Protein AF-A0A7X6CCL5-F1 (afdb_monomer)

Radius of gyration: 38.08 Å; Cα contacts (8 Å, |Δi|>4): 1420; chains: 1; bounding box: 106×60×114 Å

Nearest PDB structures (foldseek):
  5dzb-assembly3_E  TM=5.286E-01  e=4.198E-05  synthetic construct
  4yc5-assembly1_A  TM=4.290E-01  e=5.399E-06  synthetic construct
  4yei-assembly3_C  TM=4.146E-01  e=1.756E-05  synthetic construct
  4ycq-assembly1_A-2  TM=3.905E-01  e=1.946E-05  synthetic construct
  3sqv-assembly1_A  TM=4.781E-01  e=3.116E-03  Escherichia coli O157:H7

Solvent-accessible surface area (backbone atoms only — not comparable to full-atom values): 39524 Å² total; per-residue (Å²): 128,83,81,66,70,76,69,78,80,77,82,84,84,88,82,91,76,68,83,68,54,56,54,53,52,49,51,52,49,52,50,51,51,50,40,40,72,67,66,40,75,94,36,45,70,60,41,51,50,52,40,55,56,52,34,68,88,42,56,74,41,57,63,33,81,36,61,63,36,78,39,54,63,34,78,35,59,21,23,33,33,38,71,31,44,56,38,38,28,36,34,42,58,37,38,50,60,91,42,30,45,36,46,96,39,59,58,60,40,64,71,50,37,49,28,35,26,68,33,59,35,54,67,36,82,42,59,62,32,70,39,61,14,37,34,37,57,61,15,36,27,35,44,14,34,31,36,49,15,34,30,34,49,12,33,31,34,49,12,33,31,33,44,15,34,36,31,51,18,36,29,39,47,14,31,32,32,50,14,38,36,38,48,23,22,6,56,74,48,43,42,67,50,95,60,32,38,46,59,70,25,42,36,46,32,35,21,34,32,76,60,47,45,95,97,52,88,54,26,55,50,38,48,77,52,86,93,50,59,46,56,95,61,45,51,40,47,68,62,52,78,70,56,59,45,42,76,44,77,27,68,84,42,72,60,65,67,29,43,52,55,14,50,54,50,47,51,64,75,38,76,89,58,73,75,42,85,71,47,78,46,77,75,55,93,48,28,28,38,36,30,29,36,45,57,91,88,53,66,55,67,60,51,47,50,50,40,51,51,37,24,53,54,37,40,51,53,48,50,52,49,51,47,55,50,47,52,51,49,48,52,51,48,53,53,50,47,54,50,49,51,50,51,47,53,50,49,47,51,49,46,62,75,32,40,71,57,48,53,48,46,47,57,55,54,76,63,57,64,76,32,34,37,38,41,37,38,83,54,65,34,59,86,38,63,15,56,28,44,35,37,38,38,53,82,87,54,84,97,57,60,54,72,51,74,39,34,42,65,53,37,50,64,43,53,50,32,46,53,52,30,51,53,49,54,58,67,72,48,76,86,65,92,80,79,95,65,96,84,58,94,59,73,91,23,56,40,38,54,79,64,96,81,68,87,59,99,64,59,70,65,56,45,53,50,35,46,52,51,26,51,52,44,45,41,56,56,57,60,31,79,54,29,34,60,49,54,53,50,51,62,73,70,51,60,51,86,42,64,33,40,36,33,46,28,36,86,50,71,67,70,72,60,52,54,69,69,68,36,64,67,42,69,67,20,72,38,34,30,62,31,37,25,65,87,80,35,78,66,71,74,68,72,75,87,49,86,62,52,30,36,42,34,39,34,22,31,48,81,60,43,72,58,62,62,49,49,53,55,60,72,68,56,83,84,57,49,77,47,79,39,75,45,43,52,72,68,55,48,49,57,58,50,50,37,86,76,33,32,38,33,43,38,39,41,30,34,20,33,48,43,92,80,54,58,50,27,35,40,30,25,29,99,88,44,71,46,41,60,75,78,41,43,69,38,51,44,50,16,32,64,39,34,30,43,36,38,36,42,64,26,8,38,17,56,38,36,48,55,56,46,41,78,62,50,43,34,29,36,38,24,15,63,44,59,46,45,42,72,59,50,48,50,36,49,50,43,23,51,54,36,26,73,72,44,38,43,61,51,46,12,50,45,53,16,31,61,57,34,52,76,45,27,91,84,38,71,66,56,43,55,25,68,40,40,39,45,24,76,49,45,82,91,68,35,58,50,73,49,52,62,65,68,78,69,66,77,69,73,83,75,121

pLDDT: mean 78.18, std 17.49, range [27.89, 98.38]

Secondary structure (DSSP, 8-state):
-TTSTTSSSSSS--SS--TTHHHHHHHHHHHHHHHHHTT-GGGHHHHHHHHHHHHTTS-B-TT-B-TT-B-TT-B-TT-B-TT-B-TT-B-TT-BSGGGSB--SSGGGSHHHHHHHHH-B-TT-B-TT-B-TT-B-TT-B-TT-B-TT-B-TT-B-TT-B-TT-B-TT-B-TT-B-TT-B-TT-B-GGG-B--TTSB-TT-B-S-EES-SSPPTTS----EESSSTT--PPTTHHHHHHHTT-SEEEEEEBTB--HHHHHHHHHHHHHHTTTS--EEEEEEE-STT-EEEEEE--TTS-HHHHHHHHHHHHHHHHHHHHHHHHHHHHHHHHHHHHHHHHHHHHHHHHHHHHHHTHHHHHHHHHHHTTS---EEEEEE-S-SSSS-EEEEEEEE-TTSSSS-EEEEEEE---HHHHHHHHHHHHHHHHHS--PSPPS-TT--S-----B---TT---SS-HHHHHHHHHHHHHHHHHHHTSHHHHHHHHHHHHHS-TTS--EEEEEES-HHHHHS-GGGSTHHHH-TT-EEEEE-S---PPPP----SSEEEEEEE---TTS-HHHHHHHHHT-TTEEEEEEES--HHHHHHHHT-SS--SEEEEES-EEE-TTSS-EEEE-SSS-EEETTTTHHHHHHHHHTT--EEEEESS-HHHHHHHHHTTT-SEEEEESS--BHHHHHHHHHHHHHHHHTT--HHHHHHHHHHHHGGGTTTSTTGGGSEEEEE-TTSPPPPHHHHHTTGGGTSSSS--

Mean predicted aligned error: 20.83 Å

Sequence (752 aa):
MCRTFCRSAFSYFHHRCECHFSFSLGWIGNYVANRVSAEDDKYALIRQLAVAIAAIGGTSFRRANLTNANFSYATLKNTDFTQSNITRTLWHKSSMLDWAIPGATILNNPKIRDLLVSRNGKDKSYEQANLRGANLSDADLCGANLRNADLTDATLEAANLDRANLTQVQAIGANFSNAQMTGVCGLGSWNIDSTTNLEWADSRWIYLLEDPKPGTDDRERRPHNVEFEFAPGEFTKFFQEVTNTVDLIFRQGLDATAFNQSFVQVQVQNEGTELELQAIENKGDGVVVVKVNVPVDADKAKIHQELMQAYDEKLAALDAKYQAQFDRYQAQFDSQTAQIETQTSIIERIKQQNADKLALIQKLTAQKPDKLAILTIENSTETQSATIRVEIWSDDDHFLPKKFTGELPPAAEVVALYRQWQSQYNAQLPSGPKRSNPADNCSNSYRIKYNENQTTNFSIDSLRTSAQQFETSLNAWLKSDSFRIIEDKLRQNFDPNDEVRVVIQTQNDLLWRIPWHCWEFFQDYPKAEVALSGPNNDRKVKVAARNRLRILVILGDSQGIDVNADRQIIASLPAAEIVILEQPTKEECDRTLGDEKGWDILFFSGHSYSKADCSTGVIQLNEKEQLTIEELRDVLSSAIARNLHLAIFNSCDGLGLARQLADLHLPQTIVMREPMPDRAAQKFLKDFLSYYSSGKSLYVSVREARKKLQKLEPDFPNASWLPVIWQNQAERPRNLVSAIDSESRSFYTNLM

Structure (mmCIF, N/CA/C/O backbone):
data_AF-A0A7X6CCL5-F1
#
_entry.id   AF-A0A7X6CCL5-F1
#
loop_
_atom_site.group_PDB
_atom_site.id
_atom_site.type_symbol
_atom_site.label_atom_id
_atom_site.label_alt_id
_atom_site.label_comp_id
_atom_site.label_asym_id
_atom_site.label_entity_id
_atom_site.label_seq_id
_atom_site.pdbx_PDB_ins_code
_atom_site.Cartn_x
_atom_site.Cartn_y
_atom_site.Cartn_z
_atom_site.occupancy
_atom_site.B_iso_or_equiv
_atom_site.auth_seq_id
_atom_site.auth_comp_id
_atom_site.auth_asym_id
_atom_site.auth_atom_id
_atom_site.pdbx_PDB_model_num
ATOM 1 N N . MET A 1 1 ? -5.270 -16.083 -63.155 1.00 40.53 1 MET A N 1
ATOM 2 C CA . MET A 1 1 ? -6.685 -15.941 -62.734 1.00 40.53 1 MET A CA 1
ATOM 3 C C . MET A 1 1 ? -7.112 -14.521 -62.327 1.00 40.53 1 MET A C 1
ATOM 5 O O . MET A 1 1 ? -8.304 -14.313 -62.192 1.00 40.53 1 MET A O 1
ATOM 9 N N . CYS A 1 2 ? -6.234 -13.505 -62.258 1.00 27.89 2 CYS A N 1
ATOM 10 C CA . CYS A 1 2 ? -6.639 -12.115 -61.937 1.00 27.89 2 CYS A CA 1
ATOM 11 C C . CYS A 1 2 ? -6.968 -11.193 -63.133 1.00 27.89 2 CYS A C 1
ATOM 13 O O . CYS A 1 2 ? -7.197 -10.007 -62.932 1.00 27.89 2 CYS A O 1
ATOM 15 N N . ARG A 1 3 ? -7.020 -11.688 -64.380 1.00 28.52 3 ARG A N 1
ATOM 16 C CA . ARG A 1 3 ? -7.487 -10.872 -65.528 1.00 28.52 3 ARG A CA 1
ATOM 17 C C . ARG A 1 3 ? -8.991 -10.978 -65.796 1.00 28.52 3 ARG A C 1
ATOM 19 O O . ARG A 1 3 ? -9.514 -10.198 -66.583 1.00 28.52 3 ARG A O 1
ATOM 26 N N . THR A 1 4 ? -9.689 -11.897 -65.129 1.00 33.66 4 THR A N 1
ATOM 27 C CA . THR A 1 4 ? -11.098 -12.200 -65.431 1.00 33.66 4 THR A CA 1
ATOM 28 C C . THR A 1 4 ? -12.081 -11.577 -64.435 1.00 33.66 4 THR A C 1
ATOM 30 O O . THR A 1 4 ? -13.240 -11.393 -64.781 1.00 33.66 4 THR A O 1
ATOM 33 N N . PHE A 1 5 ? -11.632 -11.167 -63.243 1.00 29.78 5 PHE A N 1
ATOM 34 C CA . PHE A 1 5 ? -12.521 -10.601 -62.216 1.00 29.78 5 PHE A CA 1
ATOM 35 C C . PHE A 1 5 ? -12.749 -9.081 -62.345 1.00 29.78 5 PHE A C 1
ATOM 37 O O . PHE A 1 5 ? -13.735 -8.563 -61.839 1.00 29.78 5 PHE A O 1
ATOM 44 N N . CYS A 1 6 ? -11.904 -8.360 -63.096 1.00 28.48 6 CYS A N 1
ATOM 45 C CA . CYS A 1 6 ? -12.084 -6.917 -63.335 1.00 28.48 6 CYS A CA 1
ATOM 46 C C . CYS A 1 6 ? -13.020 -6.568 -64.507 1.00 28.48 6 CYS A C 1
ATOM 48 O O . CYS A 1 6 ? -13.252 -5.388 -64.752 1.00 28.48 6 CYS A O 1
ATOM 50 N N . ARG A 1 7 ? -13.561 -7.546 -65.251 1.00 30.48 7 ARG A N 1
ATOM 51 C CA . ARG A 1 7 ? -14.442 -7.272 -66.407 1.00 30.48 7 ARG A CA 1
ATOM 52 C C . ARG A 1 7 ? -15.943 -7.385 -66.128 1.00 30.48 7 ARG A C 1
ATOM 54 O O . ARG A 1 7 ? -16.715 -6.972 -66.983 1.00 30.48 7 ARG A O 1
ATOM 61 N N . SER A 1 8 ? -16.377 -7.875 -64.965 1.00 31.16 8 SER A N 1
ATOM 62 C CA . SER A 1 8 ? -17.812 -8.057 -64.678 1.00 31.16 8 SER A CA 1
ATOM 63 C C . SER A 1 8 ? -18.459 -6.945 -63.844 1.00 31.16 8 SER A C 1
ATOM 65 O O . SER A 1 8 ? -19.680 -6.909 -63.759 1.00 31.16 8 SER A O 1
ATOM 67 N N . ALA A 1 9 ? -17.690 -6.010 -63.273 1.00 32.69 9 ALA A N 1
ATOM 68 C CA . ALA A 1 9 ? -18.240 -4.933 -62.436 1.00 32.69 9 ALA A CA 1
ATOM 69 C C . ALA A 1 9 ? -18.346 -3.560 -63.138 1.00 32.69 9 ALA A C 1
ATOM 71 O O . ALA A 1 9 ? -18.879 -2.619 -62.561 1.00 32.69 9 ALA A O 1
ATOM 72 N N . PHE A 1 10 ? -17.877 -3.433 -64.385 1.00 34.12 10 PHE A N 1
ATOM 73 C CA . PHE A 1 10 ? -17.737 -2.145 -65.090 1.00 34.12 10 PHE A CA 1
ATOM 74 C C . PHE A 1 10 ? -18.608 -2.035 -66.357 1.00 34.12 10 PHE A C 1
ATOM 76 O O . PHE A 1 10 ? -18.182 -1.492 -67.370 1.00 34.12 10 PHE A O 1
ATOM 83 N N . SER A 1 11 ? -19.835 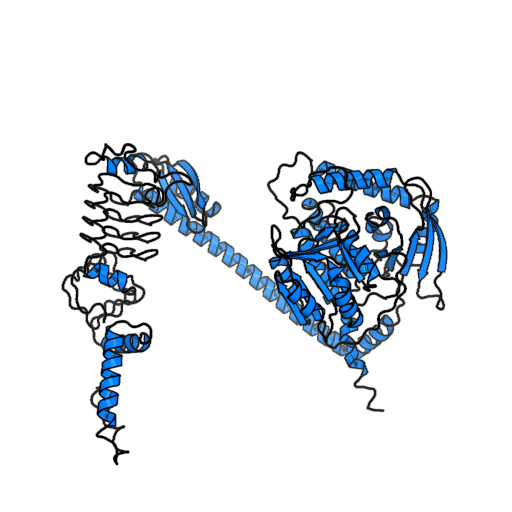-2.571 -66.329 1.00 32.16 11 SER A N 1
ATOM 84 C CA . SER A 1 11 ? -20.763 -2.516 -67.476 1.00 32.16 11 SER A CA 1
ATOM 85 C C . SER A 1 11 ? -22.167 -1.994 -67.132 1.00 32.16 11 SER A C 1
ATOM 87 O O . SER A 1 11 ? -23.123 -2.344 -67.822 1.00 32.16 11 SER A O 1
ATOM 89 N N . TYR A 1 12 ? -22.333 -1.163 -66.094 1.00 34.84 12 TYR A N 1
ATOM 90 C CA . TYR A 1 12 ? -23.664 -0.598 -65.813 1.00 34.84 12 TYR A CA 1
ATOM 91 C C . TYR A 1 12 ? -23.752 0.908 -65.562 1.00 34.84 12 TYR A C 1
ATOM 93 O O . TYR A 1 12 ? -24.845 1.409 -65.348 1.00 34.84 12 TYR A O 1
ATOM 101 N N . PHE A 1 13 ? -22.669 1.676 -65.658 1.00 30.47 13 PHE A N 1
ATOM 102 C CA . PHE A 1 13 ? -22.792 3.133 -65.581 1.00 30.47 13 PHE A CA 1
ATOM 103 C C . PHE A 1 13 ? -21.802 3.804 -66.516 1.00 30.47 13 PHE A C 1
ATOM 105 O O . PHE A 1 13 ? -20.672 4.105 -66.152 1.00 30.47 13 PHE A O 1
ATOM 112 N N . HIS A 1 14 ? -22.251 4.053 -67.740 1.00 36.53 14 HIS A N 1
ATOM 113 C CA . HIS A 1 14 ? -21.591 4.996 -68.619 1.00 36.53 14 HIS A CA 1
ATOM 114 C C . HIS A 1 14 ? -22.635 6.000 -69.097 1.00 36.53 14 HIS A C 1
ATOM 116 O O . HIS A 1 14 ? -23.387 5.735 -70.029 1.00 36.53 14 HIS A O 1
ATOM 122 N N . HIS A 1 15 ? -22.695 7.154 -68.428 1.00 37.47 15 HIS A N 1
ATOM 123 C CA . HIS A 1 15 ? -22.840 8.416 -69.141 1.00 37.47 15 HIS A CA 1
ATOM 124 C C . HIS A 1 15 ? -22.463 9.628 -68.276 1.00 37.47 15 HIS A C 1
ATOM 126 O O . HIS A 1 15 ? -23.097 9.914 -67.268 1.00 37.47 15 HIS A O 1
ATOM 132 N N . ARG A 1 16 ? -21.474 10.374 -68.796 1.00 38.66 16 ARG A N 1
ATOM 133 C CA . ARG A 1 16 ? -21.099 11.771 -68.501 1.00 38.66 16 ARG A CA 1
ATOM 134 C C . ARG A 1 16 ? -20.431 12.056 -67.147 1.00 38.66 16 ARG A C 1
ATOM 136 O O . ARG A 1 16 ? -21.107 12.461 -66.214 1.00 38.66 16 ARG A O 1
ATOM 143 N N . CYS A 1 17 ? -19.093 11.946 -67.114 1.00 34.16 17 CYS A N 1
ATOM 144 C CA . CYS A 1 17 ? -18.141 12.914 -66.510 1.00 34.16 17 CYS A CA 1
ATOM 145 C C . CYS A 1 17 ? -16.704 12.334 -66.438 1.00 34.16 17 CYS A C 1
ATOM 147 O O . CYS A 1 17 ? -16.137 12.215 -65.358 1.00 34.16 17 CYS A O 1
ATOM 149 N N . GLU A 1 18 ? -16.084 11.935 -67.558 1.00 37.88 18 GLU A N 1
ATOM 150 C CA . GLU A 1 18 ? -14.834 11.140 -67.485 1.00 37.88 18 GLU A CA 1
ATOM 151 C C . GLU A 1 18 ? -13.502 11.873 -67.705 1.00 37.88 18 GLU A C 1
ATOM 153 O O . GLU A 1 18 ? -12.468 11.353 -67.296 1.00 37.88 18 GLU A O 1
ATOM 158 N N . CYS A 1 19 ? -13.460 13.100 -68.229 1.00 34.91 19 CYS A N 1
ATOM 159 C CA . CYS A 1 19 ? -12.150 13.681 -68.569 1.00 34.91 19 CYS A CA 1
ATOM 160 C C . CYS A 1 19 ? -11.470 14.499 -67.454 1.00 34.91 19 CYS A C 1
ATOM 162 O O . CYS A 1 19 ? -10.265 14.696 -67.534 1.00 34.91 19 CYS A O 1
ATOM 164 N N . HIS A 1 20 ? -12.169 14.933 -66.396 1.00 37.50 20 HIS A N 1
ATOM 165 C CA . HIS A 1 20 ? -11.542 15.697 -65.295 1.00 37.50 20 HIS A CA 1
ATOM 166 C C . HIS A 1 20 ? -11.345 14.895 -63.995 1.00 37.50 20 HIS A C 1
ATOM 168 O O . HIS A 1 20 ? -10.404 15.168 -63.255 1.00 37.50 20 HIS A O 1
ATOM 174 N N . PHE A 1 21 ? -12.157 13.860 -63.740 1.00 37.19 21 PHE A N 1
ATOM 175 C CA . PHE A 1 21 ? -12.021 13.004 -62.550 1.00 37.19 21 PHE A CA 1
ATOM 176 C C . PHE A 1 21 ? -10.907 11.950 -62.678 1.00 37.19 21 PHE A C 1
ATOM 178 O O . PHE A 1 21 ? -10.283 11.586 -61.684 1.00 37.19 21 PHE A O 1
ATOM 185 N N . SER A 1 22 ? -10.598 11.489 -63.896 1.00 41.41 22 SER A N 1
ATOM 186 C CA . SER A 1 22 ? -9.532 10.499 -64.116 1.00 41.41 22 SER A CA 1
ATOM 187 C C . SER A 1 22 ? -8.126 11.070 -63.886 1.00 41.41 22 SER A C 1
ATOM 189 O O . SER A 1 22 ? -7.229 10.336 -63.476 1.00 41.41 22 SER A O 1
ATOM 191 N N . PHE A 1 23 ? -7.919 12.372 -64.118 1.00 42.81 23 PHE A N 1
ATOM 192 C CA . PHE A 1 23 ? -6.627 13.020 -63.871 1.00 42.81 23 PHE A CA 1
ATOM 193 C C . PHE A 1 23 ? -6.397 13.287 -62.378 1.00 42.81 23 PHE A C 1
ATOM 195 O O . PHE A 1 23 ? -5.300 13.036 -61.886 1.00 42.81 23 PHE A O 1
ATOM 202 N N . SER A 1 24 ? -7.416 13.716 -61.625 1.00 46.38 24 SER A N 1
ATOM 203 C CA . SER A 1 24 ? -7.290 13.955 -60.179 1.00 46.38 24 SER A CA 1
ATOM 204 C C . SER A 1 24 ? -7.092 12.661 -59.379 1.00 46.38 24 SER A C 1
ATOM 206 O O . SER A 1 24 ? -6.253 12.630 -58.480 1.00 46.38 24 SER A O 1
ATOM 208 N N . LEU A 1 25 ? -7.764 11.565 -59.751 1.00 44.91 25 LEU A N 1
ATOM 209 C CA . LEU A 1 25 ? -7.536 10.231 -59.172 1.00 44.91 25 LEU A CA 1
ATOM 210 C C . LEU A 1 25 ? -6.131 9.688 -59.472 1.00 44.91 25 LEU A C 1
ATOM 212 O O . LEU A 1 25 ? -5.526 9.068 -58.601 1.00 44.91 25 LEU A O 1
ATOM 216 N N . GLY A 1 26 ? -5.581 9.959 -60.660 1.00 52.31 26 GLY A N 1
ATOM 217 C CA . GLY A 1 26 ? -4.202 9.598 -61.006 1.00 52.31 26 GLY A CA 1
ATOM 218 C C . GLY A 1 26 ? -3.157 10.369 -60.192 1.00 52.31 26 GLY A C 1
ATOM 219 O O . GLY A 1 26 ? -2.168 9.788 -59.752 1.00 52.31 26 GLY A O 1
ATOM 220 N N . TRP A 1 27 ? -3.400 11.656 -59.926 1.00 55.97 27 TRP A N 1
ATOM 221 C CA . TRP A 1 27 ? -2.539 12.482 -59.071 1.00 55.97 27 TRP A CA 1
ATOM 222 C C . TRP A 1 27 ? -2.614 12.080 -57.599 1.00 55.97 27 TRP A C 1
ATOM 224 O O . TRP A 1 27 ? -1.575 11.960 -56.956 1.00 55.97 27 TRP A O 1
ATOM 234 N N . ILE A 1 28 ? -3.814 11.813 -57.076 1.00 58.53 28 ILE A N 1
ATOM 235 C CA . ILE A 1 28 ? -3.995 11.301 -55.710 1.00 58.53 28 ILE A CA 1
ATOM 236 C C . ILE A 1 28 ? -3.373 9.906 -55.588 1.00 58.53 28 ILE A C 1
ATOM 238 O O . ILE A 1 28 ? -2.679 9.638 -54.614 1.00 58.53 28 ILE A O 1
ATOM 242 N N . GLY A 1 29 ? -3.543 9.044 -56.593 1.00 62.72 29 GLY A N 1
ATOM 243 C CA . GLY A 1 29 ? -2.916 7.725 -56.653 1.00 62.72 29 GLY A CA 1
ATOM 244 C C . GLY A 1 29 ? -1.388 7.798 -56.654 1.00 62.72 29 GLY A C 1
ATOM 245 O O . GLY A 1 29 ? -0.757 7.118 -55.852 1.00 62.72 29 GLY A O 1
ATOM 246 N N . ASN A 1 30 ? -0.790 8.668 -57.476 1.00 68.44 30 ASN A N 1
ATOM 247 C CA . ASN A 1 30 ? 0.659 8.902 -57.479 1.00 68.44 30 ASN A CA 1
ATOM 248 C C . ASN A 1 30 ? 1.152 9.533 -56.174 1.00 68.44 30 ASN A C 1
ATOM 250 O O . ASN A 1 30 ? 2.212 9.165 -55.678 1.00 68.44 30 ASN A O 1
ATOM 254 N N . TYR A 1 31 ? 0.388 10.457 -55.593 1.00 72.62 31 TYR A N 1
ATOM 255 C CA . TYR A 1 31 ? 0.714 11.055 -54.304 1.00 72.62 31 TYR A CA 1
ATOM 256 C C . TYR A 1 31 ? 0.714 9.995 -53.198 1.00 72.62 31 TYR A C 1
ATOM 258 O O . TYR A 1 31 ? 1.707 9.854 -52.493 1.00 72.62 31 TYR A O 1
ATOM 266 N N . VAL A 1 32 ? -0.346 9.188 -53.093 1.00 69.62 32 VAL A N 1
ATOM 267 C CA . VAL A 1 32 ? -0.438 8.091 -52.120 1.00 69.62 32 VAL A CA 1
ATOM 268 C C . VAL A 1 32 ? 0.653 7.048 -52.372 1.00 69.62 32 VAL A C 1
ATOM 270 O O . VAL A 1 32 ? 1.306 6.637 -51.421 1.00 69.62 32 VAL A O 1
ATOM 273 N N . ALA A 1 33 ? 0.931 6.672 -53.623 1.00 65.81 33 ALA A N 1
ATOM 274 C CA . ALA A 1 33 ? 2.005 5.734 -53.963 1.00 65.81 33 ALA A CA 1
ATOM 275 C C . ALA A 1 33 ? 3.396 6.265 -53.574 1.00 65.81 33 ALA A C 1
ATOM 277 O O . ALA A 1 33 ? 4.211 5.516 -53.031 1.00 65.81 33 ALA A O 1
ATOM 278 N N . ASN A 1 34 ? 3.651 7.562 -53.776 1.00 70.75 34 ASN A N 1
ATOM 279 C CA . ASN A 1 34 ? 4.889 8.212 -53.348 1.00 70.75 34 ASN A CA 1
ATOM 280 C C . ASN A 1 34 ? 4.998 8.272 -51.817 1.00 70.75 34 ASN A C 1
ATOM 282 O O . ASN A 1 34 ? 6.072 8.017 -51.284 1.00 70.75 34 ASN A O 1
ATOM 286 N N . ARG A 1 35 ? 3.903 8.549 -51.092 1.00 76.38 35 ARG A N 1
ATOM 287 C CA . ARG A 1 35 ? 3.892 8.556 -49.614 1.00 76.38 35 ARG A CA 1
ATOM 288 C C . ARG A 1 35 ? 4.044 7.150 -49.022 1.00 76.38 35 ARG A C 1
ATOM 290 O O . ARG A 1 35 ? 4.760 6.990 -48.042 1.00 76.38 35 ARG A O 1
ATOM 297 N N . VAL A 1 36 ? 3.449 6.136 -49.654 1.00 74.94 36 VAL A N 1
ATOM 298 C CA . VAL A 1 36 ? 3.633 4.713 -49.314 1.00 74.94 36 VAL A CA 1
ATOM 299 C C . VAL A 1 36 ? 5.085 4.279 -49.533 1.00 74.94 36 VAL A C 1
ATOM 301 O O . VAL A 1 36 ? 5.648 3.603 -48.675 1.00 74.94 36 VAL A O 1
ATOM 304 N N . SER A 1 37 ? 5.703 4.698 -50.643 1.00 68.50 37 SER A N 1
ATOM 305 C CA . SER A 1 37 ? 7.115 4.407 -50.945 1.00 68.50 37 SER A CA 1
ATOM 306 C C . SER A 1 37 ? 8.085 5.158 -50.028 1.00 68.50 37 SER A C 1
ATOM 308 O O . SER A 1 37 ? 9.178 4.669 -49.779 1.00 68.50 37 SER A O 1
ATOM 310 N N . ALA A 1 38 ? 7.681 6.320 -49.507 1.00 73.12 38 ALA A N 1
ATOM 311 C CA . ALA A 1 38 ? 8.439 7.108 -48.534 1.00 73.12 38 ALA A CA 1
ATOM 312 C C . ALA A 1 38 ? 8.219 6.666 -47.073 1.00 73.12 38 ALA A C 1
ATOM 314 O O . ALA A 1 38 ? 8.648 7.366 -46.162 1.00 73.12 38 ALA A O 1
ATOM 315 N N . GLU A 1 39 ? 7.539 5.535 -46.851 1.00 69.44 39 GLU A N 1
ATOM 316 C CA . GLU A 1 39 ? 7.304 4.945 -45.528 1.00 69.44 39 GLU A CA 1
ATOM 317 C C . GLU A 1 39 ? 6.580 5.850 -44.514 1.00 69.44 39 GLU A C 1
ATOM 319 O O . GLU A 1 39 ? 6.800 5.748 -43.313 1.00 69.44 39 GLU A O 1
ATOM 324 N N . ASP A 1 40 ? 5.666 6.700 -44.989 1.00 74.56 40 ASP A N 1
ATOM 325 C CA . ASP A 1 40 ? 4.829 7.552 -44.135 1.00 74.56 40 ASP A CA 1
ATOM 326 C C . ASP A 1 40 ? 3.836 6.705 -43.307 1.00 74.56 40 ASP A C 1
ATOM 328 O O . ASP A 1 40 ? 2.990 5.993 -43.868 1.00 74.56 40 ASP A O 1
ATOM 332 N N . ASP A 1 41 ? 3.917 6.813 -41.974 1.00 75.44 41 ASP A N 1
ATOM 333 C CA . ASP A 1 41 ? 3.106 6.068 -40.996 1.00 75.44 41 ASP A CA 1
ATOM 334 C C . ASP A 1 41 ? 1.599 6.141 -41.281 1.00 75.44 41 ASP A C 1
ATOM 336 O O . ASP A 1 41 ? 0.866 5.167 -41.086 1.00 75.44 41 ASP A O 1
ATOM 340 N N . LYS A 1 42 ? 1.122 7.267 -41.829 1.00 78.12 42 LYS A N 1
ATOM 341 C CA . LYS A 1 42 ? -0.294 7.476 -42.168 1.00 78.12 42 LYS A CA 1
ATOM 342 C C . LYS A 1 42 ? -0.817 6.477 -43.208 1.00 78.12 42 LYS A C 1
ATOM 344 O O . LYS A 1 42 ? -2.023 6.239 -43.279 1.00 78.12 42 LYS A O 1
ATOM 349 N N . TYR A 1 43 ? 0.067 5.887 -44.011 1.00 77.50 43 TYR A N 1
ATOM 350 C CA . TYR A 1 43 ? -0.276 4.949 -45.082 1.00 77.50 43 TYR A CA 1
ATOM 351 C C . TYR A 1 43 ? 0.246 3.527 -44.825 1.00 77.50 43 TYR A C 1
ATOM 353 O O . TYR A 1 43 ? 0.223 2.691 -45.735 1.00 77.50 43 TYR A O 1
ATOM 361 N N . ALA A 1 44 ? 0.660 3.217 -43.590 1.00 72.00 44 ALA A N 1
ATOM 362 C CA . ALA A 1 44 ? 1.215 1.919 -43.207 1.00 72.00 44 ALA A CA 1
ATOM 363 C C . ALA A 1 44 ? 0.297 0.736 -43.567 1.00 72.00 44 ALA A C 1
ATOM 365 O O . ALA A 1 44 ? 0.775 -0.273 -44.082 1.00 72.00 44 ALA A O 1
ATOM 366 N N . LEU A 1 45 ? -1.024 0.872 -43.389 1.00 71.44 45 LEU A N 1
ATOM 367 C CA . LEU A 1 45 ? -1.997 -0.185 -43.704 1.00 71.44 45 LEU A CA 1
ATOM 368 C C . LEU A 1 45 ? -2.104 -0.458 -45.216 1.00 71.44 45 LEU A C 1
ATOM 370 O O . LEU A 1 45 ? -2.199 -1.609 -45.638 1.00 71.44 45 LEU A O 1
ATOM 374 N N . ILE A 1 46 ? -2.017 0.589 -46.045 1.00 75.00 46 ILE A N 1
ATOM 375 C CA . ILE A 1 46 ? -2.001 0.456 -47.511 1.00 75.00 46 ILE A CA 1
ATOM 376 C C . ILE A 1 46 ? -0.696 -0.210 -47.961 1.00 75.00 46 ILE A C 1
ATOM 378 O O . ILE A 1 46 ? -0.727 -1.108 -48.803 1.00 75.00 46 ILE A O 1
ATOM 382 N N . ARG A 1 47 ? 0.441 0.173 -47.361 1.00 72.94 47 ARG A N 1
ATOM 383 C CA . ARG A 1 47 ? 1.745 -0.459 -47.611 1.00 72.94 47 ARG A CA 1
ATOM 384 C C . ARG A 1 47 ? 1.724 -1.941 -47.246 1.00 72.94 47 ARG A C 1
ATOM 386 O O . ARG A 1 47 ? 2.129 -2.767 -48.055 1.00 72.94 47 ARG A O 1
ATOM 393 N N . GLN A 1 48 ? 1.220 -2.282 -46.060 1.00 69.88 48 GLN A N 1
ATOM 394 C CA . GLN A 1 48 ? 1.120 -3.663 -45.583 1.00 69.88 48 GLN A CA 1
ATOM 395 C C . GLN A 1 48 ? 0.248 -4.521 -46.502 1.00 69.88 48 GLN A C 1
ATOM 397 O O . GLN A 1 48 ? 0.654 -5.624 -46.854 1.00 69.88 48 GLN A O 1
ATOM 402 N N . LEU A 1 49 ? -0.902 -4.009 -46.954 1.00 70.56 49 LEU A N 1
ATOM 403 C CA . LEU A 1 49 ? -1.752 -4.705 -47.925 1.00 70.56 49 LEU A CA 1
ATOM 404 C C . LEU A 1 49 ? -1.053 -4.880 -49.281 1.00 70.56 49 LEU A C 1
ATOM 406 O O . LEU A 1 49 ? -1.100 -5.968 -49.851 1.00 70.56 49 LEU A O 1
ATOM 410 N N . ALA A 1 50 ? -0.372 -3.847 -49.787 1.00 69.25 50 ALA A N 1
ATOM 411 C CA . ALA A 1 50 ? 0.357 -3.917 -51.053 1.00 69.25 50 ALA A CA 1
ATOM 412 C C . ALA A 1 50 ? 1.512 -4.932 -51.002 1.00 69.25 50 ALA A C 1
ATOM 414 O O . ALA A 1 50 ? 1.649 -5.751 -51.910 1.00 69.25 50 ALA A O 1
ATOM 415 N N . VAL A 1 51 ? 2.299 -4.918 -49.924 1.00 70.06 51 VAL A N 1
ATOM 416 C CA . VAL A 1 51 ? 3.408 -5.853 -49.689 1.00 70.06 51 VAL A CA 1
ATOM 417 C C . VAL A 1 51 ? 2.885 -7.280 -49.482 1.00 70.06 51 VAL A C 1
ATOM 419 O O . VAL A 1 51 ? 3.411 -8.213 -50.086 1.00 70.06 51 VAL A O 1
ATOM 422 N N . ALA A 1 52 ? 1.804 -7.462 -48.714 1.00 65.88 52 ALA A N 1
ATOM 423 C CA . ALA A 1 52 ? 1.177 -8.767 -48.502 1.00 65.88 52 ALA A CA 1
ATOM 424 C C . ALA A 1 52 ? 0.644 -9.372 -49.806 1.00 65.88 52 ALA A C 1
ATOM 426 O O . ALA A 1 52 ? 0.889 -10.544 -50.072 1.00 65.88 52 ALA A O 1
ATOM 427 N N . ILE A 1 53 ? -0.032 -8.581 -50.646 1.00 66.75 53 ILE A N 1
ATOM 428 C CA . ILE A 1 53 ? -0.528 -9.032 -51.954 1.00 66.75 53 ILE A CA 1
ATOM 429 C C . ILE A 1 53 ? 0.636 -9.341 -52.902 1.00 66.75 53 ILE A C 1
ATOM 431 O O . ILE A 1 53 ? 0.586 -10.336 -53.620 1.00 66.75 53 ILE A O 1
ATOM 435 N N . ALA A 1 54 ? 1.691 -8.520 -52.907 1.00 61.25 54 ALA A N 1
ATOM 436 C CA . ALA A 1 54 ? 2.838 -8.709 -53.791 1.00 61.25 54 ALA A CA 1
ATOM 437 C C . ALA A 1 54 ? 3.694 -9.931 -53.414 1.00 61.25 54 ALA A C 1
ATOM 439 O O . ALA A 1 54 ? 4.289 -10.547 -54.298 1.00 61.25 54 ALA A O 1
ATOM 440 N N . ALA A 1 55 ? 3.721 -10.312 -52.133 1.00 65.69 55 ALA A N 1
ATOM 441 C CA . ALA A 1 55 ? 4.369 -11.532 -51.658 1.00 65.69 55 ALA A CA 1
ATOM 442 C C . ALA A 1 55 ? 3.591 -12.820 -51.997 1.00 65.69 55 ALA A C 1
ATOM 444 O O . ALA A 1 55 ? 4.178 -13.903 -51.965 1.00 65.69 55 ALA A O 1
ATOM 445 N N . ILE A 1 56 ? 2.300 -12.739 -52.366 1.00 63.22 56 ILE A N 1
ATOM 446 C CA . ILE A 1 56 ? 1.529 -13.897 -52.855 1.00 63.22 56 ILE A CA 1
ATOM 447 C C . ILE A 1 56 ? 2.130 -14.345 -54.197 1.00 63.22 56 ILE A C 1
ATOM 449 O O . ILE A 1 56 ? 1.863 -13.764 -55.248 1.00 63.22 56 ILE A O 1
ATOM 453 N N . GLY A 1 57 ? 2.958 -15.392 -54.147 1.00 63.28 57 GLY A N 1
ATOM 454 C CA . GLY A 1 57 ? 3.704 -15.926 -55.294 1.00 63.28 57 GLY A CA 1
ATOM 455 C C . GLY A 1 57 ? 5.161 -15.453 -55.408 1.00 63.28 57 GLY A C 1
ATOM 456 O O . GLY A 1 57 ? 5.796 -15.752 -56.417 1.00 63.28 57 GLY A O 1
ATOM 457 N N . GLY A 1 58 ? 5.685 -14.724 -54.413 1.00 79.06 58 GLY A N 1
ATOM 458 C CA . GLY A 1 58 ? 7.103 -14.360 -54.294 1.00 79.06 58 GLY A CA 1
ATOM 459 C C . GLY A 1 58 ? 7.948 -15.400 -53.540 1.00 79.06 58 GLY A C 1
ATOM 460 O O . GLY A 1 58 ? 7.485 -16.500 -53.235 1.00 79.06 58 GLY A O 1
ATOM 461 N N . THR A 1 59 ? 9.205 -15.061 -53.238 1.00 87.38 59 THR A N 1
ATOM 462 C CA . THR A 1 59 ? 10.130 -15.947 -52.506 1.00 87.38 59 THR A CA 1
ATOM 463 C C . THR A 1 59 ? 9.771 -15.987 -51.020 1.00 87.38 59 THR A C 1
ATOM 465 O O . THR A 1 59 ? 9.707 -14.952 -50.364 1.00 87.38 59 THR A O 1
ATOM 468 N N . SER A 1 60 ? 9.572 -17.179 -50.456 1.00 90.62 60 SER A N 1
ATOM 469 C CA . SER A 1 60 ? 9.239 -17.345 -49.036 1.00 90.62 60 SER A CA 1
ATOM 470 C C . SER A 1 60 ? 10.391 -17.982 -48.267 1.00 90.62 60 SER A C 1
ATOM 472 O O . SER A 1 60 ? 10.719 -19.144 -48.494 1.00 90.62 60 SER A O 1
ATOM 474 N N . PHE A 1 61 ? 10.917 -17.252 -47.286 1.00 93.75 61 PHE A N 1
ATOM 475 C CA . PHE A 1 61 ? 11.809 -17.749 -46.238 1.00 93.75 61 PHE A CA 1
ATOM 476 C C . PHE A 1 61 ? 11.081 -17.926 -44.901 1.00 93.75 61 PHE A C 1
ATOM 478 O O . PHE A 1 61 ? 11.709 -17.948 -43.842 1.00 93.75 61 PHE A O 1
ATOM 485 N N . ARG A 1 62 ? 9.750 -18.066 -44.917 1.00 89.88 62 ARG A N 1
ATOM 486 C CA . ARG A 1 62 ? 8.981 -18.283 -43.689 1.00 89.88 62 ARG A CA 1
ATOM 487 C C . ARG A 1 62 ? 9.539 -19.453 -42.886 1.00 89.88 62 ARG A C 1
ATOM 489 O O . ARG A 1 62 ? 9.685 -20.547 -43.426 1.00 89.88 62 ARG A O 1
ATOM 496 N N . ARG A 1 63 ? 9.808 -19.224 -41.596 1.00 91.81 63 ARG A N 1
ATOM 497 C CA . ARG A 1 63 ? 10.377 -20.224 -40.665 1.00 91.81 63 ARG A CA 1
ATOM 498 C C . ARG A 1 63 ? 11.738 -20.793 -41.081 1.00 91.81 63 ARG A C 1
ATOM 500 O O . ARG A 1 63 ? 12.185 -21.779 -40.501 1.00 91.81 63 ARG A O 1
ATOM 507 N N . ALA A 1 64 ? 12.399 -20.197 -42.072 1.00 94.38 64 ALA A N 1
ATOM 508 C CA . ALA A 1 64 ? 13.725 -20.624 -42.481 1.00 94.38 64 ALA A CA 1
ATOM 509 C C . ALA A 1 64 ? 14.763 -20.205 -41.437 1.00 94.38 64 ALA A C 1
ATOM 511 O O . ALA A 1 64 ? 14.661 -19.138 -40.827 1.00 94.38 64 ALA A O 1
ATOM 512 N N . ASN A 1 65 ? 15.791 -21.033 -41.271 1.00 96.25 65 ASN A N 1
ATOM 513 C CA . ASN A 1 65 ? 17.003 -20.632 -40.578 1.00 96.25 65 ASN A CA 1
ATOM 514 C C . ASN A 1 65 ? 17.990 -20.047 -41.597 1.00 96.25 65 ASN A C 1
ATOM 516 O O . ASN A 1 65 ? 18.570 -20.782 -42.391 1.00 96.25 65 ASN A O 1
ATOM 520 N N . LEU A 1 66 ? 18.155 -18.729 -41.573 1.00 96.50 66 LEU A N 1
ATOM 521 C CA . LEU A 1 66 ? 19.060 -17.956 -42.424 1.00 96.50 66 LEU A CA 1
ATOM 522 C C . LEU A 1 66 ? 20.320 -17.526 -41.664 1.00 96.50 66 LEU A C 1
ATOM 524 O O . LEU A 1 66 ? 20.971 -16.555 -42.042 1.00 96.50 66 LEU A O 1
ATOM 528 N N . THR A 1 67 ? 20.677 -18.231 -40.588 1.00 95.88 67 THR A N 1
ATOM 529 C CA . THR A 1 67 ? 21.851 -17.866 -39.794 1.00 95.88 67 THR A CA 1
ATOM 530 C C . THR A 1 67 ? 23.104 -17.830 -40.676 1.00 95.88 67 THR A C 1
ATOM 532 O O . THR A 1 67 ? 23.373 -18.787 -41.400 1.00 95.88 67 THR A O 1
ATOM 535 N N . ASN A 1 68 ? 23.854 -16.724 -40.636 1.00 95.00 68 ASN A N 1
ATOM 536 C CA . ASN A 1 68 ? 25.034 -16.463 -41.483 1.00 95.00 68 ASN A CA 1
ATOM 537 C C . ASN A 1 68 ? 24.777 -16.458 -43.009 1.00 95.00 68 ASN A C 1
ATOM 539 O O . ASN A 1 68 ? 25.726 -16.501 -43.794 1.00 95.00 68 ASN A O 1
ATOM 543 N N . ALA A 1 69 ? 23.520 -16.411 -43.464 1.00 97.06 69 ALA A N 1
ATOM 544 C CA . ALA A 1 69 ? 23.222 -16.316 -44.890 1.00 97.06 69 ALA A CA 1
ATOM 545 C C . ALA A 1 69 ? 23.725 -14.984 -45.468 1.00 97.06 69 ALA A C 1
ATOM 547 O O . ALA A 1 69 ? 23.753 -13.959 -44.786 1.00 97.06 69 ALA A O 1
ATOM 548 N N . ASN A 1 70 ? 24.100 -14.985 -46.747 1.00 97.06 70 ASN A N 1
ATOM 549 C CA . ASN A 1 70 ? 24.587 -13.790 -47.425 1.00 97.06 70 ASN A CA 1
ATOM 550 C C . ASN A 1 70 ? 23.631 -13.355 -48.540 1.00 97.06 70 ASN A C 1
ATOM 552 O O . ASN A 1 70 ? 23.560 -13.992 -49.588 1.00 97.06 70 ASN A O 1
ATOM 556 N N . PHE A 1 71 ? 22.928 -12.245 -48.312 1.00 96.88 71 PHE A N 1
ATOM 557 C CA . PHE A 1 71 ? 22.062 -11.574 -49.283 1.00 96.88 71 PHE A CA 1
ATOM 558 C C . PHE A 1 71 ? 22.682 -10.285 -49.824 1.00 96.88 71 PHE A C 1
ATOM 560 O O . PHE A 1 71 ? 21.973 -9.429 -50.360 1.00 96.88 71 PHE A O 1
ATOM 567 N N . SER A 1 72 ? 23.997 -10.118 -49.700 1.00 93.62 72 SER A N 1
ATOM 568 C CA . SER A 1 72 ? 24.657 -8.931 -50.228 1.00 93.62 72 SER A CA 1
ATOM 569 C C . SER A 1 72 ? 24.384 -8.803 -51.726 1.00 93.62 72 SER A C 1
ATOM 571 O O . SER A 1 72 ? 24.465 -9.786 -52.461 1.00 93.62 72 SER A O 1
ATOM 573 N N . TYR A 1 73 ? 24.040 -7.598 -52.181 1.00 94.31 73 TYR A N 1
ATOM 574 C CA . TYR A 1 73 ? 23.653 -7.304 -53.572 1.00 94.31 73 TYR A CA 1
ATOM 575 C C . TYR A 1 73 ? 22.394 -8.033 -54.089 1.00 94.31 73 TYR A C 1
ATOM 577 O O . TYR A 1 73 ? 22.032 -7.879 -55.258 1.00 94.31 73 TYR A O 1
ATOM 585 N N . ALA A 1 74 ? 21.685 -8.799 -53.254 1.00 94.62 74 ALA A N 1
ATOM 586 C CA . ALA A 1 74 ? 20.474 -9.499 -53.668 1.00 94.62 74 ALA A CA 1
ATOM 587 C C . ALA A 1 74 ? 19.315 -8.521 -53.917 1.00 94.62 74 ALA A C 1
ATOM 589 O O . ALA A 1 74 ? 19.178 -7.499 -53.247 1.00 94.62 74 ALA A O 1
ATOM 590 N N . THR A 1 75 ? 18.438 -8.855 -54.865 1.00 92.38 75 THR A N 1
ATOM 591 C CA . THR A 1 75 ? 17.156 -8.157 -55.046 1.00 92.38 75 THR A CA 1
ATOM 592 C C . THR A 1 75 ? 16.067 -8.928 -54.306 1.00 92.38 75 THR A C 1
ATOM 594 O O . THR A 1 75 ? 15.723 -10.036 -54.706 1.00 92.38 75 THR A O 1
ATOM 597 N N . LEU A 1 76 ? 15.513 -8.347 -53.240 1.00 89.31 76 LEU A N 1
ATOM 598 C CA . LEU A 1 76 ? 14.608 -9.016 -52.291 1.00 89.31 76 LEU A CA 1
ATOM 599 C C . LEU A 1 76 ? 13.161 -8.520 -52.383 1.00 89.31 76 LEU A C 1
ATOM 601 O O . LEU A 1 76 ? 12.412 -8.493 -51.407 1.00 89.31 76 LEU A O 1
ATOM 605 N N . LYS A 1 77 ? 12.741 -8.152 -53.594 1.00 81.75 77 LYS A N 1
ATOM 606 C CA . LYS A 1 77 ? 11.362 -7.750 -53.869 1.00 81.75 77 LYS A CA 1
ATOM 607 C C . LYS A 1 77 ? 10.407 -8.910 -53.572 1.00 81.75 77 LYS A C 1
ATOM 609 O O . LYS A 1 77 ? 10.678 -10.040 -53.972 1.00 81.75 77 LYS A O 1
ATOM 614 N N . ASN A 1 78 ? 9.270 -8.624 -52.933 1.00 83.94 78 ASN A N 1
ATOM 615 C CA . ASN A 1 78 ? 8.207 -9.605 -52.678 1.00 83.94 78 ASN A CA 1
ATOM 616 C C . ASN A 1 78 ? 8.692 -10.838 -51.888 1.00 83.94 78 ASN A C 1
ATOM 618 O O . ASN A 1 78 ? 8.208 -11.947 -52.115 1.00 83.94 78 ASN A O 1
ATOM 622 N N . THR A 1 79 ? 9.682 -10.658 -51.009 1.00 89.19 79 THR A N 1
ATOM 623 C CA . THR A 1 79 ? 10.254 -11.744 -50.203 1.00 89.19 79 THR A CA 1
ATOM 624 C C . THR A 1 79 ? 9.643 -11.760 -48.806 1.00 89.19 79 THR A C 1
ATOM 626 O O . THR A 1 79 ? 9.429 -10.702 -48.222 1.00 89.19 79 THR A O 1
ATOM 629 N N . ASP A 1 80 ? 9.360 -12.941 -48.263 1.00 90.19 80 ASP A N 1
ATOM 630 C CA . ASP A 1 80 ? 8.731 -13.100 -46.948 1.00 90.19 80 ASP A CA 1
ATOM 631 C C . ASP A 1 80 ? 9.669 -13.742 -45.914 1.00 90.19 80 ASP A C 1
ATOM 633 O O . ASP A 1 80 ? 10.063 -14.897 -46.069 1.00 90.19 80 ASP A O 1
ATOM 637 N N . PHE A 1 81 ? 9.983 -13.001 -44.847 1.00 93.44 81 PHE A N 1
ATOM 638 C CA . PHE A 1 81 ? 10.844 -13.395 -43.722 1.00 93.44 81 PHE A CA 1
ATOM 639 C C . PHE A 1 81 ? 10.057 -13.689 -42.432 1.00 93.44 81 PHE A C 1
ATOM 641 O O . PHE A 1 81 ? 10.604 -13.735 -41.330 1.00 93.44 81 PHE A O 1
ATOM 648 N N . THR A 1 82 ? 8.742 -13.892 -42.521 1.00 89.81 82 THR A N 1
ATOM 649 C CA . THR A 1 82 ? 7.907 -14.126 -41.338 1.00 89.81 82 THR A CA 1
ATOM 650 C C . THR A 1 82 ? 8.376 -15.364 -40.568 1.00 89.81 82 THR A C 1
ATOM 652 O O . THR A 1 82 ? 8.423 -16.468 -41.108 1.00 89.81 82 THR A O 1
ATOM 655 N N . GLN A 1 83 ? 8.687 -15.191 -39.279 1.00 89.69 83 GLN A N 1
ATOM 656 C CA . GLN A 1 83 ? 9.198 -16.247 -38.388 1.00 89.69 83 GLN A CA 1
ATOM 657 C C . GLN A 1 83 ? 10.556 -16.847 -38.808 1.00 89.69 83 GLN A C 1
ATOM 659 O O . GLN A 1 83 ? 10.906 -17.917 -38.320 1.00 89.69 83 GLN A O 1
ATOM 664 N N . SER A 1 84 ? 11.323 -16.216 -39.705 1.00 95.00 84 SER A N 1
ATOM 665 C CA . SER A 1 84 ? 12.676 -16.686 -40.035 1.00 95.00 84 SER A CA 1
ATOM 666 C C . SER A 1 84 ? 13.693 -16.288 -38.963 1.00 95.00 84 SER A C 1
ATOM 668 O O . SER A 1 84 ? 13.610 -15.186 -38.420 1.00 95.00 84 SER A O 1
ATOM 670 N N . ASN A 1 85 ? 14.697 -17.131 -38.725 1.00 95.31 85 ASN A N 1
ATOM 671 C CA . ASN A 1 85 ? 15.888 -16.749 -37.966 1.00 95.31 85 ASN A CA 1
ATOM 672 C C . ASN A 1 85 ? 16.885 -16.076 -38.920 1.00 95.31 85 ASN A C 1
ATOM 674 O O . ASN A 1 85 ? 17.378 -16.736 -39.828 1.00 95.31 85 ASN A O 1
ATOM 678 N N . ILE A 1 86 ? 17.169 -14.787 -38.717 1.00 96.19 86 ILE A N 1
ATOM 679 C CA . ILE A 1 86 ? 18.088 -13.995 -39.557 1.00 96.19 86 ILE A CA 1
ATOM 680 C C . ILE A 1 86 ? 19.365 -13.565 -38.818 1.00 96.19 86 ILE A C 1
ATOM 682 O O . ILE A 1 86 ? 20.020 -12.589 -39.191 1.00 96.19 86 ILE A O 1
ATOM 686 N N . THR A 1 87 ? 19.723 -14.280 -37.753 1.00 96.69 87 THR A N 1
ATOM 687 C CA . THR A 1 87 ? 20.932 -14.008 -36.974 1.00 96.69 87 THR A CA 1
ATOM 688 C C . THR A 1 87 ? 22.172 -14.035 -37.871 1.00 96.69 87 THR A C 1
ATOM 690 O O . THR A 1 87 ? 22.407 -14.962 -38.639 1.00 96.69 87 THR A O 1
ATOM 693 N N . ARG A 1 88 ? 22.978 -12.983 -37.801 1.00 97.06 88 ARG A N 1
ATOM 694 C CA . ARG A 1 88 ? 24.225 -12.760 -38.543 1.00 97.06 88 ARG A CA 1
ATOM 695 C C . ARG A 1 88 ? 24.072 -12.805 -40.070 1.00 97.06 88 ARG A C 1
ATOM 697 O O . ARG A 1 88 ? 25.059 -12.962 -40.785 1.00 97.06 88 ARG A O 1
ATOM 704 N N . THR A 1 89 ? 22.852 -12.633 -40.588 1.00 97.69 89 THR A N 1
ATOM 705 C CA . THR A 1 89 ? 22.596 -12.531 -42.033 1.00 97.69 89 THR A CA 1
ATOM 706 C C . THR A 1 89 ? 23.174 -11.228 -42.601 1.00 97.69 89 THR A C 1
ATOM 708 O O . THR A 1 89 ? 22.939 -10.152 -42.052 1.00 97.69 89 THR A O 1
ATOM 711 N N . LEU A 1 90 ? 23.901 -11.308 -43.720 1.00 96.81 90 LEU A N 1
ATOM 712 C CA . LEU A 1 90 ? 24.483 -10.156 -44.419 1.00 96.81 90 LEU A CA 1
ATOM 713 C C . LEU A 1 90 ? 23.486 -9.546 -45.413 1.00 96.81 90 LEU A C 1
ATOM 715 O O . LEU A 1 90 ? 23.058 -10.217 -46.351 1.00 96.81 90 LEU A O 1
ATOM 719 N N . TRP A 1 91 ? 23.186 -8.255 -45.255 1.00 96.94 91 TRP A N 1
ATOM 720 C CA . TRP A 1 91 ? 22.236 -7.511 -46.102 1.00 96.94 91 TRP A CA 1
ATOM 721 C C . TRP A 1 91 ? 22.892 -6.441 -46.983 1.00 96.94 91 TRP A C 1
ATOM 723 O O . TRP A 1 91 ? 22.192 -5.682 -47.661 1.00 96.94 91 TRP A O 1
ATOM 733 N N . HIS A 1 92 ? 24.224 -6.363 -46.974 1.00 96.12 92 HIS A N 1
ATOM 734 C CA . HIS A 1 92 ? 24.975 -5.247 -47.541 1.00 96.12 92 HIS A CA 1
ATOM 735 C C . HIS A 1 92 ? 24.642 -5.007 -49.021 1.00 96.12 92 HIS A C 1
ATOM 737 O O . HIS A 1 92 ? 24.782 -5.895 -49.863 1.00 96.12 92 HIS A O 1
ATOM 743 N N . LYS A 1 93 ? 24.200 -3.791 -49.360 1.00 95.19 93 LYS A N 1
ATOM 744 C CA . LYS A 1 93 ? 23.767 -3.401 -50.716 1.00 95.19 93 LYS A CA 1
ATOM 745 C C . LYS A 1 93 ? 22.663 -4.276 -51.327 1.00 95.19 93 LYS A C 1
ATOM 747 O O . LYS A 1 93 ? 22.493 -4.279 -52.547 1.00 95.19 93 LYS A O 1
ATOM 752 N N . SER A 1 94 ? 21.900 -5.011 -50.520 1.00 95.31 94 SER A N 1
ATOM 753 C CA . SER A 1 94 ? 20.660 -5.620 -51.004 1.00 95.31 94 SER A CA 1
ATOM 754 C C . SER A 1 94 ? 19.659 -4.533 -51.412 1.00 95.31 94 SER A C 1
ATOM 756 O O . SER A 1 94 ? 19.653 -3.426 -50.876 1.00 95.31 94 SER A O 1
ATOM 758 N N . SER A 1 95 ? 18.831 -4.824 -52.411 1.00 92.06 95 SER A N 1
ATOM 759 C CA . SER A 1 95 ? 17.854 -3.885 -52.963 1.00 92.06 95 SER A CA 1
ATOM 760 C C . SER A 1 95 ? 16.434 -4.410 -52.788 1.00 92.06 95 SER A C 1
ATOM 762 O O . SER A 1 95 ? 16.204 -5.618 -52.718 1.00 92.06 95 SER A O 1
ATOM 764 N N . MET A 1 96 ? 15.465 -3.492 -52.736 1.00 88.25 96 MET A N 1
ATOM 765 C CA . MET A 1 96 ? 14.035 -3.795 -52.562 1.00 88.25 96 MET A CA 1
ATOM 766 C C . MET A 1 96 ? 13.680 -4.468 -51.222 1.00 88.25 96 MET A C 1
ATOM 768 O O . MET A 1 96 ? 12.587 -5.017 -51.096 1.00 88.25 96 MET A O 1
ATOM 772 N N . LEU A 1 97 ? 14.557 -4.393 -50.214 1.00 88.75 97 LEU A N 1
ATOM 773 C CA . LEU A 1 97 ? 14.298 -4.933 -48.873 1.00 88.75 97 LEU A CA 1
ATOM 774 C C . LEU A 1 97 ? 13.162 -4.187 -48.148 1.00 88.75 97 LEU A C 1
ATOM 776 O O . LEU A 1 97 ? 12.462 -4.777 -47.329 1.00 88.75 97 LEU A O 1
ATOM 780 N N . ASP A 1 98 ? 12.911 -2.924 -48.509 1.00 84.94 98 ASP A N 1
ATOM 781 C CA . ASP A 1 98 ? 11.764 -2.140 -48.020 1.00 84.94 98 ASP A CA 1
ATOM 782 C C . ASP A 1 98 ? 10.406 -2.703 -48.478 1.00 84.94 98 ASP A C 1
ATOM 784 O O . ASP A 1 98 ? 9.368 -2.431 -47.877 1.00 84.94 98 ASP A O 1
ATOM 788 N N . TRP A 1 99 ? 10.419 -3.539 -49.522 1.00 83.19 99 TRP A N 1
ATOM 789 C CA . TRP A 1 99 ? 9.249 -4.209 -50.096 1.00 83.19 99 TRP A CA 1
ATOM 790 C C . TRP A 1 99 ? 9.156 -5.695 -49.716 1.00 83.19 99 TRP A C 1
ATOM 792 O O . TRP A 1 99 ? 8.326 -6.423 -50.268 1.00 83.19 99 TRP A O 1
ATOM 802 N N . ALA A 1 100 ? 10.010 -6.164 -48.805 1.00 87.94 100 ALA A N 1
ATOM 803 C CA . ALA A 1 100 ? 9.892 -7.485 -48.204 1.00 87.94 100 ALA A CA 1
ATOM 804 C C . ALA A 1 100 ? 8.874 -7.470 -47.047 1.00 87.94 100 ALA A C 1
ATOM 806 O O . ALA A 1 100 ? 8.594 -6.423 -46.466 1.00 87.94 100 ALA A O 1
ATOM 807 N N . ILE A 1 101 ? 8.334 -8.636 -46.685 1.00 87.31 101 ILE A N 1
ATOM 808 C CA . ILE A 1 101 ? 7.608 -8.838 -45.424 1.00 87.31 101 ILE A CA 1
ATOM 809 C C . ILE A 1 101 ? 8.654 -9.196 -44.360 1.00 87.31 101 ILE A C 1
ATOM 811 O O . ILE A 1 101 ? 9.124 -10.335 -44.354 1.00 87.31 101 ILE A O 1
ATOM 815 N N . PRO A 1 102 ? 9.033 -8.275 -43.456 1.00 85.88 102 PRO A N 1
ATOM 816 C CA . PRO A 1 102 ? 10.090 -8.536 -42.481 1.00 85.88 102 PRO A CA 1
ATOM 817 C C . PRO A 1 102 ? 9.643 -9.477 -41.352 1.00 85.88 102 PRO A C 1
ATOM 819 O O . PRO A 1 102 ? 10.484 -10.095 -40.705 1.00 85.88 102 PRO A O 1
ATOM 822 N N . GLY A 1 103 ? 8.337 -9.585 -41.084 1.00 85.44 103 GLY A N 1
ATOM 823 C CA . GLY A 1 103 ? 7.822 -10.271 -39.897 1.00 85.44 103 GLY A CA 1
ATOM 824 C C . GLY A 1 103 ? 8.291 -9.614 -38.591 1.00 85.44 103 GLY A C 1
ATOM 825 O O . GLY A 1 103 ? 8.654 -8.442 -38.569 1.00 85.44 103 GLY A O 1
ATOM 826 N N . ALA A 1 104 ? 8.312 -10.379 -37.499 1.00 87.25 104 ALA A N 1
ATOM 827 C CA . ALA A 1 104 ? 8.820 -9.939 -36.194 1.00 87.25 104 ALA A CA 1
ATOM 828 C C . ALA A 1 104 ? 10.362 -10.022 -36.092 1.00 87.25 104 ALA A C 1
ATOM 830 O O . ALA A 1 104 ? 10.897 -10.463 -35.079 1.00 87.25 104 ALA A O 1
ATOM 831 N N . THR A 1 105 ? 11.079 -9.665 -37.161 1.00 93.25 105 THR A N 1
ATOM 832 C CA . THR A 1 105 ? 12.552 -9.666 -37.209 1.00 93.25 105 THR A CA 1
ATOM 833 C C . THR A 1 105 ? 13.116 -8.247 -37.062 1.00 93.25 105 THR A C 1
ATOM 835 O O . THR A 1 105 ? 12.372 -7.266 -37.136 1.00 93.25 105 THR A O 1
ATOM 838 N N . ILE A 1 106 ? 14.443 -8.113 -36.919 1.00 94.44 106 ILE A N 1
ATOM 839 C CA . ILE A 1 106 ? 15.120 -6.803 -36.834 1.00 94.44 106 ILE A CA 1
ATOM 840 C C . ILE A 1 106 ? 14.922 -5.929 -38.091 1.00 94.44 106 ILE A C 1
ATOM 842 O O . ILE A 1 106 ? 15.031 -4.707 -38.018 1.00 94.44 106 ILE A O 1
ATOM 846 N N . LEU A 1 107 ? 14.545 -6.528 -39.232 1.00 93.94 107 LEU A N 1
ATOM 847 C CA . LEU A 1 107 ? 14.239 -5.816 -40.481 1.00 93.94 107 LEU A CA 1
ATOM 848 C C . LEU A 1 107 ? 12.952 -4.985 -40.422 1.00 93.94 107 LEU A C 1
ATOM 850 O O . LEU A 1 107 ? 12.713 -4.170 -41.311 1.00 93.94 107 LEU A O 1
ATOM 854 N N . ASN A 1 108 ? 12.104 -5.197 -39.411 1.00 91.38 108 ASN A N 1
ATOM 855 C CA . ASN A 1 108 ? 10.871 -4.429 -39.250 1.00 91.38 108 ASN A CA 1
ATOM 856 C C . ASN A 1 108 ? 11.141 -2.959 -38.891 1.00 91.38 108 ASN A C 1
ATOM 858 O O . ASN A 1 108 ? 10.281 -2.108 -39.102 1.00 91.38 108 ASN A O 1
ATOM 862 N N . ASN A 1 109 ? 12.330 -2.650 -38.361 1.00 92.62 109 ASN A N 1
ATOM 863 C CA . ASN A 1 109 ? 12.739 -1.280 -38.088 1.00 92.62 109 ASN A CA 1
ATOM 864 C C . ASN A 1 109 ? 13.480 -0.690 -39.308 1.00 92.62 109 ASN A C 1
ATOM 866 O O . ASN A 1 109 ? 14.582 -1.150 -39.625 1.00 92.62 109 ASN A O 1
ATOM 870 N N . PRO A 1 110 ? 12.944 0.358 -39.960 1.00 91.50 110 PRO A N 1
ATOM 871 C CA . PRO A 1 110 ? 13.564 0.946 -41.144 1.00 91.50 110 PRO A CA 1
ATOM 872 C C . PRO A 1 110 ? 14.952 1.534 -40.893 1.00 91.50 110 PRO A C 1
ATOM 874 O O . PRO A 1 110 ? 15.809 1.441 -41.767 1.00 91.50 110 PRO A O 1
ATOM 877 N N . LYS A 1 111 ? 15.223 2.071 -39.695 1.00 94.50 111 LYS A N 1
ATOM 878 C CA . LYS A 1 111 ? 16.561 2.575 -39.340 1.00 94.50 111 LYS A CA 1
ATOM 879 C C . LYS A 1 111 ? 17.589 1.447 -39.275 1.00 94.50 111 LYS A C 1
ATOM 881 O O . LYS A 1 111 ? 18.730 1.627 -39.689 1.00 94.50 111 LYS A O 1
ATOM 886 N N . ILE A 1 112 ? 17.182 0.288 -38.756 1.00 96.69 112 ILE A N 1
ATOM 887 C CA . ILE A 1 112 ? 18.038 -0.900 -38.661 1.00 96.69 112 ILE A CA 1
ATOM 888 C C . ILE A 1 112 ? 18.239 -1.506 -40.047 1.00 96.69 112 ILE A C 1
ATOM 890 O O . ILE A 1 112 ? 19.354 -1.861 -40.408 1.00 96.69 112 ILE A O 1
ATOM 894 N N . ARG A 1 113 ? 17.184 -1.570 -40.861 1.00 95.12 113 ARG A N 1
ATOM 895 C CA . ARG A 1 113 ? 17.273 -2.023 -42.250 1.00 95.12 113 ARG A CA 1
ATOM 896 C C . ARG A 1 113 ? 18.227 -1.154 -43.072 1.00 95.12 113 ARG A C 1
ATOM 898 O O . ARG A 1 113 ? 19.105 -1.700 -43.733 1.00 95.12 113 ARG A O 1
ATOM 905 N N . ASP A 1 114 ? 18.114 0.172 -42.974 1.00 95.38 114 ASP A N 1
ATOM 906 C CA . ASP A 1 114 ? 19.055 1.110 -43.599 1.00 95.38 114 ASP A CA 1
ATOM 907 C C . ASP A 1 114 ? 20.490 0.866 -43.117 1.00 95.38 114 ASP A C 1
ATOM 909 O O . ASP A 1 114 ? 21.398 0.756 -43.938 1.00 95.38 114 ASP A O 1
ATOM 913 N N . LEU A 1 115 ? 20.702 0.690 -41.808 1.00 97.88 115 LEU A N 1
ATOM 914 C CA . LEU A 1 115 ? 22.017 0.376 -41.242 1.00 97.88 115 LEU A CA 1
ATOM 915 C C . LEU A 1 115 ? 22.602 -0.928 -41.813 1.00 97.88 115 LEU A C 1
ATOM 917 O O . LEU A 1 115 ? 23.742 -0.938 -42.268 1.00 97.88 115 LEU A O 1
ATOM 921 N N . LEU A 1 116 ? 21.825 -2.012 -41.834 1.00 97.31 116 LEU A N 1
ATOM 922 C CA . LEU A 1 116 ? 22.259 -3.332 -42.310 1.00 97.31 116 LEU A CA 1
ATOM 923 C C . LEU A 1 116 ? 22.589 -3.341 -43.813 1.00 97.31 116 LEU A C 1
ATOM 925 O O . LEU A 1 116 ? 23.491 -4.056 -44.254 1.00 97.31 116 LEU A O 1
ATOM 929 N N . VAL A 1 117 ? 21.861 -2.556 -44.614 1.00 96.75 117 VAL A N 1
ATOM 930 C CA . VAL A 1 117 ? 22.066 -2.465 -46.067 1.00 96.75 117 VAL A CA 1
ATOM 931 C C . VAL A 1 117 ? 23.215 -1.519 -46.407 1.00 96.75 117 VAL A C 1
ATOM 933 O O . VAL A 1 117 ? 24.095 -1.874 -47.199 1.00 96.75 117 VAL A O 1
ATOM 936 N N . SER A 1 118 ? 23.215 -0.320 -45.826 1.00 96.69 118 SER A N 1
ATOM 937 C CA . SER A 1 118 ? 24.171 0.744 -46.150 1.00 96.69 118 SER A CA 1
ATOM 938 C C . SER A 1 118 ? 25.509 0.596 -45.435 1.00 96.69 118 SER A C 1
ATOM 940 O O . SER A 1 118 ? 26.509 1.094 -45.949 1.00 96.69 118 SER A O 1
ATOM 942 N N . ARG A 1 119 ? 25.534 -0.079 -44.276 1.00 97.06 119 ARG A N 1
ATOM 943 C CA . ARG A 1 119 ? 26.648 -0.077 -43.313 1.00 97.06 119 ARG A CA 1
ATOM 944 C C . ARG A 1 119 ? 27.011 1.322 -42.793 1.00 97.06 119 ARG A C 1
ATOM 946 O O . ARG A 1 119 ? 28.109 1.517 -42.292 1.00 97.06 119 ARG A O 1
ATOM 953 N N . ASN A 1 120 ? 26.105 2.297 -42.895 1.00 97.19 120 ASN A N 1
ATOM 954 C CA . ASN A 1 120 ? 26.327 3.668 -42.440 1.00 97.19 120 ASN A CA 1
ATOM 955 C C . ASN 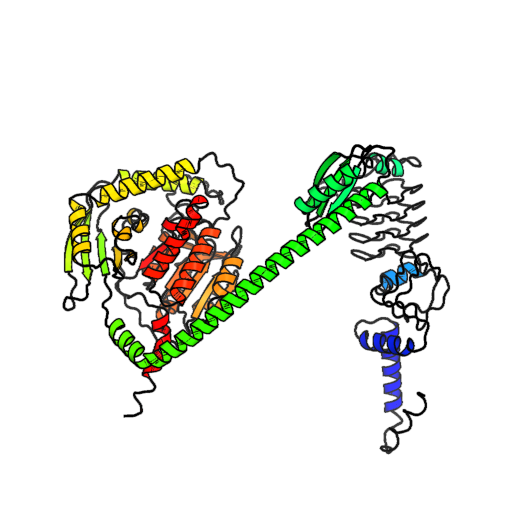A 1 120 ? 25.354 4.040 -41.311 1.00 97.19 120 ASN A C 1
ATOM 957 O O . ASN A 1 120 ? 24.193 4.396 -41.546 1.00 97.19 120 ASN A O 1
ATOM 961 N N . GLY A 1 121 ? 25.863 3.985 -40.087 1.00 97.00 121 GLY A N 1
ATOM 962 C CA . GLY A 1 121 ? 25.216 4.443 -38.863 1.00 97.00 121 GLY A CA 1
ATOM 963 C C . GLY A 1 121 ? 25.844 5.696 -38.253 1.00 97.00 121 GLY A C 1
ATOM 964 O O . GLY A 1 121 ? 25.499 6.044 -37.125 1.00 97.00 121 GLY A O 1
ATOM 965 N N . LYS A 1 122 ? 26.748 6.367 -38.972 1.00 97.81 122 LYS A N 1
ATOM 966 C CA . LYS A 1 122 ? 27.520 7.500 -38.466 1.00 97.81 122 LYS A CA 1
ATOM 967 C C . LYS A 1 122 ? 26.617 8.623 -37.955 1.00 97.81 122 LYS A C 1
ATOM 969 O O . LYS A 1 122 ? 25.715 9.062 -38.670 1.00 97.81 122 LYS A O 1
ATOM 974 N N . ASP A 1 123 ? 26.877 9.075 -36.730 1.00 96.81 123 ASP A N 1
ATOM 975 C CA . ASP A 1 123 ? 26.150 10.134 -36.015 1.00 96.81 123 ASP A CA 1
ATOM 976 C C . ASP A 1 123 ? 24.620 9.899 -35.911 1.00 96.81 123 ASP A C 1
ATOM 978 O O . ASP A 1 123 ? 23.849 10.821 -35.628 1.00 96.81 123 ASP A O 1
ATOM 982 N N . LYS A 1 124 ? 24.141 8.667 -36.146 1.00 97.69 124 LYS A N 1
ATOM 983 C CA . LYS A 1 124 ? 22.719 8.300 -36.045 1.00 97.69 124 LYS A CA 1
ATOM 984 C C . LYS A 1 124 ? 22.388 7.763 -34.649 1.00 97.69 124 LYS A C 1
ATOM 986 O O . LYS A 1 124 ? 23.239 7.230 -33.941 1.00 97.69 124 LYS A O 1
ATOM 991 N N . SER A 1 125 ? 21.114 7.874 -34.266 1.00 97.06 125 SER A N 1
ATOM 992 C CA . SER A 1 125 ? 20.597 7.304 -33.015 1.00 97.06 125 SER A CA 1
ATOM 993 C C . SER A 1 125 ? 19.873 5.975 -33.241 1.00 97.06 125 SER A C 1
ATOM 995 O O . SER A 1 125 ? 18.921 5.886 -34.028 1.00 97.06 125 SER A O 1
ATOM 997 N N . TYR A 1 126 ? 20.327 4.982 -32.483 1.00 97.56 126 TYR A N 1
ATOM 998 C CA . TYR A 1 126 ? 19.815 3.624 -32.330 1.00 97.56 126 TYR A CA 1
ATOM 999 C C . TYR A 1 126 ? 19.545 3.317 -30.847 1.00 97.56 126 TYR A C 1
ATOM 1001 O O . TYR A 1 126 ? 19.630 2.167 -30.421 1.00 97.56 126 TYR A O 1
ATOM 1009 N N . GLU A 1 127 ? 19.236 4.345 -30.055 1.00 95.69 127 GLU A N 1
ATOM 1010 C CA . GLU A 1 127 ? 18.882 4.186 -28.647 1.00 95.69 127 GLU A CA 1
ATOM 1011 C C . GLU A 1 127 ? 17.724 3.186 -28.489 1.00 95.69 127 GLU A C 1
ATOM 1013 O O . GLU A 1 127 ? 16.741 3.242 -29.234 1.00 95.69 127 GLU A O 1
ATOM 1018 N N . GLN A 1 128 ? 17.871 2.244 -27.550 1.00 94.19 128 GLN A N 1
ATOM 1019 C CA . GLN A 1 128 ? 16.917 1.156 -27.278 1.00 94.19 128 GLN A CA 1
ATOM 1020 C C . GLN A 1 128 ? 16.620 0.238 -28.484 1.00 94.19 128 GLN A C 1
ATOM 1022 O O . GLN A 1 128 ? 15.636 -0.506 -28.485 1.00 94.19 128 GLN A O 1
ATOM 1027 N N . ALA A 1 129 ? 17.442 0.270 -29.538 1.00 95.00 129 ALA A N 1
ATOM 1028 C CA . ALA A 1 129 ? 17.222 -0.559 -30.715 1.00 95.00 129 ALA A CA 1
ATOM 1029 C C . ALA A 1 129 ? 17.502 -2.044 -30.430 1.00 95.00 129 ALA A C 1
ATOM 1031 O O . ALA A 1 129 ? 18.508 -2.404 -29.820 1.00 95.00 129 ALA A O 1
ATOM 1032 N N . ASN A 1 130 ? 16.643 -2.920 -30.958 1.00 96.62 130 ASN A N 1
ATOM 1033 C CA . ASN A 1 130 ? 16.908 -4.355 -31.018 1.00 96.62 130 ASN A CA 1
ATOM 1034 C C . ASN A 1 130 ? 17.777 -4.676 -32.243 1.00 96.62 130 ASN A C 1
ATOM 1036 O O . ASN A 1 130 ? 17.271 -4.765 -33.363 1.00 96.62 130 ASN A O 1
ATOM 1040 N N . LEU A 1 131 ? 19.074 -4.861 -32.015 1.00 97.62 131 LEU A N 1
ATOM 1041 C CA . LEU A 1 131 ? 20.086 -5.249 -32.997 1.00 97.62 131 LEU A CA 1
ATOM 1042 C C . LEU A 1 131 ? 20.587 -6.683 -32.739 1.00 97.62 131 LEU A C 1
ATOM 1044 O O . LEU A 1 131 ? 21.683 -7.047 -33.170 1.00 97.62 131 LEU A O 1
ATOM 1048 N N . ARG A 1 132 ? 19.792 -7.514 -32.051 1.00 96.31 132 ARG A N 1
ATOM 1049 C CA . ARG A 1 132 ? 20.167 -8.883 -31.693 1.00 96.31 132 ARG A CA 1
ATOM 1050 C C . ARG A 1 132 ? 20.484 -9.691 -32.950 1.00 96.31 132 ARG A C 1
ATOM 1052 O O . ARG A 1 132 ? 19.671 -9.788 -33.872 1.00 96.31 132 ARG A O 1
ATOM 1059 N N . GLY A 1 133 ? 21.684 -10.261 -32.993 1.00 96.38 133 GLY A N 1
ATOM 1060 C CA . GLY A 1 133 ? 22.189 -10.999 -34.142 1.00 96.38 133 GLY A CA 1
ATOM 1061 C C . GLY A 1 133 ? 22.406 -10.144 -35.393 1.00 96.38 133 GLY A C 1
ATOM 1062 O O . GLY A 1 133 ? 22.523 -10.705 -36.475 1.00 96.38 133 GLY A O 1
ATOM 1063 N N . ALA A 1 134 ? 22.436 -8.813 -35.322 1.00 98.19 134 ALA A N 1
ATOM 1064 C CA . ALA A 1 134 ? 22.705 -7.979 -36.492 1.00 98.19 134 ALA A CA 1
ATOM 1065 C C . ALA A 1 134 ? 24.111 -8.253 -37.053 1.00 98.19 134 ALA A C 1
ATOM 1067 O O . ALA A 1 134 ? 25.072 -8.379 -36.297 1.00 98.19 134 ALA A O 1
ATOM 1068 N N . ASN A 1 135 ? 24.248 -8.313 -38.380 1.00 98.19 135 ASN A N 1
ATOM 1069 C CA . ASN A 1 135 ? 25.560 -8.307 -39.021 1.00 98.19 135 ASN A CA 1
ATOM 1070 C C . ASN A 1 135 ? 25.924 -6.875 -39.434 1.00 98.19 135 ASN A C 1
ATOM 1072 O O . ASN A 1 135 ? 25.383 -6.335 -40.401 1.00 98.19 135 ASN A O 1
ATOM 1076 N N . LEU A 1 136 ? 26.823 -6.276 -38.664 1.00 98.06 136 LEU A N 1
ATOM 1077 C CA . LEU A 1 136 ? 27.351 -4.920 -38.777 1.00 98.06 136 LEU A CA 1
ATOM 1078 C C . LEU A 1 136 ? 28.862 -4.936 -39.061 1.00 98.06 136 LEU A C 1
ATOM 1080 O O . LEU A 1 136 ? 29.546 -3.958 -38.762 1.00 98.06 136 LEU A O 1
ATOM 1084 N N . SER A 1 137 ? 29.391 -6.026 -39.632 1.00 97.44 137 SER A N 1
ATOM 1085 C CA . SER A 1 137 ? 30.798 -6.081 -40.033 1.00 97.44 137 SER A CA 1
ATOM 1086 C C . SER A 1 137 ? 31.126 -4.923 -40.977 1.00 97.44 137 SER A C 1
ATOM 1088 O O . SER A 1 137 ? 30.348 -4.627 -41.891 1.00 97.44 137 SER A O 1
ATOM 1090 N N . ASP A 1 138 ? 32.263 -4.267 -40.752 1.00 97.19 138 ASP A N 1
ATOM 1091 C CA . ASP A 1 138 ? 32.732 -3.077 -41.476 1.00 97.19 138 ASP A CA 1
ATOM 1092 C C . ASP A 1 138 ? 31.761 -1.874 -41.459 1.00 97.19 138 ASP A C 1
ATOM 1094 O O . ASP A 1 138 ? 31.812 -1.019 -42.349 1.00 97.19 138 ASP A O 1
ATOM 1098 N N . ALA A 1 139 ? 30.819 -1.806 -40.511 1.00 98.06 139 ALA A N 1
ATOM 1099 C CA . ALA A 1 139 ? 29.899 -0.675 -40.421 1.00 98.06 139 ALA A CA 1
ATOM 1100 C C . ALA A 1 139 ? 30.584 0.587 -39.878 1.00 98.06 139 ALA A C 1
ATOM 1102 O O . ALA A 1 139 ? 31.355 0.527 -38.923 1.00 98.06 139 ALA A O 1
ATOM 1103 N N . ASP A 1 140 ? 30.249 1.745 -40.449 1.00 98.38 140 ASP A N 1
ATOM 1104 C CA . ASP A 1 140 ? 30.612 3.049 -39.897 1.00 98.38 140 ASP A CA 1
ATOM 1105 C C . ASP A 1 140 ? 29.551 3.481 -38.880 1.00 98.38 140 ASP A C 1
ATOM 1107 O O . ASP A 1 140 ? 28.470 3.936 -39.249 1.00 98.38 140 ASP A O 1
ATOM 1111 N N . LEU A 1 141 ? 29.849 3.291 -37.598 1.00 98.38 141 LEU A N 1
ATOM 1112 C CA . LEU A 1 141 ? 29.049 3.670 -36.431 1.00 98.38 141 LEU A CA 1
ATOM 1113 C C . LEU A 1 141 ? 29.723 4.808 -35.646 1.00 98.38 141 LEU A C 1
ATOM 1115 O O . LEU A 1 141 ? 29.441 5.003 -34.462 1.00 98.38 141 LEU A O 1
ATOM 1119 N N . CYS A 1 142 ? 30.612 5.570 -36.292 1.00 97.88 142 CYS A N 1
ATOM 1120 C CA . CYS A 1 142 ? 31.307 6.678 -35.655 1.00 97.88 142 CYS A CA 1
ATOM 1121 C C . CYS A 1 142 ? 30.292 7.685 -35.089 1.00 97.88 142 CYS A C 1
ATOM 1123 O O . CYS A 1 142 ? 29.389 8.121 -35.800 1.00 97.88 142 CYS A O 1
ATOM 1125 N N . GLY A 1 143 ? 30.400 8.020 -33.803 1.00 97.00 143 GLY A N 1
ATOM 1126 C CA . GLY A 1 143 ? 29.482 8.941 -33.125 1.00 97.00 143 GLY A CA 1
ATOM 1127 C C . GLY A 1 143 ? 28.046 8.427 -32.948 1.00 97.00 143 GLY A C 1
ATOM 1128 O O . GLY A 1 143 ? 27.175 9.194 -32.539 1.00 97.00 143 GLY A O 1
ATOM 1129 N N . ALA A 1 144 ? 27.759 7.157 -33.253 1.00 98.12 144 ALA A N 1
ATOM 1130 C CA . ALA A 1 144 ? 26.410 6.616 -33.125 1.00 98.12 144 ALA A CA 1
ATOM 1131 C C . ALA A 1 144 ? 25.957 6.566 -31.655 1.00 98.12 144 ALA A C 1
ATOM 1133 O O . ALA A 1 144 ? 26.722 6.200 -30.759 1.00 98.12 144 ALA A O 1
ATOM 1134 N N . ASN A 1 145 ? 24.684 6.877 -31.405 1.00 97.69 145 ASN A N 1
ATOM 1135 C CA . ASN A 1 145 ? 24.077 6.670 -30.093 1.00 97.69 145 ASN A CA 1
ATOM 1136 C C . ASN A 1 145 ? 23.444 5.274 -30.032 1.00 97.69 145 ASN A C 1
ATOM 1138 O O . ASN A 1 145 ? 22.410 5.047 -30.658 1.00 97.69 145 ASN A O 1
ATOM 1142 N N . LEU A 1 146 ? 24.057 4.355 -29.284 1.00 97.62 146 LEU A N 1
ATOM 1143 C CA . LEU A 1 146 ? 23.587 2.983 -29.068 1.00 97.62 146 LEU A CA 1
ATOM 1144 C C . LEU A 1 146 ? 23.109 2.763 -27.625 1.00 97.62 146 LEU A C 1
ATOM 1146 O O . LEU A 1 146 ? 22.959 1.621 -27.205 1.00 97.62 146 LEU A O 1
ATOM 1150 N N . ARG A 1 147 ? 22.853 3.827 -26.855 1.00 94.31 147 ARG A N 1
ATOM 1151 C CA . ARG A 1 147 ? 22.419 3.727 -25.456 1.00 94.31 147 ARG A CA 1
ATOM 1152 C C . ARG A 1 147 ? 21.253 2.740 -25.302 1.00 94.31 147 ARG A C 1
ATOM 1154 O O . ARG A 1 147 ? 20.270 2.814 -26.039 1.00 94.31 147 ARG A O 1
ATOM 1161 N N . ASN A 1 148 ? 21.348 1.814 -24.348 1.00 91.44 148 ASN A N 1
ATOM 1162 C CA . ASN A 1 148 ? 20.345 0.765 -24.100 1.00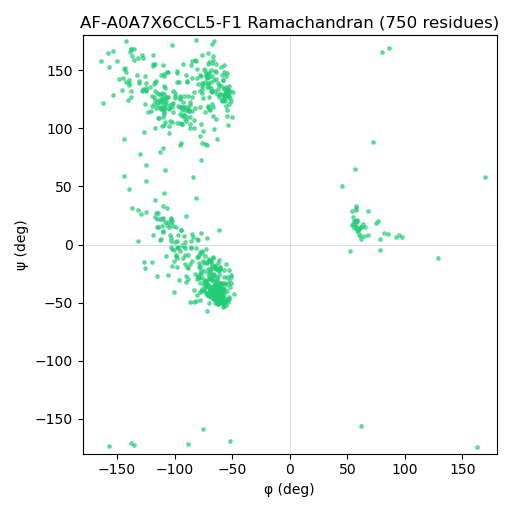 91.44 148 ASN A CA 1
ATOM 1163 C C . ASN A 1 148 ? 20.034 -0.172 -25.292 1.00 91.44 148 ASN A C 1
ATOM 1165 O O . ASN A 1 148 ? 19.012 -0.861 -25.271 1.00 91.44 148 ASN A O 1
ATOM 1169 N N . ALA A 1 149 ? 20.851 -0.206 -26.348 1.00 95.38 149 ALA A N 1
ATOM 1170 C CA . ALA A 1 149 ? 20.636 -1.119 -27.470 1.00 95.38 149 ALA A CA 1
ATOM 1171 C C . ALA A 1 149 ? 20.981 -2.575 -27.102 1.00 95.38 149 ALA A C 1
ATOM 1173 O O . ALA A 1 149 ? 21.887 -2.843 -26.306 1.00 95.38 149 ALA A O 1
ATOM 1174 N N . ASP A 1 150 ? 20.283 -3.523 -27.731 1.00 96.12 150 ASP A N 1
ATOM 1175 C CA . ASP A 1 150 ? 20.574 -4.956 -27.631 1.00 96.12 150 ASP A CA 1
ATOM 1176 C C . ASP A 1 150 ? 21.394 -5.418 -28.844 1.00 96.12 150 ASP A C 1
ATOM 1178 O O . ASP A 1 150 ? 20.855 -5.567 -29.938 1.00 96.12 150 ASP A O 1
ATOM 1182 N N . LEU A 1 151 ? 22.694 -5.635 -28.643 1.00 97.44 151 LEU A N 1
ATOM 1183 C CA . LEU A 1 151 ? 23.660 -6.192 -29.595 1.00 97.44 151 LEU A CA 1
ATOM 1184 C C . LEU A 1 151 ? 23.962 -7.675 -29.317 1.00 97.44 151 LEU A C 1
ATOM 1186 O O . LEU A 1 151 ? 24.963 -8.185 -29.822 1.00 97.44 151 LEU A O 1
ATOM 1190 N N . THR A 1 152 ? 23.146 -8.388 -28.529 1.00 94.38 152 THR A N 1
ATOM 1191 C CA . THR A 1 152 ? 23.412 -9.804 -28.220 1.00 94.38 152 THR A CA 1
ATOM 1192 C C . THR A 1 152 ? 23.600 -10.603 -29.514 1.00 94.38 152 THR A C 1
ATOM 1194 O O . THR A 1 152 ? 22.805 -10.472 -30.444 1.00 94.38 152 THR A O 1
ATOM 1197 N N . ASP A 1 153 ? 24.644 -11.426 -29.597 1.00 95.31 153 ASP A N 1
ATOM 1198 C CA . ASP A 1 153 ? 25.010 -12.231 -30.774 1.00 95.31 153 ASP A CA 1
ATOM 1199 C C . ASP A 1 153 ? 25.336 -11.446 -32.069 1.00 95.31 153 ASP A C 1
ATOM 1201 O O . ASP A 1 153 ? 25.497 -12.064 -33.133 1.00 95.31 153 ASP A O 1
ATOM 1205 N N . ALA A 1 154 ? 25.424 -10.111 -32.024 1.00 97.81 154 ALA A N 1
ATOM 1206 C CA . ALA A 1 154 ? 25.715 -9.276 -33.190 1.00 97.81 154 ALA A CA 1
ATOM 1207 C C . ALA A 1 154 ? 27.173 -9.414 -33.664 1.00 97.81 154 ALA A C 1
ATOM 1209 O O . ALA A 1 154 ? 28.081 -9.749 -32.908 1.00 97.81 154 ALA A O 1
ATOM 1210 N N . THR A 1 155 ? 27.422 -9.142 -34.942 1.00 98.19 155 THR A N 1
ATOM 1211 C CA . THR A 1 155 ? 28.770 -9.114 -35.526 1.00 98.19 155 THR A CA 1
ATOM 1212 C C . THR A 1 155 ? 29.145 -7.674 -35.847 1.00 98.19 155 THR A C 1
ATOM 1214 O O . THR A 1 155 ? 28.543 -7.084 -36.731 1.00 98.19 155 THR A O 1
ATOM 1217 N N . LEU A 1 156 ? 30.122 -7.116 -35.139 1.00 98.12 156 LEU A N 1
ATOM 1218 C CA . LEU A 1 156 ? 30.710 -5.783 -35.331 1.00 98.12 156 LEU A CA 1
ATOM 1219 C C . LEU A 1 156 ? 32.196 -5.884 -35.723 1.00 98.12 156 LEU A C 1
ATOM 1221 O O . LEU A 1 156 ? 32.986 -4.984 -35.445 1.00 98.12 156 LEU A O 1
ATOM 1225 N N . GLU A 1 157 ? 32.579 -6.994 -36.354 1.00 97.56 157 GLU A N 1
ATOM 1226 C CA . GLU A 1 157 ? 33.945 -7.220 -36.821 1.00 97.56 157 GLU A CA 1
ATOM 1227 C C . GLU A 1 157 ? 34.394 -6.073 -37.736 1.00 97.56 157 GLU A C 1
ATOM 1229 O O . GLU A 1 157 ? 33.683 -5.715 -38.679 1.00 97.56 157 GLU A O 1
ATOM 1234 N N . ALA A 1 158 ? 35.552 -5.481 -37.440 1.00 97.12 158 ALA A N 1
ATOM 1235 C CA . ALA A 1 158 ? 36.113 -4.333 -38.156 1.00 97.12 158 ALA A CA 1
ATOM 1236 C C . ALA A 1 158 ? 35.185 -3.097 -38.252 1.00 97.12 158 ALA A C 1
ATOM 1238 O O . ALA A 1 158 ? 35.409 -2.212 -39.080 1.00 97.12 158 ALA A O 1
ATOM 1239 N N . ALA A 1 159 ? 34.143 -3.000 -37.418 1.00 98.12 159 ALA A N 1
ATOM 1240 C CA . ALA A 1 159 ? 33.274 -1.829 -37.382 1.00 98.12 159 ALA A CA 1
ATOM 1241 C C . ALA A 1 159 ? 33.997 -0.615 -36.777 1.00 98.12 159 ALA A C 1
ATOM 1243 O O . ALA A 1 159 ? 34.817 -0.739 -35.865 1.00 98.12 159 ALA A O 1
ATOM 1244 N N . ASN A 1 160 ? 33.651 0.579 -37.252 1.00 98.25 160 ASN A N 1
ATOM 1245 C CA . ASN A 1 160 ? 34.122 1.835 -36.684 1.00 98.25 160 ASN A CA 1
ATOM 1246 C C . ASN A 1 160 ? 33.111 2.361 -35.658 1.00 98.25 160 ASN A C 1
ATOM 1248 O O . ASN A 1 160 ? 32.086 2.910 -36.041 1.00 98.25 160 ASN A O 1
ATOM 1252 N N . LEU A 1 161 ? 33.402 2.214 -34.370 1.00 98.00 161 LEU A N 1
ATOM 1253 C CA . LEU A 1 161 ? 32.606 2.697 -33.235 1.00 98.00 161 LEU A CA 1
ATOM 1254 C C . LEU A 1 161 ? 33.235 3.931 -32.573 1.00 98.00 161 LEU A C 1
ATOM 1256 O O . LEU A 1 161 ? 32.866 4.273 -31.449 1.00 98.00 161 LEU A O 1
ATOM 1260 N N . ASP A 1 162 ? 34.186 4.605 -33.225 1.00 97.75 162 ASP A N 1
ATOM 1261 C CA . ASP A 1 162 ? 34.848 5.773 -32.647 1.00 97.75 162 ASP A CA 1
ATOM 1262 C C . ASP A 1 162 ? 33.815 6.793 -32.152 1.00 97.75 162 ASP A C 1
ATOM 1264 O O . ASP A 1 162 ? 32.945 7.235 -32.903 1.00 97.75 162 ASP A O 1
ATOM 1268 N N . ARG A 1 163 ? 33.927 7.195 -30.882 1.00 96.50 163 ARG A N 1
ATOM 1269 C CA . ARG A 1 163 ? 33.022 8.141 -30.202 1.00 96.50 163 ARG A CA 1
ATOM 1270 C C . ARG A 1 163 ? 31.561 7.691 -30.079 1.00 96.50 163 ARG A C 1
ATOM 1272 O O . ARG A 1 163 ? 30.708 8.525 -29.783 1.00 96.50 163 ARG A O 1
ATOM 1279 N N . ALA A 1 164 ? 31.257 6.414 -30.294 1.00 97.75 164 ALA A N 1
ATOM 1280 C CA . ALA A 1 164 ? 29.914 5.895 -30.071 1.00 97.75 164 ALA A CA 1
ATOM 1281 C C . ALA A 1 164 ? 29.551 5.883 -28.574 1.00 97.75 164 ALA A C 1
ATOM 1283 O O . ALA A 1 164 ? 30.404 5.714 -27.697 1.00 97.75 164 ALA A O 1
ATOM 1284 N N . ASN A 1 165 ? 28.263 6.036 -28.283 1.00 96.44 165 ASN A N 1
ATOM 1285 C CA . ASN A 1 165 ? 27.725 5.920 -26.932 1.00 96.44 165 ASN A CA 1
ATOM 1286 C C . ASN A 1 165 ? 27.230 4.488 -26.694 1.00 96.44 165 ASN A C 1
ATOM 1288 O O . ASN A 1 165 ? 26.234 4.089 -27.298 1.00 96.44 165 ASN A O 1
ATOM 1292 N N . LEU A 1 166 ? 27.924 3.734 -25.833 1.00 94.81 166 LEU A N 1
ATOM 1293 C CA . LEU A 1 166 ? 27.603 2.344 -25.485 1.00 94.81 166 LEU A CA 1
ATOM 1294 C C . LEU A 1 166 ? 27.035 2.192 -24.061 1.00 94.81 166 LEU A C 1
ATOM 1296 O O . LEU A 1 166 ? 27.045 1.092 -23.505 1.00 94.81 166 LEU A O 1
ATOM 1300 N N . THR A 1 167 ? 26.530 3.270 -23.454 1.00 88.31 167 THR A N 1
ATOM 1301 C CA . THR A 1 167 ? 25.912 3.222 -22.121 1.00 88.31 167 THR A CA 1
ATOM 1302 C C . THR A 1 167 ? 24.801 2.181 -22.058 1.00 88.31 167 THR A C 1
ATOM 1304 O O . THR A 1 167 ? 23.869 2.207 -22.866 1.00 88.31 167 THR A O 1
ATOM 1307 N N . GLN A 1 168 ? 24.884 1.277 -21.078 1.00 85.75 168 GLN A N 1
ATOM 1308 C CA . GLN A 1 168 ? 23.893 0.223 -20.828 1.00 85.75 168 GLN A CA 1
ATOM 1309 C C . GLN A 1 168 ? 23.606 -0.685 -22.042 1.00 85.75 168 GLN A C 1
ATOM 1311 O O . GLN A 1 168 ? 22.543 -1.297 -22.135 1.00 85.75 168 GLN A O 1
ATOM 1316 N N . VAL A 1 169 ? 24.543 -0.788 -22.989 1.00 90.62 169 VAL A N 1
ATOM 1317 C CA . VAL A 1 169 ? 24.429 -1.714 -24.122 1.00 90.62 169 VAL A CA 1
ATOM 1318 C C . VAL A 1 169 ? 24.540 -3.158 -23.644 1.00 90.62 169 VAL A C 1
ATOM 1320 O O . VAL A 1 169 ? 25.396 -3.483 -22.821 1.00 90.62 169 VAL A O 1
ATOM 1323 N N . GLN A 1 170 ? 23.721 -4.037 -24.218 1.00 87.44 170 GLN A N 1
ATOM 1324 C CA . GLN A 1 170 ? 23.864 -5.483 -24.078 1.00 87.44 170 GLN A CA 1
ATOM 1325 C C . GLN A 1 170 ? 24.659 -6.043 -25.256 1.00 87.44 170 GLN A C 1
ATOM 1327 O O . GLN A 1 170 ? 24.201 -5.941 -26.385 1.00 87.44 170 GLN A O 1
ATOM 1332 N N . ALA A 1 171 ? 25.816 -6.658 -25.020 1.00 91.62 171 ALA A N 1
ATOM 1333 C CA . ALA A 1 171 ? 26.676 -7.187 -26.082 1.00 91.62 171 ALA A CA 1
ATOM 1334 C C . ALA A 1 171 ? 27.249 -8.584 -25.773 1.00 91.62 171 ALA A C 1
ATOM 1336 O O . ALA A 1 171 ? 28.336 -8.944 -26.232 1.00 91.62 171 ALA A O 1
ATOM 1337 N N . ILE A 1 172 ? 26.491 -9.389 -25.025 1.00 85.56 172 ILE A N 1
ATOM 1338 C CA . ILE A 1 172 ? 26.767 -10.817 -24.805 1.00 85.56 172 ILE A CA 1
ATOM 1339 C C . ILE A 1 172 ? 26.885 -11.542 -26.153 1.00 85.56 172 ILE A C 1
ATOM 1341 O O . ILE A 1 172 ? 26.042 -11.366 -27.037 1.00 85.56 172 ILE A O 1
ATOM 1345 N N . GLY A 1 173 ? 27.944 -12.328 -26.340 1.00 87.94 173 GLY A N 1
ATOM 1346 C CA . GLY A 1 173 ? 28.180 -13.084 -27.577 1.00 87.94 173 GLY A CA 1
ATOM 1347 C C . GLY A 1 173 ? 28.425 -12.227 -28.823 1.00 87.94 173 GLY A C 1
ATOM 1348 O O . GLY A 1 173 ? 28.452 -12.753 -29.940 1.00 87.94 173 GLY A O 1
ATOM 1349 N N . ALA A 1 174 ? 28.562 -10.907 -28.668 1.00 95.75 174 ALA A N 1
ATOM 1350 C CA . ALA A 1 174 ? 28.843 -10.011 -29.776 1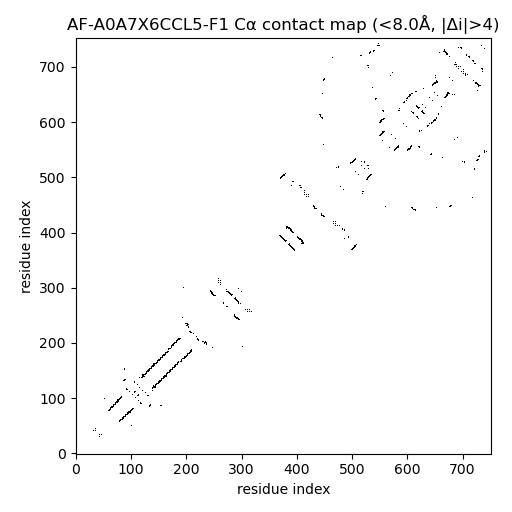.00 95.75 174 ALA A CA 1
ATOM 1351 C C . ALA A 1 174 ? 30.320 -10.092 -30.181 1.00 95.75 174 ALA A C 1
ATOM 1353 O O . ALA A 1 174 ? 31.211 -10.256 -29.347 1.00 95.75 174 ALA A O 1
ATOM 1354 N N . ASN A 1 175 ? 30.585 -9.953 -31.477 1.00 96.69 175 ASN A N 1
ATOM 1355 C CA . ASN A 1 175 ? 31.935 -9.991 -32.024 1.00 96.69 175 ASN A CA 1
ATOM 1356 C C . ASN A 1 175 ? 32.420 -8.581 -32.384 1.00 96.69 175 ASN A C 1
ATOM 1358 O O . ASN A 1 175 ? 31.988 -8.047 -33.397 1.00 96.69 175 ASN A O 1
ATOM 1362 N N . PHE A 1 176 ? 33.335 -8.014 -31.598 1.00 95.62 176 PHE A N 1
ATOM 1363 C CA . PHE A 1 176 ? 34.014 -6.732 -31.839 1.00 95.62 176 PHE A CA 1
ATOM 1364 C C . PHE A 1 176 ? 35.444 -6.910 -32.358 1.00 95.62 176 PHE A C 1
ATOM 1366 O O . PHE A 1 176 ? 36.256 -5.990 -32.256 1.00 95.62 176 PHE A O 1
ATOM 1373 N N . SER A 1 177 ? 35.792 -8.084 -32.889 1.00 94.88 177 SER A N 1
ATOM 1374 C CA . SER A 1 177 ? 37.159 -8.309 -33.353 1.00 94.88 177 SER A CA 1
ATOM 1375 C C . SER A 1 177 ? 37.574 -7.277 -34.404 1.00 94.88 177 SER A C 1
ATOM 1377 O O . SER A 1 177 ? 36.815 -6.952 -35.317 1.00 94.88 177 SER A O 1
ATOM 1379 N N . ASN A 1 178 ? 38.775 -6.717 -34.260 1.00 94.81 178 ASN A N 1
ATOM 1380 C CA . ASN A 1 178 ? 39.299 -5.632 -35.106 1.00 94.81 178 ASN A CA 1
ATOM 1381 C C . ASN A 1 178 ? 38.478 -4.319 -35.108 1.00 94.81 178 ASN A C 1
ATOM 1383 O O . ASN A 1 178 ? 38.751 -3.432 -35.923 1.00 94.81 178 ASN A O 1
ATOM 1387 N N . ALA A 1 179 ? 37.472 -4.165 -34.241 1.00 96.50 179 ALA A N 1
ATOM 1388 C CA . ALA A 1 179 ? 36.670 -2.945 -34.185 1.00 96.50 179 ALA A CA 1
ATOM 1389 C C . ALA A 1 179 ? 37.500 -1.748 -33.694 1.00 96.50 179 ALA A C 1
ATOM 1391 O O . ALA A 1 179 ? 38.366 -1.882 -32.829 1.00 96.50 179 ALA A O 1
ATOM 1392 N N . GLN A 1 180 ? 37.205 -0.565 -34.233 1.00 96.19 180 GLN A N 1
ATOM 1393 C CA . GLN A 1 180 ? 37.790 0.701 -33.787 1.00 96.19 180 GLN A CA 1
ATOM 1394 C C . GLN A 1 180 ? 36.867 1.324 -32.745 1.00 96.19 180 GLN A C 1
ATOM 1396 O O . GLN A 1 180 ? 35.688 1.524 -33.017 1.00 96.19 180 GLN A O 1
ATOM 1401 N N . MET A 1 181 ? 37.367 1.588 -31.540 1.00 94.88 181 MET A N 1
ATOM 1402 C CA . MET A 1 181 ? 36.548 2.025 -30.403 1.00 94.88 181 MET A CA 1
ATOM 1403 C C . MET A 1 181 ? 37.149 3.245 -29.695 1.00 94.88 181 MET A C 1
ATOM 1405 O O . MET A 1 181 ? 36.982 3.422 -28.483 1.00 94.88 181 MET A O 1
ATOM 1409 N N . THR A 1 182 ? 37.881 4.099 -30.419 1.00 95.06 182 THR A N 1
ATOM 1410 C CA . THR A 1 182 ? 38.513 5.279 -29.825 1.00 95.06 182 THR A CA 1
ATOM 1411 C C . THR A 1 182 ? 37.448 6.267 -29.368 1.00 95.06 182 THR A C 1
ATOM 1413 O O . THR A 1 182 ? 36.685 6.838 -30.146 1.00 95.06 182 THR A O 1
ATOM 1416 N N . GLY A 1 183 ? 37.436 6.517 -28.070 1.00 92.50 183 GLY A N 1
ATOM 1417 C CA . GLY A 1 183 ? 36.603 7.512 -27.426 1.00 92.50 183 GLY A CA 1
ATOM 1418 C C . GLY A 1 183 ? 35.147 7.150 -27.231 1.00 92.50 183 GLY A C 1
ATOM 1419 O O . GLY A 1 183 ? 34.329 8.042 -27.009 1.00 92.50 183 GLY A O 1
ATOM 1420 N N . VAL A 1 184 ? 34.835 5.858 -27.276 1.00 94.50 184 VAL A N 1
ATOM 1421 C CA . VAL A 1 184 ? 33.555 5.329 -26.805 1.00 94.50 184 VAL A CA 1
ATOM 1422 C C . VAL A 1 184 ? 33.303 5.727 -25.344 1.00 94.50 184 VAL A C 1
ATOM 1424 O O . VAL A 1 184 ? 34.238 5.779 -24.538 1.00 94.50 184 VAL A O 1
ATOM 1427 N N . CYS A 1 185 ? 32.039 5.981 -24.992 1.00 90.50 185 CYS A N 1
ATOM 1428 C CA . CYS A 1 185 ? 31.613 6.241 -23.614 1.00 90.50 185 CYS A CA 1
ATOM 1429 C C . CYS A 1 185 ? 30.606 5.216 -23.078 1.00 90.50 185 CYS A C 1
ATOM 1431 O O . CYS A 1 185 ? 29.975 4.489 -23.846 1.00 90.50 185 CYS A O 1
ATOM 1433 N N . GLY A 1 186 ? 30.445 5.190 -21.751 1.00 79.31 186 GLY A N 1
ATOM 1434 C CA . GLY A 1 186 ? 29.462 4.345 -21.065 1.00 79.31 186 GLY A CA 1
ATOM 1435 C C . GLY A 1 186 ? 29.931 2.917 -20.774 1.00 79.31 186 GLY A C 1
ATOM 1436 O O . GLY A 1 186 ? 29.132 2.099 -20.313 1.00 79.31 186 GLY A O 1
ATOM 1437 N N . LEU A 1 187 ? 31.220 2.615 -20.994 1.00 80.94 187 LEU A N 1
ATOM 1438 C CA . LEU A 1 187 ? 31.768 1.260 -20.850 1.00 80.94 187 LEU A CA 1
ATOM 1439 C C . LEU A 1 187 ? 31.720 0.712 -19.418 1.00 80.94 187 LEU A C 1
ATOM 1441 O O . LEU A 1 187 ? 31.731 -0.499 -19.241 1.00 80.94 187 LEU A O 1
ATOM 1445 N N . GLY A 1 188 ? 31.593 1.567 -18.396 1.00 68.12 188 GLY A N 1
ATOM 1446 C CA . GLY A 1 188 ? 31.388 1.130 -17.008 1.00 68.12 188 GLY A CA 1
ATOM 1447 C C . GLY A 1 188 ? 30.022 0.479 -16.756 1.00 68.12 188 GLY A C 1
ATOM 1448 O O . GLY A 1 188 ? 29.822 -0.162 -15.729 1.00 68.12 188 GLY A O 1
ATOM 1449 N N . SER A 1 189 ? 29.088 0.631 -17.696 1.00 72.81 189 SER A N 1
ATOM 1450 C CA . SER A 1 189 ? 27.745 0.035 -17.672 1.00 72.81 189 SER A CA 1
ATOM 1451 C C . SER A 1 189 ? 27.499 -0.915 -18.848 1.00 72.81 189 SER A C 1
ATOM 1453 O O . SER A 1 189 ? 26.368 -1.340 -19.076 1.00 72.81 189 SER A O 1
ATOM 1455 N N . TRP A 1 190 ? 28.548 -1.213 -19.617 1.00 77.25 190 TRP A N 1
ATOM 1456 C CA . TRP A 1 190 ? 28.468 -2.094 -20.770 1.00 77.25 190 TRP A CA 1
ATOM 1457 C C . TRP A 1 190 ? 28.393 -3.547 -20.318 1.00 77.25 190 TRP A C 1
ATOM 1459 O O . TRP A 1 190 ? 29.179 -3.987 -19.480 1.00 77.25 190 TRP A O 1
ATOM 1469 N N . ASN A 1 191 ? 27.424 -4.280 -20.854 1.00 77.19 191 ASN A N 1
ATOM 1470 C CA . ASN A 1 191 ? 27.146 -5.642 -20.440 1.00 77.19 191 ASN A CA 1
ATOM 1471 C C . ASN A 1 191 ? 27.722 -6.637 -21.457 1.00 77.19 191 ASN A C 1
ATOM 1473 O O . ASN A 1 191 ? 27.198 -6.789 -22.565 1.00 77.19 191 ASN A O 1
ATOM 1477 N N . ILE A 1 192 ? 28.823 -7.278 -21.070 1.00 80.88 192 ILE A N 1
ATOM 1478 C CA . ILE A 1 192 ? 29.584 -8.267 -21.839 1.00 80.88 192 ILE A CA 1
ATOM 1479 C C . ILE A 1 192 ? 29.861 -9.483 -20.954 1.00 80.88 192 ILE A C 1
ATOM 1481 O O . ILE A 1 192 ? 29.829 -9.380 -19.729 1.00 80.88 192 ILE A O 1
ATOM 1485 N N . ASP A 1 193 ? 30.168 -10.622 -21.562 1.00 73.81 193 ASP A N 1
ATOM 1486 C CA . ASP A 1 193 ? 30.582 -11.831 -20.851 1.00 73.81 193 ASP A CA 1
ATOM 1487 C C . ASP A 1 193 ? 31.798 -12.474 -21.536 1.00 73.81 193 ASP A C 1
ATOM 1489 O O . ASP A 1 193 ? 32.375 -11.924 -22.475 1.00 73.81 193 ASP A O 1
ATOM 1493 N N . SER A 1 194 ? 32.188 -13.668 -21.084 1.00 76.81 194 SER A N 1
ATOM 1494 C CA . SER A 1 194 ? 33.297 -14.422 -21.689 1.00 76.81 194 SER A CA 1
ATOM 1495 C C . SER A 1 194 ? 33.087 -14.803 -23.164 1.00 76.81 194 SER A C 1
ATOM 1497 O O . SER A 1 194 ? 34.040 -15.214 -23.823 1.00 76.81 194 SER A O 1
ATOM 1499 N N . THR A 1 195 ? 31.865 -14.678 -23.695 1.00 81.00 195 THR A N 1
ATOM 1500 C CA . THR A 1 195 ? 31.537 -14.978 -25.095 1.00 81.00 195 THR A CA 1
ATOM 1501 C C . THR A 1 195 ? 31.624 -13.749 -26.001 1.00 81.00 195 THR A C 1
ATOM 1503 O O . THR A 1 195 ? 31.622 -13.887 -27.227 1.00 81.00 195 THR A O 1
ATOM 1506 N N . THR A 1 196 ? 31.733 -12.545 -25.433 1.00 87.38 196 THR A N 1
ATOM 1507 C CA . THR A 1 196 ? 31.990 -11.320 -26.192 1.00 87.38 196 THR A CA 1
ATOM 1508 C C . THR A 1 196 ? 33.431 -11.318 -26.708 1.00 87.38 196 THR A C 1
ATOM 1510 O O . THR A 1 196 ? 34.389 -11.322 -25.936 1.00 87.38 196 THR A O 1
ATOM 1513 N N . ASN A 1 197 ? 33.604 -11.277 -28.030 1.00 90.44 197 ASN A N 1
ATOM 1514 C CA . ASN A 1 197 ? 34.929 -11.266 -28.647 1.00 90.44 197 ASN A CA 1
ATOM 1515 C C . ASN A 1 197 ? 35.451 -9.826 -28.787 1.00 90.44 197 ASN A C 1
ATOM 1517 O O . ASN A 1 197 ? 34.881 -9.040 -29.539 1.00 90.44 197 ASN A O 1
ATOM 1521 N N . LEU A 1 198 ? 36.549 -9.505 -28.097 1.00 90.12 198 LEU A N 1
ATOM 1522 C CA . LEU A 1 198 ? 37.270 -8.224 -28.176 1.00 90.12 198 LEU A CA 1
ATOM 1523 C C . LEU A 1 198 ? 38.692 -8.376 -28.748 1.00 90.12 198 LEU A C 1
ATOM 1525 O O . LEU A 1 198 ? 39.527 -7.481 -28.596 1.00 90.12 198 LEU A O 1
ATOM 1529 N N . GLU A 1 199 ? 39.001 -9.513 -29.375 1.00 88.00 199 GLU A N 1
ATOM 1530 C CA . GLU A 1 199 ? 40.317 -9.774 -29.956 1.00 88.00 199 GLU A CA 1
ATOM 1531 C C . GLU A 1 199 ? 40.669 -8.719 -31.006 1.00 88.00 199 GLU A C 1
ATOM 1533 O O . GLU A 1 199 ? 39.932 -8.486 -31.963 1.00 88.00 199 GLU A O 1
ATOM 1538 N N . TRP A 1 200 ? 41.813 -8.062 -30.822 1.00 87.31 200 TRP A N 1
ATOM 1539 C CA . TRP A 1 200 ? 42.289 -6.987 -31.702 1.00 87.31 200 TRP A CA 1
ATOM 1540 C C . TRP A 1 200 ? 41.352 -5.777 -31.817 1.00 87.31 200 TRP A C 1
ATOM 1542 O O . TRP A 1 200 ? 41.566 -4.936 -32.687 1.00 87.31 200 TRP A O 1
ATOM 1552 N N . ALA A 1 201 ? 40.337 -5.656 -30.955 1.00 90.38 201 ALA A N 1
ATOM 1553 C CA . ALA A 1 201 ? 39.627 -4.396 -30.801 1.00 90.38 201 ALA A CA 1
ATOM 1554 C C . ALA A 1 201 ? 40.630 -3.336 -30.329 1.00 90.38 201 ALA A C 1
ATOM 1556 O O . ALA A 1 201 ? 41.384 -3.572 -29.380 1.00 90.38 201 ALA A O 1
ATOM 1557 N N . ASP A 1 202 ? 40.658 -2.193 -31.008 1.00 87.44 202 ASP A N 1
ATOM 1558 C CA . ASP A 1 202 ? 41.635 -1.142 -30.748 1.00 87.44 202 ASP A CA 1
ATOM 1559 C C . ASP A 1 202 ? 40.950 0.140 -30.286 1.00 87.44 202 ASP A C 1
ATOM 1561 O O . ASP A 1 202 ? 39.906 0.559 -30.794 1.00 87.44 202 ASP A O 1
ATOM 1565 N N . SER A 1 203 ? 41.547 0.776 -29.289 1.00 91.62 203 SER A N 1
ATOM 1566 C CA . SER A 1 203 ? 41.077 2.044 -28.759 1.00 91.62 203 SER A CA 1
ATOM 1567 C C . SER A 1 203 ? 42.244 2.783 -28.143 1.00 91.62 203 SER A C 1
ATOM 1569 O O . SER A 1 203 ? 42.927 2.243 -27.283 1.00 91.62 203 SER A O 1
ATOM 1571 N N . ARG A 1 204 ? 42.446 4.046 -28.527 1.00 90.25 204 ARG A N 1
ATOM 1572 C CA . ARG A 1 204 ? 43.484 4.894 -27.917 1.00 90.25 204 ARG A CA 1
ATOM 1573 C C . ARG A 1 204 ? 43.097 5.370 -26.521 1.00 90.25 204 ARG A C 1
ATOM 1575 O O . ARG A 1 204 ? 43.958 5.565 -25.670 1.00 90.25 204 ARG A O 1
ATOM 1582 N N . TRP A 1 205 ? 41.804 5.571 -26.283 1.00 89.38 205 TRP A N 1
ATOM 1583 C CA . TRP A 1 205 ? 41.243 5.963 -24.992 1.00 89.38 205 TRP A CA 1
ATOM 1584 C C . TRP A 1 205 ? 39.731 5.733 -24.966 1.00 89.38 205 TRP A C 1
ATOM 1586 O O . TRP A 1 205 ? 39.087 5.728 -26.011 1.00 89.38 205 TRP A O 1
ATOM 1596 N N . ILE A 1 206 ? 39.153 5.611 -23.772 1.00 91.44 206 ILE A N 1
ATOM 1597 C CA . ILE A 1 206 ? 37.711 5.420 -23.545 1.00 91.44 206 ILE A CA 1
ATOM 1598 C C . ILE A 1 206 ? 37.198 6.276 -22.383 1.00 91.44 206 ILE A C 1
ATOM 1600 O O . ILE A 1 206 ? 37.997 6.784 -21.594 1.00 91.44 206 ILE A O 1
ATOM 1604 N N . TYR A 1 207 ? 35.876 6.370 -22.236 1.00 87.94 207 TYR A N 1
ATOM 1605 C CA . TYR A 1 207 ? 35.201 6.863 -21.033 1.00 87.94 207 TYR A CA 1
ATOM 1606 C C . TYR A 1 207 ? 34.337 5.766 -20.402 1.00 87.94 207 TYR A C 1
ATOM 1608 O O . TYR A 1 207 ? 33.540 5.117 -21.085 1.00 87.94 207 TYR A O 1
ATOM 1616 N N . LEU A 1 208 ? 34.456 5.572 -19.086 1.00 80.38 208 LEU A N 1
ATOM 1617 C CA . LEU A 1 208 ? 33.588 4.632 -18.369 1.00 80.38 208 LEU A CA 1
ATOM 1618 C C . LEU A 1 208 ? 32.185 5.211 -18.140 1.00 80.38 208 LEU A C 1
ATOM 1620 O O . LEU A 1 208 ? 31.222 4.447 -18.128 1.00 80.38 208 LEU A O 1
ATOM 1624 N N . LEU A 1 209 ? 32.057 6.538 -18.030 1.00 79.00 209 LEU A N 1
ATOM 1625 C CA . LEU A 1 209 ? 30.783 7.232 -17.838 1.00 79.00 209 LEU A CA 1
ATOM 1626 C C . LEU A 1 209 ? 30.333 7.966 -19.108 1.00 79.00 209 LEU A C 1
ATOM 1628 O O . LEU A 1 209 ? 31.147 8.454 -19.897 1.00 79.00 209 LEU A O 1
ATOM 1632 N N . GLU A 1 210 ? 29.017 8.059 -19.298 1.00 84.50 210 GLU A N 1
ATOM 1633 C CA . GLU A 1 210 ? 28.418 8.929 -20.314 1.00 84.50 210 GLU A CA 1
ATOM 1634 C C . GLU A 1 210 ? 28.548 10.390 -19.910 1.00 84.50 210 GLU A C 1
ATOM 1636 O O . GLU A 1 210 ? 29.169 11.169 -20.629 1.00 84.50 210 GLU A O 1
ATOM 1641 N N . ASP A 1 211 ? 28.019 10.724 -18.736 1.00 84.06 211 ASP A N 1
ATOM 1642 C CA . ASP A 1 211 ? 28.023 12.066 -18.176 1.00 84.06 211 ASP A CA 1
ATOM 1643 C C . ASP A 1 211 ? 29.168 12.232 -17.168 1.00 84.06 211 ASP A C 1
ATOM 1645 O O . ASP A 1 211 ? 29.566 11.262 -16.511 1.00 84.06 211 ASP A O 1
ATOM 1649 N N . PRO A 1 212 ? 29.722 13.447 -17.024 1.00 82.69 212 PRO A N 1
ATOM 1650 C CA . PRO A 1 212 ? 30.672 13.736 -15.962 1.00 82.69 212 PRO A CA 1
ATOM 1651 C C . PRO A 1 212 ? 30.062 13.508 -14.577 1.00 82.69 212 PRO A C 1
ATOM 1653 O O . PRO A 1 212 ? 28.854 13.665 -14.375 1.00 82.69 212 PRO A O 1
ATOM 1656 N N . LYS A 1 213 ? 30.899 13.192 -13.587 1.00 73.62 213 LYS A N 1
ATOM 1657 C CA . LYS A 1 213 ? 30.441 13.127 -12.193 1.00 73.62 213 LYS A CA 1
ATOM 1658 C C . LYS A 1 213 ? 29.854 14.480 -11.760 1.00 73.62 213 LYS A C 1
ATOM 1660 O O . LYS A 1 213 ? 30.366 15.525 -12.161 1.00 73.62 213 LYS A O 1
ATOM 1665 N N . PRO A 1 214 ? 28.817 14.496 -10.901 1.00 71.75 214 PRO A N 1
ATOM 1666 C CA . PRO A 1 214 ? 28.217 15.741 -10.434 1.00 71.75 214 PRO A CA 1
ATOM 1667 C C . PRO A 1 214 ? 29.262 16.705 -9.856 1.00 71.75 214 PRO A C 1
ATOM 1669 O O . PRO A 1 214 ? 29.963 16.374 -8.901 1.00 71.75 214 PRO A O 1
ATOM 1672 N N . GLY A 1 215 ? 29.358 17.902 -10.439 1.00 78.69 215 GLY A N 1
ATOM 1673 C CA . GLY A 1 215 ? 30.304 18.936 -10.011 1.00 78.69 215 GLY A CA 1
ATOM 1674 C C . GLY A 1 215 ? 31.738 18.781 -10.537 1.00 78.69 215 GLY A C 1
ATOM 1675 O O . GLY A 1 215 ? 32.613 19.509 -10.072 1.00 78.69 215 GLY A O 1
ATOM 1676 N N . THR A 1 216 ? 31.999 17.873 -11.483 1.00 82.25 216 THR A N 1
ATOM 1677 C CA . THR A 1 216 ? 33.304 17.727 -12.151 1.00 82.25 216 THR A CA 1
ATOM 1678 C C . THR A 1 216 ? 33.140 17.557 -13.665 1.00 82.25 216 THR A C 1
ATOM 1680 O O . THR A 1 216 ? 32.045 17.292 -14.147 1.00 82.25 216 THR A O 1
ATOM 1683 N N . ASP A 1 217 ? 34.244 17.662 -14.412 1.00 78.56 217 ASP A N 1
ATOM 1684 C CA . ASP A 1 217 ? 34.310 17.294 -15.838 1.00 78.56 217 ASP A CA 1
ATOM 1685 C C . ASP A 1 217 ? 34.819 15.845 -16.041 1.00 78.56 217 ASP A C 1
ATOM 1687 O O . ASP A 1 217 ? 35.172 15.433 -17.149 1.00 78.56 217 ASP A O 1
ATOM 1691 N N . ASP A 1 218 ? 34.886 15.049 -14.964 1.00 78.06 218 ASP A N 1
ATOM 1692 C CA . ASP A 1 218 ? 35.433 13.690 -14.983 1.00 78.06 218 ASP A CA 1
ATOM 1693 C C . ASP A 1 218 ? 34.389 12.668 -15.450 1.00 78.06 218 ASP A C 1
ATOM 1695 O O . ASP A 1 218 ? 33.475 12.305 -14.710 1.00 78.06 218 ASP A O 1
ATOM 1699 N N . ARG A 1 219 ? 34.575 12.167 -16.674 1.00 80.50 219 ARG A N 1
ATOM 1700 C CA . ARG A 1 219 ? 33.813 11.057 -17.280 1.00 80.50 219 ARG A CA 1
ATOM 1701 C C . ARG A 1 219 ? 34.490 9.691 -17.093 1.00 80.50 219 ARG A C 1
ATOM 1703 O O . ARG A 1 219 ? 34.155 8.725 -17.775 1.00 80.50 219 ARG A O 1
ATOM 1710 N N . GLU A 1 220 ? 35.492 9.621 -16.218 1.00 79.62 220 GLU A N 1
ATOM 1711 C CA . GLU A 1 220 ? 36.361 8.466 -15.999 1.00 79.62 220 GLU A CA 1
ATOM 1712 C C . GLU A 1 220 ? 37.068 7.997 -17.274 1.00 79.62 220 GLU A C 1
ATOM 1714 O O . GLU A 1 220 ? 36.852 6.890 -17.775 1.00 79.62 220 GLU A O 1
ATOM 1719 N N . ARG A 1 221 ? 37.943 8.855 -17.812 1.00 82.88 221 ARG A N 1
ATOM 1720 C CA . ARG A 1 221 ? 38.780 8.488 -18.962 1.00 82.88 221 ARG A CA 1
ATOM 1721 C C . ARG A 1 221 ? 39.741 7.348 -18.599 1.00 82.88 221 ARG A C 1
ATOM 1723 O O . ARG A 1 221 ? 40.311 7.324 -17.502 1.00 82.88 221 ARG A O 1
ATOM 1730 N N . ARG A 1 222 ? 39.980 6.432 -19.538 1.00 80.12 222 ARG A N 1
ATOM 1731 C CA . ARG A 1 222 ? 41.112 5.491 -19.512 1.00 80.12 222 ARG A CA 1
ATOM 1732 C C . ARG A 1 222 ? 41.921 5.605 -20.815 1.00 80.12 222 ARG A C 1
ATOM 1734 O O . ARG A 1 222 ? 41.295 5.649 -21.871 1.00 80.12 222 ARG A O 1
ATOM 1741 N N . PRO A 1 223 ? 43.264 5.654 -20.761 1.00 72.56 223 PRO A N 1
ATOM 1742 C CA . PRO A 1 223 ? 44.088 5.862 -19.563 1.00 72.56 223 PRO A CA 1
ATOM 1743 C C . PRO A 1 223 ? 43.741 7.177 -18.835 1.00 72.56 223 PRO A C 1
ATOM 1745 O O . PRO A 1 223 ? 43.194 8.101 -19.433 1.00 72.56 223 PRO A O 1
ATOM 1748 N N . HIS A 1 224 ? 43.990 7.262 -17.525 1.00 66.38 224 HIS A N 1
ATOM 1749 C CA . HIS A 1 224 ? 43.560 8.420 -16.717 1.00 66.38 224 HIS A CA 1
ATOM 1750 C C . HIS A 1 224 ? 44.236 9.730 -17.141 1.00 66.38 224 HIS A C 1
ATOM 1752 O O . HIS A 1 224 ? 43.612 10.787 -17.138 1.00 66.38 224 HIS A O 1
ATOM 1758 N N . ASN A 1 225 ? 45.516 9.662 -17.506 1.00 70.19 225 ASN A N 1
ATOM 1759 C CA . ASN A 1 225 ? 46.256 10.819 -17.984 1.00 70.19 225 ASN A CA 1
ATOM 1760 C C . ASN A 1 225 ? 46.019 10.992 -19.493 1.00 70.19 225 ASN A C 1
ATOM 1762 O O . ASN A 1 225 ? 46.205 10.064 -20.282 1.00 70.19 225 ASN A O 1
ATOM 1766 N N . VAL A 1 226 ? 45.594 12.198 -19.866 1.00 74.56 226 VAL A N 1
ATOM 1767 C CA . VAL A 1 226 ? 45.252 12.612 -21.232 1.00 74.56 226 VAL A CA 1
ATOM 1768 C C . VAL A 1 226 ? 46.432 12.581 -22.203 1.00 74.56 226 VAL A C 1
ATOM 1770 O O . VAL A 1 226 ? 46.207 12.483 -23.404 1.00 74.56 226 VAL A O 1
ATOM 1773 N N . GLU A 1 227 ? 47.667 12.618 -21.699 1.00 72.12 227 GLU A N 1
ATOM 1774 C CA . GLU A 1 227 ? 48.892 12.510 -22.502 1.00 72.12 227 GLU A CA 1
ATOM 1775 C C . GLU A 1 227 ? 49.242 11.060 -22.881 1.00 72.12 227 GLU A C 1
ATOM 1777 O O . GLU A 1 227 ? 50.104 10.848 -23.731 1.00 72.12 227 GLU A O 1
ATOM 1782 N N . PHE A 1 228 ? 48.572 10.065 -22.280 1.00 69.44 228 PHE A N 1
ATOM 1783 C CA . PHE A 1 228 ? 48.764 8.648 -22.591 1.00 69.44 228 PHE A CA 1
ATOM 1784 C C . PHE A 1 228 ? 47.562 8.050 -23.339 1.00 69.44 228 PHE A C 1
ATOM 1786 O O . PHE A 1 228 ? 46.392 8.382 -23.088 1.00 69.44 228 PHE A O 1
ATOM 1793 N N . GLU A 1 229 ? 47.887 7.130 -24.245 1.00 83.31 229 GLU A N 1
ATOM 1794 C CA . GLU A 1 229 ? 46.967 6.284 -25.004 1.00 83.31 229 GLU A CA 1
ATOM 1795 C C . GLU A 1 229 ? 47.250 4.814 -24.663 1.00 83.31 229 GLU A C 1
ATOM 1797 O O . GLU A 1 229 ? 48.359 4.492 -24.229 1.00 83.31 229 GLU A O 1
ATOM 1802 N N . PHE A 1 230 ? 46.264 3.931 -24.830 1.00 81.56 230 PHE A N 1
ATOM 1803 C CA . PHE A 1 230 ? 46.496 2.494 -24.680 1.00 81.56 230 PHE A CA 1
ATOM 1804 C C . PHE A 1 230 ? 47.549 2.013 -25.684 1.00 81.56 230 PHE A C 1
ATOM 1806 O O . PHE A 1 230 ? 47.502 2.350 -26.869 1.00 81.56 230 PHE A O 1
ATOM 1813 N N . ALA A 1 231 ? 48.479 1.182 -25.222 1.00 78.75 231 ALA A N 1
ATOM 1814 C CA . ALA A 1 231 ? 49.349 0.429 -26.110 1.00 78.75 231 ALA A CA 1
ATOM 1815 C C . ALA A 1 231 ? 48.549 -0.672 -26.843 1.00 78.75 231 ALA A C 1
ATOM 1817 O O . ALA A 1 231 ? 47.524 -1.137 -26.331 1.00 78.75 231 ALA A O 1
ATOM 1818 N N . PRO A 1 232 ? 49.016 -1.158 -28.009 1.00 76.44 232 PRO A N 1
ATOM 1819 C CA . PRO A 1 232 ? 48.349 -2.242 -28.728 1.00 76.44 232 PRO A CA 1
ATOM 1820 C C . PRO A 1 232 ? 48.060 -3.455 -27.827 1.00 76.44 232 PRO A C 1
ATOM 1822 O O . PRO A 1 232 ? 48.965 -4.017 -27.207 1.00 76.44 232 PRO A O 1
ATOM 1825 N N . GLY A 1 233 ? 46.786 -3.850 -27.747 1.00 73.06 233 GLY A N 1
ATOM 1826 C CA . GLY A 1 233 ? 46.305 -4.966 -26.921 1.00 73.06 233 GLY A CA 1
ATOM 1827 C C . GLY A 1 233 ? 46.137 -4.668 -25.423 1.00 73.06 233 GLY A C 1
ATOM 1828 O O . GLY A 1 233 ? 45.629 -5.519 -24.695 1.00 73.06 233 GLY A O 1
ATOM 1829 N N . GLU A 1 234 ? 46.517 -3.483 -24.936 1.00 77.12 234 GLU A N 1
ATOM 1830 C CA . GLU A 1 234 ? 46.293 -3.064 -23.543 1.00 77.12 234 GLU A CA 1
ATOM 1831 C C . GLU A 1 234 ? 44.805 -2.817 -23.265 1.00 77.12 234 GLU A C 1
ATOM 1833 O O . GLU A 1 234 ? 44.295 -3.228 -22.224 1.00 77.12 234 GLU A O 1
ATOM 1838 N N . PHE A 1 235 ? 44.092 -2.233 -24.233 1.00 82.44 235 PHE A N 1
ATOM 1839 C CA . PHE A 1 235 ? 42.639 -2.079 -24.182 1.00 82.44 235 PHE A CA 1
ATOM 1840 C C . PHE A 1 235 ? 41.936 -3.429 -23.974 1.00 82.44 235 PHE A C 1
ATOM 1842 O O . PHE A 1 235 ? 41.128 -3.569 -23.061 1.00 82.44 235 PHE A O 1
ATOM 1849 N N . THR A 1 236 ? 42.292 -4.454 -24.753 1.00 76.00 236 THR A N 1
ATOM 1850 C CA . THR A 1 236 ? 41.713 -5.797 -24.600 1.00 76.00 236 THR A CA 1
ATOM 1851 C C . THR A 1 236 ? 42.058 -6.406 -23.237 1.00 76.00 236 THR A C 1
ATOM 1853 O O . THR A 1 236 ? 41.186 -6.976 -22.584 1.00 76.00 236 THR A O 1
ATOM 1856 N N . LYS A 1 237 ? 43.298 -6.236 -22.753 1.00 71.75 237 LYS A N 1
ATOM 1857 C CA . LYS A 1 237 ? 43.725 -6.735 -21.433 1.00 71.75 237 LYS A CA 1
ATOM 1858 C C . LYS A 1 237 ? 42.967 -6.101 -20.268 1.00 71.75 237 LYS A C 1
ATOM 1860 O O . LYS A 1 237 ? 42.628 -6.809 -19.324 1.00 71.75 237 LYS A O 1
ATOM 1865 N N . PHE A 1 238 ? 42.654 -4.808 -20.359 1.00 68.12 238 PHE A N 1
ATOM 1866 C CA . PHE A 1 238 ? 41.859 -4.087 -19.359 1.00 68.12 238 PHE A CA 1
ATOM 1867 C C . PHE A 1 238 ? 40.485 -4.740 -19.125 1.00 68.12 238 PHE A C 1
ATOM 1869 O O . PHE A 1 238 ? 40.002 -4.764 -17.996 1.00 68.12 238 PHE A O 1
ATOM 1876 N N . PHE A 1 239 ? 39.884 -5.330 -20.164 1.00 65.00 239 PHE A N 1
ATOM 1877 C CA . PHE A 1 239 ? 38.635 -6.090 -20.047 1.00 65.00 239 PHE A CA 1
ATOM 1878 C C . PHE A 1 239 ? 38.852 -7.584 -19.746 1.00 65.00 239 PHE A C 1
ATOM 1880 O O . PHE A 1 239 ? 37.947 -8.223 -19.222 1.00 65.00 239 PHE A O 1
ATOM 1887 N N . GLN A 1 240 ? 40.044 -8.140 -19.998 1.00 58.81 240 GLN A N 1
ATOM 1888 C CA . GLN A 1 240 ? 40.388 -9.533 -19.672 1.00 58.81 240 GLN A CA 1
ATOM 1889 C C . GLN A 1 240 ? 40.717 -9.752 -18.182 1.00 58.81 240 GLN A C 1
ATOM 1891 O O . GLN A 1 240 ? 40.358 -10.795 -17.642 1.00 58.81 240 GLN A O 1
ATOM 1896 N N . GLU A 1 241 ? 41.317 -8.792 -17.466 1.00 48.59 241 GLU A N 1
ATOM 1897 C CA . GLU A 1 241 ? 41.614 -8.932 -16.019 1.00 48.59 241 GLU A CA 1
ATOM 1898 C C . GLU A 1 241 ? 40.356 -8.993 -15.119 1.00 48.59 241 GLU A C 1
ATOM 1900 O O . GLU A 1 241 ? 40.447 -9.376 -13.954 1.00 48.59 241 GLU A O 1
ATOM 1905 N N . VAL A 1 242 ? 39.167 -8.709 -15.664 1.00 51.66 242 VAL A N 1
ATOM 1906 C CA . VAL A 1 242 ? 37.864 -8.795 -14.972 1.00 51.66 242 VAL A CA 1
ATOM 1907 C C . VAL A 1 242 ? 37.173 -10.165 -15.181 1.00 51.66 242 VAL A C 1
ATOM 1909 O O . VAL A 1 242 ? 36.115 -10.411 -14.619 1.00 51.66 242 VAL A O 1
ATOM 1912 N N . THR A 1 243 ? 37.765 -11.107 -15.934 1.00 52.00 243 THR A N 1
ATOM 1913 C CA . THR A 1 243 ? 37.059 -12.310 -16.452 1.00 52.00 243 THR A CA 1
ATOM 1914 C C . THR A 1 243 ? 37.309 -13.639 -15.719 1.00 52.00 243 THR A C 1
ATOM 1916 O O . THR A 1 243 ? 37.052 -14.703 -16.283 1.00 52.00 243 THR A O 1
ATOM 1919 N N . ASN A 1 244 ? 37.778 -13.654 -14.463 1.00 61.69 244 ASN A N 1
ATOM 1920 C CA . ASN A 1 244 ? 37.836 -14.903 -13.662 1.00 61.69 244 ASN A CA 1
ATOM 1921 C C . ASN A 1 244 ? 36.493 -15.301 -13.035 1.00 61.69 244 ASN A C 1
ATOM 1923 O O . ASN A 1 244 ? 36.401 -16.297 -12.321 1.00 61.69 244 ASN A O 1
ATOM 1927 N N . THR A 1 245 ? 35.448 -14.546 -13.342 1.00 62.22 245 THR A N 1
ATOM 1928 C CA . THR A 1 245 ? 34.089 -14.823 -12.914 1.00 62.22 245 THR A CA 1
ATOM 1929 C C . THR A 1 245 ? 33.228 -15.202 -14.108 1.00 62.22 245 THR A C 1
ATOM 1931 O O . THR A 1 245 ? 33.407 -14.718 -15.226 1.00 62.22 245 THR A O 1
ATOM 1934 N N . VAL A 1 246 ? 32.288 -16.104 -13.867 1.00 68.38 246 VAL A N 1
ATOM 1935 C CA . VAL A 1 246 ? 31.101 -16.283 -14.690 1.00 68.38 246 VAL A CA 1
ATOM 1936 C C . VAL A 1 246 ? 30.020 -15.400 -14.082 1.00 68.38 246 VAL A C 1
ATOM 1938 O O . VAL A 1 246 ? 29.550 -15.653 -12.972 1.00 68.38 246 VAL A O 1
ATOM 1941 N N . ASP A 1 247 ? 29.658 -14.348 -14.807 1.00 70.56 247 ASP A N 1
ATOM 1942 C CA . ASP A 1 247 ? 28.636 -13.394 -14.393 1.00 70.56 247 ASP A CA 1
ATOM 1943 C C . ASP A 1 247 ? 27.280 -13.855 -14.941 1.00 70.56 247 ASP A C 1
ATOM 1945 O O . ASP A 1 247 ? 27.038 -13.849 -16.145 1.00 70.56 247 ASP A O 1
ATOM 1949 N N . LEU A 1 248 ? 26.387 -14.277 -14.048 1.00 73.31 248 LEU A N 1
ATOM 1950 C CA . LEU A 1 248 ? 25.017 -14.671 -14.365 1.00 73.31 248 LEU A CA 1
ATOM 1951 C C . LEU A 1 248 ? 24.091 -13.482 -14.130 1.00 73.31 248 LEU A C 1
ATOM 1953 O O . LEU A 1 248 ? 24.073 -12.908 -13.038 1.00 73.31 248 LEU A O 1
ATOM 1957 N N . ILE A 1 249 ? 23.306 -13.109 -15.138 1.00 63.31 249 ILE A N 1
ATOM 1958 C CA . ILE A 1 249 ? 22.516 -11.875 -15.103 1.00 63.31 249 ILE A CA 1
ATOM 1959 C C . ILE A 1 249 ? 21.026 -12.190 -15.137 1.00 63.31 249 ILE A C 1
ATOM 1961 O O . ILE A 1 249 ? 20.490 -12.687 -16.126 1.00 63.31 249 ILE A O 1
ATOM 1965 N N . PHE A 1 250 ? 20.340 -11.803 -14.068 1.00 74.44 250 PHE A N 1
ATOM 1966 C CA . PHE A 1 250 ? 18.916 -12.016 -13.861 1.00 74.44 250 PHE A CA 1
ATOM 1967 C C . PHE A 1 250 ? 18.184 -10.683 -13.979 1.00 74.44 250 PHE A C 1
ATOM 1969 O O . PHE A 1 250 ? 18.230 -9.844 -13.083 1.00 74.44 250 PHE A O 1
ATOM 1976 N N . ARG A 1 251 ? 17.522 -10.466 -15.118 1.00 56.28 251 ARG A N 1
ATOM 1977 C CA . ARG A 1 251 ? 16.872 -9.187 -15.463 1.00 56.28 251 ARG A CA 1
ATOM 1978 C C . ARG A 1 251 ? 15.520 -8.958 -14.778 1.00 56.28 251 ARG A C 1
ATOM 1980 O O . ARG A 1 251 ? 15.024 -7.841 -14.800 1.00 56.28 251 ARG A O 1
ATOM 1987 N N . GLN A 1 252 ? 14.908 -10.008 -14.232 1.00 66.38 252 GLN A N 1
ATOM 1988 C CA . GLN A 1 252 ? 13.584 -9.971 -13.592 1.00 66.38 252 GLN A CA 1
ATOM 1989 C C . GLN A 1 252 ? 13.670 -10.277 -12.090 1.00 66.38 252 GLN A C 1
ATOM 1991 O O . GLN A 1 252 ? 12.725 -10.781 -11.488 1.00 66.38 252 GLN A O 1
ATOM 1996 N N . GLY A 1 253 ? 14.818 -9.990 -11.481 1.00 68.38 253 GLY A N 1
ATOM 1997 C CA . GLY A 1 253 ? 15.171 -10.475 -10.157 1.00 68.38 253 GLY A CA 1
ATOM 1998 C C . GLY A 1 253 ? 15.687 -11.913 -10.185 1.00 68.38 253 GLY A C 1
ATOM 1999 O O . GLY A 1 253 ? 15.564 -12.632 -11.175 1.00 68.38 253 GLY A O 1
ATOM 2000 N N . LEU A 1 254 ? 16.307 -12.310 -9.078 1.00 86.00 254 LEU A N 1
ATOM 2001 C CA . LEU A 1 254 ? 16.871 -13.639 -8.861 1.00 86.00 254 LEU A CA 1
ATOM 2002 C C . LEU A 1 254 ? 15.921 -14.449 -7.971 1.00 86.00 254 LEU A C 1
ATOM 2004 O O . LEU A 1 254 ? 15.728 -14.081 -6.810 1.00 86.00 254 LEU A O 1
ATOM 2008 N N . ASP A 1 255 ? 15.376 -15.566 -8.465 1.00 88.44 255 ASP A N 1
ATOM 2009 C CA . ASP A 1 255 ? 14.719 -16.533 -7.580 1.00 88.44 255 ASP A CA 1
ATOM 2010 C C . ASP A 1 255 ? 15.796 -17.343 -6.847 1.00 88.44 255 ASP A C 1
ATOM 2012 O O . ASP A 1 255 ? 16.444 -18.231 -7.407 1.00 88.44 255 ASP A O 1
ATOM 2016 N N . ALA A 1 256 ? 16.005 -17.013 -5.572 1.00 83.62 256 ALA A N 1
ATOM 2017 C CA . ALA A 1 256 ? 17.053 -17.616 -4.754 1.00 83.62 256 ALA A CA 1
ATOM 2018 C C . ALA A 1 256 ? 16.884 -19.136 -4.577 1.00 83.62 256 ALA A C 1
ATOM 2020 O O . ALA A 1 256 ? 17.872 -19.842 -4.371 1.00 83.62 256 ALA A O 1
ATOM 2021 N N . THR A 1 257 ? 15.655 -19.658 -4.665 1.00 85.31 257 THR A N 1
ATOM 2022 C CA . THR A 1 257 ? 15.388 -21.094 -4.510 1.00 85.31 257 THR A CA 1
ATOM 2023 C C . THR A 1 257 ? 15.754 -21.844 -5.783 1.00 85.31 257 THR A C 1
ATOM 2025 O O . THR A 1 257 ? 16.463 -22.849 -5.709 1.00 85.31 257 THR A O 1
ATOM 2028 N N . ALA A 1 258 ? 15.313 -21.346 -6.940 1.00 87.38 258 ALA A N 1
ATOM 2029 C CA . ALA A 1 258 ? 15.669 -21.903 -8.241 1.00 87.38 258 ALA A CA 1
ATOM 2030 C C . ALA A 1 258 ? 17.184 -21.832 -8.468 1.00 87.38 258 ALA A C 1
ATOM 2032 O O . ALA A 1 258 ? 17.787 -22.830 -8.861 1.00 87.38 258 ALA A O 1
ATOM 2033 N N . PHE A 1 259 ? 17.807 -20.701 -8.119 1.00 92.38 259 PHE A N 1
ATOM 2034 C CA . PHE A 1 259 ? 19.252 -20.510 -8.225 1.00 92.38 259 PHE A CA 1
ATOM 2035 C C . PHE A 1 259 ? 20.053 -21.443 -7.322 1.00 92.38 259 PHE A C 1
ATOM 2037 O O . PHE A 1 259 ? 20.987 -22.083 -7.785 1.00 92.38 259 PHE A O 1
ATOM 2044 N N . ASN A 1 260 ? 19.697 -21.580 -6.043 1.00 90.50 260 ASN A N 1
ATOM 2045 C CA . ASN A 1 260 ? 20.440 -22.478 -5.157 1.00 90.50 260 ASN A CA 1
ATOM 2046 C C . ASN A 1 260 ? 20.343 -23.941 -5.633 1.00 90.50 260 ASN A C 1
ATOM 2048 O O . ASN A 1 260 ? 21.323 -24.680 -5.621 1.00 90.50 260 ASN A O 1
ATOM 2052 N N . GLN A 1 261 ? 19.170 -24.357 -6.120 1.00 88.56 261 GLN A N 1
ATOM 2053 C CA . GLN A 1 261 ? 18.981 -25.701 -6.670 1.00 88.56 261 GLN A CA 1
ATOM 2054 C C . GLN A 1 261 ? 19.759 -25.928 -7.969 1.00 88.56 261 GLN A C 1
ATOM 2056 O O . GLN A 1 261 ? 20.292 -27.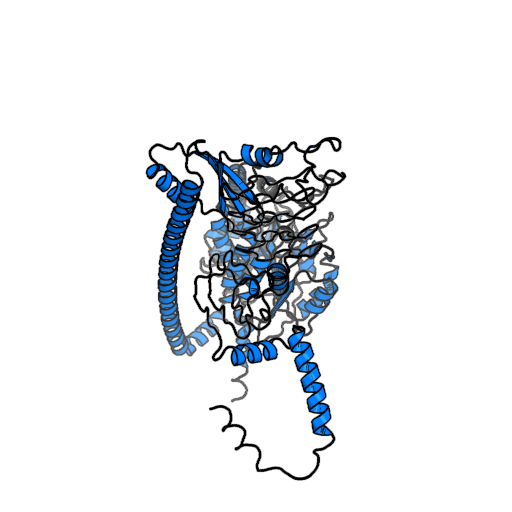022 -8.162 1.00 88.56 261 GLN A O 1
ATOM 2061 N N . SER A 1 262 ? 19.815 -24.935 -8.859 1.00 90.56 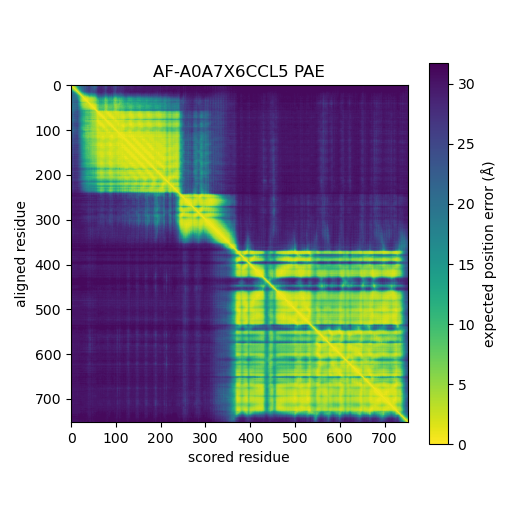262 SER A N 1
ATOM 2062 C CA . SER A 1 262 ? 20.583 -25.032 -10.101 1.00 90.56 262 SER A CA 1
ATOM 2063 C C . SER A 1 262 ? 22.086 -24.992 -9.838 1.00 90.56 262 SER A C 1
ATOM 2065 O O . SER A 1 262 ? 22.817 -25.808 -10.390 1.00 90.56 262 SER A O 1
ATOM 2067 N N . PHE A 1 263 ? 22.541 -24.130 -8.930 1.00 91.00 263 PHE A N 1
ATOM 2068 C CA . PHE A 1 263 ? 23.943 -24.016 -8.542 1.00 91.00 263 PHE A CA 1
ATOM 2069 C C . PHE A 1 263 ? 24.471 -25.326 -7.945 1.00 91.00 263 PHE A C 1
ATOM 2071 O O . PHE A 1 263 ? 25.472 -25.853 -8.424 1.00 91.00 263 PHE A O 1
ATOM 2078 N N . VAL A 1 264 ? 23.745 -25.923 -6.990 1.00 89.25 264 VAL A N 1
ATOM 2079 C CA . VAL A 1 264 ? 24.101 -27.234 -6.417 1.00 89.25 264 VAL A CA 1
ATOM 2080 C C . VAL A 1 264 ? 24.101 -28.334 -7.483 1.00 89.25 264 VAL A C 1
ATOM 2082 O O . VAL A 1 264 ? 24.989 -29.183 -7.493 1.00 89.25 264 VAL A O 1
ATOM 2085 N N . GLN A 1 265 ? 23.133 -28.327 -8.406 1.00 89.12 265 GLN A N 1
ATOM 2086 C CA . GLN A 1 265 ? 23.085 -29.303 -9.497 1.00 89.12 265 GLN A CA 1
ATOM 2087 C C . GLN A 1 265 ? 24.331 -29.217 -10.389 1.00 89.12 265 GLN A C 1
ATOM 2089 O O . GLN A 1 265 ? 24.932 -30.248 -10.687 1.00 89.12 265 GLN A O 1
ATOM 2094 N N . VAL A 1 266 ? 24.733 -28.010 -10.789 1.00 87.62 266 VAL A N 1
ATOM 2095 C CA . VAL A 1 266 ? 25.890 -27.804 -11.671 1.00 87.62 266 VAL A CA 1
ATOM 2096 C C . VAL A 1 266 ? 27.211 -28.061 -10.943 1.00 87.62 266 VAL A C 1
ATOM 2098 O O . VAL A 1 266 ? 28.130 -28.611 -11.549 1.00 87.62 266 VAL A O 1
ATOM 2101 N N . GLN A 1 267 ? 27.293 -27.767 -9.639 1.00 86.00 267 GLN A N 1
ATOM 2102 C CA . GLN A 1 267 ? 28.435 -28.153 -8.800 1.00 86.00 267 GLN A CA 1
ATOM 2103 C C . GLN A 1 267 ? 28.642 -29.674 -8.772 1.00 86.00 267 GLN A C 1
ATOM 2105 O O . GLN A 1 267 ? 29.768 -30.138 -8.909 1.00 86.00 267 GLN A O 1
ATOM 2110 N N . VAL A 1 268 ? 27.565 -30.458 -8.647 1.00 86.25 268 VAL A N 1
ATOM 2111 C CA . VAL A 1 268 ? 27.638 -31.932 -8.670 1.00 86.25 268 VAL A CA 1
ATOM 2112 C C . VAL A 1 268 ? 27.967 -32.465 -10.070 1.00 86.25 268 VAL A C 1
ATOM 2114 O O . VAL A 1 268 ? 28.683 -33.450 -10.212 1.00 86.25 268 VAL A O 1
ATOM 2117 N N . GLN A 1 269 ? 27.462 -31.827 -11.128 1.00 83.94 269 GLN A N 1
ATOM 2118 C CA . GLN A 1 269 ? 27.727 -32.242 -12.514 1.00 83.94 269 GLN A CA 1
ATOM 2119 C C . GLN A 1 269 ? 29.166 -31.958 -12.966 1.00 83.94 269 GLN A C 1
ATOM 2121 O O . GLN A 1 269 ? 29.667 -32.644 -13.857 1.00 83.94 269 GLN A O 1
ATOM 2126 N N . ASN A 1 270 ? 29.830 -30.990 -12.334 1.00 81.31 270 ASN A N 1
ATOM 2127 C CA . ASN A 1 270 ? 31.217 -30.615 -12.593 1.00 81.31 270 ASN A CA 1
ATOM 2128 C C . ASN A 1 270 ? 32.140 -31.019 -11.427 1.00 81.31 270 ASN A C 1
ATOM 2130 O O . ASN A 1 270 ? 33.003 -30.242 -11.017 1.00 81.31 270 ASN A O 1
ATOM 2134 N N . GLU A 1 271 ? 31.976 -32.238 -10.892 1.00 68.38 271 GLU A N 1
ATOM 2135 C CA . GLU A 1 271 ? 32.892 -32.815 -9.896 1.00 68.38 271 GLU A CA 1
ATOM 2136 C C . GLU A 1 271 ? 34.345 -32.781 -10.422 1.00 68.38 271 GLU A C 1
ATOM 2138 O O . GLU A 1 271 ? 34.739 -33.571 -11.280 1.00 68.38 271 GLU A O 1
ATOM 2143 N N . GLY A 1 272 ? 35.139 -31.823 -9.925 1.00 66.00 272 GLY A N 1
ATOM 2144 C CA . GLY A 1 272 ? 36.514 -31.555 -10.368 1.00 66.00 272 GLY A CA 1
ATOM 2145 C C . GLY A 1 272 ? 36.811 -30.091 -10.725 1.00 66.00 272 GLY A C 1
ATOM 2146 O O . GLY A 1 272 ? 37.979 -29.736 -10.856 1.00 66.00 272 GLY A O 1
ATOM 2147 N N . THR A 1 273 ? 35.794 -29.233 -10.845 1.00 72.00 273 THR A N 1
ATOM 2148 C CA . THR A 1 273 ? 35.941 -27.784 -11.064 1.00 72.00 273 THR A CA 1
ATOM 2149 C C . THR A 1 273 ? 35.418 -27.021 -9.846 1.00 72.00 273 THR A C 1
ATOM 2151 O O . THR A 1 273 ? 34.254 -27.150 -9.478 1.00 72.00 273 THR A O 1
ATOM 2154 N N . GLU A 1 274 ? 36.279 -26.238 -9.195 1.00 77.69 274 GLU A N 1
ATOM 2155 C CA . GLU A 1 274 ? 35.930 -25.490 -7.981 1.00 77.69 274 GLU A CA 1
ATOM 2156 C C . GLU A 1 274 ? 35.074 -24.262 -8.330 1.00 77.69 274 GLU A C 1
ATOM 2158 O O . GLU A 1 274 ? 35.584 -23.234 -8.764 1.00 77.69 274 GLU A O 1
ATOM 2163 N N . LEU A 1 275 ? 33.751 -24.393 -8.196 1.00 84.50 275 LEU A N 1
ATOM 2164 C CA . LEU A 1 275 ? 32.791 -23.308 -8.416 1.00 84.50 275 LEU A CA 1
ATOM 2165 C C . LEU A 1 275 ? 32.409 -22.667 -7.083 1.00 84.50 275 LEU A C 1
ATOM 2167 O O . LEU A 1 275 ? 31.797 -23.324 -6.234 1.00 84.50 275 LEU A O 1
ATOM 2171 N N . GLU A 1 276 ? 32.690 -21.375 -6.928 1.00 85.00 276 GLU A N 1
ATOM 2172 C CA . GLU A 1 276 ? 32.366 -20.622 -5.712 1.00 85.00 276 GLU A CA 1
ATOM 2173 C C . GLU A 1 276 ? 31.526 -19.385 -6.015 1.00 85.00 276 GLU A C 1
ATOM 2175 O O . GLU A 1 276 ? 31.784 -18.644 -6.960 1.00 85.00 276 GLU A O 1
ATOM 2180 N N . LEU A 1 277 ? 30.524 -19.114 -5.180 1.00 84.81 277 LEU A N 1
ATOM 2181 C CA . LEU A 1 277 ? 29.779 -17.864 -5.259 1.00 84.81 277 LEU A CA 1
ATOM 2182 C C . LEU A 1 277 ? 30.653 -16.720 -4.726 1.00 84.81 277 LEU A C 1
ATOM 2184 O O . LEU A 1 277 ? 30.947 -16.675 -3.534 1.00 84.81 277 LEU A O 1
ATOM 2188 N N . GLN A 1 278 ? 31.033 -15.780 -5.590 1.00 82.00 278 GLN A N 1
ATOM 2189 C CA . GLN A 1 278 ? 31.860 -14.638 -5.205 1.00 82.00 278 GLN A CA 1
ATOM 2190 C C . GLN A 1 278 ? 31.012 -13.475 -4.682 1.00 82.00 278 GLN A C 1
ATOM 2192 O O . GLN A 1 278 ? 31.308 -12.905 -3.633 1.00 82.00 278 GLN A O 1
ATOM 2197 N N . ALA A 1 279 ? 29.972 -13.094 -5.426 1.00 77.75 279 ALA A N 1
ATOM 2198 C CA . ALA A 1 279 ? 29.135 -11.952 -5.083 1.00 77.75 279 ALA A CA 1
ATOM 2199 C C . ALA A 1 279 ? 27.742 -12.054 -5.708 1.00 77.75 279 ALA A C 1
ATOM 2201 O O . ALA A 1 279 ? 27.562 -12.631 -6.779 1.00 77.75 279 ALA A O 1
ATOM 2202 N N . ILE A 1 280 ? 26.768 -11.427 -5.051 1.00 80.19 280 ILE A N 1
ATOM 2203 C CA . ILE A 1 280 ? 25.455 -11.125 -5.621 1.00 80.19 280 ILE A CA 1
ATOM 2204 C C . ILE A 1 280 ? 25.295 -9.608 -5.567 1.00 80.19 280 ILE A C 1
ATOM 2206 O O . ILE A 1 280 ? 25.256 -9.015 -4.489 1.00 80.19 280 ILE A O 1
ATOM 2210 N N . GLU A 1 281 ? 25.231 -8.975 -6.731 1.00 74.62 281 GLU A N 1
ATOM 2211 C CA . GLU A 1 281 ? 25.151 -7.528 -6.884 1.00 74.62 281 GLU A CA 1
ATOM 2212 C C . GLU A 1 281 ? 23.767 -7.137 -7.406 1.00 74.62 281 GLU A C 1
ATOM 2214 O O . GLU A 1 281 ? 23.330 -7.596 -8.460 1.00 74.62 281 GLU A O 1
ATOM 2219 N N . ASN A 1 282 ? 23.079 -6.248 -6.692 1.00 72.25 282 ASN A N 1
ATOM 2220 C CA . ASN A 1 282 ? 21.872 -5.604 -7.203 1.00 72.25 282 ASN A CA 1
ATOM 2221 C C . ASN A 1 282 ? 22.283 -4.353 -7.991 1.00 72.25 282 ASN A C 1
ATOM 2223 O O . ASN A 1 282 ? 22.852 -3.423 -7.418 1.00 72.25 282 ASN A O 1
ATOM 2227 N N . LYS A 1 283 ? 22.023 -4.343 -9.302 1.00 67.25 283 LYS A N 1
ATOM 2228 C CA . LYS A 1 283 ? 22.401 -3.249 -10.211 1.00 67.25 283 LYS A CA 1
ATOM 2229 C C . LYS A 1 283 ? 21.315 -2.175 -10.359 1.00 67.25 283 LYS A C 1
ATOM 2231 O O . LYS A 1 283 ? 21.534 -1.215 -11.090 1.00 67.25 283 LYS A O 1
ATOM 2236 N N . GLY A 1 284 ? 20.192 -2.297 -9.646 1.00 50.72 284 GLY A N 1
ATOM 2237 C CA . GLY A 1 284 ? 19.008 -1.455 -9.843 1.00 50.72 284 GLY A CA 1
ATOM 2238 C C . GLY A 1 284 ? 18.083 -2.005 -10.935 1.00 50.72 284 GLY A C 1
ATOM 2239 O O . GLY A 1 284 ? 18.427 -2.957 -11.632 1.00 50.72 284 GLY A O 1
ATOM 2240 N N . ASP A 1 285 ? 16.873 -1.450 -11.039 1.00 62.34 285 ASP A N 1
ATOM 2241 C CA . ASP A 1 285 ? 15.866 -1.795 -12.062 1.00 62.34 285 ASP A CA 1
ATOM 2242 C C . ASP A 1 285 ? 15.495 -3.290 -12.158 1.00 62.34 285 ASP A C 1
ATOM 2244 O O . ASP A 1 285 ? 15.109 -3.792 -13.211 1.00 62.34 285 ASP A O 1
ATOM 2248 N N . GLY A 1 286 ? 15.603 -4.021 -11.042 1.00 55.38 286 GLY A N 1
ATOM 2249 C CA . GLY A 1 286 ? 15.303 -5.456 -10.984 1.00 55.38 286 GLY A CA 1
ATOM 2250 C C . GLY A 1 286 ? 16.408 -6.358 -11.545 1.00 55.38 286 GLY A C 1
ATOM 2251 O O . GLY A 1 286 ? 16.227 -7.573 -11.586 1.00 55.38 286 GLY A O 1
ATOM 2252 N N . VAL A 1 287 ? 17.559 -5.803 -11.936 1.00 58.25 287 VAL A N 1
ATOM 2253 C CA . VAL A 1 287 ? 18.700 -6.575 -12.438 1.00 58.25 287 VAL A CA 1
ATOM 2254 C C . VAL A 1 287 ? 19.584 -7.035 -11.279 1.00 58.25 287 VAL A C 1
ATOM 2256 O O . VAL A 1 287 ? 20.150 -6.227 -10.539 1.00 58.25 287 VAL A O 1
ATOM 2259 N N . VAL A 1 288 ? 19.743 -8.350 -11.148 1.00 69.88 288 VAL A N 1
ATOM 2260 C CA . VAL A 1 288 ? 20.657 -8.987 -10.195 1.00 69.88 288 VAL A CA 1
ATOM 2261 C C . VAL A 1 288 ? 21.764 -9.689 -10.971 1.00 69.88 288 VAL A C 1
ATOM 2263 O O . VAL A 1 288 ? 21.486 -10.449 -11.895 1.00 69.88 288 VAL A O 1
ATOM 2266 N N . VAL A 1 289 ? 23.017 -9.440 -10.601 1.00 71.19 289 VAL A N 1
ATOM 2267 C CA . VAL A 1 289 ? 24.192 -10.098 -11.183 1.00 71.19 289 VAL A CA 1
ATOM 2268 C C . VAL A 1 289 ? 24.811 -11.002 -10.130 1.00 71.19 289 VAL A C 1
ATOM 2270 O O . VAL A 1 289 ? 25.176 -10.543 -9.049 1.00 71.19 289 VAL A O 1
ATOM 2273 N N . VAL A 1 290 ? 24.927 -12.287 -10.436 1.00 79.69 290 VAL A N 1
ATOM 2274 C CA . VAL A 1 290 ? 25.582 -13.280 -9.588 1.00 79.69 290 VAL A CA 1
ATOM 2275 C C . VAL A 1 290 ? 26.931 -13.609 -10.205 1.00 79.69 290 VAL A C 1
ATOM 2277 O O . VAL A 1 290 ? 26.997 -14.118 -11.318 1.00 79.69 290 VAL A O 1
ATOM 2280 N N . LYS A 1 291 ? 28.005 -13.325 -9.475 1.00 81.31 291 LYS A N 1
ATOM 2281 C CA . LYS A 1 291 ? 29.375 -13.614 -9.893 1.00 81.31 291 LYS A CA 1
ATOM 2282 C C . LYS A 1 291 ? 29.815 -14.937 -9.298 1.00 81.31 291 LYS A C 1
ATOM 2284 O O . LYS A 1 291 ? 29.871 -15.078 -8.073 1.00 81.31 291 LYS A O 1
ATOM 2289 N N . VAL A 1 292 ? 30.128 -15.896 -10.157 1.00 81.75 292 VAL A N 1
ATOM 2290 C CA . VAL A 1 292 ? 30.634 -17.216 -9.777 1.00 81.75 292 VAL A CA 1
ATOM 2291 C C . VAL A 1 292 ? 32.109 -17.282 -10.137 1.00 81.75 292 VAL A C 1
ATOM 2293 O O . VAL A 1 292 ? 32.472 -17.100 -11.291 1.00 81.75 292 VAL A O 1
ATOM 2296 N N . ASN A 1 293 ? 32.967 -17.518 -9.155 1.00 83.88 293 ASN A N 1
ATOM 2297 C CA . ASN A 1 293 ? 34.387 -17.736 -9.368 1.00 83.88 293 ASN A CA 1
ATOM 2298 C C . ASN A 1 293 ? 34.609 -19.106 -10.018 1.00 83.88 293 ASN A C 1
ATOM 2300 O O . ASN A 1 293 ? 33.992 -20.094 -9.609 1.00 83.88 293 ASN A O 1
ATOM 2304 N N . VAL A 1 294 ? 35.481 -19.152 -11.026 1.00 77.94 294 VAL A N 1
ATOM 2305 C CA . VAL A 1 294 ? 35.761 -20.361 -11.809 1.00 77.94 294 VAL A CA 1
ATOM 2306 C C . VAL A 1 294 ? 37.273 -20.462 -12.088 1.00 77.94 294 VAL A C 1
ATOM 2308 O O . VAL A 1 294 ? 37.893 -19.433 -12.374 1.00 77.94 294 VAL A O 1
ATOM 2311 N N . PRO A 1 295 ? 37.886 -21.668 -12.059 1.00 77.62 295 PRO A N 1
ATOM 2312 C CA . PRO A 1 295 ? 39.290 -21.863 -12.412 1.00 77.62 295 PRO A CA 1
ATOM 2313 C C . PRO A 1 295 ? 39.639 -21.310 -13.799 1.00 77.62 295 PRO A C 1
ATOM 2315 O O . PRO A 1 295 ? 38.822 -21.304 -14.721 1.00 77.62 295 PRO A O 1
ATOM 2318 N N . VAL A 1 296 ? 40.878 -20.837 -13.947 1.00 64.50 296 VAL A N 1
ATOM 2319 C CA . VAL A 1 296 ? 41.350 -20.124 -15.149 1.00 64.50 296 VAL A CA 1
ATOM 2320 C C . VAL A 1 296 ? 41.315 -21.006 -16.405 1.00 64.50 296 VAL A C 1
ATOM 2322 O O . VAL A 1 296 ? 41.116 -20.495 -17.504 1.00 64.50 296 VAL A O 1
ATOM 2325 N N . ASP A 1 297 ? 41.488 -22.315 -16.243 1.00 68.31 297 ASP A N 1
ATOM 2326 C CA . ASP A 1 297 ? 41.514 -23.344 -17.286 1.00 68.31 297 ASP A CA 1
ATOM 2327 C C . ASP A 1 297 ? 40.146 -23.991 -17.568 1.00 68.31 297 ASP A C 1
ATOM 2329 O O . ASP A 1 297 ? 40.035 -24.835 -18.459 1.00 68.31 297 ASP A O 1
ATOM 2333 N N . ALA A 1 298 ? 39.099 -23.598 -16.840 1.00 68.44 298 ALA A N 1
ATOM 2334 C CA . ALA A 1 298 ? 37.764 -24.150 -17.011 1.00 68.44 298 ALA A CA 1
ATOM 2335 C C . ALA A 1 298 ? 37.012 -23.522 -18.199 1.00 68.44 298 ALA A C 1
ATOM 2337 O O . ALA A 1 298 ? 37.179 -22.347 -18.536 1.00 68.44 298 ALA A O 1
ATOM 2338 N N . ASP A 1 299 ? 36.109 -24.300 -18.797 1.00 69.06 299 ASP A N 1
ATOM 2339 C CA . ASP A 1 299 ? 35.227 -23.844 -19.874 1.00 69.06 299 ASP A CA 1
ATOM 2340 C C . ASP A 1 299 ? 34.079 -22.985 -19.308 1.00 69.06 299 ASP A C 1
ATOM 2342 O O . ASP A 1 299 ? 33.000 -23.467 -18.958 1.00 69.06 299 ASP A O 1
ATOM 2346 N N . LYS A 1 300 ? 34.343 -21.681 -19.182 1.00 64.44 300 LYS A N 1
ATOM 2347 C CA . LYS A 1 300 ? 33.426 -20.688 -18.595 1.00 64.44 300 LYS A CA 1
ATOM 2348 C C . LYS A 1 300 ? 32.123 -20.542 -19.381 1.00 64.44 300 LYS A C 1
ATOM 2350 O O . LYS A 1 300 ? 31.074 -20.339 -18.773 1.00 64.44 300 LYS A O 1
ATOM 2355 N N . ALA A 1 301 ? 32.170 -20.682 -20.707 1.00 55.59 301 ALA A N 1
ATOM 2356 C CA . ALA A 1 301 ? 30.986 -20.610 -21.559 1.00 55.59 301 ALA A CA 1
ATOM 2357 C C . ALA A 1 301 ? 30.066 -21.813 -21.318 1.00 55.59 301 ALA A C 1
ATOM 2359 O O . ALA A 1 301 ? 28.855 -21.645 -21.154 1.00 55.59 301 ALA A O 1
ATOM 2360 N N . LYS A 1 302 ? 30.649 -23.013 -21.209 1.00 74.00 302 LYS A N 1
ATOM 2361 C CA . LYS A 1 302 ? 29.921 -24.226 -20.831 1.00 74.00 302 LYS A CA 1
ATOM 2362 C C . LYS A 1 302 ? 29.286 -24.089 -19.443 1.00 74.00 302 LYS A C 1
ATOM 2364 O O . LYS A 1 302 ? 28.099 -24.358 -19.300 1.00 74.00 302 LYS A O 1
ATOM 2369 N N . ILE A 1 303 ? 30.033 -23.611 -18.448 1.00 75.69 303 ILE A N 1
ATOM 2370 C CA . ILE A 1 303 ? 29.537 -23.452 -17.068 1.00 75.69 303 ILE A CA 1
ATOM 2371 C C . ILE A 1 303 ? 28.428 -22.397 -16.983 1.00 75.69 303 ILE A C 1
ATOM 2373 O O . ILE A 1 303 ? 27.415 -22.626 -16.324 1.00 75.69 303 ILE A O 1
ATOM 2377 N N . HIS A 1 304 ? 28.571 -21.267 -17.683 1.00 78.31 304 HIS A N 1
ATOM 2378 C CA . HIS A 1 304 ? 27.509 -20.265 -17.798 1.00 78.31 304 HIS A CA 1
ATOM 2379 C C . HIS A 1 304 ? 26.236 -20.876 -18.399 1.00 78.31 304 HIS A C 1
ATOM 2381 O O . HIS A 1 304 ? 25.145 -20.713 -17.850 1.00 78.31 304 HIS A O 1
ATOM 2387 N N . GLN A 1 305 ? 26.369 -21.608 -19.510 1.00 70.56 305 GLN A N 1
ATOM 2388 C CA . GLN A 1 305 ? 25.242 -22.257 -20.173 1.00 70.56 305 GLN A CA 1
ATOM 2389 C C . GLN A 1 305 ? 24.561 -23.289 -19.264 1.00 70.56 305 GLN A C 1
ATOM 2391 O O . GLN A 1 305 ? 23.336 -23.296 -19.176 1.00 70.56 305 GLN A O 1
ATOM 2396 N N . GLU A 1 306 ? 25.330 -24.126 -18.569 1.00 83.81 306 GLU A N 1
ATOM 2397 C CA . GLU A 1 306 ? 24.806 -25.125 -17.631 1.00 83.81 306 GLU A CA 1
ATOM 2398 C C . GLU A 1 306 ? 24.069 -24.473 -16.456 1.00 83.81 306 GLU A C 1
ATOM 2400 O O . GLU A 1 306 ? 22.974 -24.913 -16.107 1.00 83.81 306 GLU A O 1
ATOM 2405 N N . LEU A 1 307 ? 24.618 -23.396 -15.881 1.00 81.81 307 LEU A N 1
ATOM 2406 C CA . LEU A 1 307 ? 23.993 -22.658 -14.779 1.00 81.81 307 LEU A CA 1
ATOM 2407 C C . LEU A 1 307 ? 22.686 -21.988 -15.203 1.00 81.81 307 LEU A C 1
ATOM 2409 O O . LEU A 1 307 ? 21.690 -22.114 -14.489 1.00 81.81 307 LEU A O 1
ATOM 2413 N N . MET A 1 308 ? 22.666 -21.321 -16.360 1.00 79.31 308 MET A N 1
ATOM 2414 C CA . MET A 1 308 ? 21.456 -20.671 -16.871 1.00 79.31 308 MET A CA 1
ATOM 2415 C C . MET A 1 308 ? 20.398 -21.690 -17.299 1.00 79.31 308 MET A C 1
ATOM 2417 O O . MET A 1 308 ? 19.231 -21.527 -16.959 1.00 79.31 308 MET A O 1
ATOM 2421 N N . GLN A 1 309 ? 20.789 -22.784 -17.959 1.00 83.12 309 GLN A N 1
ATOM 2422 C CA . GLN A 1 309 ? 19.853 -23.839 -18.343 1.00 83.12 309 GLN A CA 1
ATOM 2423 C C . GLN A 1 309 ? 19.256 -24.533 -17.113 1.00 83.12 309 GLN A C 1
ATOM 2425 O O . GLN A 1 309 ? 18.040 -24.694 -17.022 1.00 83.12 309 GLN A O 1
ATOM 2430 N N . ALA A 1 310 ? 20.092 -24.920 -16.146 1.00 87.56 310 ALA A N 1
ATOM 2431 C CA . ALA A 1 310 ? 19.610 -25.523 -14.912 1.00 87.56 310 ALA A CA 1
ATOM 2432 C C . ALA A 1 310 ? 18.719 -24.543 -14.134 1.00 87.56 310 ALA A C 1
ATOM 2434 O O . ALA A 1 310 ? 17.723 -24.966 -13.554 1.00 87.56 310 ALA A O 1
ATOM 2435 N N . TYR A 1 311 ? 19.037 -23.244 -14.133 1.00 89.31 311 TYR A N 1
ATOM 2436 C CA . TYR A 1 311 ? 18.188 -22.221 -13.526 1.00 89.31 311 TYR A CA 1
ATOM 2437 C C . TYR A 1 311 ? 16.819 -22.144 -14.202 1.00 89.31 311 TYR A C 1
ATOM 2439 O O . TYR A 1 311 ? 15.815 -22.252 -13.504 1.00 89.31 311 TYR A O 1
ATOM 2447 N N . ASP A 1 312 ? 16.765 -22.040 -15.532 1.00 82.31 312 ASP A N 1
ATOM 2448 C CA . ASP A 1 312 ? 15.509 -21.970 -16.287 1.00 82.31 312 ASP A CA 1
ATOM 2449 C C . ASP A 1 312 ? 14.651 -23.227 -16.074 1.00 82.31 312 ASP A C 1
ATOM 2451 O O . ASP A 1 312 ? 13.436 -23.136 -15.898 1.00 82.31 312 ASP A O 1
ATOM 2455 N N . GLU A 1 313 ? 15.270 -24.410 -16.010 1.00 90.62 313 GLU A N 1
ATOM 2456 C CA . GLU A 1 313 ? 14.583 -25.669 -15.702 1.00 90.62 313 GLU A CA 1
ATOM 2457 C C . GLU A 1 313 ? 14.002 -25.682 -14.279 1.00 90.62 313 GLU A C 1
ATOM 2459 O O . GLU A 1 313 ? 12.852 -26.091 -14.082 1.00 90.62 313 GLU A O 1
ATOM 2464 N N . LYS A 1 314 ? 14.770 -25.238 -13.271 1.00 90.06 314 LYS A N 1
ATOM 2465 C CA . LYS A 1 314 ? 14.284 -25.157 -11.881 1.00 90.06 314 LYS A CA 1
ATOM 2466 C C . LYS A 1 314 ? 13.215 -24.090 -11.721 1.00 90.06 314 LYS A C 1
ATOM 2468 O O . LYS A 1 314 ? 12.235 -24.347 -11.024 1.00 90.06 314 LYS A O 1
ATOM 2473 N N . LEU A 1 315 ? 13.375 -22.946 -12.376 1.00 87.56 315 LEU A N 1
ATOM 2474 C CA . LEU A 1 315 ? 12.405 -21.861 -12.373 1.00 87.56 315 LEU A CA 1
ATOM 2475 C C . LEU A 1 315 ? 11.095 -22.324 -13.013 1.00 87.56 315 LEU A C 1
ATOM 2477 O O . LEU A 1 315 ? 10.057 -22.246 -12.371 1.00 87.56 315 LEU A O 1
ATOM 2481 N N . ALA A 1 316 ? 11.143 -22.948 -14.193 1.00 84.38 316 ALA A N 1
ATOM 2482 C CA . ALA A 1 316 ? 9.957 -23.491 -14.854 1.00 84.38 316 ALA A CA 1
ATOM 2483 C C . ALA A 1 316 ? 9.268 -24.594 -14.031 1.00 84.38 316 ALA A C 1
ATOM 2485 O O . ALA A 1 316 ? 8.039 -24.665 -13.985 1.00 84.38 316 ALA A O 1
ATOM 2486 N N . ALA A 1 317 ? 10.030 -25.460 -13.354 1.00 85.62 317 ALA A N 1
ATOM 2487 C CA . ALA A 1 317 ? 9.467 -26.476 -12.465 1.00 85.62 317 ALA A CA 1
ATOM 2488 C C . ALA A 1 317 ? 8.805 -25.859 -11.221 1.00 85.62 317 ALA A C 1
ATOM 2490 O O . ALA A 1 317 ? 7.772 -26.349 -10.754 1.00 85.62 317 ALA A O 1
ATOM 2491 N N . LEU A 1 318 ? 9.396 -24.791 -10.685 1.00 83.44 318 LEU A N 1
ATOM 2492 C CA . LEU A 1 318 ? 8.874 -24.047 -9.549 1.00 83.44 318 LEU A CA 1
ATOM 2493 C C . LEU A 1 318 ? 7.609 -23.267 -9.937 1.00 83.44 318 LEU A C 1
ATOM 2495 O O . LEU A 1 318 ? 6.603 -23.376 -9.237 1.00 83.44 318 LEU A O 1
ATOM 2499 N N . ASP A 1 319 ? 7.614 -22.606 -11.093 1.00 80.62 319 ASP A N 1
ATOM 2500 C CA . ASP A 1 319 ? 6.461 -21.928 -11.685 1.00 80.62 319 ASP A CA 1
ATOM 2501 C C . ASP A 1 319 ? 5.325 -22.910 -11.956 1.00 80.62 319 ASP A C 1
ATOM 2503 O O . ASP A 1 319 ? 4.200 -22.683 -11.522 1.00 80.62 319 ASP A O 1
ATOM 2507 N N . ALA A 1 320 ? 5.604 -24.064 -12.570 1.00 84.88 320 ALA A N 1
ATOM 2508 C CA . ALA A 1 320 ? 4.599 -25.102 -12.795 1.00 84.88 320 ALA A CA 1
ATOM 2509 C C . ALA A 1 320 ? 4.017 -25.637 -11.476 1.00 84.88 320 ALA A C 1
ATOM 2511 O O . ALA A 1 320 ? 2.817 -25.909 -11.385 1.00 84.88 320 ALA A O 1
ATOM 2512 N N . LYS A 1 321 ? 4.842 -25.770 -10.430 1.00 85.38 321 LYS A N 1
ATOM 2513 C CA . LYS A 1 321 ? 4.390 -26.172 -9.093 1.00 85.38 321 LYS A CA 1
ATOM 2514 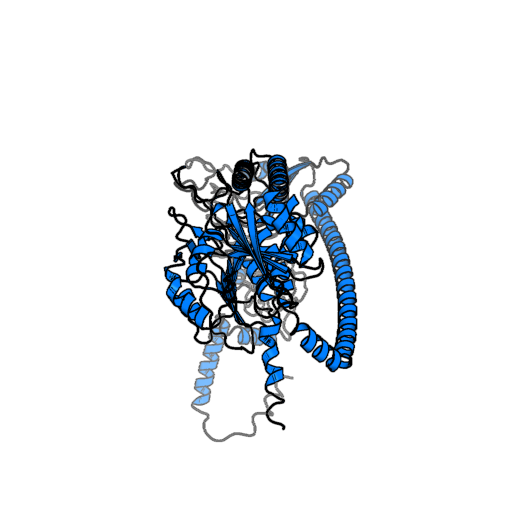C C . LYS A 1 321 ? 3.497 -25.104 -8.462 1.00 85.38 321 LYS A C 1
ATOM 2516 O O . LYS A 1 321 ? 2.446 -25.454 -7.923 1.00 85.38 321 LYS A O 1
ATOM 2521 N N . TYR A 1 322 ? 3.889 -23.833 -8.529 1.00 77.12 322 TYR A N 1
ATOM 2522 C CA . TYR A 1 322 ? 3.091 -22.725 -8.009 1.00 77.12 322 TYR A CA 1
ATOM 2523 C C . TYR A 1 322 ? 1.806 -22.528 -8.797 1.00 77.12 322 TYR A C 1
ATOM 2525 O O . TYR A 1 322 ? 0.766 -22.307 -8.190 1.00 77.12 322 TYR A O 1
ATOM 2533 N N . GLN A 1 323 ? 1.837 -22.699 -10.113 1.00 76.69 323 GLN A N 1
ATOM 2534 C CA . GLN A 1 323 ? 0.666 -22.598 -10.968 1.00 76.69 323 GLN A CA 1
ATOM 2535 C C . GLN A 1 323 ? -0.301 -23.755 -10.720 1.00 76.69 323 GLN A C 1
ATOM 2537 O O . GLN A 1 323 ? -1.480 -23.519 -10.506 1.00 76.69 323 GLN A O 1
ATOM 2542 N N . ALA A 1 324 ? 0.189 -24.989 -10.577 1.00 82.62 324 ALA A N 1
ATOM 2543 C CA . ALA A 1 324 ? -0.651 -26.115 -10.171 1.00 82.62 324 ALA A CA 1
ATOM 2544 C C . ALA A 1 324 ? -1.242 -25.934 -8.760 1.00 82.62 324 ALA A C 1
ATOM 2546 O O . ALA A 1 324 ? -2.364 -26.366 -8.487 1.00 82.62 324 ALA A O 1
ATOM 2547 N N . GLN A 1 325 ? -0.497 -25.320 -7.837 1.00 81.19 325 GLN A N 1
ATOM 2548 C CA . GLN A 1 325 ? -1.000 -24.984 -6.506 1.00 81.19 325 GLN A CA 1
ATOM 2549 C C . GLN A 1 325 ? -2.046 -23.863 -6.569 1.00 81.19 325 GLN A C 1
ATOM 2551 O O . GLN A 1 325 ? -3.079 -23.966 -5.909 1.00 81.19 325 GLN A O 1
ATOM 2556 N N . PHE A 1 326 ? -1.808 -22.837 -7.382 1.00 75.88 326 PHE A N 1
ATOM 2557 C CA . PHE A 1 326 ? -2.739 -21.749 -7.646 1.00 75.88 326 PHE A CA 1
ATOM 2558 C C . PHE A 1 326 ? -4.030 -22.275 -8.274 1.00 75.88 326 PHE A C 1
ATOM 2560 O O . PHE A 1 326 ? -5.094 -22.019 -7.731 1.00 75.88 326 PHE A O 1
ATOM 2567 N N . ASP A 1 327 ? -3.950 -23.107 -9.312 1.00 81.06 327 ASP A N 1
ATOM 2568 C CA . ASP A 1 327 ? -5.104 -23.731 -9.966 1.00 81.06 327 ASP A CA 1
ATOM 2569 C C . ASP A 1 327 ? -5.901 -24.609 -8.994 1.00 81.06 327 ASP A C 1
ATOM 2571 O O . ASP A 1 327 ? -7.131 -24.614 -9.014 1.00 81.06 327 ASP A O 1
ATOM 2575 N N . ARG A 1 328 ? -5.225 -25.327 -8.084 1.00 82.75 328 ARG A N 1
ATOM 2576 C CA . ARG A 1 328 ? -5.896 -26.077 -7.007 1.00 82.75 328 ARG A CA 1
ATOM 2577 C C . ARG A 1 328 ? -6.632 -25.157 -6.043 1.00 82.75 328 ARG A C 1
ATOM 2579 O O . ARG A 1 328 ? -7.759 -25.474 -5.666 1.00 82.75 328 ARG A O 1
ATOM 2586 N N . TYR A 1 329 ? -6.016 -24.052 -5.630 1.00 76.06 329 TYR A N 1
ATOM 2587 C CA . TYR A 1 329 ? -6.676 -23.073 -4.770 1.00 76.06 329 TYR A CA 1
ATOM 2588 C C . TYR A 1 329 ? -7.820 -22.367 -5.486 1.00 76.06 329 TYR A C 1
ATOM 2590 O O . TYR A 1 329 ? -8.868 -22.183 -4.878 1.00 76.06 329 TYR A O 1
ATOM 2598 N N . GLN A 1 330 ? -7.662 -22.046 -6.767 1.00 73.44 330 GLN A N 1
ATOM 2599 C CA . GLN A 1 330 ? -8.700 -21.450 -7.592 1.00 73.44 330 GLN A CA 1
ATOM 2600 C C . GLN A 1 330 ? -9.876 -22.414 -7.742 1.00 73.44 330 GLN A C 1
ATOM 2602 O O . GLN A 1 330 ? -11.002 -22.035 -7.463 1.00 73.44 330 GLN A O 1
ATOM 2607 N N . ALA A 1 331 ? -9.631 -23.693 -8.033 1.00 81.50 331 ALA A N 1
ATOM 2608 C CA . ALA A 1 331 ? -10.684 -24.705 -8.091 1.00 81.50 331 ALA A CA 1
ATOM 2609 C C . ALA A 1 331 ? -11.386 -24.909 -6.733 1.00 81.50 331 ALA A C 1
ATOM 2611 O O . ALA A 1 331 ? -12.602 -25.100 -6.683 1.00 81.50 331 ALA A O 1
ATOM 2612 N N . GLN A 1 332 ? -10.650 -24.852 -5.616 1.00 80.81 332 GLN A N 1
ATOM 2613 C CA . GLN A 1 332 ? -11.245 -24.873 -4.274 1.00 80.81 332 GLN A CA 1
ATOM 2614 C C . GLN A 1 332 ? -12.081 -23.622 -4.003 1.00 80.81 332 GLN A C 1
ATOM 2616 O O . GLN A 1 332 ? -13.169 -23.733 -3.442 1.00 80.81 332 GLN A O 1
ATOM 2621 N N . PHE A 1 333 ? -11.593 -22.452 -4.408 1.00 77.50 333 PHE A N 1
ATOM 2622 C CA . PHE A 1 333 ? -12.286 -21.181 -4.272 1.00 77.50 333 PHE A CA 1
ATOM 2623 C C . PHE A 1 333 ? -13.549 -21.143 -5.130 1.00 77.50 333 PHE A C 1
ATOM 2625 O O . PHE A 1 333 ? -14.599 -20.768 -4.625 1.00 77.50 333 PHE A O 1
ATOM 2632 N N . ASP A 1 334 ? -13.494 -21.605 -6.376 1.00 77.31 334 ASP A N 1
ATOM 2633 C CA . ASP A 1 334 ? -14.639 -21.700 -7.281 1.00 77.31 334 ASP A CA 1
ATOM 2634 C C . ASP A 1 334 ? -15.657 -22.714 -6.750 1.00 77.31 334 ASP A C 1
ATOM 2636 O O . ASP A 1 334 ? -16.856 -22.448 -6.738 1.00 77.31 334 ASP A O 1
ATOM 2640 N N . SER A 1 335 ? -15.196 -23.849 -6.210 1.00 84.00 335 SER A N 1
ATOM 2641 C CA . SER A 1 335 ? -16.069 -24.820 -5.542 1.00 84.00 335 SER A CA 1
ATOM 2642 C C . SER A 1 335 ? -16.725 -24.240 -4.287 1.00 84.00 335 SER A C 1
ATOM 2644 O O . SER A 1 335 ? -17.899 -24.516 -4.040 1.00 84.00 335 SER A O 1
ATOM 2646 N N . GLN A 1 336 ? -15.997 -23.468 -3.477 1.00 73.94 336 GLN A N 1
ATOM 2647 C CA . GLN A 1 336 ? -16.555 -22.788 -2.306 1.00 73.94 336 GLN A CA 1
ATOM 2648 C C . GLN A 1 336 ? -17.501 -21.665 -2.716 1.00 73.94 336 GLN A C 1
ATOM 2650 O O . GLN A 1 336 ? -18.549 -21.515 -2.104 1.00 73.94 336 GLN A O 1
ATOM 2655 N N . THR A 1 337 ? -17.180 -20.922 -3.770 1.00 69.31 337 THR A N 1
ATOM 2656 C CA . THR A 1 337 ? -18.018 -19.859 -4.329 1.00 69.31 337 THR A CA 1
ATOM 2657 C C . THR A 1 337 ? -19.312 -20.447 -4.865 1.00 69.31 337 THR A C 1
ATOM 2659 O O . THR A 1 337 ? -20.373 -19.992 -4.468 1.00 69.31 337 THR A O 1
ATOM 2662 N N . ALA A 1 338 ? -19.262 -21.540 -5.628 1.00 75.31 338 ALA A N 1
ATOM 2663 C CA . ALA A 1 338 ? -20.451 -22.256 -6.083 1.00 75.31 338 ALA A CA 1
ATOM 2664 C C . ALA A 1 338 ? -21.276 -22.818 -4.909 1.00 75.31 338 ALA A C 1
ATOM 2666 O O . ALA A 1 338 ? -22.508 -22.777 -4.932 1.00 75.31 338 ALA A O 1
ATOM 2667 N N . GLN A 1 339 ? -20.628 -23.312 -3.845 1.00 75.88 339 GLN A N 1
ATOM 2668 C CA . GLN A 1 339 ? -21.321 -23.708 -2.613 1.00 75.88 339 GLN A CA 1
ATOM 2669 C C . GLN A 1 339 ? -21.972 -22.510 -1.916 1.00 75.88 339 GLN A C 1
ATOM 2671 O O . GLN A 1 339 ? -23.117 -22.626 -1.484 1.00 75.88 339 GLN A O 1
ATOM 2676 N N . ILE A 1 340 ? -21.288 -21.369 -1.837 1.00 72.31 340 ILE A N 1
ATOM 2677 C CA . ILE A 1 340 ? -21.802 -20.119 -1.274 1.00 72.31 340 ILE A CA 1
ATOM 2678 C C . ILE A 1 340 ? -22.949 -19.591 -2.125 1.00 72.31 340 ILE A C 1
ATOM 2680 O O . ILE A 1 340 ? -23.949 -19.189 -1.557 1.00 72.31 340 ILE A O 1
ATOM 2684 N N . GLU A 1 341 ? -22.875 -19.625 -3.451 1.00 70.94 341 GLU A N 1
ATOM 2685 C CA . GLU A 1 341 ? -23.952 -19.233 -4.365 1.00 70.94 341 GLU A CA 1
ATOM 2686 C C . GLU A 1 341 ? -25.155 -20.159 -4.220 1.00 70.94 341 GLU A C 1
ATOM 2688 O O . GLU A 1 341 ? -26.291 -19.699 -4.134 1.00 70.94 341 GLU A O 1
ATOM 2693 N N . THR A 1 342 ? -24.922 -21.466 -4.092 1.00 79.69 342 THR A N 1
ATOM 2694 C CA . THR A 1 342 ? -25.988 -22.438 -3.836 1.00 79.69 342 THR A CA 1
ATOM 2695 C C . THR A 1 342 ? -26.633 -22.170 -2.477 1.00 79.69 342 THR A C 1
ATOM 2697 O O . THR A 1 342 ? -27.853 -22.053 -2.389 1.00 79.69 342 THR A O 1
ATOM 2700 N N . GLN A 1 343 ? -25.838 -21.986 -1.420 1.00 73.50 343 GLN A N 1
ATOM 2701 C CA . GLN A 1 343 ? -26.318 -21.603 -0.091 1.00 73.50 343 GLN A CA 1
ATOM 2702 C C . GLN A 1 343 ? -27.017 -20.243 -0.108 1.00 73.50 343 GLN A C 1
ATOM 2704 O O . GLN A 1 343 ? -28.041 -20.094 0.543 1.00 73.50 343 GLN A O 1
ATOM 2709 N N . THR A 1 344 ? -26.525 -19.279 -0.881 1.00 69.12 344 THR A N 1
ATOM 2710 C CA . THR A 1 344 ? -27.105 -17.942 -1.039 1.00 69.12 344 THR A CA 1
ATOM 2711 C C . THR A 1 344 ? -28.438 -18.041 -1.755 1.00 69.12 344 THR A C 1
ATOM 2713 O O . THR A 1 344 ? -29.401 -17.477 -1.264 1.00 69.12 344 THR A O 1
ATOM 2716 N N . SER A 1 345 ? -28.560 -18.846 -2.811 1.00 69.50 345 SER A N 1
ATOM 2717 C CA . SER A 1 345 ? -29.831 -19.100 -3.499 1.00 69.50 345 SER A CA 1
ATOM 2718 C C . SER A 1 345 ? -30.842 -19.826 -2.602 1.00 69.50 345 SER A C 1
ATOM 2720 O O . SER A 1 345 ? -32.038 -19.540 -2.642 1.00 69.50 345 SER A O 1
ATOM 2722 N N . ILE A 1 346 ? -30.373 -20.734 -1.737 1.00 71.19 346 ILE A N 1
ATOM 2723 C CA . ILE A 1 346 ? -31.196 -21.385 -0.713 1.00 71.19 346 ILE A CA 1
ATOM 2724 C C . ILE A 1 346 ? -31.621 -20.356 0.339 1.00 71.19 346 ILE A C 1
ATOM 2726 O O . ILE A 1 346 ? -32.796 -20.298 0.680 1.00 71.19 346 ILE A O 1
ATOM 2730 N N . ILE A 1 347 ? -30.706 -19.511 0.816 1.00 63.47 347 ILE A N 1
ATOM 2731 C CA . ILE A 1 347 ? -30.979 -18.424 1.762 1.00 63.47 347 ILE A CA 1
ATOM 2732 C C . ILE A 1 347 ? -31.930 -17.402 1.144 1.00 63.47 347 ILE A C 1
ATOM 2734 O O . ILE A 1 347 ? -32.806 -16.923 1.844 1.00 63.47 347 ILE A O 1
ATOM 2738 N N . GLU A 1 348 ? -31.815 -17.079 -0.138 1.00 65.06 348 GLU A N 1
ATOM 2739 C CA . GLU A 1 348 ? -32.717 -16.182 -0.856 1.00 65.06 348 GLU A CA 1
ATOM 2740 C C . GLU A 1 348 ? -34.097 -16.804 -1.011 1.00 65.06 348 GLU A C 1
ATOM 2742 O O . GLU A 1 348 ? -35.081 -16.148 -0.691 1.00 65.06 348 GLU A O 1
ATOM 2747 N N . ARG A 1 349 ? -34.193 -18.092 -1.361 1.00 71.38 349 ARG A N 1
ATOM 2748 C CA . ARG A 1 349 ? -35.468 -18.829 -1.341 1.00 71.38 349 ARG A CA 1
ATOM 2749 C C . ARG A 1 349 ? -36.077 -18.871 0.058 1.00 71.38 349 ARG A C 1
ATOM 2751 O O . ARG A 1 349 ? -37.277 -18.672 0.193 1.00 71.38 349 ARG A O 1
ATOM 2758 N N . ILE A 1 350 ? -35.266 -19.064 1.098 1.00 62.34 350 ILE A N 1
ATOM 2759 C CA . ILE A 1 350 ? -35.689 -19.022 2.505 1.00 62.34 350 ILE A CA 1
ATOM 2760 C C . ILE A 1 350 ? -36.103 -17.601 2.904 1.00 62.34 350 ILE A C 1
ATOM 2762 O O . ILE A 1 350 ? -37.093 -17.449 3.607 1.00 62.34 350 ILE A O 1
ATOM 2766 N N . LYS A 1 351 ? -35.398 -16.555 2.465 1.00 53.97 351 LYS A N 1
ATOM 2767 C CA . LYS A 1 351 ? -35.735 -15.140 2.697 1.00 53.97 351 LYS A CA 1
ATOM 2768 C C . LYS A 1 351 ? -37.023 -14.760 1.980 1.00 53.97 351 LYS A C 1
ATOM 2770 O O . LYS A 1 351 ? -37.815 -14.024 2.545 1.00 53.97 351 LYS A O 1
ATOM 2775 N N . GLN A 1 352 ? -37.249 -15.291 0.783 1.00 62.25 352 GLN A N 1
ATOM 2776 C CA . GLN A 1 352 ? -38.443 -15.062 -0.021 1.00 62.25 352 GLN A CA 1
ATOM 2777 C C . GLN A 1 352 ? -39.647 -15.828 0.546 1.00 62.25 352 GLN A C 1
ATOM 2779 O O . GLN A 1 352 ? -40.729 -15.265 0.657 1.00 62.25 352 GLN A O 1
ATOM 2784 N N . GLN A 1 353 ? -39.450 -17.066 1.017 1.00 62.59 353 GLN A N 1
ATOM 2785 C CA . GLN A 1 353 ? -40.456 -17.834 1.767 1.00 62.59 353 GLN A CA 1
ATOM 2786 C C . GLN A 1 353 ? -40.753 -17.242 3.148 1.00 62.59 353 GLN A C 1
ATOM 2788 O O . GLN A 1 353 ? -41.866 -17.363 3.649 1.00 62.59 353 GLN A O 1
ATOM 2793 N N . ASN A 1 354 ? -39.765 -16.603 3.771 1.00 55.19 354 ASN A N 1
ATOM 2794 C CA . ASN A 1 354 ? -39.915 -15.917 5.045 1.00 55.19 354 ASN A CA 1
ATOM 2795 C C . ASN A 1 354 ? -40.105 -14.411 4.872 1.00 55.19 354 ASN A C 1
ATOM 2797 O O . ASN A 1 354 ? -39.973 -13.717 5.868 1.00 55.19 354 ASN A O 1
ATOM 2801 N N . ALA A 1 355 ? -40.413 -13.884 3.682 1.00 52.31 355 ALA A N 1
ATOM 2802 C CA . ALA A 1 355 ? -40.469 -12.437 3.450 1.00 52.31 355 ALA A CA 1
ATOM 2803 C C . ALA A 1 355 ? -41.466 -11.749 4.399 1.00 52.31 355 ALA A C 1
ATOM 2805 O O . ALA A 1 355 ? -41.149 -10.719 4.990 1.00 52.31 355 ALA A O 1
ATOM 2806 N N . ASP A 1 356 ? -42.597 -12.401 4.677 1.00 49.94 356 ASP A N 1
ATOM 2807 C CA . ASP A 1 356 ? -43.599 -11.932 5.640 1.00 49.94 356 ASP A CA 1
ATOM 2808 C C . ASP A 1 356 ? -43.125 -12.047 7.100 1.00 49.94 356 ASP A C 1
ATOM 2810 O O . ASP A 1 356 ? -43.412 -11.183 7.930 1.00 49.94 356 ASP A O 1
ATOM 2814 N N . LYS A 1 357 ? -42.329 -13.077 7.423 1.00 50.44 357 LYS A N 1
ATOM 2815 C CA . LYS A 1 357 ? -41.648 -13.210 8.723 1.00 50.44 357 LYS A CA 1
ATOM 2816 C C . LYS A 1 357 ? -40.490 -12.224 8.868 1.00 50.44 357 LYS A C 1
ATOM 2818 O O . LYS A 1 357 ? -40.236 -11.790 9.981 1.00 50.44 357 LYS A O 1
ATOM 2823 N N . LEU A 1 358 ? -39.809 -11.852 7.787 1.00 48.75 358 LEU A N 1
ATOM 2824 C CA . LEU A 1 358 ? -38.720 -10.880 7.758 1.00 48.75 358 LEU A CA 1
ATOM 2825 C C . LEU A 1 358 ? -39.276 -9.466 7.906 1.00 48.75 358 LEU A C 1
ATOM 2827 O O . LEU A 1 358 ? -38.719 -8.695 8.672 1.00 48.75 358 LEU A O 1
ATOM 2831 N N . ALA A 1 359 ? -40.417 -9.168 7.278 1.00 49.00 359 ALA A N 1
ATOM 2832 C CA . ALA A 1 359 ? -41.180 -7.940 7.482 1.00 49.00 359 ALA A CA 1
ATOM 2833 C C . ALA A 1 359 ? -41.758 -7.852 8.907 1.00 49.00 359 ALA A C 1
ATOM 2835 O O . ALA A 1 359 ? -41.810 -6.769 9.490 1.00 49.00 359 ALA A O 1
ATOM 2836 N N . LEU A 1 360 ? -42.149 -8.986 9.505 1.00 43.28 360 LEU A N 1
ATOM 2837 C CA . LEU A 1 360 ? -42.553 -9.071 10.911 1.00 43.28 360 LEU A CA 1
ATOM 2838 C C . LEU A 1 360 ? -41.354 -8.914 11.862 1.00 43.28 360 LEU A C 1
ATOM 2840 O O . LEU A 1 360 ? -41.452 -8.171 12.830 1.00 43.28 360 LEU A O 1
ATOM 2844 N N . ILE A 1 361 ? -40.211 -9.539 11.569 1.00 46.69 361 ILE A N 1
ATOM 2845 C CA . ILE A 1 361 ? -38.958 -9.381 12.318 1.00 46.69 361 ILE A CA 1
ATOM 2846 C C . ILE A 1 361 ? -38.432 -7.951 12.178 1.00 46.69 361 ILE A C 1
ATOM 2848 O O . ILE A 1 361 ? -38.028 -7.409 13.188 1.00 46.69 361 ILE A O 1
ATOM 2852 N N . GLN A 1 362 ? -38.516 -7.308 11.007 1.00 43.06 362 GLN A N 1
ATOM 2853 C CA . GLN A 1 362 ? -38.208 -5.886 10.789 1.00 43.06 362 GLN A CA 1
ATOM 2854 C C . GLN A 1 362 ? -39.199 -4.965 11.502 1.00 43.06 362 GLN A C 1
ATOM 2856 O O . GLN A 1 362 ? -38.781 -3.946 12.038 1.00 43.06 362 GLN A O 1
ATOM 2861 N N . LYS A 1 363 ? -40.492 -5.311 11.580 1.00 41.00 363 LYS A N 1
ATOM 2862 C CA . LYS A 1 363 ? -41.452 -4.611 12.455 1.00 41.00 363 LYS A CA 1
ATOM 2863 C C . LYS A 1 363 ? -41.094 -4.765 13.937 1.00 41.00 363 LYS A C 1
ATOM 2865 O O . LYS A 1 363 ? -41.266 -3.809 14.683 1.00 41.00 363 LYS A O 1
ATOM 2870 N N . LEU A 1 364 ? -40.567 -5.923 14.342 1.00 38.09 364 LEU A N 1
ATOM 2871 C CA . LEU A 1 364 ? -40.141 -6.219 15.714 1.00 38.09 364 LEU A CA 1
ATOM 2872 C C . LEU A 1 364 ? -38.744 -5.650 16.053 1.00 38.09 364 LEU A C 1
ATOM 2874 O O . LEU A 1 364 ? -38.507 -5.292 17.201 1.00 38.09 364 LEU A O 1
ATOM 2878 N N . THR A 1 365 ? -37.823 -5.505 15.090 1.00 40.28 365 THR A N 1
ATOM 2879 C CA . THR A 1 365 ? -36.489 -4.896 15.279 1.00 40.28 365 THR A CA 1
ATOM 2880 C C . THR A 1 365 ? -36.479 -3.390 15.042 1.00 40.28 365 THR A C 1
ATOM 2882 O O . THR A 1 365 ? -35.716 -2.701 15.708 1.00 40.28 365 THR A O 1
ATOM 2885 N N . ALA A 1 366 ? -37.375 -2.840 14.215 1.00 38.25 366 ALA A N 1
ATOM 2886 C CA . ALA A 1 366 ? -37.651 -1.396 14.170 1.00 38.25 366 ALA A CA 1
ATOM 2887 C C . ALA A 1 366 ? -38.304 -0.877 15.467 1.00 38.25 366 ALA A C 1
ATOM 2889 O O . ALA A 1 366 ? -38.400 0.332 15.668 1.00 38.25 366 ALA A O 1
ATOM 2890 N N . GLN A 1 367 ? -38.750 -1.791 16.333 1.00 38.97 367 GLN A N 1
ATOM 2891 C CA . GLN A 1 367 ? -39.302 -1.518 17.656 1.00 38.97 367 GLN A CA 1
ATOM 2892 C C . GLN A 1 367 ? -38.336 -1.820 18.806 1.00 38.97 367 GLN A C 1
ATOM 2894 O O . GLN A 1 367 ? -38.762 -1.695 19.948 1.00 38.97 367 GLN A O 1
ATOM 2899 N N . LYS A 1 368 ? -37.066 -2.186 18.563 1.00 44.16 368 LYS A N 1
ATOM 2900 C CA . LYS A 1 368 ? -36.098 -2.314 19.663 1.00 44.16 368 LYS A CA 1
ATOM 2901 C C . LYS A 1 368 ? -35.513 -0.941 20.022 1.00 44.16 368 LYS A C 1
ATOM 2903 O O . LYS A 1 368 ? -34.896 -0.313 19.159 1.00 44.16 368 LYS A O 1
ATOM 2908 N N . PRO A 1 369 ? -35.724 -0.445 21.252 1.00 51.66 369 PRO A N 1
ATOM 2909 C CA . PRO A 1 369 ? -35.111 0.787 21.725 1.00 51.66 369 PRO A CA 1
ATOM 2910 C C . PRO A 1 369 ? -33.584 0.666 21.808 1.00 51.66 369 PRO A C 1
ATOM 2912 O O . PRO A 1 369 ? -32.992 -0.407 21.862 1.00 51.66 369 PRO A O 1
ATOM 2915 N N . ASP A 1 370 ? -32.948 1.823 21.729 1.00 67.25 370 ASP A N 1
ATOM 2916 C CA . ASP A 1 370 ? -31.534 2.003 21.431 1.00 67.25 370 ASP A CA 1
ATOM 2917 C C . ASP A 1 370 ? -30.768 2.105 22.766 1.00 67.25 370 ASP A C 1
ATOM 2919 O O . ASP A 1 370 ? -30.628 3.208 23.304 1.00 67.25 370 ASP A O 1
ATOM 2923 N N . LYS A 1 371 ? -30.358 0.962 23.344 1.00 85.88 371 LYS A N 1
ATOM 2924 C CA . LYS A 1 371 ? -29.724 0.877 24.677 1.00 85.88 371 LYS A CA 1
ATOM 2925 C C . LYS A 1 371 ? -28.503 1.803 24.751 1.00 85.88 371 LYS A C 1
ATOM 2927 O O . LYS A 1 371 ? -27.524 1.645 24.015 1.00 85.88 371 LYS A O 1
ATOM 2932 N N . LEU A 1 372 ? -28.567 2.808 25.619 1.00 88.00 372 LEU A N 1
ATOM 2933 C CA . LEU A 1 372 ? -27.576 3.883 25.690 1.00 88.00 372 LEU A CA 1
ATOM 2934 C C . LEU A 1 372 ? -27.253 4.213 27.142 1.00 88.00 372 LEU A C 1
ATOM 2936 O O . LEU A 1 372 ? -28.153 4.443 27.944 1.00 88.00 372 LEU A O 1
ATOM 2940 N N . ALA A 1 373 ? -25.966 4.295 27.450 1.00 91.94 373 ALA A N 1
ATOM 2941 C CA . ALA A 1 373 ? -25.446 4.855 28.683 1.00 91.94 373 ALA A CA 1
ATOM 2942 C C . ALA A 1 373 ? -24.596 6.085 28.363 1.00 91.94 373 ALA A C 1
ATOM 2944 O O . ALA A 1 373 ? -23.647 5.997 27.585 1.00 91.94 373 ALA A O 1
ATOM 2945 N N . ILE A 1 374 ? -24.918 7.223 28.967 1.00 91.06 374 ILE A N 1
ATOM 2946 C CA . ILE A 1 374 ? -24.112 8.445 28.888 1.00 91.06 374 ILE A CA 1
ATOM 2947 C C . ILE A 1 374 ? -23.464 8.659 30.249 1.00 91.06 374 ILE A C 1
ATOM 2949 O O . ILE A 1 374 ? -24.168 8.730 31.252 1.00 91.06 374 ILE A O 1
ATOM 2953 N N . LEU A 1 375 ? -22.137 8.751 30.283 1.00 93.44 375 LEU A N 1
ATOM 2954 C CA . LEU A 1 375 ? -21.350 9.066 31.472 1.00 93.44 375 LEU A CA 1
ATOM 2955 C C . LEU A 1 375 ? -20.746 10.459 31.279 1.00 93.44 375 LEU A C 1
ATOM 2957 O O . LEU A 1 375 ? -19.766 10.623 30.553 1.00 93.44 375 LEU A O 1
ATOM 2961 N N . THR A 1 376 ? -21.341 11.465 31.915 1.00 92.31 376 THR A N 1
ATOM 2962 C CA . THR A 1 376 ? -20.873 12.854 31.874 1.00 92.31 376 THR A CA 1
ATOM 2963 C C . THR A 1 376 ? -19.917 13.126 33.031 1.00 92.31 376 THR A C 1
ATOM 2965 O O . THR A 1 376 ? -20.317 13.046 34.192 1.00 92.31 376 THR A O 1
ATOM 2968 N N . ILE A 1 377 ? -18.672 13.476 32.709 1.00 90.81 377 ILE A N 1
ATOM 2969 C CA . ILE A 1 377 ? -17.569 13.709 33.649 1.00 90.81 377 ILE A CA 1
ATOM 2970 C C . ILE A 1 377 ? -17.187 15.194 33.604 1.00 90.81 377 ILE A C 1
ATOM 2972 O O . ILE A 1 377 ? -16.628 15.665 32.609 1.00 90.81 377 ILE A O 1
ATOM 2976 N N . GLU A 1 378 ? -17.509 15.936 34.667 1.00 77.50 378 GLU A N 1
ATOM 2977 C CA . GLU A 1 378 ? -17.425 17.409 34.686 1.00 77.50 378 GLU A CA 1
ATOM 2978 C C . GLU A 1 378 ? -16.053 17.969 35.111 1.00 77.50 378 GLU A C 1
ATOM 2980 O O . GLU A 1 378 ? -15.740 19.102 34.758 1.00 77.50 378 GLU A O 1
ATOM 2985 N N . ASN A 1 379 ? -15.212 17.185 35.803 1.00 70.06 379 ASN A N 1
ATOM 2986 C CA . ASN A 1 379 ? -13.944 17.644 36.398 1.00 70.06 379 ASN A CA 1
ATOM 2987 C C . ASN A 1 379 ? -12.738 16.761 36.017 1.00 70.06 379 ASN A C 1
ATOM 2989 O O . ASN A 1 379 ? -12.896 15.625 35.570 1.00 70.06 379 ASN A O 1
ATOM 2993 N N . SER A 1 380 ? -11.519 17.284 36.216 1.00 62.69 380 SER A N 1
ATOM 2994 C CA . SER A 1 380 ? -10.270 16.526 36.042 1.00 62.69 380 SER A CA 1
ATOM 2995 C C . SER A 1 380 ? -10.080 15.484 37.141 1.00 62.69 380 SER A C 1
ATOM 2997 O O . SER A 1 380 ? -10.286 15.779 38.314 1.00 62.69 380 SER A O 1
ATOM 2999 N N . THR A 1 381 ? -9.626 14.292 36.756 1.00 62.78 381 THR A N 1
ATOM 3000 C CA . THR A 1 381 ? -9.352 13.167 37.659 1.00 62.78 381 THR A CA 1
ATOM 3001 C C . THR A 1 381 ? -7.879 13.053 38.054 1.00 62.78 381 THR A C 1
ATOM 3003 O O . THR A 1 381 ? -7.489 12.054 38.645 1.00 62.78 381 THR A O 1
ATOM 3006 N N . GLU A 1 382 ? -7.008 14.012 37.721 1.00 67.81 382 GLU A N 1
ATOM 3007 C CA . GLU A 1 382 ? -5.580 13.884 38.069 1.00 67.81 382 GLU A CA 1
ATOM 3008 C C . GLU A 1 382 ? -5.330 14.022 39.579 1.00 67.81 382 GLU A C 1
ATOM 3010 O O . GLU A 1 382 ? -4.567 13.248 40.152 1.00 67.81 382 GLU A O 1
ATOM 3015 N N . THR A 1 383 ? -5.970 14.995 40.231 1.00 68.75 383 THR A N 1
ATOM 3016 C CA . THR A 1 383 ? -5.679 15.366 41.630 1.00 68.75 383 THR A CA 1
ATOM 3017 C C . THR A 1 383 ? -6.903 15.368 42.541 1.00 68.75 383 THR A C 1
ATOM 3019 O O . THR A 1 383 ? -6.754 15.382 43.761 1.00 68.75 383 THR A O 1
ATOM 3022 N N . GLN A 1 384 ? -8.108 15.346 41.971 1.00 80.44 384 GLN A N 1
ATOM 3023 C CA . GLN A 1 384 ? -9.380 15.359 42.690 1.00 80.44 384 GLN A CA 1
ATOM 3024 C C . GLN A 1 384 ? -10.327 14.332 42.077 1.00 80.44 384 GLN A C 1
ATOM 3026 O O . GLN A 1 384 ? -10.127 13.888 40.946 1.00 80.44 384 GLN A O 1
ATOM 3031 N N . SER A 1 385 ? -11.324 13.908 42.847 1.00 82.75 385 SER A N 1
ATOM 3032 C CA . SER A 1 385 ? -12.363 13.043 42.316 1.00 82.75 385 SER A CA 1
ATOM 3033 C C . SER A 1 385 ? -13.287 13.822 41.384 1.00 82.75 385 SER A C 1
ATOM 3035 O O . SER A 1 385 ? -13.570 15.006 41.586 1.00 82.75 385 SER A O 1
ATOM 3037 N N . ALA A 1 386 ? -13.751 13.153 40.333 1.00 86.94 386 ALA A N 1
ATOM 3038 C CA . ALA A 1 386 ? -14.690 13.713 39.380 1.00 86.94 386 ALA A CA 1
ATOM 3039 C C . ALA A 1 386 ? -16.076 13.107 39.591 1.00 86.94 386 ALA A C 1
ATOM 3041 O O . ALA A 1 386 ? -16.257 11.889 39.566 1.00 86.94 386 ALA A O 1
ATOM 3042 N N . THR A 1 387 ? -17.077 13.967 39.748 1.00 89.38 387 THR A N 1
ATOM 3043 C CA . THR A 1 387 ? -18.475 13.542 39.737 1.00 89.38 387 THR A CA 1
ATOM 3044 C C . THR A 1 387 ? -18.845 13.052 38.341 1.00 89.38 387 THR A C 1
ATOM 3046 O O . THR A 1 387 ? -18.600 13.743 37.348 1.00 89.38 387 THR A O 1
ATOM 3049 N N . ILE A 1 388 ? -19.474 11.879 38.273 1.00 91.56 388 ILE A N 1
ATOM 3050 C CA . ILE A 1 388 ? -20.057 11.341 37.046 1.00 91.56 388 ILE A CA 1
ATOM 3051 C C . ILE A 1 388 ? -21.572 11.429 37.152 1.00 91.56 388 ILE A C 1
ATOM 3053 O O . ILE A 1 388 ? -22.174 10.848 38.058 1.00 91.56 388 ILE A O 1
ATOM 3057 N N . ARG A 1 389 ? -22.208 12.098 36.192 1.00 90.88 389 ARG A N 1
ATOM 3058 C CA . ARG A 1 389 ? -23.651 11.962 35.965 1.00 90.88 389 ARG A CA 1
ATOM 3059 C C . ARG A 1 389 ? -23.885 10.873 34.932 1.00 90.88 389 ARG A C 1
ATOM 3061 O O . ARG A 1 389 ? -23.292 10.912 33.860 1.00 90.88 389 ARG A O 1
ATOM 3068 N N . VAL A 1 390 ? -24.736 9.912 35.262 1.00 91.69 390 VAL A N 1
ATOM 3069 C CA . VAL A 1 390 ? -25.028 8.765 34.406 1.00 91.69 390 VAL A CA 1
ATOM 3070 C C . VAL A 1 390 ? -26.479 8.816 33.965 1.00 91.69 390 VAL A C 1
ATOM 3072 O O . VAL A 1 390 ? -27.374 8.961 34.799 1.00 91.69 390 VAL A O 1
ATOM 3075 N N . GLU A 1 391 ? -26.706 8.665 32.665 1.00 90.12 391 GLU A N 1
ATOM 3076 C CA . GLU A 1 391 ? -28.032 8.523 32.069 1.00 90.12 391 GLU A CA 1
ATOM 3077 C C . GLU A 1 391 ? -28.129 7.182 31.344 1.00 90.12 391 GLU A C 1
ATOM 3079 O O . GLU A 1 391 ? -27.375 6.933 30.404 1.00 90.12 391 GLU A O 1
ATOM 3084 N N . ILE A 1 392 ? -29.056 6.324 31.769 1.00 88.25 392 ILE A N 1
ATOM 3085 C CA . ILE A 1 392 ? -29.331 5.033 31.134 1.00 88.25 392 ILE A CA 1
ATOM 3086 C C . ILE A 1 392 ? -30.678 5.101 30.421 1.00 88.25 392 ILE A C 1
ATOM 3088 O O . ILE A 1 392 ? -31.708 5.397 31.028 1.00 88.25 392 ILE A O 1
ATOM 3092 N N . TRP A 1 393 ? -30.660 4.768 29.138 1.00 83.69 393 TRP A N 1
ATOM 3093 C CA . TRP A 1 393 ? -31.826 4.630 28.282 1.00 83.69 393 TRP A CA 1
ATOM 3094 C C . TRP A 1 393 ? -32.004 3.145 27.964 1.00 83.69 393 TRP A C 1
ATOM 3096 O O . TRP A 1 393 ? -31.131 2.535 27.339 1.00 83.69 393 TRP A O 1
ATOM 3106 N N . SER A 1 394 ? -33.113 2.556 28.411 1.00 73.31 394 SER A N 1
ATOM 3107 C CA . SER A 1 394 ? -33.449 1.153 28.167 1.00 73.31 394 SER A CA 1
ATOM 3108 C C . SER A 1 394 ? -34.922 0.981 27.797 1.00 73.31 394 SER A C 1
ATOM 3110 O O . SER A 1 394 ? -35.741 1.869 28.018 1.00 73.31 394 SER A O 1
ATOM 3112 N N . ASP A 1 395 ? -35.227 -0.176 27.210 1.00 61.81 395 ASP A N 1
ATOM 3113 C CA . ASP A 1 395 ? -36.527 -0.525 26.627 1.00 61.81 395 ASP A CA 1
ATOM 3114 C C . ASP A 1 395 ? -37.759 -0.408 27.539 1.00 61.81 395 ASP A C 1
ATOM 3116 O O . ASP A 1 395 ? -38.876 -0.375 27.025 1.00 61.81 395 ASP A O 1
ATOM 3120 N N . ASP A 1 396 ? -37.569 -0.328 28.857 1.00 51.50 396 ASP A N 1
ATOM 3121 C CA . ASP A 1 396 ? -38.635 -0.576 29.831 1.00 51.50 396 ASP A CA 1
ATOM 3122 C C . ASP A 1 396 ? -39.325 0.685 30.382 1.00 51.50 396 ASP A C 1
ATOM 3124 O O . ASP A 1 396 ? -40.378 0.553 31.000 1.00 51.50 396 ASP A O 1
ATOM 3128 N N . ASP A 1 397 ? -38.799 1.900 30.157 1.00 42.88 397 ASP A N 1
ATOM 3129 C CA . ASP A 1 397 ? -39.309 3.106 30.831 1.00 42.88 397 ASP A CA 1
ATOM 3130 C C . ASP A 1 397 ? -39.740 4.245 29.888 1.00 42.88 397 ASP A C 1
ATOM 3132 O O . ASP A 1 397 ? -39.057 4.657 28.947 1.00 42.88 397 ASP A O 1
ATOM 3136 N N . HIS A 1 398 ? -40.925 4.782 30.183 1.00 48.81 398 HIS A N 1
ATOM 3137 C CA . HIS A 1 398 ? -41.579 5.897 29.507 1.00 48.81 398 HIS A CA 1
ATOM 3138 C C . HIS A 1 398 ? -40.667 7.126 29.340 1.00 48.81 398 HIS A C 1
ATOM 3140 O O . HIS A 1 398 ? -40.425 7.844 30.300 1.00 48.81 398 HIS A O 1
ATOM 3146 N N . PHE A 1 399 ? -40.252 7.415 28.099 1.00 55.12 399 PHE A N 1
ATOM 3147 C CA . PHE A 1 399 ? -39.718 8.692 27.574 1.00 55.12 399 PHE A CA 1
ATOM 3148 C C . PHE A 1 399 ? -38.547 9.387 28.314 1.00 55.12 399 PHE A C 1
ATOM 3150 O O . PHE A 1 399 ? -38.032 10.377 27.790 1.00 55.12 399 PHE A O 1
ATOM 3157 N N . LEU A 1 400 ? -38.095 8.906 29.474 1.00 63.59 400 LEU A N 1
ATOM 3158 C CA . LEU A 1 400 ? -37.100 9.549 30.332 1.00 63.59 400 LEU A CA 1
ATOM 3159 C C . LEU A 1 400 ? -36.005 8.550 30.742 1.00 63.59 400 LEU A C 1
ATOM 3161 O O . LEU A 1 400 ? -36.317 7.410 31.081 1.00 63.59 400 LEU A O 1
ATOM 3165 N N . PRO A 1 401 ? -34.727 8.964 30.751 1.00 80.00 401 PRO A N 1
ATOM 3166 C CA . PRO A 1 401 ? -33.632 8.100 31.171 1.00 80.00 401 PRO A CA 1
ATOM 3167 C C . PRO A 1 401 ? -33.600 7.922 32.687 1.00 80.00 401 PRO A C 1
ATOM 3169 O O . PRO A 1 401 ? -33.915 8.843 33.448 1.00 80.00 401 PRO A O 1
ATOM 3172 N N . LYS A 1 402 ? -33.090 6.775 33.137 1.00 84.94 402 LYS A N 1
ATOM 3173 C CA . LYS A 1 402 ? -32.698 6.586 34.536 1.00 84.94 402 LYS A CA 1
ATOM 3174 C C . LYS A 1 402 ? -31.440 7.403 34.796 1.00 84.94 402 LYS A C 1
ATOM 3176 O O . LYS A 1 402 ? -30.404 7.155 34.180 1.00 84.94 402 LYS A O 1
ATOM 3181 N N . LYS A 1 403 ? -31.533 8.371 35.709 1.00 88.69 403 LYS A N 1
ATOM 3182 C CA . LYS A 1 403 ? -30.414 9.244 36.078 1.00 88.69 403 LYS A CA 1
ATOM 3183 C C . LYS A 1 403 ? -29.901 8.925 37.469 1.00 88.69 403 LYS A C 1
ATOM 3185 O O . LYS A 1 403 ? -30.682 8.750 38.402 1.00 88.69 403 LYS A O 1
ATOM 3190 N N . PHE A 1 404 ? -28.588 8.887 37.619 1.00 90.31 404 PHE A N 1
ATOM 3191 C CA . PHE A 1 404 ? -27.939 8.817 38.922 1.00 90.31 404 PHE A CA 1
ATOM 3192 C C . PHE A 1 404 ? -26.543 9.421 38.852 1.00 90.31 404 PHE A C 1
ATOM 3194 O O . PHE A 1 404 ? -26.005 9.665 37.774 1.00 90.31 404 PHE A O 1
ATOM 3201 N N . THR A 1 405 ? -25.956 9.664 40.015 1.00 88.62 405 THR A N 1
ATOM 3202 C CA . THR A 1 405 ? -24.581 10.133 40.132 1.00 88.62 405 THR A CA 1
ATOM 3203 C C . THR A 1 405 ? -23.695 9.029 40.683 1.00 88.62 405 THR A C 1
ATOM 3205 O O . THR A 1 405 ? -24.134 8.213 41.496 1.00 88.62 405 THR A O 1
ATOM 3208 N N . GLY A 1 406 ? -22.450 9.018 40.240 1.00 88.88 406 GLY A N 1
ATOM 3209 C CA . GLY A 1 406 ? -21.359 8.280 40.855 1.00 88.88 406 GLY A CA 1
ATOM 3210 C C . GLY A 1 406 ? -20.114 9.154 40.881 1.00 88.88 406 GLY A C 1
ATOM 3211 O O . GLY A 1 406 ? -20.171 10.350 40.586 1.00 88.88 406 GLY A O 1
ATOM 3212 N N . GLU A 1 407 ? -18.988 8.560 41.237 1.00 90.00 407 GLU A N 1
ATOM 3213 C CA . GLU A 1 407 ? -17.745 9.294 41.418 1.00 90.00 407 GLU A CA 1
ATOM 3214 C C . GLU A 1 407 ? -16.581 8.487 40.856 1.00 90.00 407 GLU A C 1
ATOM 3216 O O . GLU A 1 407 ? -16.499 7.271 41.024 1.00 90.00 407 GLU A O 1
ATOM 3221 N N . LEU A 1 408 ? -15.678 9.184 40.182 1.00 89.69 408 LEU A N 1
ATOM 3222 C CA . LEU A 1 408 ? -14.451 8.643 39.632 1.00 89.69 408 LEU A CA 1
ATOM 3223 C C . LEU A 1 408 ? -13.291 9.188 40.470 1.00 89.69 408 LEU A C 1
ATOM 3225 O O . LEU A 1 408 ? -13.095 10.406 40.499 1.00 89.69 408 LEU A O 1
ATOM 3229 N N . PRO A 1 409 ? -12.555 8.340 41.207 1.00 90.12 409 PRO A N 1
ATOM 3230 C CA . PRO A 1 409 ? -11.530 8.825 42.122 1.00 90.12 409 PRO A CA 1
ATOM 3231 C C . PRO A 1 409 ? -10.320 9.385 41.355 1.00 90.12 409 PRO A C 1
ATOM 3233 O O . PRO A 1 409 ? -10.176 9.108 40.159 1.00 90.12 409 PRO A O 1
ATOM 3236 N N . PRO A 1 410 ? -9.430 10.146 42.019 1.00 88.25 410 PRO A N 1
ATOM 3237 C CA . PRO A 1 410 ? -8.199 10.614 41.396 1.00 88.25 410 PRO A CA 1
ATOM 3238 C C . PRO A 1 410 ? -7.341 9.447 40.885 1.00 88.25 410 PRO A C 1
ATOM 3240 O O . PRO A 1 410 ? -7.231 8.419 41.552 1.00 88.25 410 PRO A O 1
ATOM 3243 N N . ALA A 1 411 ? -6.703 9.616 39.728 1.00 87.25 411 ALA A N 1
ATOM 3244 C CA . ALA A 1 411 ? -5.989 8.558 39.013 1.00 87.25 411 ALA A CA 1
ATOM 3245 C C . ALA A 1 411 ? -4.667 9.036 38.409 1.00 87.25 411 ALA A C 1
ATOM 3247 O O . ALA A 1 411 ? -4.367 8.778 37.242 1.00 87.25 411 ALA A O 1
ATOM 3248 N N . ALA A 1 412 ? -3.861 9.737 39.210 1.00 87.12 412 ALA A N 1
ATOM 3249 C CA . ALA A 1 412 ? -2.544 10.219 38.792 1.00 87.12 412 ALA A CA 1
ATOM 3250 C C . ALA A 1 412 ? -1.665 9.100 38.197 1.00 87.12 412 ALA A C 1
ATOM 3252 O O . ALA A 1 412 ? -0.954 9.330 37.221 1.00 87.12 412 ALA A O 1
ATOM 3253 N N . GLU A 1 413 ? -1.753 7.881 38.742 1.00 90.12 413 GLU A N 1
ATOM 3254 C CA . GLU A 1 413 ? -1.016 6.713 38.249 1.00 90.12 413 GLU A CA 1
ATOM 3255 C C . GLU A 1 413 ? -1.471 6.272 36.850 1.00 90.12 413 GLU A C 1
ATOM 3257 O O . GLU A 1 413 ? -0.631 6.097 35.970 1.00 90.12 413 GLU A O 1
ATOM 3262 N N . VAL A 1 414 ? -2.783 6.171 36.603 1.00 91.00 414 VAL A N 1
ATOM 3263 C CA . VAL A 1 414 ? -3.339 5.815 35.281 1.00 91.00 414 VAL A CA 1
ATOM 3264 C C . VAL A 1 414 ? -2.883 6.821 34.227 1.00 91.00 414 VAL A C 1
ATOM 3266 O O . VAL A 1 414 ? -2.474 6.444 33.128 1.00 91.00 414 VAL A O 1
ATOM 3269 N N . VAL A 1 415 ? -2.894 8.111 34.573 1.00 88.44 415 VAL A N 1
ATOM 3270 C CA . VAL A 1 415 ? -2.430 9.180 33.682 1.00 88.44 415 VAL A CA 1
ATOM 3271 C C . VAL A 1 415 ? -0.925 9.082 33.425 1.00 88.44 415 VAL A C 1
ATOM 3273 O O . VAL A 1 415 ? -0.492 9.223 32.280 1.00 88.44 415 VAL A O 1
ATOM 3276 N N . ALA A 1 416 ? -0.119 8.815 34.455 1.00 89.62 416 ALA A N 1
ATOM 3277 C CA . ALA A 1 416 ? 1.324 8.637 34.310 1.00 89.62 416 ALA A CA 1
ATOM 3278 C C . ALA A 1 416 ? 1.663 7.435 33.414 1.00 89.62 416 ALA A C 1
ATOM 3280 O O . ALA A 1 416 ? 2.480 7.567 32.502 1.00 89.62 416 ALA A O 1
ATOM 3281 N N . LEU A 1 417 ? 0.986 6.301 33.612 1.00 93.00 417 LEU A N 1
ATOM 3282 C CA . LEU A 1 417 ? 1.157 5.091 32.805 1.00 93.00 417 LEU A CA 1
ATOM 3283 C C . LEU A 1 417 ? 0.704 5.294 31.357 1.00 93.00 417 LEU A C 1
ATOM 3285 O O . LEU A 1 417 ? 1.381 4.826 30.443 1.00 93.00 417 LEU A O 1
ATOM 3289 N N . TYR A 1 418 ? -0.383 6.042 31.126 1.00 90.56 418 TYR A N 1
ATOM 3290 C CA . TYR A 1 418 ? -0.795 6.407 29.769 1.00 90.56 418 TYR A CA 1
ATOM 3291 C C . TYR A 1 418 ? 0.282 7.241 29.073 1.00 90.56 418 TYR A C 1
ATOM 3293 O O . TYR A 1 418 ? 0.681 6.921 27.957 1.00 90.56 418 TYR A O 1
ATOM 3301 N N . ARG A 1 419 ? 0.794 8.289 29.735 1.00 88.56 419 ARG A N 1
ATOM 3302 C CA . ARG A 1 419 ? 1.859 9.147 29.183 1.00 88.56 419 ARG A CA 1
ATOM 3303 C C . ARG A 1 419 ? 3.142 8.362 28.919 1.00 88.56 419 ARG A C 1
ATOM 3305 O O . ARG A 1 419 ? 3.810 8.602 27.915 1.00 88.56 419 ARG A O 1
ATOM 3312 N N . GLN A 1 420 ? 3.479 7.417 29.794 1.00 89.62 420 GLN A N 1
ATOM 3313 C CA . GLN A 1 420 ? 4.612 6.517 29.603 1.00 89.62 420 GLN A CA 1
ATOM 3314 C C . GLN A 1 420 ? 4.420 5.642 28.359 1.00 89.62 420 GLN A C 1
ATOM 3316 O O . GLN A 1 420 ? 5.303 5.622 27.500 1.00 89.62 420 GLN A O 1
ATOM 3321 N N . TRP A 1 421 ? 3.269 4.976 28.233 1.00 91.69 421 TRP A N 1
ATOM 3322 C CA . TRP A 1 421 ? 2.937 4.174 27.056 1.00 91.69 421 TRP A CA 1
ATOM 3323 C C . TRP A 1 421 ? 2.963 5.023 25.783 1.00 91.69 421 TRP A C 1
ATOM 3325 O O . TRP A 1 421 ? 3.626 4.656 24.819 1.00 91.69 421 TRP A O 1
ATOM 3335 N N . GLN A 1 422 ? 2.325 6.194 25.798 1.00 87.00 422 GLN A N 1
ATOM 3336 C CA . GLN A 1 422 ? 2.249 7.108 24.657 1.00 87.00 422 GLN A CA 1
ATOM 3337 C C . GLN A 1 422 ? 3.646 7.554 24.199 1.00 87.00 422 GLN A C 1
ATOM 3339 O O . GLN A 1 422 ? 3.939 7.564 23.005 1.00 87.00 422 GLN A O 1
ATOM 3344 N N . SER A 1 423 ? 4.532 7.890 25.142 1.00 84.12 423 SER A N 1
ATOM 3345 C CA . SER A 1 423 ? 5.921 8.261 24.851 1.00 84.12 423 SER A CA 1
ATOM 3346 C C . SER A 1 423 ? 6.685 7.118 24.177 1.00 84.12 423 SER A C 1
ATOM 3348 O O . SER A 1 423 ? 7.349 7.325 23.161 1.00 84.12 423 SER A O 1
ATOM 3350 N N . GLN A 1 424 ? 6.544 5.893 24.690 1.00 84.19 424 GLN A N 1
ATOM 3351 C CA . GLN A 1 424 ? 7.177 4.707 24.110 1.00 84.19 424 GLN A CA 1
ATOM 3352 C C . GLN A 1 424 ? 6.600 4.349 22.737 1.00 84.19 424 GLN A C 1
ATOM 3354 O O . GLN A 1 424 ? 7.358 4.020 21.827 1.00 84.19 424 GLN A O 1
ATOM 3359 N N . TYR A 1 425 ? 5.280 4.442 22.576 1.00 83.94 425 TYR A N 1
ATOM 3360 C CA . TYR A 1 425 ? 4.582 4.204 21.316 1.00 83.94 425 TYR A CA 1
ATOM 3361 C C . TYR A 1 425 ? 5.077 5.174 20.237 1.00 83.94 425 TYR A C 1
ATOM 3363 O O . TYR A 1 425 ? 5.519 4.755 19.170 1.00 83.94 425 TYR A O 1
ATOM 3371 N N . ASN A 1 426 ? 5.121 6.469 20.558 1.00 77.62 426 ASN A N 1
ATOM 3372 C CA . ASN A 1 426 ? 5.608 7.500 19.646 1.00 77.62 426 ASN A CA 1
ATOM 3373 C C . ASN A 1 426 ? 7.102 7.350 19.319 1.00 77.62 426 ASN A C 1
ATOM 3375 O O . ASN A 1 426 ? 7.513 7.673 18.208 1.00 77.62 426 ASN A O 1
ATOM 3379 N N . ALA A 1 427 ? 7.919 6.837 20.245 1.00 73.50 427 ALA A N 1
ATOM 3380 C CA . ALA A 1 427 ? 9.342 6.586 20.008 1.00 73.50 427 ALA A CA 1
ATOM 3381 C C . ALA A 1 427 ? 9.615 5.432 19.022 1.00 73.50 427 ALA A C 1
ATOM 3383 O O . ALA A 1 427 ? 10.703 5.379 18.448 1.00 73.50 427 ALA A O 1
ATOM 3384 N N . GLN A 1 428 ? 8.658 4.518 18.825 1.00 69.56 428 GLN A N 1
ATOM 3385 C CA . GLN A 1 428 ? 8.757 3.425 17.847 1.00 69.56 428 GLN A CA 1
ATOM 3386 C C . GLN A 1 428 ? 8.323 3.836 16.438 1.00 69.56 428 GLN A C 1
ATOM 3388 O O . GLN A 1 428 ? 8.586 3.121 15.472 1.00 69.56 428 GLN A O 1
ATOM 3393 N N . LEU A 1 429 ? 7.648 4.976 16.303 1.00 67.12 429 LEU A N 1
ATOM 3394 C CA . LEU A 1 429 ? 7.207 5.467 15.011 1.00 67.12 429 LEU A CA 1
ATOM 3395 C C . LEU A 1 429 ? 8.370 6.157 14.268 1.00 67.12 429 LEU A C 1
ATOM 3397 O O . LEU A 1 429 ? 9.130 6.917 14.878 1.00 67.12 429 LEU A O 1
ATOM 3401 N N . PRO A 1 430 ? 8.525 5.933 12.948 1.00 57.03 430 PRO A N 1
ATOM 3402 C CA . PRO A 1 430 ? 9.553 6.601 12.153 1.00 57.03 430 PRO A CA 1
ATOM 3403 C C . PRO A 1 430 ? 9.475 8.123 12.300 1.00 57.03 430 PRO A C 1
ATOM 3405 O O . PRO A 1 430 ? 8.401 8.718 12.232 1.00 57.03 430 PRO A O 1
ATOM 3408 N N . SER A 1 431 ? 10.624 8.770 12.510 1.00 48.66 431 SER A N 1
ATOM 3409 C CA . SER A 1 431 ? 10.683 10.215 12.741 1.00 48.66 431 SER A CA 1
ATOM 3410 C C . SER A 1 431 ? 10.204 11.001 11.511 1.00 48.66 431 SER A C 1
ATOM 3412 O O . SER A 1 431 ? 10.927 11.092 10.521 1.00 48.66 431 SER A O 1
ATOM 3414 N N . GLY A 1 432 ? 9.018 11.611 11.589 1.00 46.16 432 GLY A N 1
ATOM 3415 C CA . GLY A 1 432 ? 8.606 12.695 10.689 1.00 46.16 432 GLY A CA 1
ATOM 3416 C C . GLY A 1 432 ? 9.442 13.974 10.903 1.00 46.16 432 GLY A C 1
ATOM 3417 O O . GLY A 1 432 ? 10.240 14.039 11.847 1.00 46.16 432 GLY A O 1
ATOM 3418 N N . PRO A 1 433 ? 9.292 15.011 10.055 1.00 38.09 433 PRO A N 1
ATOM 3419 C CA . PRO A 1 433 ? 10.093 16.236 10.133 1.00 38.09 433 PRO A CA 1
ATOM 3420 C C . PRO A 1 433 ? 10.006 16.887 11.525 1.00 38.09 433 PRO A C 1
ATOM 3422 O O . PRO A 1 433 ? 8.930 17.258 11.991 1.00 38.09 433 PRO A O 1
ATOM 3425 N N . LYS A 1 434 ? 11.153 17.001 12.209 1.00 35.62 434 LYS A N 1
ATOM 3426 C CA . LYS A 1 434 ? 11.277 17.528 13.581 1.00 35.62 434 LYS A CA 1
ATOM 3427 C C . LYS A 1 434 ? 11.017 19.041 13.632 1.00 35.62 434 LYS A C 1
ATOM 3429 O O . LYS A 1 434 ? 11.594 19.785 12.844 1.00 35.62 434 LYS A O 1
ATOM 3434 N N . ARG A 1 435 ? 10.229 19.508 14.612 1.00 42.28 435 ARG A N 1
ATOM 3435 C CA . ARG A 1 435 ? 10.242 20.916 15.054 1.00 42.28 435 ARG A CA 1
ATOM 3436 C C . ARG A 1 435 ? 11.389 21.183 16.029 1.00 42.28 435 ARG A C 1
ATOM 3438 O O . ARG A 1 435 ? 11.901 20.284 16.689 1.00 42.28 435 ARG A O 1
ATOM 3445 N N . SER A 1 436 ? 11.756 22.454 16.105 1.00 31.30 436 SER A N 1
ATOM 3446 C CA . SER A 1 436 ? 12.896 23.027 16.818 1.00 31.30 436 SER A CA 1
ATOM 3447 C C . SER A 1 436 ? 12.670 23.322 18.311 1.00 31.30 436 SER A C 1
ATOM 3449 O O . SER A 1 436 ? 13.560 23.913 18.917 1.00 31.30 436 SER A O 1
ATOM 3451 N N . ASN A 1 437 ? 11.535 22.944 18.925 1.00 34.66 437 ASN A N 1
ATOM 3452 C CA . ASN A 1 437 ? 11.256 23.289 20.328 1.00 34.66 437 ASN A CA 1
ATOM 3453 C C . ASN A 1 437 ? 10.570 22.147 21.125 1.00 34.66 437 ASN A C 1
ATOM 3455 O O . ASN A 1 437 ? 9.505 21.701 20.708 1.00 34.66 437 ASN A O 1
ATOM 3459 N N . PRO A 1 438 ? 11.122 21.676 22.266 1.00 34.53 438 PRO A N 1
ATOM 3460 C CA . PRO A 1 438 ? 10.587 20.541 23.041 1.00 34.53 438 PRO A CA 1
ATOM 3461 C C . PRO A 1 438 ? 9.400 20.869 23.970 1.00 34.53 438 PRO A C 1
ATOM 3463 O O . PRO A 1 438 ? 9.001 20.012 24.752 1.00 34.53 438 PRO A O 1
ATOM 3466 N N . ALA A 1 439 ? 8.885 22.102 23.950 1.00 35.03 439 ALA A N 1
ATOM 3467 C CA . ALA A 1 439 ? 7.888 22.596 24.909 1.00 35.03 439 ALA A CA 1
ATOM 3468 C C . ALA A 1 439 ? 6.423 22.536 24.418 1.00 35.03 439 ALA A C 1
ATOM 3470 O O . ALA A 1 439 ? 5.520 22.884 25.176 1.00 35.03 439 ALA A O 1
ATOM 3471 N N . ASP A 1 440 ? 6.176 22.095 23.181 1.00 38.94 440 ASP A N 1
ATOM 3472 C CA . ASP A 1 440 ? 4.825 21.999 22.616 1.00 38.94 440 ASP A CA 1
ATOM 3473 C C . ASP A 1 440 ? 4.216 20.617 22.931 1.00 38.94 440 ASP A C 1
ATOM 3475 O O . ASP A 1 440 ? 4.722 19.586 22.493 1.00 38.94 440 ASP A O 1
ATOM 3479 N N . ASN A 1 441 ? 3.100 20.585 23.667 1.00 42.09 441 ASN A N 1
ATOM 3480 C CA . ASN A 1 441 ? 2.376 19.361 24.063 1.00 42.09 441 ASN A CA 1
ATOM 3481 C C . ASN A 1 441 ? 1.613 18.661 22.911 1.00 42.09 441 ASN A C 1
ATOM 3483 O O . ASN A 1 441 ? 0.884 17.700 23.158 1.00 42.09 441 ASN A O 1
ATOM 3487 N N . CYS A 1 442 ? 1.750 19.128 21.666 1.00 44.50 442 CYS A N 1
ATOM 3488 C CA . CYS A 1 442 ? 1.113 18.529 20.495 1.00 44.50 442 CYS A CA 1
ATOM 3489 C C . CYS A 1 442 ? 2.099 17.678 19.692 1.00 44.50 442 CYS A C 1
ATOM 3491 O O . CYS A 1 442 ? 3.131 18.162 19.230 1.00 44.50 442 CYS A O 1
ATOM 3493 N N . SER A 1 443 ? 1.775 16.395 19.524 1.00 46.75 443 SER A N 1
ATOM 3494 C CA . SER A 1 443 ? 2.580 15.431 18.774 1.00 46.75 443 SER A CA 1
ATOM 3495 C C . SER A 1 443 ? 2.714 15.830 17.301 1.00 46.75 443 SER A C 1
ATOM 3497 O O . SER A 1 443 ? 1.714 16.108 16.648 1.00 46.75 443 SER A O 1
ATOM 3499 N N . ASN A 1 444 ? 3.934 15.775 16.754 1.00 45.22 444 ASN A N 1
ATOM 3500 C CA . ASN A 1 444 ? 4.176 15.741 15.307 1.00 45.22 444 ASN A CA 1
ATOM 3501 C C . ASN A 1 444 ? 3.564 14.447 14.733 1.00 45.22 444 ASN A C 1
ATOM 3503 O O . ASN A 1 444 ? 4.219 13.405 14.717 1.00 45.22 444 ASN A O 1
ATOM 3507 N N . SER A 1 445 ? 2.306 14.484 14.309 1.00 53.41 445 SER A N 1
ATOM 3508 C CA . SER A 1 445 ? 1.538 13.287 13.969 1.00 53.41 445 SER A CA 1
ATOM 3509 C C . SER A 1 445 ? 1.275 13.181 12.466 1.00 53.41 445 SER A C 1
ATOM 3511 O O . SER A 1 445 ? 0.213 13.533 11.975 1.00 53.41 445 SER A O 1
ATOM 3513 N N . TYR A 1 446 ? 2.240 12.653 11.713 1.00 54.12 446 TYR A N 1
ATOM 3514 C CA . TYR A 1 446 ? 2.010 12.212 10.328 1.00 54.12 446 TYR A CA 1
ATOM 3515 C C . TYR A 1 446 ? 1.466 10.783 10.319 1.00 54.12 446 TYR A C 1
ATOM 3517 O O . TYR A 1 446 ? 1.667 10.054 11.292 1.00 54.12 446 TYR A O 1
ATOM 3525 N N . ARG A 1 447 ? 0.788 10.360 9.244 1.00 57.97 447 ARG A N 1
ATOM 3526 C CA . ARG A 1 447 ? 0.551 8.928 8.977 1.00 57.97 447 ARG A CA 1
ATOM 3527 C C . ARG A 1 447 ? 1.842 8.337 8.443 1.00 57.97 447 ARG A C 1
ATOM 3529 O O . ARG A 1 447 ? 2.526 8.976 7.659 1.00 57.97 447 ARG A O 1
ATOM 3536 N N . ILE A 1 448 ? 2.246 7.175 8.954 1.00 61.34 448 ILE A N 1
ATOM 3537 C CA . ILE A 1 448 ? 3.644 6.740 8.827 1.00 61.34 448 ILE A CA 1
ATOM 3538 C C . ILE A 1 448 ? 3.718 5.332 8.250 1.00 61.34 448 ILE A C 1
ATOM 3540 O O . ILE A 1 448 ? 3.048 4.408 8.726 1.00 61.34 448 ILE A O 1
ATOM 3544 N N . LYS A 1 449 ? 4.579 5.163 7.242 1.00 55.84 449 LYS A N 1
ATOM 3545 C CA . LYS A 1 449 ? 5.008 3.855 6.749 1.00 55.84 449 LYS A CA 1
ATOM 3546 C C . LYS A 1 449 ? 5.880 3.177 7.793 1.00 55.84 449 LYS A C 1
ATOM 3548 O O . LYS A 1 449 ? 6.969 3.648 8.100 1.00 55.84 449 LYS A O 1
ATOM 3553 N N . TYR A 1 450 ? 5.402 2.057 8.317 1.00 54.81 450 TYR A N 1
ATOM 3554 C CA . TYR A 1 450 ? 6.178 1.232 9.233 1.00 54.81 450 TYR A CA 1
ATOM 3555 C C . TYR A 1 450 ? 7.403 0.654 8.514 1.00 54.81 450 TYR A C 1
ATOM 3557 O O . TYR A 1 450 ? 7.278 0.150 7.397 1.00 54.81 450 TYR A O 1
ATOM 3565 N N . ASN A 1 451 ? 8.581 0.758 9.130 1.00 50.12 451 ASN A N 1
ATOM 3566 C CA . ASN A 1 451 ? 9.841 0.332 8.529 1.00 50.12 451 ASN A CA 1
ATOM 3567 C C . ASN A 1 451 ? 10.328 -0.936 9.245 1.00 50.12 451 ASN A C 1
ATOM 3569 O O . ASN A 1 451 ? 10.817 -0.853 10.367 1.00 50.12 451 ASN A O 1
ATOM 3573 N N . GLU A 1 452 ? 10.198 -2.101 8.601 1.00 43.12 452 GLU A N 1
ATOM 3574 C CA . GLU A 1 452 ? 10.508 -3.418 9.199 1.00 43.12 452 GLU A CA 1
ATOM 3575 C C . GLU A 1 452 ? 11.990 -3.577 9.610 1.00 43.12 452 GLU A C 1
ATOM 3577 O O . GLU A 1 452 ? 12.315 -4.439 10.420 1.00 43.12 452 GLU A O 1
ATOM 3582 N N . ASN A 1 453 ? 12.882 -2.702 9.123 1.00 42.06 453 ASN A N 1
ATOM 3583 C CA . ASN A 1 453 ? 14.333 -2.785 9.328 1.00 42.06 453 ASN A CA 1
ATOM 3584 C C . ASN A 1 453 ? 14.922 -1.704 10.259 1.00 42.06 453 ASN A C 1
ATOM 3586 O O . ASN A 1 453 ? 16.143 -1.541 10.300 1.00 42.06 453 ASN A O 1
ATOM 3590 N N . GLN A 1 454 ? 14.107 -0.929 10.988 1.00 42.25 454 GLN A N 1
ATOM 3591 C CA . GLN A 1 454 ? 14.640 0.056 11.940 1.00 42.25 454 GLN A CA 1
ATOM 3592 C C . GLN A 1 454 ? 14.915 -0.566 13.315 1.00 42.25 454 GLN A C 1
ATOM 3594 O O . GLN A 1 454 ? 14.008 -0.848 14.090 1.00 42.25 454 GLN A O 1
ATOM 3599 N N . THR A 1 455 ? 16.195 -0.701 13.661 1.00 35.66 455 THR A N 1
ATOM 3600 C CA . THR A 1 455 ? 16.661 -0.921 15.035 1.00 35.66 455 THR A CA 1
ATOM 3601 C C . THR A 1 455 ? 16.491 0.361 15.853 1.00 35.66 455 THR A C 1
ATOM 3603 O O . THR A 1 455 ? 17.402 1.177 15.981 1.00 35.66 455 THR A O 1
ATOM 3606 N N . THR A 1 456 ? 15.308 0.570 16.428 1.00 42.12 456 THR A N 1
ATOM 3607 C CA . THR A 1 456 ? 15.135 1.537 17.518 1.00 42.12 456 THR A CA 1
ATOM 3608 C C . THR A 1 456 ? 15.648 0.918 18.819 1.00 42.12 456 THR A C 1
ATOM 3610 O O . THR A 1 456 ? 15.264 -0.197 19.156 1.00 42.12 456 THR A O 1
ATOM 3613 N N . ASN A 1 457 ? 16.465 1.641 19.595 1.00 41.47 457 ASN A N 1
ATOM 3614 C CA . ASN A 1 457 ? 16.983 1.228 20.919 1.00 41.47 457 ASN A CA 1
ATOM 3615 C C . ASN A 1 457 ? 15.890 0.987 21.999 1.00 41.47 457 ASN A C 1
ATOM 3617 O O . ASN A 1 457 ? 16.203 0.872 23.183 1.00 41.47 457 ASN A O 1
ATOM 3621 N N . PHE A 1 458 ? 14.612 0.917 21.616 1.00 51.25 458 PHE A N 1
ATOM 3622 C CA . PHE A 1 458 ? 13.476 0.591 22.470 1.00 51.25 458 PHE A CA 1
ATOM 3623 C C . PHE A 1 458 ? 12.963 -0.809 22.125 1.00 51.25 458 PHE A C 1
ATOM 3625 O O . PHE A 1 458 ? 12.505 -1.049 21.012 1.00 51.25 458 PHE A O 1
ATOM 3632 N N . SER A 1 459 ? 13.023 -1.732 23.089 1.00 64.12 459 SER A N 1
ATOM 3633 C CA . SER A 1 459 ? 12.457 -3.073 22.917 1.00 64.12 459 SER A CA 1
ATOM 3634 C C . SER A 1 459 ? 10.926 -3.005 22.822 1.00 64.12 459 SER A C 1
ATOM 3636 O O . SER A 1 459 ? 10.281 -2.391 23.676 1.00 64.12 459 SER A O 1
ATOM 3638 N N . ILE A 1 460 ? 10.341 -3.678 21.823 1.00 72.25 460 ILE A N 1
ATOM 3639 C CA . ILE A 1 460 ? 8.887 -3.896 21.682 1.00 72.25 460 ILE A CA 1
ATOM 3640 C C . ILE A 1 460 ? 8.293 -4.498 22.968 1.00 72.25 460 ILE A C 1
ATOM 3642 O O . ILE A 1 460 ? 7.161 -4.181 23.339 1.00 72.25 460 ILE A O 1
ATOM 3646 N N . ASP A 1 461 ? 9.073 -5.291 23.704 1.00 77.38 461 ASP A N 1
ATOM 3647 C CA . ASP A 1 461 ? 8.649 -5.883 24.976 1.00 77.38 461 ASP A CA 1
ATOM 3648 C C . ASP A 1 461 ? 8.421 -4.829 26.069 1.00 77.38 461 ASP A C 1
ATOM 3650 O O . ASP A 1 461 ? 7.523 -4.980 26.899 1.00 77.38 461 ASP A O 1
ATOM 3654 N N . SER A 1 462 ? 9.175 -3.723 26.046 1.00 80.50 462 SER A N 1
ATOM 3655 C CA . SER A 1 462 ? 8.975 -2.595 26.967 1.00 80.50 462 SER A CA 1
ATOM 3656 C C . SER A 1 462 ? 7.623 -1.918 26.726 1.00 80.50 462 SER A C 1
ATOM 3658 O O . SER A 1 462 ? 6.881 -1.673 27.677 1.00 80.50 462 SER A O 1
ATOM 3660 N N . LEU A 1 463 ? 7.256 -1.709 25.454 1.00 84.56 463 LEU A N 1
ATOM 3661 C CA . LEU A 1 463 ? 5.967 -1.120 25.082 1.00 84.56 463 LEU A CA 1
ATOM 3662 C C . LEU A 1 463 ? 4.796 -2.020 25.485 1.00 84.56 463 LEU A C 1
ATOM 3664 O O . LEU A 1 463 ? 3.832 -1.543 26.082 1.00 84.56 463 LEU A O 1
ATOM 3668 N N . ARG A 1 464 ? 4.903 -3.330 25.227 1.00 86.50 464 ARG A N 1
ATOM 3669 C CA . ARG A 1 464 ? 3.897 -4.316 25.659 1.00 86.50 464 ARG A CA 1
ATOM 3670 C C . ARG A 1 464 ? 3.739 -4.333 27.178 1.00 86.50 464 ARG A C 1
ATOM 3672 O O . ARG A 1 464 ? 2.617 -4.350 27.675 1.00 86.50 464 ARG A O 1
ATOM 3679 N N . THR A 1 465 ? 4.850 -4.259 27.911 1.00 89.00 465 THR A N 1
ATOM 3680 C CA . THR A 1 465 ? 4.838 -4.187 29.378 1.00 89.00 465 THR A CA 1
ATOM 3681 C C . THR A 1 465 ? 4.143 -2.916 29.863 1.00 89.00 465 THR A C 1
ATOM 3683 O O . THR A 1 465 ? 3.266 -2.991 30.722 1.00 89.00 465 THR A O 1
ATOM 3686 N N . SER A 1 466 ? 4.473 -1.755 29.287 1.00 92.19 466 SER A N 1
ATOM 3687 C CA . SER A 1 466 ? 3.838 -0.481 29.644 1.00 92.19 466 SER A CA 1
ATOM 3688 C C . SER A 1 466 ? 2.340 -0.480 29.335 1.00 92.19 466 SER A C 1
ATOM 3690 O O . SER A 1 466 ? 1.556 0.038 30.128 1.00 92.19 466 SER A O 1
ATOM 3692 N N . ALA A 1 467 ? 1.928 -1.077 28.214 1.00 92.38 467 ALA A N 1
ATOM 3693 C CA . ALA A 1 467 ? 0.520 -1.214 27.861 1.00 92.38 467 ALA A CA 1
ATOM 3694 C C . ALA A 1 467 ? -0.236 -2.100 28.861 1.00 92.38 467 ALA A C 1
ATOM 3696 O O . ALA A 1 467 ? -1.304 -1.723 29.339 1.00 92.38 467 ALA A O 1
ATOM 3697 N N . GLN A 1 468 ? 0.340 -3.245 29.236 1.00 93.06 468 GLN A N 1
ATOM 3698 C CA . GLN A 1 468 ? -0.263 -4.157 30.207 1.00 93.06 468 GLN A CA 1
ATOM 3699 C C . GLN A 1 468 ? -0.362 -3.531 31.607 1.00 93.06 468 GLN A C 1
ATOM 3701 O O . GLN A 1 468 ? -1.372 -3.702 32.293 1.00 93.06 468 GLN A O 1
ATOM 3706 N N . GLN A 1 469 ? 0.659 -2.778 32.029 1.00 94.88 469 GLN A N 1
ATOM 3707 C CA . GLN A 1 469 ? 0.629 -2.004 33.274 1.00 94.88 469 GLN A CA 1
ATOM 3708 C C . GLN A 1 469 ? -0.493 -0.964 33.249 1.00 94.88 469 GLN A C 1
ATOM 3710 O O . GLN A 1 469 ? -1.262 -0.872 34.207 1.00 94.88 469 GLN A O 1
ATOM 3715 N N . PHE A 1 470 ? -0.630 -0.232 32.139 1.00 95.81 470 PHE A N 1
ATOM 3716 C CA . PHE A 1 470 ? -1.712 0.726 31.954 1.00 95.81 470 PHE A CA 1
ATOM 3717 C C . PHE A 1 470 ? -3.094 0.058 32.026 1.00 95.81 470 PHE A C 1
ATOM 3719 O O . PHE A 1 470 ? -3.926 0.509 32.805 1.00 95.81 470 PHE A O 1
ATOM 3726 N N . GLU A 1 471 ? -3.346 -1.027 31.284 1.00 95.00 471 GLU A N 1
ATOM 3727 C CA . GLU A 1 471 ? -4.648 -1.720 31.309 1.00 95.00 471 GLU A CA 1
ATOM 3728 C C . GLU A 1 471 ? -4.993 -2.271 32.696 1.00 95.00 471 GLU A C 1
ATOM 3730 O O . GLU A 1 471 ? -6.145 -2.188 33.133 1.00 95.00 471 GLU A O 1
ATOM 3735 N N . THR A 1 472 ? -3.992 -2.801 33.405 1.00 96.25 472 THR A N 1
ATOM 3736 C CA . THR A 1 472 ? -4.154 -3.302 34.776 1.00 96.25 472 THR A CA 1
ATOM 3737 C C . THR A 1 472 ? -4.530 -2.164 35.723 1.00 96.25 472 THR A C 1
ATOM 3739 O O . THR A 1 472 ? -5.486 -2.290 36.487 1.00 96.25 472 THR A O 1
ATOM 3742 N N . SER A 1 473 ? -3.821 -1.034 35.647 1.00 95.94 473 SER A N 1
ATOM 3743 C CA . SER A 1 473 ? -4.088 0.146 36.476 1.00 95.94 473 SER A CA 1
ATOM 3744 C C . SER A 1 473 ? -5.437 0.794 36.136 1.00 95.94 473 SER A C 1
ATOM 3746 O O . SER A 1 473 ? -6.198 1.131 37.039 1.00 95.94 473 SER A O 1
ATOM 3748 N N . LEU A 1 474 ? -5.796 0.879 34.848 1.00 95.69 474 LEU A N 1
ATOM 3749 C CA . LEU A 1 474 ? -7.099 1.360 34.380 1.00 95.69 474 LEU A CA 1
ATOM 3750 C C . LEU A 1 474 ? -8.238 0.536 34.987 1.00 95.69 474 LEU A C 1
ATOM 3752 O O . LEU A 1 474 ? -9.172 1.100 35.547 1.00 95.69 474 LEU A O 1
ATOM 3756 N N . ASN A 1 475 ? -8.163 -0.794 34.920 1.00 96.50 475 ASN A N 1
ATOM 3757 C CA . ASN A 1 475 ? -9.215 -1.644 35.476 1.00 96.50 475 ASN A CA 1
ATOM 3758 C C . ASN A 1 475 ? -9.212 -1.662 37.008 1.00 96.50 475 ASN A C 1
ATOM 3760 O O . ASN A 1 475 ? -10.282 -1.729 37.605 1.00 96.50 475 ASN A O 1
ATOM 3764 N N . ALA A 1 476 ? -8.055 -1.539 37.665 1.00 94.81 476 ALA A N 1
ATOM 3765 C CA . ALA A 1 476 ? -8.001 -1.344 39.115 1.00 94.81 476 ALA A CA 1
ATOM 3766 C C . ALA A 1 476 ? -8.688 -0.032 39.534 1.00 94.81 476 ALA A C 1
ATOM 3768 O O . ALA A 1 476 ? -9.443 -0.011 40.505 1.00 94.81 476 ALA A O 1
ATOM 3769 N N . TRP A 1 477 ? -8.483 1.039 38.766 1.00 93.69 477 TRP A N 1
ATOM 3770 C CA . TRP A 1 477 ? -9.129 2.330 38.979 1.00 93.69 477 TRP A CA 1
ATOM 3771 C C . TRP A 1 477 ? -10.646 2.269 38.764 1.00 93.69 477 TRP A C 1
ATOM 3773 O O . TRP A 1 477 ? -11.399 2.735 39.615 1.00 93.69 477 TRP A O 1
ATOM 3783 N N . LEU A 1 478 ? -11.108 1.632 37.684 1.00 93.56 478 LEU A N 1
ATOM 3784 C CA . LEU A 1 478 ? -12.540 1.460 37.402 1.00 93.56 478 LEU A CA 1
ATOM 3785 C C . LEU A 1 478 ? -13.221 0.452 38.347 1.00 93.56 478 LEU A C 1
ATOM 3787 O O . LEU A 1 478 ? -14.436 0.464 38.484 1.00 93.56 478 LEU A O 1
ATOM 3791 N N . LYS A 1 479 ? -12.461 -0.372 39.074 1.00 92.69 479 LYS A N 1
ATOM 3792 C CA . LYS A 1 479 ? -12.978 -1.239 40.147 1.00 92.69 479 LYS A CA 1
ATOM 3793 C C . LYS A 1 479 ? -13.068 -0.552 41.512 1.00 92.69 479 LYS A C 1
ATOM 3795 O O . LYS A 1 479 ? -13.417 -1.218 42.488 1.00 92.69 479 LYS A O 1
ATOM 3800 N N . SER A 1 480 ? -12.754 0.743 41.615 1.00 92.06 480 SER A N 1
ATOM 3801 C CA . SER A 1 480 ? -12.878 1.472 42.879 1.00 92.06 480 SER A CA 1
ATOM 3802 C C . SER A 1 480 ? -14.304 1.396 43.425 1.00 92.06 480 SER A C 1
ATOM 3804 O O . SER A 1 480 ? -15.270 1.394 42.663 1.00 92.06 480 SER A O 1
ATOM 3806 N N . ASP A 1 481 ? -14.463 1.406 44.750 1.00 87.88 481 ASP A N 1
ATOM 3807 C CA . ASP A 1 481 ? -15.795 1.339 45.369 1.00 87.88 481 ASP A CA 1
ATOM 3808 C C . ASP A 1 481 ? -16.731 2.460 44.882 1.00 87.88 481 ASP A C 1
ATOM 3810 O O . ASP A 1 481 ? -17.932 2.241 44.715 1.00 87.88 481 ASP A O 1
ATOM 3814 N N . SER A 1 482 ? -16.178 3.645 44.604 1.00 87.06 482 SER A N 1
ATOM 3815 C CA . SER A 1 482 ? -16.912 4.811 44.105 1.00 87.06 482 SER A CA 1
ATOM 3816 C C . SER A 1 482 ? -17.426 4.653 42.668 1.00 87.06 482 SER A C 1
ATOM 3818 O O . SER A 1 482 ? -18.553 5.068 42.378 1.00 87.06 482 SER A O 1
ATOM 3820 N N . PHE A 1 483 ? -16.650 4.021 41.781 1.00 91.75 483 PHE A N 1
ATOM 3821 C CA . PHE A 1 483 ? -17.047 3.796 40.391 1.00 91.75 483 PHE A CA 1
ATOM 3822 C C . PHE A 1 483 ? -17.832 2.492 40.217 1.00 91.75 483 PHE A C 1
ATOM 3824 O O . PHE A 1 483 ? -18.732 2.429 39.379 1.00 91.75 483 PHE A O 1
ATOM 3831 N N . ARG A 1 484 ? -17.584 1.476 41.054 1.00 89.88 484 ARG A N 1
ATOM 3832 C CA . ARG A 1 484 ? -18.278 0.178 41.010 1.00 89.88 484 ARG A CA 1
ATOM 3833 C C . ARG A 1 484 ? -19.798 0.327 41.060 1.00 89.88 484 ARG A C 1
ATOM 3835 O O . ARG A 1 484 ? -20.502 -0.405 40.381 1.00 89.88 484 ARG A O 1
ATOM 3842 N N . ILE A 1 485 ? -20.312 1.331 41.775 1.00 90.31 485 ILE A N 1
ATOM 3843 C CA . ILE A 1 485 ? -21.750 1.652 41.818 1.00 90.31 485 ILE A CA 1
ATOM 3844 C C . ILE A 1 485 ? -22.313 1.945 40.416 1.00 90.31 485 ILE A C 1
ATOM 3846 O O . ILE A 1 485 ? -23.459 1.599 40.119 1.00 90.31 485 ILE A O 1
ATOM 3850 N N . ILE A 1 486 ? -21.530 2.605 39.559 1.00 92.44 486 ILE A N 1
ATOM 3851 C CA . ILE A 1 486 ? -21.900 2.887 38.170 1.00 92.44 486 ILE A CA 1
ATOM 3852 C C . ILE A 1 486 ? -21.903 1.588 37.373 1.00 92.44 486 ILE A C 1
ATOM 3854 O O . ILE A 1 486 ? -22.898 1.291 36.714 1.00 92.44 486 ILE A O 1
ATOM 3858 N N . GLU A 1 487 ? -20.828 0.805 37.465 1.00 93.56 487 GLU A N 1
ATOM 3859 C CA . GLU A 1 487 ? -20.706 -0.470 36.756 1.00 93.56 487 GLU A CA 1
ATOM 3860 C C . GLU A 1 487 ? -21.829 -1.450 37.129 1.00 93.56 487 GLU A C 1
ATOM 3862 O O . GLU A 1 487 ? -22.493 -1.986 36.241 1.00 93.56 487 GLU A O 1
ATOM 3867 N N . ASP A 1 488 ? -22.112 -1.617 38.422 1.00 92.62 488 ASP A N 1
ATOM 3868 C CA . ASP A 1 488 ? -23.189 -2.470 38.929 1.00 92.62 488 ASP A CA 1
ATOM 3869 C C . ASP A 1 488 ? -24.543 -2.049 38.350 1.00 92.62 488 ASP A C 1
ATOM 3871 O O . ASP A 1 488 ? -25.332 -2.888 37.914 1.00 92.62 488 ASP A O 1
ATOM 3875 N N . LYS A 1 489 ? -24.812 -0.740 38.284 1.00 91.31 489 LYS A N 1
ATOM 3876 C CA . LYS A 1 489 ? -26.050 -0.218 37.694 1.00 91.31 489 LYS A CA 1
ATOM 3877 C C . LYS A 1 489 ? -26.118 -0.440 36.189 1.00 91.31 489 LYS A C 1
ATOM 3879 O O . LYS A 1 489 ? -27.199 -0.752 35.696 1.00 91.31 489 LYS A O 1
ATOM 3884 N N . LEU A 1 490 ? -25.015 -0.311 35.454 1.00 92.12 490 LEU A N 1
ATOM 3885 C CA . LEU A 1 490 ? -24.992 -0.648 34.027 1.00 92.12 490 LEU A CA 1
ATOM 3886 C C . LEU A 1 490 ? -25.308 -2.135 33.830 1.00 92.12 490 LEU A C 1
ATOM 3888 O O . LEU A 1 490 ? -26.196 -2.470 33.050 1.00 92.12 490 LEU A O 1
ATOM 3892 N N . ARG A 1 491 ? -24.668 -3.012 34.612 1.00 93.62 491 ARG A N 1
ATOM 3893 C CA . ARG A 1 491 ? -24.868 -4.468 34.555 1.00 93.62 491 ARG A CA 1
ATOM 3894 C C . ARG A 1 491 ? -26.267 -4.920 34.973 1.00 93.62 491 ARG A C 1
ATOM 3896 O O . ARG A 1 491 ? -26.735 -5.953 34.519 1.00 93.62 491 ARG A O 1
ATOM 3903 N N . GLN A 1 492 ? -26.944 -4.157 35.826 1.00 90.50 492 GLN A N 1
ATOM 3904 C CA . GLN A 1 492 ? -28.337 -4.412 36.207 1.00 90.50 492 GLN A CA 1
ATOM 3905 C C . GLN A 1 492 ? -29.350 -3.982 35.136 1.00 90.50 492 GLN A C 1
ATOM 3907 O O . GLN A 1 492 ? -30.485 -4.450 35.170 1.00 90.50 492 GLN A O 1
ATOM 3912 N N . ASN A 1 493 ? -28.987 -3.064 34.231 1.00 88.69 493 ASN A N 1
ATOM 3913 C CA . ASN A 1 493 ? -29.921 -2.474 33.261 1.00 88.69 493 ASN A CA 1
ATOM 3914 C C . ASN A 1 493 ? -29.726 -2.965 31.816 1.00 88.69 493 ASN A C 1
ATOM 3916 O O . ASN A 1 493 ? -30.576 -2.668 30.972 1.00 88.69 493 ASN A O 1
ATOM 3920 N N . PHE A 1 494 ? -28.648 -3.695 31.523 1.00 89.81 494 PHE A N 1
ATOM 3921 C CA . PHE A 1 494 ? -28.355 -4.225 30.190 1.00 89.81 494 PHE A CA 1
ATOM 3922 C C . PHE A 1 494 ? -28.132 -5.737 30.218 1.00 89.81 494 PHE A C 1
ATOM 3924 O O . PHE A 1 494 ? -27.539 -6.257 31.160 1.00 89.81 494 PHE A O 1
ATOM 3931 N N . ASP A 1 495 ? -28.562 -6.435 29.165 1.00 88.50 495 ASP A N 1
ATOM 3932 C CA . ASP A 1 495 ? -28.208 -7.839 28.938 1.00 88.50 495 ASP A CA 1
ATOM 3933 C C . ASP A 1 495 ? -26.848 -7.936 28.218 1.00 88.50 495 ASP A C 1
ATOM 3935 O O . ASP A 1 495 ? -26.576 -7.132 27.321 1.00 88.50 495 ASP A O 1
ATOM 3939 N N . PRO A 1 496 ? -25.991 -8.927 28.529 1.00 87.75 496 PRO A N 1
ATOM 3940 C CA . PRO A 1 496 ? -24.728 -9.152 27.818 1.00 87.75 496 PRO A CA 1
ATOM 3941 C C . PRO A 1 496 ? -24.839 -9.228 26.283 1.00 87.75 496 PRO A C 1
ATOM 3943 O O . PRO A 1 496 ? -23.879 -8.932 25.568 1.00 87.75 496 PRO A O 1
ATOM 3946 N N . ASN A 1 497 ? -25.997 -9.619 25.741 1.00 86.88 497 ASN A N 1
ATOM 3947 C CA . ASN A 1 497 ? -26.231 -9.730 24.300 1.00 86.88 497 ASN A CA 1
ATOM 3948 C C . ASN A 1 497 ? -26.797 -8.461 23.649 1.00 86.88 497 ASN A C 1
ATOM 3950 O O . ASN A 1 497 ? -26.991 -8.468 22.420 1.00 86.88 497 ASN A O 1
ATOM 3954 N N . ASP A 1 498 ? -27.070 -7.418 24.434 1.00 86.31 498 ASP A N 1
ATOM 3955 C CA . ASP A 1 498 ? -27.583 -6.138 23.954 1.00 86.31 498 ASP A CA 1
ATOM 3956 C C . ASP A 1 498 ? -26.518 -5.369 23.160 1.00 86.31 498 ASP A C 1
ATOM 3958 O O . ASP A 1 498 ? -25.329 -5.375 23.481 1.00 86.31 498 ASP A O 1
ATOM 3962 N N . GLU A 1 499 ? -26.954 -4.657 22.119 1.00 88.81 499 GLU A N 1
ATOM 3963 C CA . GLU A 1 499 ? -26.132 -3.625 21.479 1.00 88.81 499 GLU A CA 1
ATOM 3964 C C . GLU A 1 499 ? -26.171 -2.363 22.347 1.00 88.81 499 GLU A C 1
ATOM 3966 O O . GLU A 1 499 ? -27.092 -1.556 22.240 1.00 88.81 499 GLU A O 1
ATOM 3971 N N . VAL A 1 500 ? -25.188 -2.217 23.239 1.00 90.81 500 VAL A N 1
ATOM 3972 C CA . VAL A 1 500 ? -25.116 -1.095 24.186 1.00 90.81 500 VAL A CA 1
ATOM 3973 C C . VAL A 1 500 ? -24.145 -0.033 23.688 1.00 90.81 500 VAL A C 1
ATOM 3975 O O . VAL A 1 500 ? -22.971 -0.297 23.426 1.00 90.81 500 VAL A O 1
ATOM 3978 N N . ARG A 1 501 ? -24.603 1.213 23.621 1.00 91.94 501 ARG A N 1
ATOM 3979 C CA . ARG A 1 501 ? -23.720 2.355 23.365 1.00 91.94 501 ARG A CA 1
ATOM 3980 C C . ARG A 1 501 ? -23.321 2.982 24.682 1.00 91.94 501 ARG A C 1
ATOM 3982 O O . ARG A 1 501 ? -24.190 3.378 25.455 1.00 91.94 501 ARG A O 1
ATOM 3989 N N . VAL A 1 502 ? -22.024 3.111 24.916 1.00 94.31 502 VAL A N 1
ATOM 3990 C CA . VAL A 1 502 ? -21.497 3.806 26.091 1.00 94.31 502 VAL A CA 1
ATOM 3991 C C . VAL A 1 502 ? -20.820 5.085 25.618 1.00 94.31 502 VAL A C 1
ATOM 3993 O O . VAL A 1 502 ? -19.858 5.039 24.858 1.00 94.31 502 VAL A O 1
ATOM 3996 N N . VAL A 1 503 ? -21.331 6.240 26.028 1.00 93.00 503 VAL A N 1
ATOM 3997 C CA . VAL A 1 503 ? -20.811 7.549 25.618 1.00 93.00 503 VAL A CA 1
ATOM 3998 C C . VAL A 1 503 ? -20.118 8.199 26.802 1.00 93.00 503 VAL A C 1
ATOM 4000 O O . VAL A 1 503 ? -20.762 8.511 27.802 1.00 93.00 503 VAL A O 1
ATOM 4003 N N . ILE A 1 504 ? -18.816 8.440 26.673 1.00 93.62 504 ILE A N 1
ATOM 4004 C CA . ILE A 1 504 ? -18.042 9.219 27.639 1.00 93.62 504 ILE A CA 1
ATOM 4005 C C . ILE A 1 504 ? -18.100 10.683 27.217 1.00 93.62 504 ILE A C 1
ATOM 4007 O O . ILE A 1 504 ? -17.526 11.080 26.199 1.00 93.62 504 ILE A O 1
ATOM 4011 N N . GLN A 1 505 ? -18.814 11.489 27.993 1.00 91.62 505 GLN A N 1
ATOM 4012 C CA . GLN A 1 505 ? -18.951 12.917 27.755 1.00 91.62 505 GLN A CA 1
ATOM 4013 C C . GLN A 1 505 ? -18.073 13.692 28.729 1.00 91.62 505 GLN A C 1
ATOM 4015 O O . GLN A 1 505 ? -18.240 13.596 29.941 1.00 91.62 505 GLN A O 1
ATOM 4020 N N . THR A 1 506 ? -17.137 14.479 28.214 1.00 88.69 506 THR A N 1
ATOM 4021 C CA . THR A 1 506 ? -16.207 15.248 29.050 1.00 88.69 506 THR A CA 1
ATOM 4022 C C . THR A 1 506 ? -15.636 16.439 28.282 1.00 88.69 506 THR A C 1
ATOM 4024 O O . THR A 1 506 ? -15.778 16.516 27.065 1.00 88.69 506 THR A O 1
ATOM 4027 N N . GLN A 1 507 ? -15.027 17.385 29.000 1.00 82.88 507 GLN A N 1
ATOM 4028 C CA . GLN A 1 507 ? -14.200 18.469 28.445 1.00 82.88 507 GLN A CA 1
ATOM 4029 C C . GLN A 1 507 ? -12.702 18.210 28.635 1.00 82.88 507 GLN A C 1
ATOM 4031 O O . GLN A 1 507 ? -11.878 19.039 28.262 1.00 82.88 507 GLN A O 1
ATOM 4036 N N . ASN A 1 508 ? -12.346 17.102 29.287 1.00 82.75 508 ASN A N 1
ATOM 4037 C CA . ASN A 1 508 ? -10.974 16.808 29.646 1.00 82.75 508 ASN A CA 1
ATOM 4038 C C . ASN A 1 508 ? -10.273 16.048 28.513 1.00 82.75 508 ASN A C 1
ATOM 4040 O O . ASN A 1 508 ? -10.601 14.893 28.232 1.00 82.75 508 ASN A O 1
ATOM 4044 N N . ASP A 1 509 ? -9.260 16.683 27.923 1.00 78.62 509 ASP A N 1
ATOM 4045 C CA . ASP A 1 509 ? -8.487 16.123 26.812 1.00 78.62 509 ASP A CA 1
ATOM 4046 C C . ASP A 1 509 ? -7.812 14.783 27.165 1.00 78.62 509 ASP A C 1
ATOM 4048 O O . ASP A 1 509 ? -7.708 13.896 26.317 1.00 78.62 509 ASP A O 1
ATOM 4052 N N . LEU A 1 510 ? -7.380 14.587 28.419 1.00 79.62 510 LEU A N 1
ATOM 4053 C CA . LEU A 1 510 ? -6.771 13.324 28.858 1.00 79.62 510 LEU A CA 1
ATOM 4054 C C . LEU A 1 510 ? -7.797 12.194 28.892 1.00 79.62 510 LEU A C 1
ATOM 4056 O O . LEU A 1 510 ? -7.500 11.083 28.463 1.00 79.62 510 LEU A O 1
ATOM 4060 N N . LEU A 1 511 ? -9.018 12.468 29.354 1.00 87.19 511 LEU A N 1
ATOM 4061 C CA . LEU A 1 511 ? -10.076 11.458 29.397 1.00 87.19 511 LEU A CA 1
ATOM 4062 C C . LEU A 1 511 ? -10.535 11.046 27.991 1.00 87.19 511 LEU A C 1
ATOM 4064 O O . LEU A 1 511 ? -10.941 9.902 27.808 1.00 87.19 511 LEU A O 1
ATOM 4068 N N . TRP A 1 512 ? -10.422 11.912 26.981 1.00 86.88 512 TRP A N 1
ATOM 4069 C CA . TRP A 1 512 ? -10.640 11.518 25.583 1.00 86.88 512 TRP A CA 1
ATOM 4070 C C . TRP A 1 512 ? -9.562 10.562 25.050 1.00 86.88 512 TRP A C 1
ATOM 4072 O O . TRP A 1 512 ? -9.849 9.705 24.210 1.00 86.88 512 TRP A O 1
ATOM 4082 N N . ARG A 1 513 ? -8.332 10.665 25.561 1.00 86.75 513 ARG A N 1
ATOM 4083 C CA . ARG A 1 513 ? -7.203 9.813 25.163 1.00 86.75 513 ARG A CA 1
ATOM 4084 C C . ARG A 1 513 ? -7.239 8.417 25.781 1.00 86.75 513 ARG A C 1
ATOM 4086 O O . ARG A 1 513 ? -6.712 7.481 25.188 1.00 86.75 513 ARG A O 1
ATOM 4093 N N . ILE A 1 514 ? -7.906 8.239 26.921 1.00 89.88 514 ILE A N 1
ATOM 4094 C CA . ILE A 1 514 ? -8.017 6.923 27.562 1.00 89.88 514 ILE A CA 1
ATOM 4095 C C . ILE A 1 514 ? -8.725 5.922 26.617 1.00 89.88 514 ILE A C 1
ATOM 4097 O O . ILE A 1 514 ? -9.814 6.207 26.097 1.00 89.88 514 ILE A O 1
ATOM 4101 N N . PRO A 1 515 ? -8.155 4.721 26.391 1.00 93.62 515 PRO A N 1
ATOM 4102 C CA . PRO A 1 515 ? -8.791 3.658 25.622 1.00 93.62 515 PRO A CA 1
ATOM 4103 C C . PRO A 1 515 ? -9.863 2.962 26.475 1.00 93.62 515 PRO A C 1
ATOM 4105 O O . PRO A 1 515 ? -9.715 1.823 26.903 1.00 93.62 515 PRO A O 1
ATOM 4108 N N . TRP A 1 516 ? -10.987 3.644 26.709 1.00 94.56 516 TRP A N 1
ATOM 4109 C CA . TRP A 1 516 ? -12.096 3.180 27.561 1.00 94.56 516 TRP A CA 1
ATOM 4110 C C . TRP A 1 516 ? -12.644 1.789 27.226 1.00 94.56 516 TRP A C 1
ATOM 4112 O O . TRP A 1 516 ? -13.239 1.138 28.074 1.00 94.56 516 TRP A O 1
ATOM 4122 N N . HIS A 1 517 ? -12.428 1.307 26.007 1.00 94.56 517 HIS A N 1
ATOM 4123 C CA . HIS A 1 517 ? -12.819 -0.038 25.602 1.00 94.56 517 HIS A CA 1
ATOM 4124 C C . HIS A 1 517 ? -11.993 -1.161 26.245 1.00 94.56 517 HIS A C 1
ATOM 4126 O O . HIS A 1 517 ? -12.368 -2.325 26.110 1.00 94.56 517 HIS A O 1
ATOM 4132 N N . CYS A 1 518 ? -10.865 -0.833 26.881 1.00 94.38 518 CYS A N 1
ATOM 4133 C CA . CYS A 1 518 ? -10.080 -1.758 27.698 1.00 94.38 518 CYS A CA 1
ATOM 4134 C C . CYS A 1 518 ? -10.701 -1.978 29.086 1.00 94.38 518 CYS A C 1
ATOM 4136 O O . CYS A 1 518 ? -10.223 -2.828 29.835 1.00 94.38 518 CYS A O 1
ATOM 4138 N N . TRP A 1 519 ? -11.760 -1.240 29.439 1.00 95.12 519 TRP A N 1
ATOM 4139 C CA . TRP A 1 519 ? -12.559 -1.524 30.625 1.00 95.12 519 TRP A CA 1
ATOM 4140 C C . TRP A 1 519 ? -13.195 -2.916 30.511 1.00 95.12 519 TRP A C 1
ATOM 4142 O O . TRP A 1 519 ? -13.869 -3.225 29.525 1.00 95.12 519 TRP A O 1
ATOM 4152 N N . GLU A 1 520 ? -12.991 -3.749 31.532 1.00 94.19 520 GLU A N 1
ATOM 4153 C CA . GLU A 1 520 ? -13.468 -5.135 31.620 1.00 94.19 520 GLU A CA 1
ATOM 4154 C C . GLU A 1 520 ? -14.968 -5.294 31.336 1.00 94.19 520 GLU A C 1
ATOM 4156 O O . GLU A 1 520 ? -15.368 -6.312 30.774 1.00 94.19 520 GLU A O 1
ATOM 4161 N N . PHE A 1 521 ? -15.791 -4.272 31.594 1.00 94.25 521 PHE A N 1
ATOM 4162 C CA . PHE A 1 521 ? -17.198 -4.250 31.186 1.00 94.25 521 PHE A CA 1
ATOM 4163 C C . PHE A 1 521 ? -17.404 -4.642 29.709 1.00 94.25 521 PHE A C 1
ATOM 4165 O O . PHE A 1 521 ? -18.275 -5.449 29.394 1.00 94.25 521 PHE A O 1
ATOM 4172 N N . PHE A 1 522 ? -16.570 -4.160 28.783 1.00 93.75 522 PHE A N 1
ATOM 4173 C CA . PHE A 1 522 ? -16.710 -4.469 27.351 1.00 93.75 522 PHE A CA 1
ATOM 4174 C C . PHE A 1 522 ? -16.285 -5.896 26.969 1.00 93.75 522 PHE A C 1
ATOM 4176 O O . PHE A 1 522 ? -16.499 -6.317 25.826 1.00 93.75 522 PHE A O 1
ATOM 4183 N N . GLN A 1 523 ? -15.657 -6.639 27.883 1.00 90.50 523 GLN A N 1
ATOM 4184 C CA . GLN A 1 523 ? -15.378 -8.065 27.698 1.00 90.50 523 GLN A CA 1
ATOM 4185 C C . GLN A 1 523 ? -16.644 -8.890 27.946 1.00 90.50 523 GLN A C 1
ATOM 4187 O O . GLN A 1 523 ? -16.947 -9.790 27.163 1.00 90.50 523 GLN A O 1
ATOM 4192 N N . ASP A 1 524 ? -17.414 -8.515 28.968 1.00 91.88 524 ASP A N 1
ATOM 4193 C CA . ASP A 1 524 ? -18.670 -9.177 29.331 1.00 91.88 524 ASP A CA 1
ATOM 4194 C C . ASP A 1 524 ? -19.832 -8.793 28.405 1.00 91.88 524 ASP A C 1
ATOM 4196 O O . ASP A 1 524 ? -20.761 -9.576 28.222 1.00 91.88 524 ASP A O 1
ATOM 4200 N N . TYR A 1 525 ? -19.764 -7.610 27.786 1.00 93.25 525 TYR A N 1
ATOM 4201 C CA . TYR A 1 525 ? -20.757 -7.095 26.840 1.00 93.25 525 TYR A CA 1
ATOM 4202 C C . TYR A 1 525 ? -20.150 -7.012 25.429 1.00 93.25 525 TYR A C 1
ATOM 4204 O O . TYR A 1 525 ? -19.753 -5.935 24.977 1.00 93.25 525 TYR A O 1
ATOM 4212 N N . PRO A 1 526 ? -20.055 -8.129 24.682 1.00 89.94 526 PRO A N 1
ATOM 4213 C CA . PRO A 1 526 ? -19.309 -8.198 23.421 1.00 89.94 526 PRO A CA 1
ATOM 4214 C C . PRO A 1 526 ? -19.853 -7.304 22.298 1.00 89.94 526 PRO A C 1
ATOM 4216 O O . PRO A 1 526 ? -19.113 -7.011 21.357 1.00 89.94 526 PRO A O 1
ATOM 4219 N N . LYS A 1 527 ? -21.119 -6.877 22.380 1.00 90.06 527 LYS A N 1
ATOM 4220 C CA . LYS A 1 527 ? -21.747 -5.941 21.433 1.00 90.06 527 LYS A CA 1
ATOM 4221 C C . LYS A 1 527 ? -21.798 -4.497 21.939 1.00 90.06 527 LYS A C 1
ATOM 4223 O O . LYS A 1 527 ? -22.334 -3.640 21.239 1.00 90.06 527 LYS A O 1
ATOM 4228 N N . ALA A 1 528 ? -21.254 -4.227 23.125 1.00 93.06 528 ALA A N 1
ATOM 4229 C CA . ALA A 1 528 ? -21.101 -2.872 23.616 1.00 93.06 528 ALA A CA 1
ATOM 4230 C C . ALA A 1 528 ? -19.869 -2.206 22.994 1.00 93.06 528 ALA A C 1
ATOM 4232 O O . ALA A 1 528 ? -18.830 -2.843 22.800 1.00 93.06 528 ALA A O 1
ATOM 4233 N N . GLU A 1 529 ? -19.971 -0.911 22.704 1.00 95.00 529 GLU A N 1
ATOM 4234 C CA . GLU A 1 529 ? -18.838 -0.118 22.230 1.00 95.00 529 GLU A CA 1
ATOM 4235 C C . GLU A 1 529 ? -18.889 1.309 22.781 1.00 95.00 529 GLU A C 1
ATOM 4237 O O . GLU A 1 529 ? -19.961 1.852 23.076 1.00 95.00 529 GLU A O 1
ATOM 4242 N N . VAL A 1 530 ? -17.704 1.897 22.939 1.00 95.19 530 VAL A N 1
ATOM 4243 C CA . VAL A 1 530 ? -17.516 3.230 23.499 1.00 95.19 530 VAL A CA 1
ATOM 4244 C C . VAL A 1 530 ? -17.398 4.305 22.419 1.00 95.19 530 VAL A C 1
ATOM 4246 O O . VAL A 1 530 ? -16.711 4.137 21.409 1.00 95.19 530 VAL A O 1
ATOM 4249 N N . ALA A 1 531 ? -18.015 5.452 22.683 1.00 93.81 531 ALA A N 1
ATOM 4250 C CA . ALA A 1 531 ? -17.821 6.692 21.944 1.00 93.81 531 ALA A CA 1
ATOM 4251 C C . ALA A 1 531 ? -17.484 7.851 22.887 1.00 93.81 531 ALA A C 1
ATOM 4253 O O . ALA A 1 531 ? -17.759 7.803 24.087 1.00 93.81 531 ALA A O 1
ATOM 4254 N N . LEU A 1 532 ? -16.903 8.905 22.326 1.00 92.19 532 LEU A N 1
ATOM 4255 C CA . LEU A 1 532 ? -16.594 10.155 23.012 1.00 92.19 532 LEU A CA 1
ATOM 4256 C C . LEU A 1 532 ? -17.576 11.244 22.579 1.00 92.19 532 LEU A C 1
ATOM 4258 O O . LEU A 1 532 ? -18.036 11.251 21.438 1.00 92.19 532 LEU A O 1
ATOM 4262 N N . SER A 1 533 ? -17.878 12.179 23.474 1.00 89.31 533 SER A N 1
ATOM 4263 C CA . SER A 1 533 ? -18.646 13.381 23.148 1.00 89.31 533 SER A CA 1
ATOM 4264 C C . SER A 1 533 ? -18.123 14.595 23.904 1.00 89.31 533 SER A C 1
ATOM 4266 O O . SER A 1 533 ? -17.692 14.499 25.057 1.00 89.31 533 SER A O 1
ATOM 4268 N N . GLY A 1 534 ? -18.253 15.759 23.270 1.00 83.12 534 GLY A N 1
ATOM 4269 C CA . GLY A 1 534 ? -18.159 17.050 23.939 1.00 83.12 534 GLY A CA 1
ATOM 4270 C C . GLY A 1 534 ? -19.467 17.456 24.648 1.00 83.12 534 GLY A C 1
ATOM 4271 O O . GLY A 1 534 ? -20.481 16.755 24.547 1.00 83.12 534 GLY A O 1
ATOM 4272 N N . PRO A 1 535 ? -19.468 18.594 25.362 1.00 67.31 535 PRO A N 1
ATOM 4273 C CA . PRO A 1 535 ? -20.616 19.096 26.130 1.00 67.31 535 PRO A CA 1
ATOM 4274 C C . PRO A 1 535 ? -21.679 19.805 25.285 1.00 67.31 535 PRO A C 1
ATOM 4276 O O . PRO A 1 535 ? -22.838 19.807 25.673 1.00 67.31 535 PRO A O 1
ATOM 4279 N N . ASN A 1 536 ? -21.294 20.412 24.156 1.00 59.78 536 ASN A N 1
ATOM 4280 C CA . ASN A 1 536 ? -22.132 21.350 23.396 1.00 59.78 536 ASN A CA 1
ATOM 4281 C C . ASN A 1 536 ? -22.623 20.741 22.072 1.00 59.78 536 ASN A C 1
ATOM 4283 O O . ASN A 1 536 ? -22.279 21.213 20.991 1.00 59.78 536 ASN A O 1
ATOM 4287 N N . ASN A 1 537 ? -23.427 19.682 22.155 1.00 59.22 537 ASN A N 1
ATOM 4288 C CA . ASN A 1 537 ? -23.875 18.893 21.003 1.00 59.22 537 ASN A CA 1
ATOM 4289 C C . ASN A 1 537 ? -25.415 18.805 20.947 1.00 59.22 537 ASN A C 1
ATOM 4291 O O . ASN A 1 537 ? -25.979 17.717 20.907 1.00 59.22 537 ASN A O 1
ATOM 4295 N N . ASP A 1 538 ? -26.101 19.958 20.961 1.00 54.34 538 ASP A N 1
ATOM 4296 C CA . ASP A 1 538 ? -27.570 20.034 21.125 1.00 54.34 538 ASP A CA 1
ATOM 4297 C C . ASP A 1 538 ? -28.357 20.245 19.818 1.00 54.34 538 ASP A C 1
ATOM 4299 O O . ASP A 1 538 ? -29.594 20.245 19.808 1.00 54.34 538 ASP A O 1
ATOM 4303 N N . ARG A 1 539 ? -27.673 20.445 18.684 1.00 54.28 539 ARG A N 1
ATOM 4304 C CA . ARG A 1 539 ? -28.340 20.777 17.420 1.00 54.28 539 ARG A CA 1
ATOM 4305 C C . ARG A 1 539 ? -28.641 19.529 16.596 1.00 54.28 539 ARG A C 1
ATOM 4307 O O . ARG A 1 539 ? -27.733 18.854 16.123 1.00 54.28 539 ARG A O 1
ATOM 4314 N N . LYS A 1 540 ? -29.935 19.296 16.358 1.00 55.81 540 LYS A N 1
ATOM 4315 C CA . LYS A 1 540 ? -30.423 18.295 15.401 1.00 55.81 540 LYS A CA 1
ATOM 4316 C C . LYS A 1 540 ? -30.285 18.788 13.963 1.00 55.81 540 LYS A C 1
ATOM 4318 O O . LYS A 1 540 ? -30.657 19.925 13.651 1.00 55.81 540 LYS A O 1
ATOM 4323 N N . VAL A 1 541 ? -29.813 17.922 13.083 1.00 57.91 541 VAL A N 1
ATOM 4324 C CA . VAL A 1 541 ? -29.676 18.147 11.646 1.00 57.91 541 VAL A CA 1
ATOM 4325 C C . VAL A 1 541 ? -30.863 17.494 10.937 1.00 57.91 541 VAL A C 1
ATOM 4327 O O . VAL A 1 541 ? -31.215 16.340 11.176 1.00 57.91 541 VAL A O 1
ATOM 4330 N N . LYS A 1 542 ? -31.533 18.244 10.053 1.00 51.19 542 LYS A N 1
ATOM 4331 C CA . LYS A 1 542 ? -32.591 17.678 9.207 1.00 51.19 542 LYS A CA 1
ATOM 4332 C C . LYS A 1 542 ? -31.960 16.758 8.171 1.00 51.19 542 LYS A C 1
ATOM 4334 O O . LYS A 1 542 ? -31.101 17.182 7.410 1.00 51.19 542 LYS A O 1
ATOM 4339 N N . VAL A 1 543 ? -32.453 15.530 8.109 1.00 52.53 543 VAL A N 1
ATOM 4340 C CA . VAL A 1 543 ? -31.970 14.513 7.178 1.00 52.53 543 VAL A CA 1
ATOM 4341 C C . VAL A 1 543 ? -33.034 14.208 6.129 1.00 52.53 543 VAL A C 1
ATOM 4343 O O . VAL A 1 543 ? -34.172 13.884 6.471 1.00 52.53 543 VAL A O 1
ATOM 4346 N N . ALA A 1 544 ? -32.637 14.257 4.857 1.00 53.88 544 ALA A N 1
ATOM 4347 C CA . ALA A 1 544 ? -33.421 13.769 3.729 1.00 53.88 544 ALA A CA 1
ATOM 4348 C C . ALA A 1 544 ? -33.129 12.281 3.455 1.00 53.88 544 ALA A C 1
ATOM 4350 O O . ALA A 1 544 ? -31.985 11.841 3.534 1.00 53.88 544 ALA A O 1
ATOM 4351 N N . ALA A 1 545 ? -34.159 11.501 3.122 1.00 54.41 545 ALA A N 1
ATOM 4352 C CA . ALA A 1 545 ? -33.987 10.133 2.629 1.00 54.41 545 ALA A CA 1
ATOM 4353 C C . ALA A 1 545 ? -33.423 10.153 1.198 1.00 54.41 545 ALA A C 1
ATOM 4355 O O . ALA A 1 545 ? -33.769 11.042 0.416 1.00 54.41 545 ALA A O 1
ATOM 4356 N N . ARG A 1 546 ? -32.541 9.205 0.858 1.00 59.50 546 ARG A N 1
ATOM 4357 C CA . ARG A 1 546 ? -31.856 9.159 -0.444 1.00 59.50 546 ARG A CA 1
ATOM 4358 C C . ARG A 1 546 ? -31.771 7.719 -0.936 1.00 59.50 546 ARG A C 1
ATOM 4360 O O . ARG A 1 546 ? -31.451 6.831 -0.159 1.00 59.50 546 ARG A O 1
ATOM 4367 N N . ASN A 1 547 ? -32.023 7.509 -2.228 1.00 55.16 547 ASN A N 1
ATOM 4368 C CA . ASN A 1 547 ? -32.133 6.171 -2.824 1.00 55.16 547 ASN A CA 1
ATOM 4369 C C . ASN A 1 547 ? -30.797 5.415 -2.928 1.00 55.16 547 ASN A C 1
ATOM 4371 O O . ASN A 1 547 ? -30.787 4.196 -3.076 1.00 55.16 547 ASN A O 1
ATOM 4375 N N . ARG A 1 548 ? -29.661 6.123 -2.901 1.00 68.62 548 ARG A N 1
ATOM 4376 C CA . ARG A 1 548 ? -28.322 5.544 -3.053 1.00 68.62 548 ARG A CA 1
ATOM 4377 C C . ARG A 1 548 ? -27.320 6.313 -2.199 1.00 68.62 548 ARG A C 1
ATOM 4379 O O . ARG A 1 548 ? -27.307 7.540 -2.250 1.00 68.62 548 ARG A O 1
ATOM 4386 N N . LEU A 1 549 ? -26.488 5.580 -1.459 1.00 77.12 549 LEU A N 1
ATOM 4387 C CA . LEU A 1 549 ? -25.435 6.139 -0.612 1.00 77.12 549 LEU A CA 1
ATOM 4388 C C . LEU A 1 549 ? -24.404 6.890 -1.464 1.00 77.12 549 LEU A C 1
ATOM 4390 O O . LEU A 1 549 ? -23.882 6.312 -2.418 1.00 77.12 549 LEU A O 1
ATOM 4394 N N . ARG A 1 550 ? -24.077 8.131 -1.103 1.00 87.19 550 ARG A N 1
ATOM 4395 C CA . ARG A 1 550 ? -23.008 8.930 -1.716 1.00 87.19 550 ARG A CA 1
ATOM 4396 C C . ARG A 1 550 ? -21.834 9.078 -0.758 1.00 87.19 550 ARG A C 1
ATOM 4398 O O . ARG A 1 550 ? -21.979 9.626 0.337 1.00 87.19 550 ARG A O 1
ATOM 4405 N N . ILE A 1 551 ? -20.668 8.620 -1.194 1.00 88.31 551 ILE A N 1
ATOM 4406 C CA . ILE A 1 551 ? -19.416 8.689 -0.441 1.00 88.31 551 ILE A CA 1
ATOM 4407 C C . ILE A 1 551 ? -18.451 9.604 -1.191 1.00 88.31 551 ILE A C 1
ATOM 4409 O O . ILE A 1 551 ? -18.119 9.337 -2.348 1.00 88.31 551 ILE A O 1
ATOM 4413 N N . LEU A 1 552 ? -17.981 10.652 -0.518 1.00 92.00 552 LEU A N 1
ATOM 4414 C CA . LEU A 1 552 ? -16.852 11.449 -0.982 1.00 92.00 552 LEU A CA 1
ATOM 4415 C C . LEU A 1 552 ? -15.576 10.945 -0.320 1.00 92.00 552 LEU A C 1
ATOM 4417 O O . LEU A 1 552 ? -15.503 10.835 0.902 1.00 92.00 552 LEU A O 1
ATOM 4421 N N . VAL A 1 553 ? -14.572 10.657 -1.134 1.00 91.75 553 VAL A N 1
ATOM 4422 C CA . VAL A 1 553 ? -13.267 10.147 -0.726 1.00 91.75 553 VAL A CA 1
ATOM 4423 C C . VAL A 1 553 ? -12.231 11.179 -1.127 1.00 91.75 553 VAL A C 1
ATOM 4425 O O . VAL A 1 553 ? -12.097 11.494 -2.305 1.00 91.75 553 VAL A O 1
ATOM 4428 N N . ILE A 1 554 ? -11.493 11.688 -0.153 1.00 91.62 554 ILE A N 1
ATOM 4429 C CA . ILE A 1 554 ? -10.371 12.596 -0.358 1.00 91.62 554 ILE A CA 1
ATOM 4430 C C . ILE A 1 554 ? -9.104 11.823 -0.002 1.00 91.62 554 ILE A C 1
ATOM 4432 O O . ILE A 1 554 ? -8.874 11.495 1.165 1.00 91.62 554 ILE A O 1
ATOM 4436 N N . LEU A 1 555 ? -8.311 11.500 -1.020 1.00 90.81 555 LEU A N 1
ATOM 4437 C CA . LEU A 1 555 ? -6.972 10.945 -0.870 1.00 90.81 555 LEU A CA 1
ATOM 4438 C C . LEU A 1 555 ? -6.001 12.121 -0.912 1.00 90.81 555 LEU A C 1
ATOM 4440 O O . LEU A 1 555 ? -5.793 12.709 -1.968 1.00 90.81 555 LEU A O 1
ATOM 4444 N N . GLY A 1 556 ? -5.496 12.509 0.254 1.00 86.50 556 GLY A N 1
ATOM 4445 C CA . GLY A 1 556 ? -4.562 13.613 0.424 1.00 86.50 556 GLY A CA 1
ATOM 4446 C C . GLY A 1 556 ? -3.143 13.261 -0.020 1.00 86.50 556 GLY A C 1
ATOM 4447 O O . GLY A 1 556 ? -2.922 12.315 -0.780 1.00 86.50 556 GLY A O 1
ATOM 4448 N N . ASP A 1 557 ? -2.169 14.011 0.495 1.00 83.94 557 ASP A N 1
ATOM 4449 C CA . ASP A 1 557 ? -0.753 13.768 0.210 1.00 83.94 557 ASP A CA 1
ATOM 4450 C C . ASP A 1 557 ? -0.348 12.316 0.526 1.00 83.94 557 ASP A C 1
ATOM 4452 O O . ASP A 1 557 ? -0.605 11.804 1.618 1.00 83.94 557 ASP A O 1
ATOM 4456 N N . SER A 1 558 ? 0.285 11.659 -0.449 1.00 83.06 558 SER A N 1
ATOM 4457 C CA . SER A 1 558 ? 0.673 10.248 -0.388 1.00 83.06 558 SER A CA 1
ATOM 4458 C C . SER A 1 558 ? 2.137 10.034 0.002 1.00 83.06 558 SER A C 1
ATOM 4460 O O . SER A 1 558 ? 2.615 8.898 -0.004 1.00 83.06 558 SER A O 1
ATOM 4462 N N . GLN A 1 559 ? 2.888 11.097 0.308 1.00 76.12 559 GLN A N 1
ATOM 4463 C CA . GLN A 1 559 ? 4.285 10.997 0.735 1.00 76.12 559 GLN A CA 1
ATOM 4464 C C . GLN A 1 559 ? 4.421 10.053 1.942 1.00 76.12 559 GLN A C 1
ATOM 4466 O O . GLN A 1 559 ? 3.985 10.358 3.046 1.00 76.12 559 GLN A O 1
ATOM 4471 N N . GLY A 1 560 ? 5.032 8.883 1.747 1.00 65.62 560 GLY A N 1
ATOM 4472 C CA . GLY A 1 560 ? 5.283 7.937 2.838 1.00 65.62 560 GLY A CA 1
ATOM 4473 C C . GLY A 1 560 ? 4.060 7.158 3.345 1.00 65.62 560 GLY A C 1
ATOM 4474 O O . GLY A 1 560 ? 4.151 6.602 4.436 1.00 65.62 560 GLY A O 1
ATOM 4475 N N . ILE A 1 561 ? 2.959 7.077 2.585 1.00 73.06 561 ILE A N 1
ATOM 4476 C CA . ILE A 1 561 ? 1.787 6.219 2.866 1.00 73.06 561 ILE A CA 1
ATOM 4477 C C . ILE A 1 561 ? 1.192 5.643 1.569 1.00 73.06 561 ILE A C 1
ATOM 4479 O O . ILE A 1 561 ? 1.297 6.257 0.509 1.00 73.06 561 ILE A O 1
ATOM 4483 N N . ASP A 1 562 ? 0.558 4.470 1.626 1.00 79.38 562 ASP A N 1
ATOM 4484 C CA . ASP A 1 562 ? -0.095 3.852 0.465 1.00 79.38 562 ASP A CA 1
ATOM 4485 C C . ASP A 1 562 ? -1.597 4.178 0.423 1.00 79.38 562 ASP A C 1
ATOM 4487 O O . ASP A 1 562 ? -2.456 3.419 0.882 1.00 79.38 562 ASP A O 1
ATOM 4491 N N . VAL A 1 563 ? -1.921 5.326 -0.175 1.00 79.69 563 VAL A N 1
ATOM 4492 C CA . VAL A 1 563 ? -3.315 5.735 -0.429 1.00 79.69 563 VAL A CA 1
ATOM 4493 C C . VAL A 1 563 ? -3.987 4.915 -1.542 1.00 79.69 563 VAL A C 1
ATOM 4495 O O . VAL A 1 563 ? -5.215 4.907 -1.647 1.00 79.69 563 VAL A O 1
ATOM 4498 N N . ASN A 1 564 ? -3.225 4.180 -2.364 1.00 80.25 564 ASN A N 1
ATOM 4499 C CA . ASN A 1 564 ? -3.783 3.339 -3.429 1.00 80.25 564 ASN A CA 1
ATOM 4500 C C . ASN A 1 564 ? -4.416 2.062 -2.867 1.00 80.25 564 ASN A C 1
ATOM 4502 O O . ASN A 1 564 ? -5.450 1.615 -3.371 1.00 80.25 564 ASN A O 1
ATOM 4506 N N . ALA A 1 565 ? -3.852 1.493 -1.803 1.00 79.62 565 ALA A N 1
ATOM 4507 C CA . ALA A 1 565 ? -4.490 0.403 -1.072 1.00 79.62 565 ALA A CA 1
ATOM 4508 C C . ALA A 1 565 ? -5.842 0.840 -0.474 1.00 79.62 565 ALA A C 1
ATOM 4510 O O . ALA A 1 565 ? -6.835 0.118 -0.612 1.00 79.62 565 ALA A O 1
ATOM 4511 N N . ASP A 1 566 ? -5.920 2.048 0.102 1.00 80.00 566 ASP A N 1
ATOM 4512 C CA . ASP A 1 566 ? -7.185 2.630 0.582 1.00 80.00 566 ASP A CA 1
ATOM 4513 C C . ASP A 1 566 ? -8.198 2.781 -0.567 1.00 80.00 566 ASP A C 1
ATOM 4515 O O . ASP A 1 566 ? -9.358 2.375 -0.442 1.00 80.00 566 ASP A O 1
ATOM 4519 N N . ARG A 1 567 ? -7.749 3.283 -1.727 1.00 84.12 567 ARG A N 1
ATOM 4520 C CA . ARG A 1 567 ? -8.558 3.410 -2.950 1.00 84.12 567 ARG A CA 1
ATOM 4521 C C . ARG A 1 567 ? -9.159 2.075 -3.390 1.00 84.12 567 ARG A C 1
ATOM 4523 O O . ARG A 1 567 ? -10.345 2.018 -3.710 1.00 84.12 567 ARG A O 1
ATOM 4530 N N . GLN A 1 568 ? -8.371 1.000 -3.403 1.00 83.38 568 GLN A N 1
ATOM 4531 C CA . GLN A 1 568 ? -8.842 -0.334 -3.795 1.00 83.38 568 GLN A CA 1
ATOM 4532 C C . GLN A 1 568 ? -9.877 -0.897 -2.813 1.00 83.38 568 GLN A C 1
ATOM 4534 O O . GLN A 1 568 ? -10.886 -1.460 -3.242 1.00 83.38 568 GLN A O 1
ATOM 4539 N N . ILE A 1 569 ? -9.663 -0.715 -1.504 1.00 79.19 569 ILE A N 1
ATOM 4540 C CA . ILE A 1 569 ? -10.619 -1.126 -0.465 1.00 79.19 569 ILE A CA 1
ATOM 4541 C C . ILE A 1 569 ? -11.958 -0.418 -0.681 1.00 79.19 569 ILE A C 1
ATOM 4543 O O . ILE A 1 569 ? -13.006 -1.063 -0.687 1.00 79.19 569 ILE A O 1
ATOM 4547 N N . ILE A 1 570 ? -11.926 0.891 -0.915 1.00 78.31 570 ILE A N 1
ATOM 4548 C CA . ILE A 1 570 ? -13.130 1.699 -1.104 1.00 78.31 570 ILE A CA 1
ATOM 4549 C C . ILE A 1 570 ? -13.841 1.357 -2.419 1.00 78.31 570 ILE A C 1
ATOM 4551 O O . ILE A 1 570 ? -15.063 1.220 -2.430 1.00 78.31 570 ILE A O 1
ATOM 4555 N N . ALA A 1 571 ? -13.098 1.147 -3.509 1.00 75.56 571 ALA A N 1
ATOM 4556 C CA . ALA A 1 571 ? -13.663 0.767 -4.806 1.00 75.56 571 ALA A CA 1
ATOM 4557 C C . ALA A 1 571 ? -14.400 -0.586 -4.775 1.00 75.56 571 ALA A C 1
ATOM 4559 O O . ALA A 1 571 ? -15.252 -0.840 -5.622 1.00 75.56 571 ALA A O 1
ATOM 4560 N N . SER A 1 572 ? -14.095 -1.444 -3.796 1.00 70.69 572 SER A N 1
ATOM 4561 C CA . SER A 1 572 ? -14.743 -2.748 -3.626 1.00 70.69 572 SER A CA 1
ATOM 4562 C C . SER A 1 572 ? -16.103 -2.702 -2.911 1.00 70.69 572 SER A C 1
ATOM 4564 O O . SER A 1 572 ? -16.755 -3.738 -2.790 1.00 70.69 572 SER A O 1
ATOM 4566 N N . LEU A 1 573 ? -16.555 -1.528 -2.447 1.00 66.56 573 LEU A N 1
ATOM 4567 C CA . LEU A 1 573 ? -17.845 -1.366 -1.774 1.00 66.56 573 LEU A CA 1
ATOM 4568 C C . LEU A 1 573 ? -19.026 -1.538 -2.755 1.00 66.56 573 LEU A C 1
ATOM 4570 O O . LEU A 1 573 ? -19.195 -0.717 -3.661 1.00 66.56 573 LEU A O 1
ATOM 4574 N N . PRO A 1 574 ? -19.898 -2.549 -2.576 1.00 57.84 574 PRO A N 1
ATOM 4575 C CA . PRO A 1 574 ? -21.082 -2.698 -3.412 1.00 57.84 574 PRO A CA 1
ATOM 4576 C C . PRO A 1 574 ? -22.141 -1.630 -3.072 1.00 57.84 574 PRO A C 1
ATOM 4578 O O . PRO A 1 574 ? -22.334 -1.275 -1.913 1.00 57.84 574 PRO A O 1
ATOM 4581 N N . ALA A 1 575 ? -22.869 -1.157 -4.090 1.00 61.56 575 ALA A N 1
ATOM 4582 C CA . ALA A 1 575 ? -24.081 -0.330 -3.963 1.00 61.56 575 ALA A CA 1
ATOM 4583 C C . ALA A 1 575 ? -23.937 1.119 -3.417 1.00 61.56 575 ALA A C 1
ATOM 4585 O O . ALA A 1 575 ? -24.908 1.675 -2.903 1.00 61.56 575 ALA A O 1
ATOM 4586 N N . ALA A 1 576 ? -22.792 1.784 -3.615 1.00 72.62 576 ALA A N 1
ATOM 4587 C CA . ALA A 1 576 ? -22.620 3.224 -3.353 1.00 72.62 576 ALA A CA 1
ATOM 4588 C C . ALA A 1 576 ? -22.286 4.024 -4.632 1.00 72.62 576 ALA A C 1
ATOM 4590 O O . ALA A 1 576 ? -21.833 3.472 -5.636 1.00 72.62 576 ALA A O 1
ATOM 4591 N N . GLU A 1 577 ? -22.587 5.321 -4.652 1.00 85.19 577 GLU A N 1
ATOM 4592 C CA . GLU A 1 577 ? -21.960 6.301 -5.546 1.00 85.19 577 GLU A CA 1
ATOM 4593 C C . GLU A 1 577 ? -20.704 6.819 -4.841 1.00 85.19 577 GLU A C 1
ATOM 4595 O O . GLU A 1 577 ? -20.798 7.434 -3.780 1.00 85.19 577 GLU A O 1
ATOM 4600 N N . ILE A 1 578 ? -19.534 6.535 -5.405 1.00 86.94 578 ILE A N 1
ATOM 4601 C CA . ILE A 1 578 ? -18.247 6.895 -4.812 1.00 86.94 578 ILE A CA 1
ATOM 4602 C C . ILE A 1 578 ? -17.588 7.924 -5.718 1.00 86.94 578 ILE A C 1
ATOM 4604 O O . ILE A 1 578 ? -17.385 7.664 -6.904 1.00 86.94 578 ILE A O 1
ATOM 4608 N N . VAL A 1 579 ? -17.243 9.075 -5.151 1.00 91.56 579 VAL A N 1
ATOM 4609 C CA . VAL A 1 579 ? -16.442 10.100 -5.820 1.00 91.56 579 VAL A CA 1
ATOM 4610 C C . VAL A 1 579 ? -15.105 10.190 -5.106 1.00 91.56 579 VAL A C 1
ATOM 4612 O O . VAL A 1 579 ? -15.064 10.392 -3.896 1.00 91.56 579 VAL A O 1
ATOM 4615 N N . ILE A 1 580 ? -14.024 10.002 -5.860 1.00 91.31 580 ILE A N 1
ATOM 4616 C CA . ILE A 1 580 ? -12.654 9.994 -5.349 1.00 91.31 580 ILE A CA 1
ATOM 4617 C C . ILE A 1 580 ? -11.941 11.238 -5.871 1.00 91.31 580 ILE A C 1
ATOM 4619 O O . ILE A 1 580 ? -11.903 11.468 -7.079 1.00 91.31 580 ILE A O 1
ATOM 4623 N N . LEU A 1 581 ? -11.387 12.021 -4.951 1.00 91.94 581 LEU A N 1
ATOM 4624 C CA . LEU A 1 581 ? -10.474 13.120 -5.217 1.00 91.94 581 LEU A CA 1
ATOM 4625 C C . LEU A 1 581 ? -9.063 12.669 -4.841 1.00 91.94 581 LEU A C 1
ATOM 4627 O O . LEU A 1 581 ? -8.804 12.366 -3.677 1.00 91.94 581 LEU A O 1
ATOM 4631 N N . GLU A 1 582 ? -8.174 12.598 -5.827 1.00 91.56 582 GLU A N 1
ATOM 4632 C CA . GLU A 1 582 ? -6.779 12.190 -5.649 1.00 91.56 582 GLU A CA 1
ATOM 4633 C C . GLU A 1 582 ? -5.892 13.433 -5.636 1.00 91.56 582 GLU A C 1
ATOM 4635 O O . GLU A 1 582 ? -5.796 14.136 -6.637 1.00 91.56 582 GLU A O 1
ATOM 4640 N N . GLN A 1 583 ? -5.282 13.708 -4.486 1.00 92.00 583 GLN A N 1
ATOM 4641 C CA . GLN A 1 583 ? -4.455 14.882 -4.220 1.00 92.00 583 GLN A CA 1
ATOM 4642 C C . GLN A 1 583 ? -5.059 16.211 -4.723 1.00 92.00 583 GLN A C 1
ATOM 4644 O O . GLN A 1 583 ? -4.386 16.965 -5.433 1.00 92.00 583 GLN A O 1
ATOM 4649 N N . PRO A 1 584 ? -6.331 16.509 -4.389 1.00 93.06 584 PRO A N 1
ATOM 4650 C CA . PRO A 1 584 ? -7.058 17.629 -4.981 1.00 93.06 584 PRO A CA 1
ATOM 4651 C C . PRO A 1 584 ? -6.480 18.988 -4.589 1.00 93.06 584 PRO A C 1
ATOM 4653 O O . PRO A 1 584 ? -5.786 19.124 -3.577 1.00 93.06 584 PRO A O 1
ATOM 4656 N N . THR A 1 585 ? -6.835 20.020 -5.350 1.00 92.12 585 THR A N 1
ATOM 4657 C CA . THR A 1 585 ? -6.654 21.409 -4.905 1.00 92.12 585 THR A CA 1
ATOM 4658 C C . THR A 1 585 ? -7.724 21.810 -3.884 1.00 92.12 585 THR A C 1
ATOM 4660 O O . THR A 1 585 ? -8.786 21.181 -3.784 1.00 92.12 585 THR A O 1
ATOM 4663 N N . LYS A 1 586 ? -7.492 22.896 -3.137 1.00 89.75 586 LYS A N 1
ATOM 4664 C CA . LYS A 1 586 ? -8.501 23.492 -2.241 1.00 89.75 586 LYS A CA 1
ATOM 4665 C C . LYS A 1 586 ? -9.815 23.773 -2.971 1.00 89.75 586 LYS A C 1
ATOM 4667 O O . LYS A 1 586 ? -10.881 23.415 -2.484 1.00 89.75 586 LYS A O 1
ATOM 4672 N N . GLU A 1 587 ? -9.727 24.349 -4.167 1.00 89.44 587 GLU A N 1
ATOM 4673 C CA . GLU A 1 587 ? -10.885 24.715 -4.988 1.00 89.44 587 GLU A CA 1
ATOM 4674 C C . GLU A 1 587 ? -11.690 23.485 -5.433 1.00 89.44 587 GLU A C 1
ATOM 4676 O O . GLU A 1 587 ? -12.923 23.508 -5.449 1.00 89.44 587 GLU A O 1
ATOM 4681 N N . GLU A 1 588 ? -11.014 22.385 -5.774 1.00 91.44 588 GLU A N 1
ATOM 4682 C CA . GLU A 1 588 ? -11.666 21.120 -6.117 1.00 91.44 588 GLU A CA 1
ATOM 4683 C C . GLU A 1 588 ? -12.363 20.485 -4.915 1.00 91.44 588 GLU A C 1
ATOM 4685 O O . GLU A 1 588 ? -13.493 20.001 -5.056 1.00 91.44 588 GLU A O 1
ATOM 4690 N N . CYS A 1 589 ? -11.717 20.516 -3.745 1.00 90.25 589 CYS A N 1
ATOM 4691 C CA . CYS A 1 589 ? -12.304 20.088 -2.479 1.00 90.25 589 CYS A CA 1
ATOM 4692 C C . CYS A 1 589 ? -13.572 20.881 -2.164 1.00 90.25 589 CYS A C 1
ATOM 4694 O O . CYS A 1 589 ? -14.629 20.274 -1.991 1.00 90.25 589 CYS A O 1
ATOM 4696 N N . ASP A 1 590 ? -13.498 22.213 -2.163 1.00 88.75 590 ASP A N 1
ATOM 4697 C CA . ASP A 1 590 ? -14.628 23.089 -1.841 1.00 88.75 590 ASP A CA 1
ATOM 4698 C C . ASP A 1 590 ? -15.790 22.891 -2.815 1.00 88.75 590 ASP A C 1
ATOM 4700 O O . ASP A 1 590 ? -16.938 22.692 -2.405 1.00 88.75 590 ASP A O 1
ATOM 4704 N N . ARG A 1 591 ? -15.498 22.858 -4.121 1.00 91.38 591 ARG A N 1
ATOM 4705 C CA . ARG A 1 591 ? -16.507 22.637 -5.164 1.00 91.38 591 ARG A CA 1
ATOM 4706 C C . ARG A 1 591 ? -17.206 21.287 -5.008 1.00 91.38 591 ARG A C 1
ATOM 4708 O O . ARG A 1 591 ? -18.413 21.200 -5.220 1.00 91.38 591 ARG A O 1
ATOM 4715 N N . THR A 1 592 ? -16.462 20.232 -4.680 1.00 92.81 592 THR A N 1
ATOM 4716 C CA . THR A 1 592 ? -17.004 18.866 -4.612 1.00 92.81 592 THR A CA 1
ATOM 4717 C C . THR A 1 592 ? -17.741 18.615 -3.301 1.00 92.81 592 THR A C 1
ATOM 4719 O O . THR A 1 592 ? -18.846 18.073 -3.314 1.00 92.81 592 THR A O 1
ATOM 4722 N N . LEU A 1 593 ? -17.194 19.055 -2.164 1.00 90.19 593 LEU A N 1
ATOM 4723 C CA . LEU A 1 593 ? -17.891 19.022 -0.874 1.00 90.19 593 LEU A CA 1
ATOM 4724 C C . LEU A 1 593 ? -19.191 19.841 -0.924 1.00 90.19 593 LEU A C 1
ATOM 4726 O O . LEU A 1 593 ? -20.190 19.441 -0.326 1.00 90.19 593 LEU A O 1
ATOM 4730 N N . GLY A 1 594 ? -19.197 20.933 -1.693 1.00 89.00 594 GLY A N 1
ATOM 4731 C CA . GLY A 1 594 ? -20.346 21.802 -1.937 1.00 89.00 594 GLY A CA 1
ATOM 4732 C C . GLY A 1 594 ? -21.400 21.279 -2.922 1.00 89.00 594 GLY A C 1
ATOM 4733 O O . GLY A 1 594 ? -22.292 22.054 -3.277 1.00 89.00 594 GLY A O 1
ATOM 4734 N N . ASP A 1 595 ? -21.349 20.014 -3.358 1.00 90.44 595 ASP A N 1
ATOM 4735 C CA . ASP A 1 595 ? -22.349 19.413 -4.260 1.00 90.44 595 ASP A CA 1
ATOM 4736 C C . ASP A 1 595 ? -23.784 19.595 -3.714 1.00 90.44 595 ASP A C 1
ATOM 4738 O O . ASP A 1 595 ? -24.082 19.367 -2.534 1.00 90.44 595 ASP A O 1
ATOM 4742 N N . GLU A 1 596 ? -24.690 20.072 -4.571 1.00 86.69 596 GLU A N 1
ATOM 4743 C CA . GLU A 1 596 ? -26.099 20.321 -4.240 1.00 86.69 596 GLU A CA 1
ATOM 4744 C C . GLU A 1 596 ? -26.840 19.037 -3.887 1.00 86.69 596 GLU A C 1
ATOM 4746 O O . GLU A 1 596 ? -27.663 19.009 -2.965 1.00 86.69 596 GLU A O 1
ATOM 4751 N N . LYS A 1 597 ? -26.494 17.938 -4.556 1.00 86.25 597 LYS A N 1
ATOM 4752 C CA . LYS A 1 597 ? -26.834 16.613 -4.072 1.00 86.25 597 LYS A CA 1
ATOM 4753 C C . LYS A 1 597 ? -25.892 16.380 -2.891 1.00 86.25 597 LYS A C 1
ATOM 4755 O O . LYS A 1 597 ? -24.893 15.787 -3.141 1.00 86.25 597 LYS A O 1
ATOM 4760 N N . GLY A 1 598 ? -26.083 16.732 -1.627 1.00 88.38 598 GLY A N 1
ATOM 4761 C CA . GLY A 1 598 ? -25.011 16.520 -0.608 1.00 88.38 598 GLY A CA 1
ATOM 4762 C C . GLY A 1 598 ? -24.363 15.111 -0.476 1.00 88.38 598 GLY A C 1
ATOM 4763 O O . GLY A 1 598 ? -24.590 14.179 -1.255 1.00 88.38 598 GLY A O 1
ATOM 4764 N N . TRP A 1 599 ? -23.586 14.893 0.573 1.00 90.31 599 TRP A N 1
ATOM 4765 C CA . TRP A 1 599 ? -22.869 13.629 0.814 1.00 90.31 599 TRP A CA 1
ATOM 4766 C C . TRP A 1 599 ? -23.477 12.880 1.990 1.00 90.31 599 TRP A C 1
ATOM 4768 O O . TRP A 1 599 ? -24.081 13.516 2.837 1.00 90.31 599 TRP A O 1
ATOM 4778 N N . ASP A 1 600 ? -23.335 11.557 2.056 1.00 85.50 600 ASP A N 1
ATOM 4779 C CA . ASP A 1 600 ? -23.757 10.784 3.235 1.00 85.50 600 ASP A CA 1
ATOM 4780 C C . ASP A 1 600 ? -22.547 10.453 4.118 1.00 85.50 600 ASP A C 1
ATOM 4782 O O . ASP A 1 600 ? -22.602 10.581 5.346 1.00 85.50 600 ASP A O 1
ATOM 4786 N N . ILE A 1 601 ? -21.427 10.096 3.475 1.00 87.94 601 ILE A N 1
ATOM 4787 C CA . ILE A 1 601 ? -20.150 9.794 4.124 1.00 87.94 601 ILE A CA 1
ATOM 4788 C C . ILE A 1 601 ? -19.032 10.633 3.498 1.00 87.94 601 ILE A C 1
ATOM 4790 O O . ILE A 1 601 ? -18.900 10.686 2.274 1.00 87.94 601 ILE A O 1
ATOM 4794 N N . LEU A 1 602 ? -18.203 11.236 4.347 1.00 91.31 602 LEU A N 1
ATOM 4795 C CA . LEU A 1 602 ? -16.922 11.833 3.976 1.00 91.31 602 LEU A CA 1
ATOM 4796 C C . LEU A 1 602 ? -15.796 10.942 4.491 1.00 91.31 602 LEU A C 1
ATOM 4798 O O . LEU A 1 602 ? -15.734 10.630 5.677 1.00 91.31 602 LEU A O 1
ATOM 4802 N N . PHE A 1 603 ? -14.886 10.552 3.616 1.00 90.50 603 PHE A N 1
ATOM 4803 C CA . PHE A 1 603 ? -13.700 9.800 3.978 1.00 90.50 603 PHE A CA 1
ATOM 4804 C C . PHE A 1 603 ? -12.453 10.592 3.595 1.00 90.50 603 PHE A C 1
ATOM 4806 O O . PHE A 1 603 ? -12.311 11.007 2.447 1.00 90.50 603 PHE A O 1
ATOM 4813 N N . PHE A 1 604 ? -11.542 10.768 4.547 1.00 89.69 604 PHE A N 1
ATOM 4814 C CA . PHE A 1 604 ? -10.232 11.366 4.324 1.00 89.69 604 PHE A CA 1
ATOM 4815 C C . PHE A 1 604 ? -9.131 10.353 4.658 1.00 89.69 604 PHE A C 1
ATOM 4817 O O . PHE A 1 604 ? -9.103 9.801 5.762 1.00 89.69 604 PHE A O 1
ATOM 4824 N N . SER A 1 605 ? -8.213 10.138 3.715 1.00 88.19 605 SER A N 1
ATOM 4825 C CA . SER A 1 605 ? -6.968 9.391 3.918 1.00 88.19 605 SER A CA 1
ATOM 4826 C C . SER A 1 605 ? -5.796 10.257 3.488 1.00 88.19 605 SER A C 1
ATOM 4828 O O . SER A 1 605 ? -5.748 10.694 2.344 1.00 88.19 605 SER A O 1
ATOM 4830 N N . GLY A 1 606 ? -4.868 10.528 4.400 1.00 83.06 606 GLY A N 1
ATOM 4831 C CA . GLY A 1 606 ? -3.748 11.428 4.150 1.00 83.06 606 GLY A CA 1
ATOM 4832 C C . GLY A 1 606 ? -3.098 11.891 5.447 1.00 83.06 606 GLY A C 1
ATOM 4833 O O . GLY A 1 606 ? -3.470 11.454 6.543 1.00 83.06 606 GLY A O 1
ATOM 4834 N N . HIS A 1 607 ? -2.144 12.808 5.326 1.00 81.50 607 HIS A N 1
ATOM 4835 C CA . HIS A 1 607 ? -1.527 13.448 6.485 1.00 81.50 607 HIS A CA 1
ATOM 4836 C C . HIS A 1 607 ? -2.451 14.494 7.105 1.00 81.50 607 HIS A C 1
ATOM 4838 O O . HIS A 1 607 ? -3.094 15.280 6.407 1.00 81.50 607 HIS A O 1
ATOM 4844 N N . SER A 1 608 ? -2.504 14.517 8.436 1.00 76.56 608 SER A N 1
ATOM 4845 C CA . SER A 1 608 ? -3.207 15.553 9.190 1.00 76.56 608 SER A CA 1
ATOM 4846 C C . SER A 1 608 ? -2.523 15.808 10.521 1.00 76.56 608 SER A C 1
ATOM 4848 O O . SER A 1 608 ? -2.141 14.843 11.176 1.00 76.56 608 SER A O 1
ATOM 4850 N N . TYR A 1 609 ? -2.470 17.055 10.968 1.00 72.44 609 TYR A N 1
ATOM 4851 C CA . TYR A 1 609 ? -1.858 17.434 12.241 1.00 72.44 609 TYR A CA 1
ATOM 4852 C C . TYR A 1 609 ? -2.545 18.671 12.832 1.00 72.44 609 TYR A C 1
ATOM 4854 O O . TYR A 1 609 ? -3.130 19.465 12.094 1.00 72.44 609 TYR A O 1
ATOM 4862 N N . SER A 1 610 ? -2.445 18.884 14.142 1.00 71.19 610 SER A N 1
ATOM 4863 C CA . SER A 1 610 ? -2.828 20.148 14.781 1.00 71.19 610 SER A CA 1
ATOM 4864 C C . SER A 1 610 ? -1.652 21.117 14.847 1.00 71.19 610 SER A C 1
ATOM 4866 O O . SER A 1 610 ? -0.494 20.731 15.025 1.00 71.19 610 SER A O 1
ATOM 4868 N N . LYS A 1 611 ? -1.937 22.414 14.713 1.00 70.25 611 LYS A N 1
ATOM 4869 C CA . LYS A 1 611 ? -0.949 23.480 14.923 1.00 70.25 611 LYS A CA 1
ATOM 4870 C C . LYS A 1 611 ? -0.497 23.528 16.394 1.00 70.25 611 LYS A C 1
ATOM 4872 O O . LYS A 1 611 ? -0.999 22.809 17.251 1.00 70.25 611 LYS A O 1
ATOM 4877 N N . ALA A 1 612 ? 0.477 24.398 16.688 1.00 63.69 612 ALA A N 1
ATOM 4878 C CA . ALA A 1 612 ? 1.072 24.539 18.028 1.00 63.69 612 ALA A CA 1
ATOM 4879 C C . ALA A 1 612 ? 0.048 24.867 19.134 1.00 63.69 612 ALA A C 1
ATOM 4881 O O . ALA A 1 612 ? 0.309 24.633 20.307 1.00 63.69 612 ALA A O 1
ATOM 4882 N N . ASP A 1 613 ? -1.106 25.417 18.751 1.00 62.12 613 ASP A N 1
ATOM 4883 C CA . ASP A 1 613 ? -2.216 25.751 19.641 1.00 62.12 613 ASP A CA 1
ATOM 4884 C C . ASP A 1 613 ? -3.038 24.532 20.092 1.00 62.12 613 ASP A C 1
ATOM 4886 O O . ASP A 1 613 ? -3.920 24.683 20.937 1.00 62.12 613 ASP A O 1
ATOM 4890 N N . CYS A 1 614 ? -2.771 23.340 19.541 1.00 59.94 614 CYS A N 1
ATOM 4891 C CA . CYS A 1 614 ? -3.514 22.104 19.795 1.00 59.94 614 CYS A CA 1
ATOM 4892 C C . CYS A 1 614 ? -5.023 22.195 19.526 1.00 59.94 614 CYS A C 1
ATOM 4894 O O . CYS A 1 614 ? -5.791 21.333 19.953 1.00 59.94 614 CYS A O 1
ATOM 4896 N N . SER A 1 615 ? -5.453 23.243 18.828 1.00 64.50 615 SER A N 1
ATOM 4897 C CA . SER A 1 615 ? -6.857 23.558 18.596 1.00 64.50 615 SER A CA 1
ATOM 4898 C C . SER A 1 615 ? -7.169 23.708 17.118 1.00 64.50 615 SER A C 1
ATOM 4900 O O . SER A 1 615 ? -8.329 23.544 16.754 1.00 64.50 615 SER A O 1
ATOM 4902 N N . THR A 1 616 ? -6.161 23.960 16.273 1.00 72.75 616 THR A N 1
ATOM 4903 C CA . THR A 1 616 ? -6.325 24.094 14.824 1.00 72.75 616 THR A CA 1
ATOM 4904 C C . THR A 1 616 ? -5.818 22.864 14.081 1.00 72.75 616 THR A C 1
ATOM 4906 O O . THR A 1 616 ? -4.618 22.732 13.841 1.00 72.75 616 THR A O 1
ATOM 4909 N N . GLY A 1 617 ? -6.735 22.004 13.647 1.00 77.12 617 GLY A N 1
ATOM 4910 C CA . GLY A 1 617 ? -6.466 20.858 12.790 1.00 77.12 617 GLY A CA 1
ATOM 4911 C C . GLY A 1 617 ? -6.247 21.249 11.327 1.00 77.12 617 GLY A C 1
ATOM 4912 O O . GLY A 1 617 ? -6.942 22.105 10.769 1.00 77.12 617 GLY A O 1
ATOM 4913 N N . VAL A 1 618 ? -5.261 20.605 10.711 1.00 79.75 618 VAL A N 1
ATOM 4914 C CA . VAL A 1 618 ? -4.838 20.781 9.320 1.00 79.75 618 VAL A CA 1
ATOM 4915 C C . VAL A 1 618 ? -4.872 19.423 8.627 1.00 79.75 618 VAL A C 1
ATOM 4917 O O . VAL A 1 618 ? -4.329 18.452 9.151 1.00 79.75 618 VAL A O 1
ATOM 4920 N N . ILE A 1 619 ? -5.475 19.360 7.442 1.00 85.94 619 ILE A N 1
ATOM 4921 C CA . ILE A 1 619 ? -5.397 18.220 6.524 1.00 85.94 619 ILE A CA 1
ATOM 4922 C C . ILE A 1 619 ? -4.527 18.592 5.323 1.00 85.94 619 ILE A C 1
ATOM 4924 O O . ILE A 1 619 ? -4.659 19.678 4.756 1.00 85.94 619 ILE A O 1
ATOM 4928 N N . GLN A 1 620 ? -3.620 17.706 4.933 1.00 86.00 620 GLN A N 1
ATOM 4929 C CA . GLN A 1 620 ? -2.748 17.923 3.786 1.00 86.00 620 GLN A CA 1
ATOM 4930 C C . GLN A 1 620 ? -3.384 17.304 2.540 1.00 86.00 620 GLN A C 1
ATOM 4932 O O . GLN A 1 620 ? -3.580 16.088 2.472 1.00 86.00 620 GLN A O 1
ATOM 4937 N N . LEU A 1 621 ? -3.735 18.143 1.565 1.00 88.12 621 LEU A N 1
ATOM 4938 C CA . LEU A 1 621 ? -4.413 17.695 0.349 1.00 88.12 621 LEU A CA 1
ATOM 4939 C C . LEU A 1 621 ? -3.414 17.165 -0.679 1.00 88.12 621 LEU A C 1
ATOM 4941 O O . LEU A 1 621 ? -3.691 16.170 -1.330 1.00 88.12 621 LEU A O 1
ATOM 4945 N N . ASN A 1 622 ? -2.253 17.807 -0.809 1.00 86.81 622 ASN A N 1
ATOM 4946 C CA . ASN A 1 622 ? -1.182 17.413 -1.724 1.00 86.81 622 ASN A CA 1
ATOM 4947 C C . ASN A 1 622 ? 0.172 17.978 -1.239 1.00 86.81 622 ASN A C 1
ATOM 4949 O O . ASN A 1 622 ? 0.259 18.559 -0.155 1.00 86.81 622 ASN A O 1
ATOM 4953 N N . GLU A 1 623 ? 1.241 17.832 -2.028 1.00 82.50 623 GLU A N 1
ATOM 4954 C CA . GLU A 1 623 ? 2.586 18.326 -1.671 1.00 82.50 623 GLU A CA 1
ATOM 4955 C C . GLU A 1 623 ? 2.670 19.853 -1.460 1.00 82.50 623 GLU A C 1
ATOM 4957 O O . GLU A 1 623 ? 3.611 20.342 -0.837 1.00 82.50 623 GLU A O 1
ATOM 4962 N N . LYS A 1 624 ? 1.714 20.625 -1.994 1.00 84.44 624 LYS A N 1
ATOM 4963 C CA . LYS A 1 624 ? 1.742 22.098 -2.020 1.00 84.44 624 LYS A CA 1
ATOM 4964 C C . LYS A 1 624 ? 0.635 22.745 -1.194 1.00 84.44 624 LYS A C 1
ATOM 4966 O O . LYS A 1 624 ? 0.805 23.877 -0.742 1.00 84.44 624 LYS A O 1
ATOM 4971 N N . GLU A 1 625 ? -0.491 22.063 -1.014 1.00 87.38 625 GLU A N 1
ATOM 4972 C CA . GLU A 1 625 ? -1.696 22.624 -0.412 1.00 87.38 625 GLU A CA 1
ATOM 4973 C C . GLU A 1 625 ? -2.148 21.858 0.833 1.00 87.38 625 GLU A C 1
ATOM 4975 O O . GLU A 1 625 ? -2.231 20.629 0.877 1.00 87.38 625 GLU A O 1
ATOM 4980 N N . GLN A 1 626 ? -2.502 22.637 1.852 1.00 88.31 626 GLN A N 1
ATOM 4981 C CA . GLN A 1 626 ? -3.016 22.184 3.140 1.00 88.31 626 GLN A CA 1
ATOM 4982 C C . GLN A 1 626 ? -4.252 23.001 3.503 1.00 88.31 626 GLN A C 1
ATOM 4984 O O . GLN A 1 626 ? -4.303 24.197 3.209 1.00 88.31 626 GLN A O 1
ATOM 4989 N N . LEU A 1 627 ? -5.217 22.383 4.170 1.00 85.62 627 LEU A N 1
ATOM 4990 C CA . LEU A 1 627 ? -6.512 22.974 4.475 1.00 85.62 627 LEU A CA 1
ATOM 4991 C C . LEU A 1 627 ? -6.796 22.858 5.973 1.00 85.62 627 LEU A C 1
ATOM 4993 O O . LEU A 1 627 ? -6.605 21.795 6.562 1.00 85.62 627 LEU A O 1
ATOM 4997 N N . THR A 1 628 ? -7.229 23.939 6.612 1.00 86.06 628 THR A N 1
ATOM 4998 C CA . THR A 1 628 ? -7.686 23.887 8.006 1.00 86.06 628 THR A CA 1
ATOM 4999 C C . THR A 1 628 ? -9.160 23.489 8.069 1.00 86.06 628 THR A C 1
ATOM 5001 O O . THR A 1 628 ? -9.934 23.738 7.145 1.00 86.06 628 THR A O 1
ATOM 5004 N N . ILE A 1 629 ? -9.593 22.905 9.189 1.00 80.44 629 ILE A N 1
ATOM 5005 C CA . ILE A 1 629 ? -11.029 22.645 9.404 1.00 80.44 629 ILE A CA 1
ATOM 5006 C C . ILE A 1 629 ? -11.839 23.948 9.459 1.00 80.44 629 ILE A C 1
ATOM 5008 O O . ILE A 1 629 ? -13.008 23.966 9.084 1.00 80.44 629 ILE A O 1
ATOM 5012 N N . GLU A 1 630 ? -11.214 25.052 9.874 1.00 82.69 630 GLU A N 1
ATOM 5013 C CA . GLU A 1 630 ? -11.834 26.377 9.850 1.00 82.69 630 GLU A CA 1
ATOM 5014 C C . GLU A 1 630 ? -12.084 26.872 8.419 1.00 82.69 630 GLU A C 1
ATOM 5016 O O . GLU A 1 630 ? -13.170 27.371 8.142 1.00 82.69 630 GLU A O 1
ATOM 5021 N N . GLU A 1 631 ? -11.140 26.659 7.493 1.00 85.00 631 GLU A N 1
ATOM 5022 C CA . GLU A 1 631 ? -11.331 26.943 6.062 1.00 85.00 631 GLU A CA 1
ATOM 5023 C C . GLU A 1 631 ? -12.468 26.088 5.470 1.00 85.00 631 GLU A C 1
ATOM 5025 O O . GLU A 1 631 ? -13.242 26.568 4.649 1.00 85.00 631 GLU A O 1
ATOM 5030 N N . LEU A 1 632 ? -12.637 24.848 5.945 1.00 83.62 632 LEU A N 1
ATOM 5031 C CA . LEU A 1 632 ? -13.723 23.954 5.528 1.00 83.62 632 LEU A CA 1
ATOM 5032 C C . LEU A 1 632 ? -15.082 24.243 6.173 1.00 83.62 632 LEU A C 1
ATOM 5034 O O . LEU A 1 632 ? -16.077 23.624 5.786 1.00 83.62 632 LEU A O 1
ATOM 5038 N N . ARG A 1 633 ? -15.149 25.127 7.172 1.00 85.25 633 ARG A N 1
ATOM 5039 C CA . ARG A 1 633 ? -16.314 25.282 8.055 1.00 85.25 633 ARG A CA 1
ATOM 5040 C C . ARG A 1 633 ? -17.612 25.497 7.290 1.00 85.25 633 ARG A C 1
ATOM 5042 O O . ARG A 1 633 ? -18.597 24.810 7.566 1.00 85.25 633 ARG A O 1
ATOM 5049 N N . ASP A 1 634 ? -17.617 26.420 6.337 1.00 85.81 634 ASP A N 1
ATOM 5050 C CA . ASP A 1 634 ? -18.828 26.808 5.610 1.00 85.81 634 ASP A CA 1
ATOM 5051 C C . ASP A 1 634 ? -19.300 25.701 4.658 1.00 85.81 634 ASP A C 1
ATOM 5053 O O . ASP A 1 634 ? -20.494 25.374 4.595 1.00 85.81 634 ASP A O 1
ATOM 5057 N N . VAL A 1 635 ? -18.356 25.067 3.959 1.00 87.94 635 VAL A N 1
ATOM 5058 C CA . VAL A 1 635 ? -18.648 23.995 3.003 1.00 87.94 635 VAL A CA 1
ATOM 5059 C C . VAL A 1 635 ? -19.074 22.718 3.731 1.00 87.94 635 VAL A C 1
ATOM 5061 O O . VAL A 1 635 ? -20.084 22.117 3.363 1.00 87.94 635 VAL A O 1
ATOM 5064 N N . LEU A 1 636 ? -18.394 22.334 4.816 1.00 87.19 636 LEU A N 1
ATOM 5065 C CA . LEU A 1 636 ? -18.796 21.203 5.656 1.00 87.19 636 LEU A CA 1
ATOM 5066 C C . LEU A 1 636 ? -20.145 21.449 6.327 1.00 87.19 636 LEU A C 1
ATOM 5068 O O . LEU A 1 636 ? -20.982 20.552 6.327 1.00 87.19 636 LEU A O 1
ATOM 5072 N N . SER A 1 637 ? -20.406 22.656 6.836 1.00 86.50 637 SER A N 1
ATOM 5073 C CA . SER A 1 637 ? -21.722 23.001 7.395 1.00 86.50 637 SER A CA 1
ATOM 5074 C C . SER A 1 637 ? -22.828 22.840 6.351 1.00 86.50 637 SER A C 1
ATOM 5076 O O . SER A 1 637 ? -23.905 22.318 6.651 1.00 86.50 637 SER A O 1
ATOM 5078 N N . SER A 1 638 ? -22.549 23.228 5.104 1.00 86.25 638 SER A N 1
ATOM 5079 C CA . SER A 1 638 ? -23.458 23.031 3.973 1.00 86.25 638 SER A CA 1
ATOM 5080 C C . SER A 1 638 ? -23.645 21.550 3.637 1.00 86.25 638 SER A C 1
ATOM 5082 O O . SER A 1 638 ? -24.776 21.112 3.435 1.00 86.25 638 SER A O 1
ATOM 5084 N N . ALA A 1 639 ? -22.572 20.757 3.628 1.00 88.81 639 ALA A N 1
ATOM 5085 C CA . ALA A 1 639 ? -22.634 19.316 3.396 1.00 88.81 639 ALA A CA 1
ATOM 5086 C C . ALA A 1 639 ? -23.426 18.590 4.499 1.00 88.81 639 ALA A C 1
ATOM 5088 O O . ALA A 1 639 ? -24.265 17.745 4.191 1.00 88.81 639 ALA A O 1
ATOM 5089 N N . ILE A 1 640 ? -23.236 18.968 5.769 1.00 85.38 640 ILE A N 1
ATOM 5090 C CA . ILE A 1 640 ? -23.986 18.457 6.931 1.00 85.38 640 ILE A CA 1
ATOM 5091 C C . ILE A 1 640 ? -25.469 18.790 6.787 1.00 85.38 640 ILE A C 1
ATOM 5093 O O . ILE A 1 640 ? -26.318 17.904 6.883 1.00 85.38 640 ILE A O 1
ATOM 5097 N N . ALA A 1 641 ? -25.798 20.041 6.454 1.00 82.94 641 ALA A N 1
ATOM 5098 C CA . ALA A 1 641 ? -27.173 20.445 6.162 1.00 82.94 641 ALA A CA 1
ATOM 5099 C C . ALA A 1 641 ? -27.787 19.683 4.969 1.00 82.94 641 ALA A C 1
ATOM 5101 O O . ALA A 1 641 ? -29.010 19.596 4.859 1.00 82.94 641 ALA A O 1
ATOM 5102 N N . ARG A 1 642 ? -26.949 19.114 4.094 1.00 85.69 642 ARG A N 1
ATOM 5103 C CA . ARG A 1 642 ? -27.323 18.292 2.935 1.00 85.69 642 ARG A CA 1
ATOM 5104 C C . ARG A 1 642 ? -27.042 16.797 3.136 1.00 85.69 642 ARG A C 1
ATOM 5106 O O . ARG A 1 642 ? -26.835 16.090 2.151 1.00 85.69 642 ARG A O 1
ATOM 5113 N N . ASN A 1 643 ? -27.138 16.319 4.377 1.00 83.69 643 ASN A N 1
ATOM 5114 C CA . ASN A 1 643 ? -27.136 14.906 4.777 1.00 83.69 643 ASN A CA 1
ATOM 5115 C C . ASN A 1 643 ? -25.791 14.256 5.145 1.00 83.69 643 ASN A C 1
ATOM 5117 O O . ASN A 1 643 ? -25.777 13.053 5.416 1.00 83.69 643 ASN A O 1
ATOM 5121 N N . LEU A 1 644 ? -24.689 15.008 5.228 1.00 87.56 644 LEU A N 1
ATOM 5122 C CA . LEU A 1 644 ? -23.417 14.431 5.673 1.00 87.56 644 LEU A CA 1
ATOM 5123 C C . LEU A 1 644 ? -23.529 14.035 7.148 1.00 87.56 644 LEU A C 1
ATOM 5125 O O . LEU A 1 644 ? -23.628 14.896 8.023 1.00 87.56 644 LEU A O 1
ATOM 5129 N N . HIS A 1 645 ? -23.533 12.728 7.419 1.00 84.88 645 HIS A N 1
ATOM 5130 C CA . HIS A 1 645 ? -23.820 12.195 8.752 1.00 84.88 645 HIS A CA 1
ATOM 5131 C C . HIS A 1 645 ? -22.674 11.385 9.362 1.00 84.88 645 HIS A C 1
ATOM 5133 O O . HIS A 1 645 ? -22.705 11.095 10.557 1.00 84.88 645 HIS A O 1
ATOM 5139 N N . LEU A 1 646 ? -21.687 10.984 8.561 1.00 88.38 646 LEU A N 1
ATOM 5140 C CA . LEU A 1 646 ? -20.498 10.282 9.029 1.00 88.38 646 LEU A CA 1
ATOM 5141 C C . LEU A 1 646 ? -19.263 10.841 8.324 1.00 88.38 646 LEU A C 1
ATOM 5143 O O . LEU A 1 646 ? -19.211 10.850 7.096 1.00 88.38 646 LEU A O 1
ATOM 5147 N N . ALA A 1 647 ? -18.256 11.251 9.090 1.00 90.38 647 ALA A N 1
ATOM 5148 C CA . ALA A 1 647 ? -16.923 11.487 8.546 1.00 90.38 647 ALA A CA 1
ATOM 5149 C C . ALA A 1 647 ? -15.900 10.528 9.155 1.00 90.38 647 ALA A C 1
ATOM 5151 O O . ALA A 1 647 ? -15.940 10.221 10.344 1.00 90.38 647 ALA A O 1
ATOM 5152 N N . ILE A 1 648 ? -14.982 10.035 8.338 1.00 90.12 648 ILE A N 1
ATOM 5153 C CA . ILE A 1 648 ? -13.937 9.104 8.751 1.00 90.12 648 ILE A CA 1
ATOM 5154 C C . ILE A 1 648 ? -12.605 9.746 8.391 1.00 90.12 648 ILE A C 1
ATOM 5156 O O . ILE A 1 648 ? -12.297 9.920 7.213 1.00 90.12 648 ILE A O 1
ATOM 5160 N N . PHE A 1 649 ? -11.824 10.084 9.410 1.00 87.19 649 PHE A N 1
ATOM 5161 C CA . PHE A 1 649 ? -10.489 10.643 9.250 1.00 87.19 649 PHE A CA 1
ATOM 5162 C C . PHE A 1 649 ? -9.475 9.554 9.571 1.00 87.19 649 PHE A C 1
ATOM 5164 O O . PHE A 1 649 ? -9.159 9.286 10.731 1.00 87.19 649 PHE A O 1
ATOM 5171 N N . ASN A 1 650 ? -8.998 8.889 8.520 1.00 80.62 650 ASN A N 1
ATOM 5172 C CA . ASN A 1 650 ? -7.988 7.844 8.615 1.00 80.62 650 ASN A CA 1
ATOM 5173 C C . ASN A 1 650 ? -6.578 8.460 8.636 1.00 80.62 650 ASN A C 1
ATOM 5175 O O . ASN A 1 650 ? -5.756 8.224 7.745 1.00 80.62 650 ASN A O 1
ATOM 5179 N N . SER A 1 651 ? -6.345 9.320 9.625 1.00 73.25 651 SER A N 1
ATOM 5180 C CA . SER A 1 651 ? -5.176 10.190 9.750 1.00 73.25 651 SER A CA 1
ATOM 5181 C C . SER A 1 651 ? -4.729 10.315 11.218 1.00 73.25 651 SER A C 1
ATOM 5183 O O . SER A 1 651 ? -5.350 9.744 12.116 1.00 73.25 651 SER A O 1
ATOM 5185 N N . CYS A 1 652 ? -3.614 11.008 11.473 1.00 64.56 652 CYS A N 1
ATOM 5186 C CA . CYS A 1 652 ? -2.849 10.853 12.718 1.00 64.56 652 CYS A CA 1
ATOM 5187 C C . CYS A 1 652 ? -3.113 11.867 13.834 1.00 64.56 652 CYS A C 1
ATOM 5189 O O . CYS A 1 652 ? -2.581 11.690 14.928 1.00 64.56 652 CYS A O 1
ATOM 5191 N N . ASP A 1 653 ? -3.964 12.869 13.610 1.00 66.88 653 ASP A N 1
ATOM 5192 C CA . ASP A 1 653 ? -4.429 13.769 14.672 1.00 66.88 653 ASP A CA 1
ATOM 5193 C C . ASP A 1 653 ? -5.950 13.803 14.763 1.00 66.88 653 ASP A C 1
ATOM 5195 O O . ASP A 1 653 ? -6.624 14.774 14.418 1.00 66.88 653 ASP A O 1
ATOM 5199 N N . GLY A 1 654 ? -6.508 12.683 15.198 1.00 68.38 654 GLY A N 1
ATOM 5200 C CA . GLY A 1 654 ? -7.941 12.504 15.198 1.00 68.38 654 GLY A CA 1
ATOM 5201 C C . GLY A 1 654 ? -8.691 13.311 16.256 1.00 68.38 654 GLY A C 1
ATOM 5202 O O . GLY A 1 654 ? -9.792 13.781 15.984 1.00 68.38 654 GLY A O 1
ATOM 5203 N N . LEU A 1 655 ? -8.128 13.485 17.456 1.00 73.44 655 LEU A N 1
ATOM 5204 C CA . LEU A 1 655 ? -8.835 14.130 18.572 1.00 73.44 655 LEU A CA 1
ATOM 5205 C C . 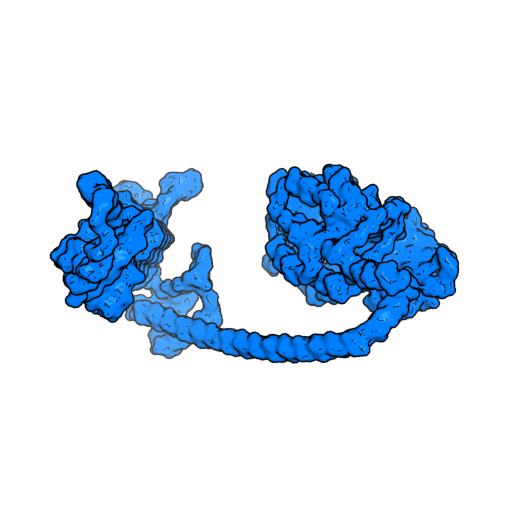LEU A 1 655 ? -8.903 15.656 18.431 1.00 73.44 655 LEU A C 1
ATOM 5207 O O . LEU A 1 655 ? -9.954 16.233 18.718 1.00 73.44 655 LEU A O 1
ATOM 5211 N N . GLY A 1 656 ? -7.836 16.304 17.942 1.00 73.38 656 GLY A N 1
ATOM 5212 C CA . GLY A 1 656 ? -7.860 17.738 17.634 1.00 73.38 656 GLY A CA 1
ATOM 5213 C C . GLY A 1 656 ? -8.877 18.056 16.535 1.00 73.38 656 GLY A C 1
ATOM 5214 O O . GLY A 1 656 ? -9.729 18.933 16.697 1.00 73.38 656 GLY A O 1
ATOM 5215 N N . LEU A 1 657 ? -8.872 17.255 15.462 1.00 73.94 657 LEU A N 1
ATOM 5216 C CA . LEU A 1 657 ? -9.861 17.343 14.384 1.00 73.94 657 LEU A CA 1
ATOM 5217 C C . LEU A 1 657 ? -11.284 17.086 14.889 1.00 73.94 657 LEU A C 1
ATOM 5219 O O . LEU A 1 657 ? -12.192 17.852 14.571 1.00 73.94 657 LEU A O 1
ATOM 5223 N N . ALA A 1 658 ? -11.494 16.043 15.696 1.00 75.00 658 ALA A N 1
ATOM 5224 C CA . ALA A 1 658 ? -12.811 15.701 16.225 1.00 75.00 658 ALA A CA 1
ATOM 5225 C C . ALA A 1 658 ? -13.418 16.840 17.046 1.00 75.00 658 ALA A C 1
ATOM 5227 O O . ALA A 1 658 ? -14.614 17.094 16.919 1.00 75.00 658 ALA A O 1
ATOM 5228 N N . ARG A 1 659 ? -12.605 17.564 17.826 1.00 75.62 659 ARG A N 1
ATOM 5229 C CA . ARG A 1 659 ? -13.054 18.732 18.593 1.00 75.62 659 ARG A CA 1
ATOM 5230 C C . ARG A 1 659 ? -13.579 19.843 17.683 1.00 75.62 659 ARG A C 1
ATOM 5232 O O . ARG A 1 659 ? -14.682 20.326 17.908 1.00 75.62 659 ARG A O 1
ATOM 5239 N N . GLN A 1 660 ? -12.843 20.206 16.634 1.00 77.31 660 GLN A N 1
ATOM 5240 C CA . GLN A 1 660 ? -13.285 21.244 15.692 1.00 77.31 660 GLN A CA 1
ATOM 5241 C C . GLN A 1 660 ? -14.484 20.803 14.844 1.00 77.31 660 GLN A C 1
ATOM 5243 O O . GLN A 1 660 ? -15.378 21.594 14.557 1.00 77.31 660 GLN A O 1
ATOM 5248 N N . LEU A 1 661 ? -14.531 19.528 14.456 1.00 76.94 661 LEU A N 1
ATOM 5249 C CA . LEU A 1 661 ? -15.666 18.957 13.731 1.00 76.94 661 LEU A CA 1
ATOM 5250 C C . LEU A 1 661 ? -16.919 18.861 14.612 1.00 76.94 661 LEU A C 1
ATOM 5252 O O . LEU A 1 661 ? -18.034 18.970 14.100 1.00 76.94 661 LEU A O 1
ATOM 5256 N N . ALA A 1 662 ? -16.756 18.694 15.929 1.00 73.94 662 ALA A N 1
ATOM 5257 C CA . ALA A 1 662 ? -17.859 18.730 16.885 1.00 73.94 662 ALA A CA 1
ATOM 5258 C C . ALA A 1 662 ? -18.568 20.091 16.882 1.00 73.94 662 ALA A C 1
ATOM 5260 O O . ALA A 1 662 ? -19.796 20.129 16.918 1.00 73.94 662 ALA A O 1
ATOM 5261 N N . ASP A 1 663 ? -17.820 21.192 16.743 1.00 77.69 663 ASP A N 1
ATOM 5262 C CA . ASP A 1 663 ? -18.381 22.548 16.640 1.00 77.69 663 ASP A CA 1
ATOM 5263 C C . ASP A 1 663 ? -19.232 22.748 15.370 1.00 77.69 663 ASP A C 1
ATOM 5265 O O . ASP A 1 663 ? -20.055 23.664 15.304 1.00 77.69 663 ASP A O 1
ATOM 5269 N N . LEU A 1 664 ? -19.069 21.885 14.359 1.00 77.56 664 LEU A N 1
ATOM 5270 C CA . LEU A 1 664 ? -19.913 21.852 13.157 1.00 77.56 664 LEU A CA 1
ATOM 5271 C C . LEU A 1 664 ? -21.181 21.006 13.344 1.00 77.56 664 LEU A C 1
ATOM 5273 O O . LEU A 1 664 ? -22.014 20.933 12.440 1.00 77.56 664 LEU A O 1
ATOM 5277 N N . HIS A 1 665 ? -21.339 20.369 14.506 1.00 79.00 665 HIS A N 1
ATOM 5278 C CA . HIS A 1 665 ? -22.430 19.456 14.839 1.00 79.00 665 HIS A CA 1
ATOM 5279 C C . HIS A 1 665 ? -22.552 18.259 13.888 1.00 79.00 665 HIS A C 1
ATOM 5281 O O . HIS A 1 665 ? -23.648 17.718 13.711 1.00 79.00 665 HIS A O 1
ATOM 5287 N N . LEU A 1 666 ? -21.437 17.811 13.298 1.00 82.94 666 LEU A N 1
ATOM 5288 C CA . LEU A 1 666 ? -21.420 16.589 12.500 1.00 82.94 666 LEU A CA 1
ATOM 5289 C C . LEU A 1 666 ? -21.928 15.411 13.362 1.00 82.94 666 LEU A C 1
ATOM 5291 O O . LEU A 1 666 ? -21.435 15.236 14.479 1.00 82.94 666 LEU A O 1
ATOM 5295 N N . PRO A 1 667 ? -22.904 14.606 12.894 1.00 84.50 667 PRO A N 1
ATOM 5296 C CA . PRO A 1 667 ? -23.536 13.595 13.735 1.00 84.50 667 PRO A CA 1
ATOM 5297 C C . PRO A 1 667 ? -22.559 12.568 14.307 1.00 84.50 667 PRO A C 1
ATOM 5299 O O . PRO A 1 667 ? -22.625 12.260 15.496 1.00 84.50 667 PRO A O 1
ATOM 5302 N N . GLN A 1 668 ? -21.677 12.021 13.470 1.00 88.31 668 GLN A N 1
ATOM 5303 C CA . GLN A 1 668 ? -20.715 10.994 13.858 1.00 88.31 668 GLN A CA 1
ATOM 5304 C C . GLN A 1 668 ? -19.380 11.214 13.141 1.00 88.31 668 GLN A C 1
ATOM 5306 O O . GLN A 1 668 ? -19.354 11.470 11.934 1.00 88.31 668 GLN A O 1
ATOM 5311 N N . THR A 1 669 ? -18.279 11.017 13.859 1.00 90.25 669 THR A N 1
ATOM 5312 C CA . THR A 1 669 ? -16.929 11.000 13.282 1.00 90.25 669 THR A CA 1
ATOM 5313 C C . THR A 1 669 ? -16.181 9.766 13.767 1.00 90.25 669 THR A C 1
ATOM 5315 O O . THR A 1 669 ? -16.297 9.397 14.931 1.00 90.25 669 THR A O 1
ATOM 5318 N N . ILE A 1 670 ? -15.394 9.123 12.909 1.00 92.38 670 ILE A N 1
ATOM 5319 C CA . ILE A 1 670 ? -14.394 8.137 13.332 1.00 92.38 670 ILE A CA 1
ATOM 5320 C C . ILE A 1 670 ? -13.018 8.763 13.166 1.00 92.38 670 ILE A C 1
ATOM 5322 O O . ILE A 1 670 ? -12.682 9.246 12.084 1.00 92.38 670 ILE A O 1
ATOM 5326 N N . VAL A 1 671 ? -12.238 8.737 14.242 1.00 90.06 671 VAL A N 1
ATOM 5327 C CA . VAL A 1 671 ? -10.905 9.336 14.305 1.00 90.06 671 VAL A CA 1
ATOM 5328 C C . VAL A 1 671 ? -9.926 8.426 15.050 1.00 90.06 671 VAL A C 1
ATOM 5330 O O . VAL A 1 671 ? -10.349 7.504 15.752 1.00 90.06 671 VAL A O 1
ATOM 5333 N N . MET A 1 672 ? -8.625 8.693 14.930 1.00 88.44 672 MET A N 1
ATOM 5334 C CA . MET A 1 672 ? -7.576 7.972 15.662 1.00 88.44 672 MET A CA 1
ATOM 5335 C C . MET A 1 672 ? -7.083 8.787 16.866 1.00 88.44 672 MET A C 1
ATOM 5337 O O . MET A 1 672 ? -6.796 9.975 16.734 1.00 88.44 672 MET A O 1
ATOM 5341 N N . ARG A 1 673 ? -6.982 8.164 18.049 1.00 86.06 673 ARG A N 1
ATOM 5342 C CA . ARG A 1 673 ? -6.512 8.823 19.287 1.00 86.06 673 ARG A CA 1
ATOM 5343 C C . ARG A 1 673 ? -5.056 9.286 19.210 1.00 86.06 673 ARG A C 1
ATOM 5345 O O . ARG A 1 673 ? -4.722 10.340 19.741 1.00 86.06 673 ARG A O 1
ATOM 5352 N N . GLU A 1 674 ? -4.219 8.478 18.572 1.00 82.38 674 GLU A N 1
ATOM 5353 C CA . GLU A 1 674 ? -2.783 8.692 18.380 1.00 82.38 674 GLU A CA 1
ATOM 5354 C C . GLU A 1 674 ? -2.417 8.303 16.932 1.00 82.38 674 GLU A C 1
ATOM 5356 O O . GLU A 1 674 ? -3.241 7.673 16.251 1.00 82.38 674 GLU A O 1
ATOM 5361 N N . PRO A 1 675 ? -1.205 8.633 16.443 1.00 78.38 675 PRO A N 1
ATOM 5362 C CA . PRO A 1 675 ? -0.790 8.290 15.088 1.00 78.38 675 PRO A CA 1
ATOM 5363 C C . PRO A 1 675 ? -0.892 6.791 14.803 1.00 78.38 675 PRO A C 1
ATOM 5365 O O . PRO A 1 675 ? -0.409 5.971 15.583 1.00 78.38 675 PRO A O 1
ATOM 5368 N N . MET A 1 676 ? -1.496 6.422 13.673 1.00 83.44 676 MET A N 1
ATOM 5369 C CA . MET A 1 676 ? -1.738 5.026 13.303 1.00 83.44 676 MET A CA 1
ATOM 5370 C C . MET A 1 676 ? -0.833 4.592 12.137 1.00 83.44 676 MET A C 1
ATOM 5372 O O . MET A 1 676 ? -0.804 5.276 11.110 1.00 83.44 676 MET A O 1
ATOM 5376 N N . PRO A 1 677 ? -0.119 3.453 12.248 1.00 82.25 677 PRO A N 1
ATOM 5377 C CA . PRO A 1 677 ? 0.638 2.878 11.141 1.00 82.25 677 PRO A CA 1
ATOM 5378 C C . PRO A 1 677 ? -0.248 2.571 9.932 1.00 82.25 677 PRO A C 1
ATOM 5380 O O . PRO A 1 677 ? -1.361 2.060 10.077 1.00 82.25 677 PRO A O 1
ATOM 5383 N N . ASP A 1 678 ? 0.279 2.815 8.732 1.00 81.19 678 ASP A N 1
ATOM 5384 C CA . ASP A 1 678 ? -0.472 2.761 7.470 1.00 81.19 678 ASP A CA 1
ATOM 5385 C C . ASP A 1 678 ? -1.216 1.429 7.242 1.00 81.19 678 ASP A C 1
ATOM 5387 O O . ASP A 1 678 ? -2.420 1.398 6.983 1.00 81.19 678 ASP A O 1
ATOM 5391 N N . ARG A 1 679 ? -0.525 0.303 7.457 1.00 82.75 679 ARG A N 1
ATOM 5392 C CA . ARG A 1 679 ? -1.088 -1.048 7.297 1.00 82.75 679 ARG A CA 1
ATOM 5393 C C . ARG A 1 679 ? -2.198 -1.352 8.307 1.00 82.75 679 ARG A C 1
ATOM 5395 O O . ARG A 1 679 ? -3.169 -2.036 7.976 1.00 82.75 679 ARG A O 1
ATOM 5402 N N . ALA A 1 680 ? -2.072 -0.852 9.537 1.00 86.56 680 ALA A N 1
ATOM 5403 C CA . ALA A 1 680 ? -3.109 -1.001 10.551 1.00 86.56 680 ALA A CA 1
ATOM 5404 C C . ALA A 1 680 ? -4.341 -0.159 10.180 1.00 86.56 680 ALA A C 1
ATOM 5406 O O . ALA A 1 680 ? -5.464 -0.660 10.240 1.00 86.56 680 ALA A O 1
ATOM 5407 N N . ALA A 1 681 ? -4.133 1.084 9.738 1.00 86.50 681 ALA A N 1
ATOM 5408 C CA . ALA A 1 681 ? -5.185 1.996 9.293 1.00 86.50 681 ALA A CA 1
ATOM 5409 C C . ALA A 1 681 ? -5.998 1.411 8.120 1.00 86.50 681 ALA A C 1
ATOM 5411 O O . ALA A 1 681 ? -7.229 1.352 8.176 1.00 86.50 681 ALA A O 1
ATOM 5412 N N . GLN A 1 682 ? -5.321 0.877 7.100 1.00 86.62 682 GLN A N 1
ATOM 5413 C CA . GLN A 1 682 ? -5.951 0.177 5.971 1.00 86.62 682 GLN A CA 1
ATOM 5414 C C . GLN A 1 682 ? -6.753 -1.049 6.428 1.00 86.62 682 GLN A C 1
ATOM 5416 O O . GLN A 1 682 ? -7.875 -1.288 5.969 1.00 86.62 682 GLN A O 1
ATOM 5421 N N . LYS A 1 683 ? -6.201 -1.842 7.360 1.00 88.62 683 LYS A N 1
ATOM 5422 C CA . LYS A 1 683 ? -6.886 -3.027 7.891 1.00 88.62 683 LYS A CA 1
ATOM 5423 C C . LYS A 1 683 ? -8.160 -2.654 8.644 1.00 88.62 683 LYS A C 1
ATOM 5425 O O . LYS A 1 683 ? -9.195 -3.284 8.415 1.00 88.62 683 LYS A O 1
ATOM 5430 N N . PHE A 1 684 ? -8.086 -1.642 9.509 1.00 91.31 684 PHE A N 1
ATOM 5431 C CA . PHE A 1 684 ? -9.242 -1.111 10.226 1.00 91.31 684 PHE A CA 1
ATOM 5432 C C . PHE A 1 684 ? -10.337 -0.702 9.248 1.00 91.31 684 PHE A C 1
ATOM 5434 O O . PHE A 1 684 ? -11.472 -1.159 9.370 1.00 91.31 684 PHE A O 1
ATOM 5441 N N . LEU A 1 685 ? -9.971 0.111 8.255 1.00 87.62 685 LEU A N 1
ATOM 5442 C CA . LEU A 1 685 ? -10.892 0.642 7.265 1.00 87.62 685 LEU A CA 1
ATOM 5443 C C . LEU A 1 685 ? -11.603 -0.474 6.499 1.00 87.62 685 LEU A C 1
ATOM 5445 O O . LEU A 1 685 ? -12.830 -0.473 6.409 1.00 87.62 685 LEU A O 1
ATOM 5449 N N . LYS A 1 686 ? -10.844 -1.452 5.993 1.00 86.12 686 LYS A N 1
ATOM 5450 C CA . LYS A 1 686 ? -11.385 -2.600 5.258 1.00 86.12 686 LYS A CA 1
ATOM 5451 C C . LYS A 1 686 ? -12.412 -3.374 6.077 1.00 86.12 686 LYS A C 1
ATOM 5453 O O . LYS A 1 686 ? -13.501 -3.666 5.583 1.00 86.12 686 LYS A O 1
ATOM 5458 N N . ASP A 1 687 ? -12.071 -3.710 7.317 1.00 89.06 687 ASP A N 1
ATOM 5459 C CA . ASP A 1 687 ? -12.953 -4.506 8.168 1.00 89.06 687 ASP A CA 1
ATOM 5460 C C . ASP A 1 687 ? -14.179 -3.695 8.612 1.00 89.06 687 ASP A C 1
ATOM 5462 O O . ASP A 1 687 ? -15.299 -4.202 8.548 1.00 89.06 687 ASP A O 1
ATOM 5466 N N . PHE A 1 688 ? -13.994 -2.425 8.990 1.00 90.56 688 PHE A N 1
ATOM 5467 C CA . PHE A 1 688 ? -15.085 -1.521 9.355 1.00 90.56 688 PHE A CA 1
ATOM 5468 C C . PHE A 1 688 ? -16.099 -1.381 8.218 1.00 90.56 688 PHE A C 1
ATOM 5470 O O . PHE A 1 688 ? -17.287 -1.627 8.421 1.00 90.56 688 PHE A O 1
ATOM 5477 N N . LEU A 1 689 ? -15.632 -1.040 7.014 1.00 83.12 689 LEU A N 1
ATOM 5478 C CA . LEU A 1 689 ? -16.487 -0.856 5.844 1.00 83.12 689 LEU A CA 1
ATOM 5479 C C . LEU A 1 689 ? -17.215 -2.147 5.462 1.00 83.12 689 LEU A C 1
ATOM 5481 O O . LEU A 1 689 ? -18.397 -2.104 5.122 1.00 83.12 689 LEU A O 1
ATOM 5485 N N . SER A 1 690 ? -16.551 -3.300 5.569 1.00 81.62 690 SER A N 1
ATOM 5486 C CA . SER A 1 690 ? -17.177 -4.604 5.328 1.00 81.62 690 SER A CA 1
ATOM 5487 C C . SER A 1 690 ? -18.323 -4.881 6.309 1.00 81.62 690 SER A C 1
ATOM 5489 O O . SER A 1 690 ? -19.419 -5.258 5.894 1.00 81.62 690 SER A O 1
ATOM 5491 N N . TYR A 1 691 ? -18.122 -4.635 7.606 1.00 84.25 691 TYR A N 1
ATOM 5492 C CA . TYR A 1 691 ? -19.180 -4.825 8.600 1.00 84.25 691 TYR A CA 1
ATOM 5493 C C . TYR A 1 691 ? -20.309 -3.805 8.461 1.00 84.25 691 TYR A C 1
ATOM 5495 O O . TYR A 1 691 ? -21.481 -4.185 8.514 1.00 84.25 691 TYR A O 1
ATOM 5503 N N . TYR A 1 692 ? -19.975 -2.540 8.229 1.00 82.56 692 TYR A N 1
ATOM 5504 C CA . TYR A 1 692 ? -20.964 -1.474 8.134 1.00 82.56 692 TYR A CA 1
ATOM 5505 C C . TYR A 1 692 ? -21.837 -1.621 6.877 1.00 82.56 692 TYR A C 1
ATOM 5507 O O . TYR A 1 692 ? -23.060 -1.507 6.957 1.00 82.56 692 TYR A O 1
ATOM 5515 N N . SER A 1 693 ? -21.242 -1.998 5.738 1.00 74.88 693 SER A N 1
ATOM 5516 C CA . SER A 1 693 ? -21.980 -2.313 4.502 1.00 74.88 693 SER A CA 1
ATOM 5517 C C . SER A 1 693 ? -22.836 -3.576 4.593 1.00 74.88 693 SER A C 1
ATOM 5519 O O . SER A 1 693 ? -23.872 -3.652 3.938 1.00 74.88 693 SER A O 1
ATOM 5521 N N . SER A 1 694 ? -22.490 -4.529 5.467 1.00 71.50 694 SER A N 1
ATOM 5522 C CA . SER A 1 694 ? -23.332 -5.706 5.744 1.00 71.50 694 SER A CA 1
ATOM 5523 C C . SER A 1 694 ? -24.597 -5.402 6.567 1.00 71.50 694 SER A C 1
ATOM 5525 O O . SER A 1 694 ? -25.409 -6.297 6.801 1.00 71.50 694 SER A O 1
ATOM 5527 N N . GLY A 1 695 ? -24.777 -4.152 7.010 1.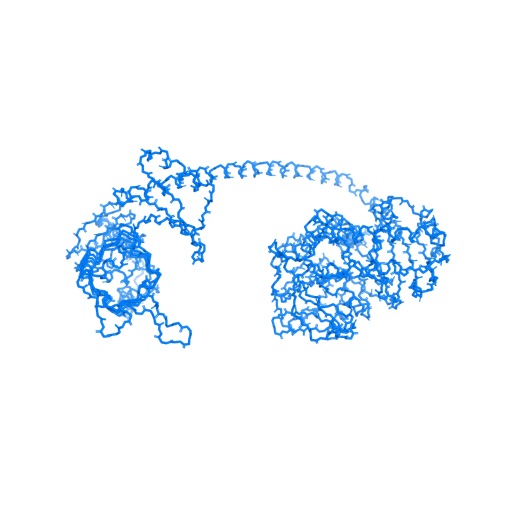00 72.88 695 GLY A N 1
ATOM 5528 C CA . GLY A 1 695 ? -25.957 -3.692 7.745 1.00 72.88 695 GLY A CA 1
ATOM 5529 C C . GLY A 1 695 ? -25.840 -3.716 9.266 1.00 72.88 695 GLY A C 1
ATOM 5530 O O . GLY A 1 695 ? -26.835 -3.460 9.945 1.00 72.88 695 GLY A O 1
ATOM 5531 N N . LYS A 1 696 ? -24.647 -3.983 9.812 1.00 82.12 696 LYS A N 1
ATOM 5532 C CA . LYS A 1 696 ? -24.387 -3.830 11.250 1.00 82.12 696 LYS A CA 1
ATOM 5533 C C . LYS A 1 696 ? -24.439 -2.354 11.664 1.00 82.12 696 LYS A C 1
ATOM 5535 O O . LYS A 1 696 ? -24.211 -1.457 10.850 1.00 82.12 696 LYS A O 1
ATOM 5540 N N . SER A 1 697 ? -24.709 -2.100 12.944 1.00 86.81 697 SER A N 1
ATOM 5541 C CA . SER A 1 697 ? -24.678 -0.744 13.494 1.00 86.81 697 SER A CA 1
ATOM 5542 C C . SER A 1 697 ? -23.265 -0.159 13.500 1.00 86.81 697 SER A C 1
ATOM 5544 O O . SER A 1 697 ? -22.274 -0.894 13.444 1.00 86.81 697 SER A O 1
ATOM 5546 N N . LEU A 1 698 ? -23.155 1.175 13.554 1.00 88.94 698 LEU A N 1
ATOM 5547 C CA . LEU A 1 698 ? -21.865 1.881 13.594 1.00 88.94 698 LEU A CA 1
ATOM 5548 C C . LEU A 1 698 ? -20.966 1.347 14.726 1.00 88.94 698 LEU A C 1
ATOM 5550 O O . LEU A 1 698 ? -19.806 1.017 14.496 1.00 88.94 698 LEU A O 1
ATOM 5554 N N . TYR A 1 699 ? -21.541 1.197 15.921 1.00 92.50 699 TYR A N 1
ATOM 5555 C CA . TYR A 1 699 ? -20.856 0.766 17.144 1.00 92.50 699 TYR A CA 1
ATOM 5556 C C . TYR A 1 699 ? -20.346 -0.667 17.026 1.00 92.50 699 TYR A C 1
ATOM 5558 O O . TYR A 1 699 ? -19.159 -0.922 17.220 1.00 92.50 699 TYR A O 1
ATOM 5566 N N . VAL A 1 700 ? -21.210 -1.595 16.606 1.00 91.44 700 VAL A N 1
ATOM 5567 C CA . VAL A 1 700 ? -20.811 -2.993 16.404 1.00 91.44 700 VAL A CA 1
ATOM 5568 C C . VAL A 1 700 ? -19.776 -3.116 15.280 1.00 91.44 700 VAL A C 1
ATOM 5570 O O . VAL A 1 700 ? -18.852 -3.920 15.378 1.00 91.44 700 VAL A O 1
ATOM 5573 N N . SER A 1 701 ? -19.878 -2.307 14.222 1.00 92.50 701 SER A N 1
ATOM 5574 C CA . SER A 1 701 ? -18.914 -2.325 13.113 1.00 92.50 701 SER A CA 1
ATOM 5575 C C . SER A 1 701 ? -17.521 -1.874 13.555 1.00 92.50 701 SER A C 1
ATOM 5577 O O . SER A 1 701 ? -16.537 -2.536 13.224 1.00 92.50 701 SER A O 1
ATOM 5579 N N . VAL A 1 702 ? -17.424 -0.798 14.347 1.00 94.50 702 VAL A N 1
ATOM 5580 C CA . VAL A 1 702 ? -16.150 -0.341 14.933 1.00 94.50 702 VAL A CA 1
ATOM 5581 C C . VAL A 1 702 ? -15.591 -1.379 15.907 1.00 94.50 702 VAL A C 1
ATOM 5583 O O . VAL A 1 702 ? -14.400 -1.691 15.836 1.00 94.50 702 VAL A O 1
ATOM 5586 N N . ARG A 1 703 ? -16.442 -1.977 16.751 1.00 94.19 703 ARG A N 1
ATOM 5587 C CA . ARG A 1 703 ? -16.054 -3.028 17.705 1.00 94.19 703 ARG A CA 1
ATOM 5588 C C . ARG A 1 703 ? -15.424 -4.229 17.025 1.00 94.19 703 ARG A C 1
ATOM 5590 O O . ARG A 1 703 ? -14.336 -4.667 17.402 1.00 94.19 703 ARG A O 1
ATOM 5597 N N . GLU A 1 704 ? -16.087 -4.751 16.002 1.00 94.12 704 GLU A N 1
ATOM 5598 C CA . GLU A 1 704 ? -15.611 -5.911 15.253 1.00 94.12 704 GLU A CA 1
ATOM 5599 C C . GLU A 1 704 ? -14.339 -5.596 14.455 1.00 94.12 704 GLU A C 1
ATOM 5601 O O . GLU A 1 704 ? -13.431 -6.429 14.391 1.00 94.12 704 GLU A O 1
ATOM 5606 N N . ALA A 1 705 ? -14.227 -4.388 13.893 1.00 94.44 705 ALA A N 1
ATOM 5607 C CA . ALA A 1 705 ? -13.011 -3.937 13.218 1.00 94.44 705 ALA A CA 1
ATOM 5608 C C . ALA A 1 705 ? -11.825 -3.837 14.193 1.00 94.44 705 ALA A C 1
ATOM 5610 O O . ALA A 1 705 ? -10.747 -4.361 13.912 1.00 94.44 705 ALA A O 1
ATOM 5611 N N . ARG A 1 706 ? -12.025 -3.269 15.390 1.00 94.12 706 ARG A N 1
ATOM 5612 C CA . ARG A 1 706 ? -10.999 -3.229 16.444 1.00 94.12 706 ARG A CA 1
ATOM 5613 C C . ARG A 1 706 ? -10.602 -4.618 16.937 1.00 94.12 706 ARG A C 1
ATOM 5615 O O . ARG A 1 706 ? -9.417 -4.891 17.103 1.00 94.12 706 ARG A O 1
ATOM 5622 N N . LYS A 1 707 ? -11.557 -5.536 17.093 1.00 92.38 707 LYS A N 1
ATOM 5623 C CA . LYS A 1 707 ? -11.266 -6.937 17.439 1.00 92.38 707 LYS A CA 1
ATOM 5624 C C . LYS A 1 707 ? -10.416 -7.632 16.370 1.00 92.38 707 LYS A C 1
ATOM 5626 O O . LYS A 1 707 ? -9.578 -8.472 16.687 1.00 92.38 707 LYS A O 1
ATOM 5631 N N . LYS A 1 708 ? -10.606 -7.302 15.090 1.00 91.94 708 LYS A N 1
ATOM 5632 C CA . LYS A 1 708 ? -9.743 -7.808 14.012 1.00 91.94 708 LYS A CA 1
ATOM 5633 C C . LYS A 1 708 ? -8.359 -7.161 14.027 1.00 91.94 708 LYS A C 1
ATOM 5635 O O . LYS A 1 708 ? -7.396 -7.877 13.765 1.00 91.94 708 LYS A O 1
ATOM 5640 N N . LEU A 1 709 ? -8.250 -5.876 14.377 1.00 91.19 709 LEU A N 1
ATOM 5641 C CA . LEU A 1 709 ? -6.961 -5.194 14.549 1.00 91.19 709 LEU A CA 1
ATOM 5642 C C . LEU A 1 709 ? -6.087 -5.827 15.629 1.00 91.19 709 LEU A C 1
ATOM 5644 O O . LEU A 1 709 ? -4.879 -5.871 15.443 1.00 91.19 709 LEU A O 1
ATOM 5648 N N . GLN A 1 710 ? -6.666 -6.378 16.701 1.00 88.94 710 GLN A N 1
ATOM 5649 C CA . GLN A 1 710 ? -5.896 -7.072 17.749 1.00 88.94 710 GLN A CA 1
ATOM 5650 C C . GLN A 1 710 ? -5.012 -8.198 17.191 1.00 88.94 710 GLN A C 1
ATOM 5652 O O . GLN A 1 710 ? -3.940 -8.480 17.713 1.00 88.94 710 GLN A O 1
ATOM 5657 N N . LYS A 1 711 ? -5.408 -8.813 16.069 1.00 87.81 711 LYS A N 1
ATOM 5658 C CA . LYS A 1 711 ? -4.600 -9.844 15.396 1.00 87.81 711 LYS A CA 1
ATOM 5659 C C . LYS A 1 711 ? -3.305 -9.308 14.784 1.00 87.81 711 LYS A C 1
ATOM 5661 O O . LYS A 1 711 ? -2.431 -10.103 14.464 1.00 87.81 711 LYS A O 1
ATOM 5666 N N . LEU A 1 712 ? -3.217 -7.996 14.583 1.00 83.88 712 LEU A N 1
ATOM 5667 C CA . LEU A 1 712 ? -2.045 -7.297 14.074 1.00 83.88 712 LEU A CA 1
ATOM 5668 C C . LEU A 1 712 ? -1.192 -6.682 15.192 1.00 83.88 712 LEU A C 1
ATOM 5670 O O . LEU A 1 712 ? -0.142 -6.129 14.897 1.00 83.88 712 LEU A O 1
ATOM 5674 N N . GLU A 1 713 ? -1.590 -6.793 16.463 1.00 85.50 713 GLU A N 1
ATOM 5675 C CA . GLU A 1 713 ? -0.815 -6.255 17.588 1.00 85.50 713 GLU A CA 1
ATOM 5676 C C . GLU A 1 713 ? 0.565 -6.893 17.827 1.00 85.50 713 GLU A C 1
ATOM 5678 O O . GLU A 1 713 ? 1.404 -6.223 18.436 1.00 85.50 713 GLU A O 1
ATOM 5683 N N . PRO A 1 714 ? 0.878 -8.115 17.340 1.00 81.56 714 PRO A N 1
ATOM 5684 C CA . PRO A 1 714 ? 2.260 -8.583 17.319 1.00 81.56 714 PRO A CA 1
ATOM 5685 C C . PRO A 1 714 ? 3.197 -7.644 16.547 1.00 81.56 714 PRO A C 1
ATOM 5687 O O . PRO A 1 714 ? 4.297 -7.387 17.036 1.00 81.56 714 PRO A O 1
ATOM 5690 N N . ASP A 1 715 ? 2.725 -7.103 15.418 1.00 77.06 715 ASP A N 1
ATOM 5691 C CA . ASP A 1 715 ? 3.484 -6.234 14.508 1.00 77.06 715 ASP A CA 1
ATOM 5692 C C . ASP A 1 715 ? 3.235 -4.738 14.788 1.00 77.06 715 ASP A C 1
ATOM 5694 O O . ASP A 1 715 ? 4.114 -3.901 14.599 1.00 77.06 715 ASP A O 1
ATOM 5698 N N . PHE A 1 716 ? 2.036 -4.393 15.269 1.00 82.44 716 PHE A N 1
ATOM 5699 C CA . PHE A 1 716 ? 1.593 -3.028 15.565 1.00 82.44 716 PHE A CA 1
ATOM 5700 C C . PHE A 1 716 ? 0.988 -2.952 16.975 1.00 82.44 716 PHE A C 1
ATOM 5702 O O . PHE A 1 716 ? -0.242 -2.961 17.117 1.00 82.44 716 PHE A O 1
ATOM 5709 N N . PRO A 1 717 ? 1.821 -2.910 18.031 1.00 84.25 717 PRO A N 1
ATOM 5710 C CA . PRO A 1 717 ? 1.353 -2.960 19.412 1.00 84.25 717 PRO A CA 1
ATOM 5711 C C . PRO A 1 717 ? 0.259 -1.927 19.695 1.00 84.25 717 PRO A C 1
ATOM 5713 O O . PRO A 1 717 ? 0.389 -0.757 19.340 1.00 84.25 717 PRO A O 1
ATOM 5716 N N . ASN A 1 718 ? -0.828 -2.377 20.329 1.00 90.56 718 ASN A N 1
ATOM 5717 C CA . ASN A 1 718 ? -1.967 -1.544 20.728 1.00 90.56 718 ASN A CA 1
ATOM 5718 C C . ASN A 1 718 ? -2.676 -0.800 19.577 1.00 90.56 718 ASN A C 1
ATOM 5720 O O . ASN A 1 718 ? -3.405 0.158 19.825 1.00 90.56 718 ASN A O 1
ATOM 5724 N N . ALA A 1 719 ? -2.548 -1.243 18.319 1.00 89.38 719 ALA A N 1
ATOM 5725 C CA . ALA A 1 719 ? -3.259 -0.631 17.191 1.00 89.38 719 ALA A CA 1
ATOM 5726 C C . ALA A 1 719 ? -4.790 -0.613 17.374 1.00 89.38 719 ALA A C 1
ATOM 5728 O O . ALA A 1 719 ? -5.468 0.275 16.854 1.00 89.38 719 ALA A O 1
ATOM 5729 N N . SER A 1 720 ? -5.355 -1.563 18.132 1.00 92.62 720 SER A N 1
ATOM 5730 C CA . SER A 1 720 ? -6.788 -1.575 18.444 1.00 92.62 720 SER A CA 1
ATOM 5731 C C . SER A 1 720 ? -7.219 -0.457 19.402 1.00 92.62 720 SER A C 1
ATOM 5733 O O . SER A 1 720 ? -8.420 -0.185 19.495 1.00 92.62 720 SER A O 1
ATOM 5735 N N . TRP A 1 721 ? -6.268 0.217 20.067 1.00 92.94 721 TRP A N 1
ATOM 5736 C CA . TRP A 1 721 ? -6.543 1.314 20.992 1.00 92.94 721 TRP A CA 1
ATOM 5737 C C . TRP A 1 721 ? -6.865 2.635 20.295 1.00 92.94 721 TRP A C 1
ATOM 5739 O O . TRP A 1 721 ? -7.425 3.543 20.910 1.00 92.94 721 TRP A O 1
ATOM 5749 N N . LEU A 1 722 ? -6.511 2.760 19.019 1.00 91.19 722 LEU A N 1
ATOM 5750 C CA . LEU A 1 722 ? -6.465 4.046 18.329 1.00 91.19 722 LEU A CA 1
ATOM 5751 C C . LEU A 1 722 ? -7.831 4.485 17.791 1.00 91.19 722 LEU A C 1
ATOM 5753 O O . LEU A 1 722 ? -8.220 5.615 18.089 1.00 91.19 722 LEU A O 1
ATOM 5757 N N . PRO A 1 723 ? -8.599 3.645 17.067 1.00 93.50 723 PRO A N 1
ATOM 5758 C CA . PRO A 1 723 ? -9.858 4.087 16.481 1.00 93.50 723 PRO A CA 1
ATOM 5759 C C . PRO A 1 723 ? -10.914 4.382 17.549 1.00 93.50 723 PRO A C 1
ATOM 5761 O O . PRO A 1 723 ? -11.129 3.595 18.481 1.00 93.50 723 PRO A O 1
ATOM 5764 N N . VAL A 1 724 ? -11.607 5.509 17.406 1.00 93.12 724 VAL A N 1
ATOM 5765 C CA . VAL A 1 724 ? -12.678 5.924 18.314 1.00 93.12 724 VAL A CA 1
ATOM 5766 C C . VAL A 1 724 ? -13.799 6.646 17.578 1.00 93.12 724 VAL A C 1
ATOM 5768 O O . VAL A 1 724 ? -13.565 7.395 16.631 1.00 93.12 724 VAL A O 1
ATOM 5771 N N . ILE A 1 725 ? -15.030 6.406 18.033 1.00 93.56 725 ILE A N 1
ATOM 5772 C CA . ILE A 1 725 ? -16.215 7.133 17.582 1.00 93.56 725 ILE A CA 1
ATOM 5773 C C . ILE A 1 725 ? -16.315 8.431 18.379 1.00 93.56 725 ILE A C 1
ATOM 5775 O O . ILE A 1 725 ? -16.281 8.419 19.610 1.00 93.56 725 ILE A O 1
ATOM 5779 N N . TRP A 1 726 ? -16.505 9.534 17.677 1.00 90.12 726 TRP A N 1
ATOM 5780 C CA . TRP A 1 726 ? -16.969 10.792 18.227 1.00 90.12 726 TRP A CA 1
ATOM 5781 C C . TRP A 1 726 ? -18.449 10.969 17.888 1.00 90.12 726 TRP A C 1
ATOM 5783 O O . TRP A 1 726 ? -18.818 10.973 16.712 1.00 90.12 726 TRP A O 1
ATOM 5793 N N . GLN A 1 727 ? -19.294 11.104 18.906 1.00 87.94 727 GLN A N 1
ATOM 5794 C CA . GLN A 1 727 ? -20.743 11.196 18.760 1.00 87.94 727 GLN A CA 1
ATOM 5795 C C . GLN A 1 727 ? -21.255 12.597 19.113 1.00 87.94 727 GLN A C 1
ATOM 5797 O O . GLN A 1 727 ? -21.013 13.112 20.205 1.00 87.94 727 GLN A O 1
ATOM 5802 N N . ASN A 1 728 ? -22.078 13.164 18.230 1.00 83.50 728 ASN A N 1
ATOM 5803 C CA . ASN A 1 728 ? -23.015 14.226 18.583 1.00 83.50 728 ASN A CA 1
ATOM 5804 C C . ASN A 1 728 ? -24.244 13.615 19.283 1.00 83.50 728 ASN A C 1
ATOM 5806 O O . ASN A 1 728 ? -24.960 12.801 18.699 1.00 83.50 728 ASN A O 1
ATOM 5810 N N . GLN A 1 729 ? -24.489 13.991 20.540 1.00 75.00 729 GLN A N 1
ATOM 5811 C CA . GLN A 1 729 ? -25.562 13.419 21.362 1.00 75.00 729 GLN A CA 1
ATOM 5812 C C . GLN A 1 729 ? -26.975 13.793 20.900 1.00 75.00 729 GLN A C 1
ATOM 5814 O O . GLN A 1 729 ? -27.912 13.035 21.162 1.00 75.00 729 GLN A O 1
ATOM 5819 N N . ALA A 1 730 ? -27.152 14.908 20.184 1.00 67.94 730 ALA A N 1
ATOM 5820 C CA . ALA A 1 730 ? -28.451 15.268 19.619 1.00 67.94 730 ALA A CA 1
ATOM 5821 C C . ALA A 1 730 ? -28.907 14.311 18.504 1.00 67.94 730 ALA A C 1
ATOM 5823 O O . ALA A 1 730 ? -30.098 14.284 18.174 1.00 67.94 730 ALA A O 1
ATOM 5824 N N . GLU A 1 731 ? -27.986 13.519 17.946 1.00 69.62 731 GLU A N 1
ATOM 5825 C CA . GLU A 1 731 ? -28.209 12.664 16.786 1.00 69.62 731 GLU A CA 1
ATOM 5826 C C . GLU A 1 731 ? -28.043 11.176 17.104 1.00 69.62 731 GLU A C 1
ATOM 5828 O O . GLU A 1 731 ? -27.128 10.740 17.809 1.00 69.62 731 GLU A O 1
ATOM 5833 N N . ARG A 1 732 ? -28.935 10.360 16.529 1.00 69.50 732 ARG A N 1
ATOM 5834 C CA . ARG A 1 732 ? -28.828 8.900 16.612 1.00 69.50 732 ARG A CA 1
ATOM 5835 C C . ARG A 1 732 ? -27.959 8.376 15.456 1.00 69.50 732 ARG A C 1
ATOM 5837 O O . ARG A 1 732 ? -28.270 8.679 14.301 1.00 69.50 732 ARG A O 1
ATOM 5844 N N . PRO A 1 733 ? -26.920 7.562 15.731 1.00 68.81 733 PRO A N 1
ATOM 5845 C CA . PRO A 1 733 ? -26.159 6.848 14.712 1.00 68.81 733 PRO A CA 1
ATOM 5846 C C . PRO A 1 733 ? -27.082 6.041 13.795 1.00 68.81 733 PRO A C 1
ATOM 5848 O O . PRO A 1 733 ? -28.004 5.368 14.259 1.00 68.81 733 PRO A O 1
ATOM 5851 N N . ARG A 1 734 ? -26.828 6.096 12.487 1.00 65.56 734 ARG A N 1
ATOM 5852 C CA . ARG A 1 734 ? -27.621 5.383 11.479 1.00 65.56 734 ARG A CA 1
ATOM 5853 C C . ARG A 1 734 ? -26.966 4.073 11.070 1.00 65.56 734 ARG A C 1
ATOM 5855 O O . ARG A 1 734 ? -25.741 3.981 10.972 1.00 65.56 734 ARG A O 1
ATOM 5862 N N . ASN A 1 735 ? -27.803 3.093 10.747 1.00 62.16 735 ASN A N 1
ATOM 5863 C CA . ASN A 1 735 ? -27.371 1.868 10.086 1.00 62.16 735 ASN A CA 1
ATOM 5864 C C . ASN A 1 735 ? -27.426 2.090 8.572 1.00 62.16 735 ASN A C 1
ATOM 5866 O O . ASN A 1 735 ? -28.376 2.689 8.071 1.00 62.16 735 ASN A O 1
ATOM 5870 N N . LEU A 1 736 ? -26.438 1.583 7.833 1.00 55.38 736 LEU A N 1
ATOM 5871 C CA . LEU A 1 736 ? -26.357 1.799 6.385 1.00 55.38 736 LEU A CA 1
ATOM 5872 C C . LEU A 1 736 ? -27.607 1.274 5.641 1.00 55.38 736 LEU A C 1
ATOM 5874 O O . LEU A 1 736 ? -28.069 1.876 4.677 1.00 55.38 736 LEU A O 1
ATOM 5878 N N . VAL A 1 737 ? -28.216 0.194 6.144 1.00 47.06 737 VAL A N 1
ATOM 5879 C CA . VAL A 1 737 ? -29.417 -0.433 5.562 1.00 47.06 737 VAL A CA 1
ATOM 5880 C C . VAL A 1 737 ? -30.691 0.389 5.799 1.00 47.06 737 VAL A C 1
ATOM 5882 O O . VAL A 1 737 ? -31.567 0.404 4.938 1.00 47.06 737 VAL A O 1
ATOM 5885 N N . SER A 1 738 ? -30.799 1.149 6.897 1.00 43.00 738 SER A N 1
ATOM 5886 C CA . SER A 1 738 ? -31.977 2.006 7.123 1.00 43.00 738 SER A CA 1
ATOM 5887 C C . SER A 1 738 ? -31.987 3.268 6.253 1.00 43.00 738 SER A C 1
ATOM 5889 O O . SER A 1 738 ? -33.031 3.907 6.131 1.00 43.00 738 SER A O 1
ATOM 5891 N N . ALA A 1 739 ? -30.858 3.614 5.625 1.00 38.78 739 ALA A N 1
ATOM 5892 C CA . ALA A 1 739 ? -30.773 4.682 4.631 1.00 38.78 739 ALA A CA 1
ATOM 5893 C C . ALA A 1 739 ? -31.271 4.242 3.239 1.00 38.78 739 ALA A C 1
ATOM 5895 O O . ALA A 1 739 ? -31.765 5.079 2.491 1.00 38.78 739 ALA A O 1
ATOM 5896 N N . ILE A 1 740 ? -31.192 2.943 2.923 1.00 40.81 740 ILE A N 1
ATOM 5897 C CA . ILE A 1 740 ? -31.546 2.374 1.610 1.00 40.81 740 ILE A CA 1
ATOM 5898 C C . ILE A 1 740 ? -33.034 1.966 1.552 1.00 40.81 740 ILE A C 1
ATOM 5900 O O . ILE A 1 740 ? -33.678 2.108 0.518 1.00 40.81 740 ILE A O 1
ATOM 5904 N N . ASP A 1 741 ? -33.627 1.529 2.667 1.00 37.22 741 ASP A N 1
ATOM 5905 C CA . ASP A 1 741 ? -34.930 0.835 2.680 1.00 37.22 741 ASP A CA 1
ATOM 5906 C C . ASP A 1 741 ? -36.170 1.754 2.828 1.00 37.22 741 ASP A C 1
ATOM 5908 O O . ASP A 1 741 ? -37.228 1.341 3.305 1.00 37.22 741 ASP A O 1
ATOM 5912 N N . SER A 1 742 ? -36.075 3.035 2.444 1.00 37.50 742 SER A N 1
ATOM 5913 C CA . SER A 1 742 ? -37.236 3.948 2.499 1.00 37.50 742 SER A CA 1
ATOM 5914 C C . SER A 1 742 ? -38.210 3.803 1.315 1.00 37.50 742 SER A C 1
ATOM 5916 O O . SER A 1 742 ? -39.336 4.299 1.384 1.00 37.50 742 SER A O 1
ATOM 5918 N N . GLU A 1 743 ? -37.833 3.069 0.261 1.00 34.25 743 GLU A N 1
ATOM 5919 C CA . GLU A 1 743 ? -38.652 2.902 -0.951 1.00 34.25 743 GLU A CA 1
ATOM 5920 C C . GLU A 1 743 ? -39.793 1.881 -0.827 1.00 34.25 743 GLU A C 1
ATOM 5922 O O . GLU A 1 743 ? -40.788 1.985 -1.545 1.00 34.25 743 GLU A O 1
ATOM 5927 N N . SER A 1 744 ? -39.764 0.959 0.135 1.00 32.12 744 SER A N 1
ATOM 5928 C CA . SER A 1 744 ? -40.869 0.005 0.326 1.00 32.12 744 SER A CA 1
ATOM 5929 C C . SER A 1 744 ? -42.105 0.626 1.011 1.00 32.12 744 SER A C 1
ATOM 5931 O O . SER A 1 744 ? -43.162 -0.003 1.075 1.00 32.12 744 SER A O 1
ATOM 5933 N N . ARG A 1 745 ? -42.028 1.892 1.459 1.00 35.75 745 ARG A N 1
ATOM 5934 C CA . ARG A 1 745 ? -43.144 2.633 2.091 1.00 35.75 745 ARG A CA 1
ATOM 5935 C C . ARG A 1 745 ? -43.959 3.539 1.159 1.00 35.75 745 ARG A C 1
ATOM 5937 O O . ARG A 1 745 ? -44.971 4.068 1.605 1.00 35.75 745 ARG A O 1
ATOM 5944 N N . SER A 1 746 ? -43.570 3.705 -0.105 1.00 29.58 746 SER A N 1
ATOM 5945 C CA . SER A 1 746 ? -44.266 4.594 -1.060 1.00 29.58 746 SER A CA 1
ATOM 5946 C C . SER A 1 746 ? -45.244 3.859 -1.994 1.00 29.58 746 SER A C 1
ATOM 5948 O O . SER A 1 746 ? -46.179 4.457 -2.521 1.00 29.58 746 SER A O 1
ATOM 5950 N N . PHE A 1 747 ? -45.105 2.538 -2.155 1.00 28.50 747 PHE A N 1
ATOM 5951 C CA . PHE A 1 747 ? -45.933 1.772 -3.097 1.00 28.50 747 PHE A CA 1
ATOM 5952 C C . PHE A 1 747 ? -47.261 1.231 -2.533 1.00 28.50 747 PHE A C 1
ATOM 5954 O O . PHE A 1 747 ? -48.092 0.772 -3.310 1.00 28.50 747 PHE A O 1
ATOM 5961 N N . TYR A 1 748 ? -47.507 1.322 -1.219 1.00 30.02 748 TYR A N 1
ATOM 5962 C CA . TYR A 1 748 ? -48.732 0.792 -0.587 1.00 30.02 748 TYR A CA 1
ATOM 5963 C C . TYR A 1 748 ? -49.690 1.847 -0.011 1.00 30.02 748 TYR A C 1
ATOM 5965 O O . TYR A 1 748 ? -50.720 1.486 0.548 1.00 30.02 748 TYR A O 1
ATOM 5973 N N . THR A 1 749 ? -49.414 3.142 -0.176 1.00 30.47 749 THR A N 1
ATOM 5974 C CA . THR A 1 749 ? -50.312 4.229 0.272 1.00 30.47 749 THR A CA 1
ATOM 5975 C C . THR A 1 749 ? -51.116 4.891 -0.850 1.00 30.47 749 THR A C 1
ATOM 5977 O O . THR A 1 749 ? -51.896 5.788 -0.563 1.00 30.47 749 THR A O 1
ATOM 5980 N N . ASN A 1 750 ? -51.004 4.419 -2.098 1.00 29.58 750 ASN A N 1
ATOM 5981 C CA . ASN A 1 750 ? -51.848 4.859 -3.225 1.00 29.58 750 ASN A CA 1
ATOM 5982 C C . ASN A 1 750 ? -52.755 3.746 -3.788 1.00 29.58 750 ASN A C 1
ATOM 5984 O O . ASN A 1 750 ? -53.209 3.821 -4.928 1.00 29.58 750 ASN A O 1
ATOM 5988 N N . LEU A 1 751 ? -53.032 2.715 -2.987 1.00 33.06 751 LEU A N 1
ATOM 5989 C CA . LEU A 1 751 ? -54.031 1.684 -3.282 1.00 33.06 751 LEU A CA 1
ATOM 5990 C C . LEU A 1 751 ? -54.744 1.247 -1.987 1.00 33.06 751 LEU A C 1
ATOM 5992 O O . LEU A 1 751 ? -54.703 0.084 -1.597 1.00 33.06 751 LEU A O 1
ATOM 5996 N N . MET A 1 752 ? -55.375 2.216 -1.317 1.00 29.80 752 MET A N 1
ATOM 5997 C CA . MET A 1 752 ? -56.602 2.051 -0.521 1.00 29.80 752 MET A CA 1
ATOM 5998 C C . MET A 1 752 ? -57.421 3.333 -0.580 1.00 29.80 752 MET A C 1
ATOM 6000 O O . MET A 1 752 ? -56.821 4.409 -0.357 1.00 29.80 752 MET A O 1
#

Foldseek 3Di:
DVVPPVPPPPPDDDDDDPDPVVVVVVVVVVVLVVCLVVVPPVCVVVVVVVLVVLLVPPAECALPECACPECACHAQASYECANYHCQQYQQAQHHNLSSYHNHPDLSVDVLLVCCRHDLEQALHEQALRECARRESDQRENANYEQANYECDSYEPHLYECHNYEQAQYEHELYECANYEHEAYANLLNHHYAPNYHCHQHDYFKYFNAPQADVPDRHSPMPVPDPVGGDDGCNVVVVVVVVHQWLKAKDQQADPPVLQVQLVVVLCVVCVPKDKAFDDWDDPDNRIIITIIGTDPPDDSVVSSCSSVVSSVVSVVVVVVVVVVVVVVVVVVVVVVVVVVVVVVVVVVVVCVVCVVVVVVVCVVVVLADAWEKEWEWEDDQAAAKTKTWIWTDHDPDDPGTDIDIFIQHRQNPLLVLLVVLQVLQLLQFPDDDDDDDPPQPFDPFWAAARDPPDPRVRDPVVSVVSVVSNLVSVQVRCPDPRNVVVVVVSPVRDDLADQYEYEYEYPDLSVQLDLCCSHCSCVSNVNYFYFYEYDPQADDADADFDQFAEEEEQEAECVRAPVVLVVVLVVPQPTHHYDYDQLDDPVVVLVVLQDPQAHQEYEYDGEKTADSVLQWIWGGSYPPDIDIVVNCLVSNLNNSNNNHQEYEYLYASFPSVLVSVVVSSRAKYKGWSGHAHRVLSSQLSNQLSVCLSVFDFNRSSNSVSLVVSVVCCVVNPPNSSTIHMYGSPNDDGDRPVVSNPPVVPPPPPVPD